Protein AF-A0A507FKE7-F1 (afdb_monomer_lite)

Secondary structure (DSSP, 8-state):
--PPTT--SHHHHHHHHHHHHHHTTHHHHS-TT-TTTTTTTTSTTS-GGGGGHHHH--HHHHHHHHHH----TTS-HHHHHHHHHHHHSS--SSSS---TT--PPPPPTTTSTT--HHHHHHHHHHHHHHHHHHHHTT--EEEEET-TT-HHHHIIIIIH--EEEEEES-HHHHHHHHHHHHHHHHT--TTSTT-----EEEEE-PPPTTS-HHHHHHHHHHHTT-TTS-PPPPSS----SS-S-TTTGGGS--EEEEESS-TTTHHHHHHHHHHHS---EEEEE----S-SSS-----S--S--------HHHHHTTTT----HHHHHHHTS-GGGGT-TTTHHHHHHHHHHHHHHHHHHHHTT-HHHHHHHTT--TTS-----PPPGGGGTS-HHHHHHHHHHHTT--TTTTT--HHHHHHHHHHHGGGHHHHHHHHHHHHHHHHHHHHHHHHHHHHHHHHHHTTTSEEEEEEE-S-TTT-S--EEEEEEE--SS------SS-S-EEEEEEEEEEEEESSTT-PEEEEEEEEEEEEEETT-EEEEE-STTSSHHHHHHHHTT-EE--TT-EEEEEEEETTEEP-TTTHHHHEEEE-SS----TTSBHHHHHHHHHHHHS-TTS-HHHHHHHHHHHHHHTT-GGGTTSB---SSS----HHHHHHHHHHHHHTT--SEEEESSTTTT--HHHHHHHHHHHHHHHHHTT-EEEEE-SS--HHHHTT-SEEEEEETTEEEEEE-HHHHHHHHHHTT-PPPTT--HHHHHHHHHS---SSHHHHHHHHHHHHHHHHHHHHHHS---PPPPS-----------SS-HHHHHHHHHHHHHHHHHH-HHHHHHHHHHHHHHHHHHHHHTTT--SSHHHHHHHHHHHHHHHHHHHHHHHHHHHTHHHHHHHHHHHHHHTT---HHHHHHHHHHHHHHHHHHHHHHHHHHHHHHHT----HHHHHHHHHHHHHHHHHHHHHHHHHHHHSSSHHHHHHHHHHHHHHHHHTSSSSS-TTTS-HHHHHHHHH-HHHHHHHHHHHHHHTT-EEEPPTTSS-SEEETHHHHHHTT--SS-HHHHHHHHHHHHHHHHHHHHHHHHHHTS-SEE--

Radius of gyration: 42.37 Å; chains: 1; bounding box: 123×91×116 Å

InterPro domains:
  IPR003439 ABC transporter-like, ATP-binding domain [PF00005] (535-688)
  IPR003439 ABC transporter-like, ATP-binding domain [PS50893] (510-761)
  IPR003593 AAA+ ATPase domain [SM00382] (542-738)
  IPR013525 ABC-2 type transporter, transmembrane domain [PF01061] (828-1038)
  IPR017871 ABC transporter-like, conserved site [PS00211] (660-674)
  IPR025714 Methyltransferase domain [PF13679] (118-294)
  IPR027417 P-loop containing nucleoside triphosphate hydrolase [G3DSA:3.40.50.300] (511-769)
  IPR027417 P-loop containing nucleoside triphosphate hydrolase [SSF52540] (530-758)
  IPR029063 S-adenosyl-L-methionine-dependent methyltransferase superfamily [SSF53335] (111-201)
  IPR043926 ABC transporter family G domain [PF19055] (718-774)
  IPR050352 ATP-binding cassette subfamily G transporters [PTHR48041] (503-1083)

Structure (mmCIF, N/CA/C/O backbone):
data_AF-A0A507FKE7-F1
#
_entry.id   AF-A0A507FKE7-F1
#
loop_
_atom_site.group_PDB
_atom_site.id
_atom_site.type_symbol
_atom_site.label_atom_id
_atom_site.label_alt_id
_atom_site.label_comp_id
_atom_site.label_asym_id
_atom_site.label_entity_id
_atom_site.label_seq_id
_atom_site.pdbx_PDB_ins_code
_atom_site.Cartn_x
_atom_site.Cartn_y
_atom_site.Cartn_z
_atom_site.occupancy
_atom_site.B_iso_or_equiv
_atom_site.auth_seq_id
_atom_site.auth_comp_id
_atom_site.auth_asym_id
_atom_site.auth_atom_id
_atom_site.pdbx_PDB_model_num
ATOM 1 N N . MET A 1 1 ? -17.904 -4.752 27.144 1.00 64.19 1 MET A N 1
ATOM 2 C CA . MET A 1 1 ? -18.908 -4.487 26.087 1.00 64.19 1 MET A CA 1
ATOM 3 C C . MET A 1 1 ? -18.533 -3.184 25.392 1.00 64.19 1 MET A C 1
ATOM 5 O O . MET A 1 1 ? -18.293 -2.215 26.096 1.00 64.19 1 MET A O 1
ATOM 9 N N . GLN A 1 2 ? -18.441 -3.139 24.059 1.00 65.19 2 GLN A N 1
ATOM 10 C CA . GLN A 1 2 ? -18.248 -1.876 23.330 1.00 65.19 2 GLN A CA 1
ATOM 11 C C . GLN A 1 2 ? -19.627 -1.313 22.969 1.00 65.19 2 GLN A C 1
ATOM 13 O O . GLN A 1 2 ? -20.366 -1.937 22.210 1.00 65.19 2 GLN A O 1
ATOM 18 N N . ILE A 1 3 ? -20.000 -0.184 23.570 1.00 74.69 3 ILE A N 1
ATOM 19 C CA . ILE A 1 3 ? -21.277 0.484 23.295 1.00 74.69 3 ILE A CA 1
ATOM 20 C C . ILE A 1 3 ? -21.202 1.241 21.956 1.00 74.69 3 ILE A C 1
ATOM 22 O O . ILE A 1 3 ? -20.149 1.807 21.646 1.00 74.69 3 ILE A O 1
ATOM 26 N N . PRO A 1 4 ? -22.269 1.235 21.135 1.00 70.38 4 PRO A N 1
ATOM 27 C CA . PRO A 1 4 ? -22.306 2.004 19.893 1.00 70.38 4 PRO A CA 1
ATOM 28 C C . PRO A 1 4 ? -22.103 3.504 20.148 1.00 70.38 4 PRO A C 1
ATOM 30 O O . PRO A 1 4 ? -22.615 4.048 21.125 1.00 70.38 4 PRO A O 1
ATOM 33 N N . THR A 1 5 ? -21.395 4.202 19.261 1.00 66.00 5 THR A N 1
ATOM 34 C CA . THR A 1 5 ? -21.361 5.670 19.295 1.00 66.00 5 THR A CA 1
ATOM 35 C C . THR A 1 5 ? -22.765 6.210 18.977 1.00 66.00 5 THR A C 1
ATOM 37 O O . THR A 1 5 ? -23.428 5.670 18.087 1.00 66.00 5 THR A O 1
ATOM 40 N N . PRO A 1 6 ? -23.274 7.233 19.693 1.00 66.31 6 PRO A N 1
ATOM 41 C CA . PRO A 1 6 ? -22.580 8.173 20.583 1.00 66.31 6 PRO A CA 1
ATOM 42 C C . PRO A 1 6 ? -22.684 7.867 22.095 1.00 66.31 6 PRO A C 1
ATOM 44 O O . PRO A 1 6 ? -22.476 8.766 22.903 1.00 66.31 6 PRO A O 1
ATOM 47 N N . PHE A 1 7 ? -23.057 6.657 22.516 1.00 77.94 7 PHE A N 1
ATOM 48 C CA . PHE A 1 7 ? -23.302 6.383 23.938 1.00 77.94 7 PHE A CA 1
ATOM 49 C C . PHE A 1 7 ? -21.989 6.278 24.729 1.00 77.94 7 PHE A C 1
ATOM 51 O O . PHE A 1 7 ? -21.035 5.654 24.270 1.00 77.94 7 PHE A O 1
ATOM 58 N N . GLU A 1 8 ? -21.950 6.866 25.928 1.00 70.19 8 GLU A N 1
ATOM 59 C CA . GLU A 1 8 ? -20.753 6.913 26.792 1.00 70.19 8 GLU A CA 1
ATOM 60 C C . GLU A 1 8 ? -20.776 5.860 27.910 1.00 70.19 8 GLU A C 1
ATOM 62 O O . GLU A 1 8 ? -19.733 5.477 28.438 1.00 70.19 8 GLU A O 1
ATOM 67 N N . SER A 1 9 ? -21.961 5.345 28.257 1.00 83.38 9 SER A N 1
ATOM 68 C CA . SER A 1 9 ? -22.133 4.317 29.289 1.00 83.38 9 SER A CA 1
ATOM 69 C C . SER A 1 9 ? -23.241 3.309 28.954 1.00 83.38 9 SER A C 1
ATOM 71 O O . SER A 1 9 ? -24.185 3.625 28.226 1.00 83.38 9 SER A O 1
ATOM 73 N N . VAL A 1 10 ? -23.165 2.100 29.528 1.00 86.38 10 VAL A N 1
ATOM 74 C CA . VAL A 1 10 ? -24.224 1.075 29.410 1.00 86.38 10 VAL A CA 1
ATOM 75 C C . VAL A 1 10 ? -25.583 1.587 29.920 1.00 86.38 10 VAL A C 1
ATOM 77 O O . VAL A 1 10 ? -26.564 1.404 29.205 1.00 86.38 10 VAL A O 1
ATOM 80 N N . PRO A 1 11 ? -25.667 2.308 31.058 1.00 87.31 11 PRO A N 1
ATOM 81 C CA . PRO A 1 11 ? -26.851 3.079 31.445 1.00 87.31 11 PRO A CA 1
ATOM 82 C C . PRO A 1 11 ? -27.420 3.970 30.330 1.00 87.31 11 PRO A C 1
ATOM 84 O O . PRO A 1 11 ? -28.558 3.787 29.915 1.00 87.31 11 PRO A O 1
ATOM 87 N N . SER A 1 12 ? -26.622 4.894 29.780 1.00 87.06 12 SER A N 1
ATOM 88 C CA . SER A 1 12 ? -27.099 5.803 28.720 1.00 87.06 12 SER A CA 1
ATOM 89 C C . SER A 1 12 ? -27.572 5.060 27.466 1.00 87.06 12 SER A C 1
ATOM 91 O O . SER A 1 12 ? -28.506 5.488 26.789 1.00 87.06 12 SER A O 1
ATOM 93 N N . TYR A 1 13 ? -26.950 3.915 27.182 1.00 90.75 13 TYR A N 1
ATOM 94 C CA . TYR A 1 13 ? -27.327 3.044 26.083 1.00 90.75 13 TYR A CA 1
ATOM 95 C C . TYR A 1 13 ? -28.666 2.336 26.332 1.00 90.75 13 TYR A C 1
ATOM 97 O O . TYR A 1 13 ? -29.516 2.292 25.441 1.00 90.75 13 TYR A O 1
ATOM 105 N N . LEU A 1 14 ? -28.885 1.832 27.551 1.00 87.88 14 LEU A N 1
ATOM 106 C CA . LEU A 1 14 ? -30.152 1.229 27.964 1.00 87.88 14 LEU A CA 1
ATOM 107 C C . LEU A 1 14 ? -31.308 2.235 27.893 1.00 87.88 14 LEU A C 1
ATOM 109 O O . LEU A 1 14 ? -32.360 1.875 27.372 1.00 87.88 14 LEU A O 1
ATOM 113 N N . ASP A 1 15 ? -31.112 3.487 28.325 1.00 87.56 15 ASP A N 1
ATOM 114 C CA . ASP A 1 15 ? -32.120 4.555 28.187 1.00 87.56 15 ASP A CA 1
ATOM 115 C C . ASP A 1 15 ? -32.514 4.790 26.718 1.00 87.56 15 ASP A C 1
ATOM 117 O O . ASP A 1 15 ? -33.695 4.923 26.394 1.00 87.56 15 ASP A O 1
ATOM 121 N N . ALA A 1 16 ? -31.541 4.799 25.804 1.00 88.50 16 ALA A N 1
ATOM 122 C CA . ALA A 1 16 ? -31.807 4.995 24.382 1.00 88.50 16 ALA A CA 1
ATOM 123 C C . ALA A 1 16 ? -32.569 3.817 23.757 1.00 88.50 16 ALA A C 1
ATOM 125 O O . ALA A 1 16 ? -33.512 4.022 22.990 1.00 88.50 16 ALA A O 1
ATOM 126 N N . LEU A 1 17 ? -32.201 2.581 24.111 1.00 88.81 17 LEU A N 1
ATOM 127 C CA . LEU A 1 17 ? -32.937 1.386 23.692 1.00 88.81 17 LEU A CA 1
ATOM 128 C C . LEU A 1 17 ? -34.367 1.391 24.250 1.00 88.81 17 LEU A C 1
ATOM 130 O O . LEU A 1 17 ? -35.309 1.077 23.521 1.00 88.81 17 LEU A O 1
ATOM 134 N N . ALA A 1 18 ? -34.541 1.811 25.505 1.00 85.44 18 ALA A N 1
ATOM 135 C CA . ALA A 1 18 ? -35.847 1.971 26.138 1.00 85.44 18 ALA A CA 1
ATOM 136 C C . ALA A 1 18 ? -36.733 2.961 25.386 1.00 85.44 18 ALA A C 1
ATOM 138 O O . ALA A 1 18 ? -37.896 2.671 25.116 1.00 85.44 18 ALA A O 1
ATOM 139 N N . ALA A 1 19 ? -36.171 4.117 25.020 1.00 87.69 19 ALA A N 1
ATOM 140 C CA . ALA A 1 19 ? -36.885 5.156 24.295 1.00 87.69 19 ALA A CA 1
ATOM 141 C C . ALA A 1 19 ? -37.400 4.639 22.944 1.00 87.69 19 ALA A C 1
ATOM 143 O O . ALA A 1 19 ? -38.562 4.859 22.618 1.00 87.69 19 ALA A O 1
ATOM 144 N N . ILE A 1 20 ? -36.582 3.876 22.207 1.00 89.69 20 ILE A N 1
ATOM 145 C CA . ILE A 1 20 ? -36.989 3.234 20.944 1.00 89.69 20 ILE A CA 1
ATOM 146 C C . ILE A 1 20 ? -38.119 2.224 21.188 1.00 89.69 20 ILE A C 1
ATOM 148 O O . ILE A 1 20 ? -39.125 2.223 20.480 1.00 89.69 20 ILE A O 1
ATOM 152 N N . ILE A 1 21 ? -37.976 1.368 22.202 1.00 85.88 21 ILE A N 1
ATOM 153 C CA . ILE A 1 21 ? -38.977 0.351 22.553 1.00 85.88 21 ILE A CA 1
ATOM 154 C C . ILE A 1 21 ? -40.314 0.988 22.946 1.00 85.88 21 ILE A C 1
ATOM 156 O O . ILE A 1 21 ? -41.370 0.457 22.592 1.00 85.88 21 ILE A O 1
ATOM 160 N N . HIS A 1 22 ? -40.274 2.109 23.663 1.00 85.12 22 HIS A N 1
ATOM 161 C CA . HIS A 1 22 ? -41.454 2.857 24.075 1.00 85.12 22 HIS A CA 1
ATOM 162 C C . HIS A 1 22 ? -42.102 3.599 22.895 1.00 85.12 22 HIS A C 1
ATOM 164 O O . HIS A 1 22 ? -43.316 3.515 22.707 1.00 85.12 22 HIS A O 1
ATOM 170 N N . GLU A 1 23 ? -41.301 4.282 22.071 1.00 87.75 23 GLU A N 1
ATOM 171 C CA . GLU A 1 23 ? -41.761 5.018 20.885 1.00 87.75 23 GLU A CA 1
ATOM 172 C C . GLU A 1 23 ? -42.484 4.097 19.892 1.00 87.75 23 GLU A C 1
ATOM 174 O O . GLU A 1 23 ? -43.570 4.423 19.416 1.00 87.75 23 GLU A O 1
ATOM 179 N N . PHE A 1 24 ? -41.941 2.902 19.646 1.00 88.75 24 PHE A N 1
ATOM 180 C CA . PHE A 1 24 ? -42.530 1.917 18.731 1.00 88.75 24 PHE A CA 1
ATOM 181 C C . PHE A 1 24 ? -43.318 0.822 19.455 1.00 88.75 24 PHE A C 1
ATOM 183 O O . PHE A 1 24 ? -43.426 -0.312 18.979 1.00 88.75 24 PHE A O 1
ATOM 190 N N . SER A 1 25 ? -43.885 1.153 20.616 1.00 83.81 25 SER A N 1
ATOM 191 C CA . SER A 1 25 ? -44.589 0.194 21.469 1.00 83.81 25 SER A CA 1
ATOM 192 C C . SER A 1 25 ? -45.816 -0.436 20.817 1.00 83.81 25 SER A C 1
ATOM 194 O O . SER A 1 25 ? -46.091 -1.618 21.042 1.00 83.81 25 SER A O 1
ATOM 196 N N . PHE A 1 26 ? -46.485 0.290 19.916 1.00 83.12 26 PHE A N 1
ATOM 197 C CA . PHE A 1 26 ? -47.596 -0.237 19.126 1.00 83.12 26 PHE A CA 1
ATOM 198 C C . PHE A 1 26 ? -47.218 -1.538 18.403 1.00 83.12 26 PHE A C 1
ATOM 200 O O . PHE A 1 26 ? -48.034 -2.458 18.380 1.00 83.12 26 PHE A O 1
ATOM 207 N N . LEU A 1 27 ? -45.978 -1.679 17.906 1.00 83.31 27 LEU A N 1
ATOM 208 C CA . LEU A 1 27 ? -45.520 -2.877 17.194 1.00 83.31 27 LEU A CA 1
ATOM 209 C C . LEU A 1 27 ? -45.433 -4.124 18.080 1.00 83.31 27 LEU A C 1
ATOM 211 O O . LEU A 1 27 ? -45.487 -5.222 17.540 1.00 83.31 27 LEU A O 1
ATOM 215 N N . HIS A 1 28 ? -45.285 -4.014 19.401 1.00 76.75 28 HIS A N 1
ATOM 216 C CA . HIS A 1 28 ? -45.003 -5.184 20.251 1.00 76.75 28 HIS A CA 1
ATOM 217 C C . HIS A 1 28 ? -45.942 -5.367 21.446 1.00 76.75 28 HIS A C 1
ATOM 219 O O . HIS A 1 28 ? -45.983 -6.466 22.001 1.00 76.75 28 HIS A O 1
ATOM 225 N N . LEU A 1 29 ? -46.731 -4.352 21.804 1.00 73.19 29 LEU A N 1
ATOM 226 C CA . LEU A 1 29 ? -47.745 -4.458 22.856 1.00 73.19 29 LEU A CA 1
ATOM 227 C C . LEU A 1 29 ? -49.003 -5.210 22.398 1.00 73.19 29 LEU A C 1
ATOM 229 O O . LEU A 1 29 ? -49.655 -5.849 23.219 1.00 73.19 29 LEU A O 1
ATOM 233 N N . HIS A 1 30 ? -49.320 -5.190 21.099 1.00 71.31 30 HIS A N 1
ATOM 234 C CA . HIS A 1 30 ? -50.479 -5.899 20.552 1.00 71.31 30 HIS A CA 1
ATOM 235 C C . HIS A 1 30 ? -50.170 -7.347 20.186 1.00 71.31 30 HIS A C 1
ATOM 237 O O . HIS A 1 30 ? -49.160 -7.656 19.532 1.00 71.31 30 HIS A O 1
ATOM 243 N N . HIS A 1 31 ? -51.094 -8.232 20.551 1.00 66.56 31 HIS A N 1
ATOM 244 C CA . HIS A 1 31 ? -50.971 -9.652 20.290 1.00 66.56 31 HIS A CA 1
ATOM 245 C C . HIS A 1 31 ? -50.968 -9.940 18.780 1.00 66.56 31 HIS A C 1
ATOM 247 O O . HIS A 1 31 ? -51.727 -9.378 17.996 1.00 66.56 31 HIS A O 1
ATOM 253 N N . ALA A 1 32 ? -50.021 -10.770 18.342 1.00 58.62 32 ALA A N 1
ATOM 254 C CA . ALA A 1 32 ? -49.641 -10.859 16.931 1.00 58.62 32 ALA A CA 1
ATOM 255 C C . ALA A 1 32 ? -50.632 -11.637 16.050 1.00 58.62 32 ALA A C 1
ATOM 257 O O . ALA A 1 32 ? -50.525 -11.589 14.825 1.00 58.62 32 ALA A O 1
ATOM 258 N N . VAL A 1 33 ? -51.545 -12.387 16.668 1.00 62.12 33 VAL A N 1
ATOM 259 C CA . VAL A 1 33 ? -52.547 -13.216 15.980 1.00 62.12 33 VAL A CA 1
ATOM 260 C C . VAL A 1 33 ? -53.947 -12.603 15.988 1.00 62.12 33 VAL A C 1
ATOM 262 O O . VAL A 1 33 ? -54.788 -13.073 15.232 1.00 62.12 33 VAL A O 1
ATOM 265 N N . ASP A 1 34 ? -54.180 -11.506 16.715 1.00 69.56 34 ASP A N 1
ATOM 266 C CA . ASP A 1 34 ? -55.475 -10.800 16.738 1.00 69.56 34 ASP A CA 1
ATOM 267 C C . ASP A 1 34 ? -55.597 -9.721 15.650 1.00 69.56 34 ASP A C 1
ATOM 269 O O . ASP A 1 34 ? -56.491 -8.880 15.657 1.00 69.56 34 ASP A O 1
ATOM 273 N N . PHE A 1 35 ? -54.718 -9.793 14.648 1.00 78.88 35 PHE A N 1
ATOM 274 C CA . PHE A 1 35 ? -54.586 -8.803 13.583 1.00 78.88 35 PHE A CA 1
ATOM 275 C C . PHE A 1 35 ? -55.906 -8.478 12.867 1.00 78.88 35 PHE A C 1
ATOM 277 O O . PHE A 1 35 ? -56.192 -7.314 12.590 1.00 78.88 35 PHE A O 1
ATOM 284 N N . TYR A 1 36 ? -56.704 -9.508 12.567 1.00 84.75 36 TYR A N 1
ATOM 285 C CA . TYR A 1 36 ? -57.975 -9.362 11.855 1.00 84.75 36 TYR A CA 1
ATOM 286 C C . TYR A 1 36 ? -59.160 -9.046 12.764 1.00 84.75 36 TYR A C 1
ATOM 288 O O . TYR A 1 36 ? -60.119 -8.441 12.294 1.00 84.75 36 TYR A O 1
ATOM 296 N N . ASN A 1 37 ? -59.099 -9.432 14.040 1.00 80.12 37 ASN A N 1
ATOM 297 C CA . ASN A 1 37 ? -60.172 -9.169 14.999 1.00 80.12 37 ASN A CA 1
ATOM 298 C C . ASN A 1 37 ? -60.221 -7.686 15.384 1.00 80.12 37 ASN A C 1
ATOM 300 O O . ASN A 1 37 ? -61.301 -7.107 15.426 1.00 80.12 37 ASN A O 1
ATOM 304 N N . ASP A 1 38 ? -59.053 -7.070 15.574 1.00 73.81 38 ASP A N 1
ATOM 305 C CA . ASP A 1 38 ? -58.938 -5.687 16.055 1.00 73.81 38 ASP A CA 1
ATOM 306 C C . ASP A 1 38 ? -58.805 -4.654 14.921 1.00 73.81 38 ASP A C 1
ATOM 308 O O . ASP A 1 38 ? -58.522 -3.482 15.173 1.00 73.81 38 ASP A O 1
ATOM 312 N N . ASP A 1 39 ? -58.928 -5.097 13.663 1.00 81.12 39 ASP A N 1
ATOM 313 C CA . ASP A 1 39 ? -58.580 -4.332 12.456 1.00 81.12 39 ASP A CA 1
ATOM 314 C C . ASP A 1 39 ? -57.277 -3.526 12.626 1.00 81.12 39 ASP A C 1
ATOM 316 O O . ASP A 1 39 ? -57.182 -2.330 12.335 1.00 81.12 39 ASP A O 1
ATOM 320 N N . TYR A 1 40 ? -56.258 -4.197 13.167 1.00 82.75 40 TYR A N 1
ATOM 321 C CA . TYR A 1 40 ? -55.112 -3.551 13.802 1.00 82.75 40 TYR A CA 1
ATOM 322 C C . TYR A 1 40 ? -54.384 -2.557 12.879 1.00 82.75 40 TYR A C 1
ATOM 324 O O . TYR A 1 40 ? -54.013 -1.470 13.322 1.00 82.75 40 TYR A O 1
ATOM 332 N N . PHE A 1 41 ? -54.244 -2.876 11.587 1.00 83.94 41 PHE A N 1
ATOM 333 C CA . PHE A 1 41 ? -53.587 -2.014 10.593 1.00 83.94 41 PHE A CA 1
ATOM 334 C C . PHE A 1 41 ? -54.315 -0.676 10.364 1.00 83.94 41 PHE A C 1
ATOM 336 O O . PHE A 1 41 ? -53.679 0.352 10.122 1.00 83.94 41 PHE A O 1
ATOM 343 N N . ASN A 1 42 ? -55.647 -0.676 10.459 1.00 82.62 42 ASN A N 1
ATOM 344 C CA . ASN A 1 42 ? -56.482 0.517 10.286 1.00 82.62 42 ASN A CA 1
ATOM 345 C C . ASN A 1 42 ? -56.904 1.151 11.620 1.00 82.62 42 ASN A C 1
ATOM 347 O O . ASN A 1 42 ? -57.474 2.245 11.623 1.00 82.62 42 ASN A O 1
ATOM 351 N N . SER A 1 43 ? -56.603 0.499 12.745 1.00 82.06 43 SER A N 1
ATOM 352 C CA . SER A 1 43 ? -56.873 1.011 14.087 1.00 82.06 43 SER A CA 1
ATOM 353 C C . SER A 1 43 ? -56.186 2.358 14.344 1.00 82.06 43 SER A C 1
ATOM 355 O O . SER A 1 43 ? -55.221 2.739 13.672 1.00 82.06 43 SER A O 1
ATOM 357 N N . SER A 1 44 ? -56.649 3.085 15.364 1.00 78.69 44 SER A N 1
ATOM 358 C CA . SER A 1 44 ? -55.989 4.308 15.844 1.00 78.69 44 SER A CA 1
ATOM 359 C C . SER A 1 44 ? -54.611 4.054 16.467 1.00 78.69 44 SER A C 1
ATOM 361 O O . SER A 1 44 ? -53.898 5.011 16.752 1.00 78.69 44 SER A O 1
ATOM 363 N N . VAL A 1 45 ? -54.244 2.789 16.703 1.00 78.25 45 VAL A N 1
ATOM 364 C CA . VAL A 1 45 ? -52.976 2.411 17.335 1.00 78.25 45 VAL A CA 1
ATOM 365 C C . VAL A 1 45 ? -51.838 2.303 16.316 1.00 78.25 45 VAL A C 1
ATOM 367 O O . VAL A 1 45 ? -50.687 2.572 16.656 1.00 78.25 45 VAL A O 1
ATOM 370 N N . PHE A 1 46 ? -52.135 1.943 15.063 1.00 84.56 46 PHE A N 1
ATOM 371 C CA . PHE A 1 46 ? -51.131 1.886 14.000 1.00 84.56 46 PHE A CA 1
ATOM 372 C C . PHE A 1 46 ? -50.999 3.254 13.301 1.00 84.56 46 PHE A C 1
ATOM 374 O O . PHE A 1 46 ? -52.024 3.820 12.902 1.00 84.56 46 PHE A O 1
ATOM 381 N N . PRO A 1 47 ? -49.775 3.798 13.122 1.00 87.25 47 PRO A N 1
ATOM 382 C CA . PRO A 1 47 ? -49.581 5.136 12.569 1.00 87.25 47 PRO A CA 1
ATOM 383 C C . PRO A 1 47 ? -50.291 5.329 11.218 1.00 87.25 47 PRO A C 1
ATOM 385 O O . PRO A 1 47 ? -50.067 4.543 10.290 1.00 87.25 47 PRO A O 1
ATOM 388 N N . PRO A 1 48 ? -51.127 6.375 11.058 1.00 85.56 48 PRO A N 1
ATOM 389 C CA . PRO A 1 48 ? -51.929 6.562 9.849 1.00 85.56 48 PRO A CA 1
ATOM 390 C C . PRO A 1 48 ? -51.063 6.789 8.605 1.00 85.56 48 PRO A C 1
ATOM 392 O O . PRO A 1 48 ? -51.398 6.309 7.525 1.00 85.56 48 PRO A O 1
ATOM 395 N N . GLU A 1 49 ? -49.913 7.442 8.764 1.00 87.12 49 GLU A N 1
ATOM 396 C CA . GLU A 1 49 ? -48.930 7.652 7.698 1.00 87.12 49 GLU A CA 1
ATOM 397 C C . GLU A 1 49 ? -48.306 6.346 7.173 1.00 87.12 49 GLU A C 1
ATOM 399 O O . GLU A 1 49 ? -47.927 6.277 6.007 1.00 87.12 49 GLU A O 1
ATOM 404 N N . TRP A 1 50 ? -48.266 5.273 7.975 1.00 89.12 50 TRP A N 1
ATOM 405 C CA . TRP A 1 50 ? -47.721 3.971 7.555 1.00 89.12 50 TRP A CA 1
ATOM 406 C C . TRP A 1 50 ? -48.737 3.131 6.775 1.00 89.12 50 TRP A C 1
ATOM 408 O O . TRP A 1 50 ? -48.374 2.124 6.169 1.00 89.12 50 TRP A O 1
ATOM 418 N N . ARG A 1 51 ? -50.008 3.546 6.706 1.00 85.56 51 ARG A N 1
ATOM 419 C CA . ARG A 1 51 ? -51.040 2.812 5.953 1.00 85.56 51 ARG A CA 1
ATOM 420 C C . ARG A 1 51 ? -50.795 2.833 4.443 1.00 85.56 51 ARG A C 1
ATOM 422 O O . ARG A 1 51 ? -51.165 1.885 3.752 1.00 85.56 51 ARG A O 1
ATOM 429 N N . ALA A 1 52 ? -50.099 3.856 3.941 1.00 82.06 52 ALA A N 1
ATOM 430 C CA . ALA A 1 52 ? -49.679 3.954 2.540 1.00 82.06 52 ALA A CA 1
ATOM 431 C C . ALA A 1 52 ? -48.750 2.800 2.103 1.00 82.06 52 ALA A C 1
ATOM 433 O O . ALA A 1 52 ? -48.634 2.505 0.910 1.00 82.06 52 ALA A O 1
ATOM 434 N N . LEU A 1 53 ? -48.126 2.095 3.056 1.00 85.12 53 LEU A N 1
ATOM 435 C CA . LEU A 1 53 ? -47.255 0.952 2.777 1.00 85.12 53 LEU A CA 1
ATOM 436 C C . LEU A 1 53 ? -48.000 -0.212 2.121 1.00 85.12 53 LEU A C 1
ATOM 438 O O . LEU A 1 53 ? -47.421 -0.894 1.280 1.00 85.12 53 LEU A O 1
ATOM 442 N N . LYS A 1 54 ? -49.298 -0.393 2.413 1.00 85.25 54 LYS A N 1
ATOM 443 C CA . LYS A 1 54 ? -50.126 -1.447 1.799 1.00 85.25 54 LYS A CA 1
ATOM 444 C C . LYS A 1 54 ? -50.152 -1.359 0.267 1.00 85.25 54 LYS A C 1
ATOM 446 O O . LYS A 1 54 ? -50.276 -2.381 -0.396 1.00 85.25 54 LYS A O 1
ATOM 451 N N . GLN A 1 55 ? -50.054 -0.149 -0.287 1.00 82.50 55 GLN A N 1
ATOM 452 C CA . GLN A 1 55 ? -50.135 0.096 -1.731 1.00 82.50 55 GLN A CA 1
ATOM 453 C C . GLN A 1 55 ? -48.759 0.183 -2.405 1.00 82.50 55 GLN A C 1
ATOM 455 O O . GLN A 1 55 ? -48.656 -0.016 -3.611 1.00 82.50 55 GLN A O 1
ATOM 460 N N . THR A 1 56 ? -47.708 0.495 -1.643 1.00 83.00 56 THR A N 1
ATOM 461 C CA . THR A 1 56 ? -46.375 0.825 -2.179 1.00 83.00 56 THR A CA 1
ATOM 462 C C . THR A 1 56 ? -45.316 -0.255 -1.929 1.00 83.00 56 THR A C 1
ATOM 464 O O . THR A 1 56 ? -44.280 -0.262 -2.604 1.00 83.00 56 THR A O 1
ATOM 467 N N . MET A 1 57 ? -45.547 -1.174 -0.980 1.00 85.88 57 MET A N 1
ATOM 468 C CA . MET A 1 57 ? -44.620 -2.265 -0.664 1.00 85.88 57 MET A CA 1
ATOM 469 C C . MET A 1 57 ? -44.952 -3.540 -1.440 1.00 85.88 57 MET A C 1
ATOM 471 O O . MET A 1 57 ? -46.022 -4.126 -1.288 1.00 85.88 57 MET A O 1
ATOM 475 N N . SER A 1 58 ? -43.983 -4.016 -2.218 1.00 86.06 58 SER A N 1
ATOM 476 C CA . SER A 1 58 ? -43.977 -5.377 -2.751 1.00 86.06 58 SER A CA 1
ATOM 477 C C . SER A 1 58 ? -43.372 -6.368 -1.750 1.00 86.06 58 SER A C 1
ATOM 479 O O . SER A 1 58 ? -42.689 -5.991 -0.796 1.00 86.06 58 SER A O 1
ATOM 481 N N . LEU A 1 59 ? -43.562 -7.664 -2.002 1.00 78.62 59 LEU A N 1
ATOM 482 C CA . LEU A 1 59 ? -42.934 -8.728 -1.217 1.00 78.62 59 LEU A CA 1
ATOM 483 C C . LEU A 1 59 ? -41.400 -8.622 -1.217 1.00 78.62 59 LEU A C 1
ATOM 485 O O . LEU A 1 59 ? -40.773 -8.790 -0.176 1.00 78.62 59 LEU A O 1
ATOM 489 N N . ASN A 1 60 ? -40.806 -8.253 -2.354 1.00 81.31 60 ASN A N 1
ATOM 490 C CA . ASN A 1 60 ? -39.368 -8.010 -2.452 1.00 81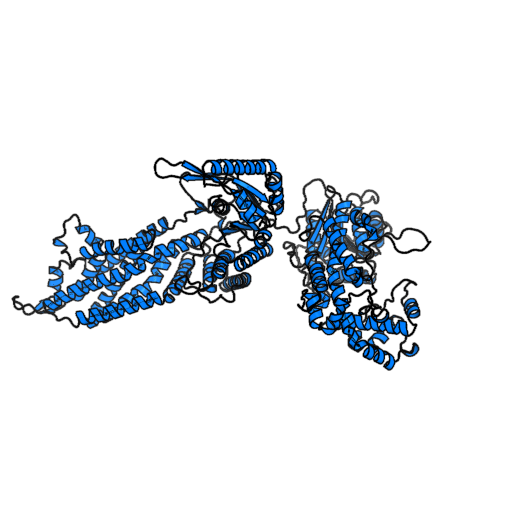.31 60 ASN A CA 1
ATOM 491 C C . ASN A 1 60 ? -38.937 -6.812 -1.602 1.00 81.31 60 ASN A C 1
ATOM 493 O O . ASN A 1 60 ? -37.899 -6.878 -0.952 1.00 81.31 60 ASN A O 1
ATOM 497 N N . ASP A 1 61 ? -39.736 -5.742 -1.551 1.00 85.69 61 ASP A N 1
ATOM 498 C CA . ASP A 1 61 ? -39.433 -4.583 -0.703 1.00 85.69 61 ASP A CA 1
ATOM 499 C C . ASP A 1 61 ? -39.438 -4.958 0.783 1.00 85.69 61 ASP A C 1
ATOM 501 O O . ASP A 1 61 ? -38.587 -4.491 1.536 1.00 85.69 61 ASP A O 1
ATOM 505 N N . LEU A 1 62 ? -40.351 -5.840 1.203 1.00 82.19 62 LEU A N 1
ATOM 506 C CA . LEU A 1 62 ? -40.397 -6.362 2.571 1.00 82.19 62 LEU A CA 1
ATOM 507 C C . LEU A 1 62 ? -39.154 -7.190 2.910 1.00 82.19 62 LEU A C 1
ATOM 509 O O . LEU A 1 62 ? -38.562 -6.990 3.971 1.00 82.19 62 LEU A O 1
ATOM 513 N N . LEU A 1 63 ? -38.727 -8.069 2.000 1.00 75.81 63 LEU A N 1
ATOM 514 C CA . LEU A 1 63 ? -37.505 -8.862 2.163 1.00 75.81 63 LEU A CA 1
ATOM 515 C C . LEU A 1 63 ? -36.261 -7.959 2.220 1.00 75.81 63 LEU A C 1
ATOM 517 O O . LEU A 1 63 ? -35.412 -8.123 3.097 1.00 75.81 63 LEU A O 1
ATOM 521 N N . GLN A 1 64 ? -36.170 -6.958 1.341 1.00 81.75 64 GLN A N 1
ATOM 522 C CA . GLN A 1 64 ? -35.063 -5.994 1.301 1.00 81.75 64 GLN A CA 1
ATOM 523 C C . GLN A 1 64 ? -35.017 -5.111 2.555 1.00 81.75 64 GLN A C 1
ATOM 525 O O . GLN A 1 64 ? -33.940 -4.875 3.108 1.00 81.75 64 GLN A O 1
ATOM 530 N N . LEU A 1 65 ? -36.173 -4.667 3.049 1.00 84.94 65 LEU A N 1
ATOM 531 C CA . LEU A 1 65 ? -36.280 -3.899 4.286 1.00 84.94 65 LEU A CA 1
ATOM 532 C C . LEU A 1 65 ? -35.837 -4.733 5.502 1.00 84.94 65 LEU A C 1
ATOM 534 O O . LEU A 1 65 ? -34.988 -4.290 6.284 1.00 84.94 65 LEU A O 1
ATOM 538 N N . ALA A 1 66 ? -36.346 -5.965 5.621 1.00 76.44 66 ALA A N 1
ATOM 539 C CA . ALA A 1 66 ? -35.993 -6.897 6.696 1.00 76.44 66 ALA A CA 1
ATOM 540 C C . ALA A 1 66 ? -34.497 -7.252 6.702 1.00 76.44 66 ALA A C 1
ATOM 542 O O . ALA A 1 66 ? -33.881 -7.358 7.765 1.00 76.44 66 ALA A O 1
ATOM 543 N N . SER A 1 67 ? -33.891 -7.391 5.522 1.00 72.50 67 SER A N 1
ATOM 544 C CA . SER A 1 67 ? -32.509 -7.868 5.370 1.00 72.50 67 SER A CA 1
ATOM 545 C C . SER A 1 67 ? -31.482 -6.744 5.441 1.00 72.50 67 SER A C 1
ATOM 547 O O . SER A 1 67 ? -30.511 -6.836 6.186 1.00 72.50 67 SER A O 1
ATOM 549 N N . TYR A 1 68 ? -31.718 -5.668 4.692 1.00 75.75 68 TYR A N 1
ATOM 550 C CA . TYR A 1 68 ? -30.729 -4.621 4.433 1.00 75.75 68 TYR A CA 1
ATOM 551 C C . TYR A 1 68 ? -31.142 -3.250 4.973 1.00 75.75 68 TYR A C 1
ATOM 553 O O . TYR A 1 68 ? -30.335 -2.326 4.972 1.00 75.75 68 TYR A O 1
ATOM 561 N N . GLY A 1 69 ? -32.384 -3.094 5.447 1.00 81.44 69 GLY A N 1
ATOM 562 C CA . GLY A 1 69 ? -32.899 -1.788 5.862 1.00 81.44 69 GLY A CA 1
ATOM 563 C C . GLY A 1 69 ? -33.083 -0.826 4.687 1.00 81.44 69 GLY A C 1
ATOM 564 O O . GLY A 1 69 ? -33.087 0.386 4.882 1.00 81.44 69 GLY A O 1
ATOM 565 N N . THR A 1 70 ? -33.212 -1.347 3.465 1.00 84.31 70 THR A N 1
ATOM 566 C CA . THR A 1 70 ? -33.431 -0.532 2.269 1.00 84.31 70 THR A CA 1
ATOM 567 C C . THR A 1 70 ? -34.784 0.163 2.359 1.00 84.31 70 THR A C 1
ATOM 569 O O . THR A 1 70 ? -35.803 -0.483 2.598 1.00 84.31 70 THR A O 1
ATOM 572 N N . THR A 1 71 ? -34.798 1.477 2.151 1.00 87.00 71 THR A N 1
ATOM 573 C CA . THR A 1 71 ? -36.022 2.287 2.151 1.00 87.00 71 THR A CA 1
ATOM 574 C C . THR A 1 71 ? -36.206 2.980 0.806 1.00 87.00 71 THR A C 1
ATOM 576 O O . THR A 1 71 ? -35.223 3.314 0.142 1.00 87.00 71 THR A O 1
ATOM 579 N N . LYS A 1 72 ? -37.460 3.184 0.385 1.00 86.25 72 LYS A N 1
ATOM 580 C CA . LYS A 1 72 ? -37.790 3.984 -0.805 1.00 86.25 72 LYS A CA 1
ATOM 581 C C . LYS A 1 72 ? -38.015 5.437 -0.414 1.00 86.25 72 LYS A C 1
ATOM 583 O O . LYS A 1 72 ? -38.575 5.703 0.639 1.00 86.25 72 LYS A O 1
ATOM 588 N N . GLN A 1 73 ? -37.634 6.362 -1.290 1.00 84.75 73 GLN A N 1
ATOM 589 C CA . GLN A 1 73 ? -37.731 7.806 -1.045 1.00 84.75 73 GLN A CA 1
ATOM 590 C C . GLN A 1 73 ? -39.174 8.304 -0.835 1.00 84.75 73 GLN A C 1
ATOM 592 O O . GLN A 1 73 ? -39.391 9.330 -0.205 1.00 84.75 73 GLN A O 1
ATOM 597 N N . GLU A 1 74 ? -40.157 7.588 -1.374 1.00 86.06 74 GLU A N 1
ATOM 598 C CA . GLU A 1 74 ? -41.589 7.900 -1.272 1.00 86.06 74 GLU A CA 1
ATOM 599 C C . GLU A 1 74 ? -42.240 7.468 0.053 1.00 86.06 74 GLU A C 1
ATOM 601 O O . GLU A 1 74 ? -43.434 7.691 0.254 1.00 86.06 74 GLU A O 1
ATOM 606 N N . TRP A 1 75 ? -41.490 6.823 0.951 1.00 89.06 75 TRP A N 1
ATOM 607 C CA . TRP A 1 75 ? -42.015 6.358 2.231 1.00 89.06 75 TRP A CA 1
ATOM 608 C C . TRP A 1 75 ? -42.010 7.462 3.305 1.00 89.06 75 TRP A C 1
ATOM 610 O O . TRP A 1 75 ? -41.256 8.428 3.208 1.00 89.06 75 TRP A O 1
ATOM 620 N N . PRO A 1 76 ? -42.858 7.352 4.349 1.00 89.44 76 PRO A N 1
ATOM 621 C CA . PRO A 1 76 ? -42.937 8.363 5.403 1.00 89.44 76 PRO A CA 1
ATOM 622 C C . PRO A 1 76 ? -41.608 8.556 6.149 1.00 89.44 76 PRO A C 1
ATOM 624 O O . PRO A 1 76 ? -40.933 7.586 6.496 1.00 89.44 76 PRO A O 1
ATOM 627 N N . GLU A 1 77 ? -41.279 9.799 6.509 1.00 88.62 77 GLU A N 1
ATOM 628 C CA . GLU A 1 77 ? -40.057 10.129 7.266 1.00 88.62 77 GLU A CA 1
ATOM 629 C C . GLU A 1 77 ? -39.986 9.410 8.626 1.00 88.62 77 GLU A C 1
ATOM 631 O O . GLU A 1 77 ? -38.916 8.990 9.072 1.00 88.62 77 GLU A O 1
ATOM 636 N N . SER A 1 78 ? -41.132 9.181 9.275 1.00 90.44 78 SER A N 1
ATOM 637 C CA . SER A 1 78 ? -41.199 8.400 10.516 1.00 90.44 78 SER A CA 1
ATOM 638 C C . SER A 1 78 ? -40.762 6.944 10.324 1.00 90.44 78 SER A C 1
ATOM 640 O O . SER A 1 78 ? -40.141 6.372 11.222 1.00 90.44 78 SER A O 1
ATOM 642 N N . LEU A 1 79 ? -40.997 6.360 9.142 1.00 90.06 79 LEU A N 1
ATOM 643 C CA . LEU A 1 79 ? -40.504 5.029 8.795 1.00 90.06 79 LEU A CA 1
ATOM 644 C C . LEU A 1 79 ? -38.994 5.050 8.526 1.00 90.06 79 LEU A C 1
ATOM 646 O O . LEU A 1 79 ? -38.281 4.191 9.040 1.00 90.06 79 LEU A O 1
ATOM 650 N N . HIS A 1 80 ? -38.478 6.042 7.793 1.00 90.06 80 HIS A N 1
ATOM 651 C CA . HIS A 1 80 ? -37.029 6.207 7.606 1.00 90.06 80 HIS A CA 1
ATOM 652 C C . HIS A 1 80 ? -36.299 6.332 8.949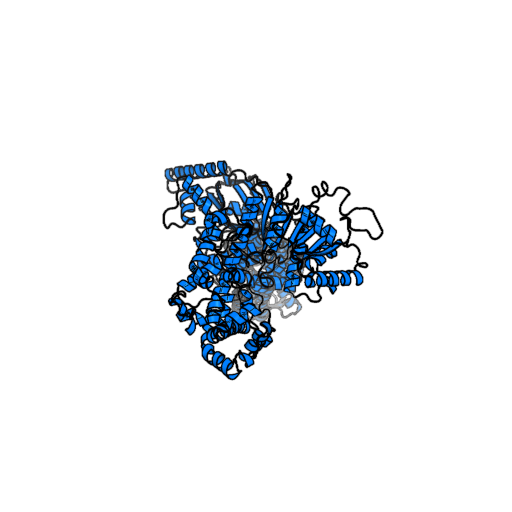 1.00 90.06 80 HIS A C 1
ATOM 654 O O . HIS A 1 80 ? -35.269 5.689 9.172 1.00 90.06 80 HIS A O 1
ATOM 660 N N . ARG A 1 81 ? -36.873 7.094 9.886 1.00 92.06 81 ARG A N 1
ATOM 661 C CA . ARG A 1 81 ? -36.360 7.216 11.252 1.00 92.06 81 ARG A CA 1
ATOM 662 C C . ARG A 1 81 ? -36.410 5.890 12.010 1.00 92.06 81 ARG A C 1
ATOM 664 O O . ARG A 1 81 ? -35.407 5.543 12.632 1.00 92.06 81 ARG A O 1
ATOM 671 N N . PHE A 1 82 ? -37.518 5.148 11.944 1.00 92.50 82 PHE A N 1
ATOM 672 C CA . PHE A 1 82 ? -37.631 3.807 12.533 1.00 92.50 82 PHE A CA 1
ATOM 673 C C . PHE A 1 82 ? -36.531 2.871 12.018 1.00 92.50 82 PHE A C 1
ATOM 675 O O . PHE A 1 82 ? -35.825 2.241 12.807 1.00 92.50 82 PHE A O 1
ATOM 682 N N . VAL A 1 83 ? -36.329 2.826 10.698 1.00 90.88 83 VAL A N 1
ATOM 683 C CA . VAL A 1 83 ? -35.315 1.971 10.067 1.00 90.88 83 VAL A CA 1
ATOM 684 C C . VAL A 1 83 ? -33.907 2.388 10.477 1.00 90.88 83 VAL A C 1
ATOM 686 O O . VAL A 1 83 ? -33.093 1.536 10.822 1.00 90.88 83 VAL A O 1
ATOM 689 N N . ARG A 1 84 ? -33.621 3.694 10.518 1.00 89.69 84 ARG A N 1
ATOM 690 C CA . ARG A 1 84 ? -32.334 4.206 10.999 1.00 89.69 84 ARG A CA 1
ATOM 691 C C . ARG A 1 84 ? -32.077 3.773 12.444 1.00 89.69 84 ARG A C 1
ATOM 693 O O . ARG A 1 84 ? -31.054 3.154 12.705 1.00 89.69 84 ARG A O 1
ATOM 700 N N . LEU A 1 85 ? -33.015 4.032 13.360 1.00 90.38 85 LEU A N 1
ATOM 701 C CA . LEU A 1 85 ? -32.873 3.706 14.787 1.00 90.38 85 LEU A CA 1
ATOM 702 C C . LEU A 1 85 ? -32.700 2.199 15.025 1.00 90.38 85 LEU A C 1
ATOM 704 O O . LEU A 1 85 ? -31.797 1.783 15.746 1.00 90.38 85 LEU A O 1
ATOM 708 N N . THR A 1 86 ? -33.512 1.368 14.372 1.00 88.06 86 THR A N 1
ATOM 709 C CA . THR A 1 86 ? -33.433 -0.097 14.510 1.00 88.06 86 THR A CA 1
ATOM 710 C C . THR A 1 86 ? -32.182 -0.709 13.878 1.00 88.06 86 THR A C 1
ATOM 712 O O . THR A 1 86 ? -31.855 -1.844 14.199 1.00 88.06 86 THR A O 1
ATOM 715 N N . ARG A 1 87 ? -31.446 0.019 13.025 1.00 84.75 87 ARG A N 1
ATOM 716 C CA . ARG A 1 87 ? -30.194 -0.456 12.408 1.00 84.75 87 ARG A CA 1
ATOM 717 C C . ARG A 1 87 ? -28.931 0.103 13.051 1.00 84.75 87 ARG A C 1
ATOM 719 O O . ARG A 1 87 ? -27.930 -0.602 13.109 1.00 84.75 87 ARG A O 1
ATOM 726 N N . THR A 1 88 ? -28.950 1.355 13.504 1.00 84.56 88 THR A N 1
ATOM 727 C CA . THR A 1 88 ? -27.747 2.024 14.027 1.00 84.56 88 THR A CA 1
ATOM 728 C C . THR A 1 88 ? -27.606 1.918 15.539 1.00 84.56 88 THR A C 1
ATOM 730 O O . THR A 1 88 ? -26.497 2.043 16.046 1.00 84.56 88 THR A O 1
ATOM 733 N N . THR A 1 89 ? -28.710 1.734 16.271 1.00 87.12 89 THR A N 1
ATOM 734 C CA . THR A 1 89 ? -28.692 1.714 17.741 1.00 87.12 89 THR A CA 1
ATOM 735 C C . THR A 1 89 ? -28.371 0.338 18.341 1.00 87.12 89 THR A C 1
ATOM 737 O O . THR A 1 89 ? -27.670 0.306 19.351 1.00 87.12 89 THR A O 1
ATOM 740 N N . PRO A 1 90 ? -28.826 -0.809 17.799 1.00 86.38 90 PRO A N 1
ATOM 741 C CA . PRO A 1 90 ? -28.428 -2.122 18.315 1.00 86.38 90 PRO A CA 1
ATOM 742 C C . PRO A 1 90 ? -26.913 -2.373 18.299 1.00 86.38 90 PRO A C 1
ATOM 744 O O . PRO A 1 90 ? -26.163 -1.739 17.557 1.00 86.38 90 PRO A O 1
ATOM 747 N N . ILE A 1 91 ? -26.456 -3.339 19.101 1.00 82.12 91 ILE A N 1
ATOM 748 C CA . ILE A 1 91 ? -25.057 -3.786 19.106 1.00 82.12 91 ILE A CA 1
ATOM 749 C C . ILE A 1 91 ? -24.711 -4.309 17.706 1.00 82.12 91 ILE A C 1
ATOM 751 O O . ILE A 1 91 ? -25.360 -5.227 17.200 1.00 82.12 91 ILE A O 1
ATOM 755 N N . ASN A 1 92 ? -23.680 -3.738 17.078 1.00 73.81 92 ASN A N 1
ATOM 756 C CA . ASN A 1 92 ? -23.305 -4.084 15.710 1.00 73.81 92 ASN A CA 1
ATOM 757 C C . ASN A 1 92 ? -22.720 -5.503 15.626 1.00 73.81 92 ASN A C 1
ATOM 759 O O . ASN A 1 92 ? -21.591 -5.749 16.042 1.00 73.81 92 ASN A O 1
ATOM 763 N N . ARG A 1 93 ? -23.468 -6.431 15.022 1.00 69.88 93 ARG A N 1
ATOM 764 C CA . ARG A 1 93 ? -23.059 -7.839 14.881 1.00 69.88 93 ARG A CA 1
ATOM 765 C C . ARG A 1 93 ? -22.136 -8.094 13.695 1.00 69.88 93 ARG A C 1
ATOM 767 O O . ARG A 1 93 ? -21.395 -9.069 13.725 1.00 69.88 93 ARG A O 1
ATOM 774 N N . ALA A 1 94 ? -22.187 -7.252 12.661 1.00 58.47 94 ALA A N 1
ATOM 775 C CA . ALA A 1 94 ? -21.505 -7.465 11.382 1.00 58.47 94 ALA A CA 1
ATOM 776 C C . ALA A 1 94 ? -20.062 -6.932 11.355 1.00 58.47 94 ALA A C 1
ATOM 778 O O . ALA A 1 94 ? -19.231 -7.470 10.629 1.00 58.47 94 ALA A O 1
ATOM 779 N N . GLN A 1 95 ? -19.757 -5.887 12.135 1.00 49.75 95 GLN A N 1
ATOM 780 C CA . GLN A 1 95 ? -18.406 -5.306 12.243 1.00 49.75 95 GLN A CA 1
ATOM 781 C C . GLN A 1 95 ? -17.579 -5.878 13.395 1.00 49.75 95 GLN A C 1
ATOM 783 O O . GLN A 1 95 ? -16.376 -5.630 13.483 1.00 49.75 95 GLN A O 1
ATOM 788 N N . CYS A 1 96 ? -18.205 -6.649 14.278 1.00 49.53 96 CYS A N 1
ATOM 789 C CA . CYS A 1 96 ? -17.500 -7.392 15.296 1.00 49.53 96 CYS A CA 1
ATOM 790 C C . CYS A 1 96 ? -16.673 -8.498 14.625 1.00 49.53 96 CYS A C 1
ATOM 792 O O . CYS A 1 96 ? -17.198 -9.566 14.308 1.00 49.53 96 CYS A O 1
ATOM 794 N N . ALA A 1 97 ? -15.386 -8.227 14.383 1.00 46.97 97 ALA A N 1
ATOM 795 C CA . ALA A 1 97 ? -14.428 -9.250 13.990 1.00 46.97 97 ALA A CA 1
ATOM 796 C C . ALA A 1 97 ? -14.604 -10.450 14.927 1.00 46.97 97 ALA A C 1
ATOM 798 O O . ALA A 1 97 ? -14.686 -10.263 16.144 1.00 46.97 97 ALA A O 1
ATOM 799 N N . LEU A 1 98 ? -14.688 -11.669 14.376 1.00 53.16 98 LEU A N 1
ATOM 800 C CA . LEU A 1 98 ? -14.581 -12.861 15.214 1.00 53.16 98 LEU A CA 1
ATOM 801 C C . LEU A 1 98 ? -13.369 -12.678 16.126 1.00 53.16 98 LEU A C 1
ATOM 803 O O . LEU A 1 98 ? -12.360 -12.125 15.687 1.00 53.16 98 LEU A O 1
ATOM 807 N N . ALA A 1 99 ? -13.437 -13.165 17.363 1.00 52.22 99 ALA A N 1
ATOM 808 C CA . ALA A 1 99 ? -12.244 -13.347 18.180 1.00 52.22 99 ALA A CA 1
ATOM 809 C C . ALA A 1 99 ? -11.305 -14.358 17.477 1.00 52.22 99 ALA A C 1
ATOM 811 O O . ALA A 1 99 ? -11.262 -15.549 17.784 1.00 52.22 99 ALA A O 1
ATOM 812 N N . THR A 1 100 ? -10.600 -13.907 16.438 1.00 48.38 100 THR A N 1
ATOM 813 C CA . THR A 1 100 ? -9.748 -14.698 15.558 1.00 48.38 100 THR A CA 1
ATOM 814 C C . THR A 1 100 ? -8.436 -14.927 16.282 1.00 48.38 100 THR A C 1
ATOM 816 O O . THR A 1 100 ? -7.510 -14.145 16.107 1.00 48.38 100 THR A O 1
ATOM 819 N N . ASN A 1 101 ? -8.418 -15.932 17.162 1.00 56.88 101 ASN A N 1
ATOM 820 C CA . ASN A 1 101 ? -7.244 -16.694 17.620 1.00 56.88 101 ASN A CA 1
ATOM 821 C C . ASN A 1 101 ? -7.648 -17.900 18.508 1.00 56.88 101 ASN A C 1
ATOM 823 O O . ASN A 1 101 ? -6.863 -18.354 19.338 1.00 56.88 101 ASN A O 1
ATOM 827 N N . LEU A 1 102 ? -8.870 -18.438 18.371 1.00 69.25 102 LEU A N 1
ATOM 828 C CA . LEU A 1 102 ? -9.274 -19.636 19.117 1.00 69.25 102 LEU A CA 1
ATOM 829 C C . LEU A 1 102 ? -8.665 -20.908 18.486 1.00 69.25 102 LEU A C 1
ATOM 831 O O . LEU A 1 102 ? -8.721 -21.064 17.263 1.00 69.25 102 LEU A O 1
ATOM 835 N N . PRO A 1 103 ? -8.118 -21.847 19.282 1.00 72.06 103 PRO A N 1
ATOM 836 C CA . PRO A 1 103 ? -7.586 -23.117 18.789 1.00 72.06 103 PRO A CA 1
ATOM 837 C C . PRO A 1 103 ? -8.731 -24.081 18.437 1.00 72.06 103 PRO A C 1
ATOM 839 O O . PRO A 1 103 ? -9.093 -24.983 19.202 1.00 72.06 103 PRO A O 1
ATOM 842 N N . LEU A 1 104 ? -9.338 -23.862 17.271 1.00 80.38 104 LEU A N 1
ATOM 843 C CA . LEU A 1 104 ? -10.448 -24.672 16.775 1.00 80.38 104 LEU A CA 1
ATOM 844 C C . LEU A 1 104 ? -9.965 -26.087 16.431 1.00 80.38 104 LEU A C 1
ATOM 846 O O . LEU A 1 104 ? -9.062 -26.269 15.613 1.00 80.38 104 LEU A O 1
ATOM 850 N N . LYS A 1 105 ? -10.612 -27.103 17.007 1.00 77.81 105 LYS A N 1
ATOM 851 C CA . LYS A 1 105 ? -10.467 -28.500 16.575 1.00 77.81 105 LYS A CA 1
ATOM 852 C C . LYS A 1 105 ? -11.575 -28.846 15.583 1.00 77.81 105 LYS A C 1
ATOM 854 O O . LYS A 1 105 ? -12.691 -28.345 15.691 1.00 77.81 105 LYS A O 1
ATOM 859 N N . GLN A 1 106 ? -11.268 -29.658 14.572 1.00 68.69 106 GLN A N 1
ATOM 860 C CA . GLN A 1 106 ? -12.284 -30.128 13.628 1.00 68.69 106 GLN A CA 1
ATOM 861 C C . GLN A 1 106 ? -13.129 -31.235 14.265 1.00 68.69 106 GLN A C 1
ATOM 863 O O . GLN A 1 106 ? -12.589 -32.122 14.925 1.00 68.69 106 GLN A O 1
ATOM 868 N N . PHE A 1 107 ? -14.441 -31.231 14.006 1.00 68.88 107 PHE A N 1
ATOM 869 C CA . PHE A 1 107 ? -15.306 -32.330 14.432 1.00 68.88 107 PHE A CA 1
ATOM 870 C C . PHE A 1 107 ? -14.856 -33.669 13.832 1.00 68.88 107 PHE A C 1
ATOM 872 O O . PHE A 1 107 ? -14.698 -33.755 12.605 1.00 68.88 107 PHE A O 1
ATOM 879 N N . PRO A 1 108 ? -14.765 -34.733 14.648 1.00 66.00 108 PRO A N 1
ATOM 880 C CA . PRO A 1 108 ? -14.685 -36.101 14.154 1.00 66.00 108 PRO A CA 1
ATOM 881 C C . PRO A 1 108 ? -15.834 -36.394 13.185 1.00 66.00 108 PRO A C 1
ATOM 883 O O . PRO A 1 108 ? -16.959 -35.934 13.401 1.00 66.00 108 PRO A O 1
ATOM 886 N N . LYS A 1 109 ? -15.578 -37.172 12.123 1.00 66.06 109 LYS A N 1
ATOM 887 C CA . LYS A 1 109 ? -16.596 -37.506 11.106 1.00 66.06 109 LYS A CA 1
ATOM 888 C C . LYS A 1 109 ? -17.863 -38.102 11.734 1.00 66.06 109 LYS A C 1
ATOM 890 O O . LYS A 1 109 ? -18.961 -37.737 11.327 1.00 66.06 109 LYS A O 1
ATOM 895 N N . ASP A 1 110 ? -17.712 -38.922 12.771 1.00 64.69 110 ASP A N 1
ATOM 896 C CA . ASP A 1 110 ? -18.828 -39.546 13.489 1.00 64.69 110 ASP A CA 1
ATOM 897 C C . ASP A 1 110 ? -19.654 -38.562 14.328 1.00 64.69 110 ASP A C 1
ATOM 899 O O . ASP A 1 110 ? -20.857 -38.759 14.489 1.00 64.69 110 ASP A O 1
ATOM 903 N N . MET A 1 111 ? -19.044 -37.465 14.796 1.00 70.19 111 MET A N 1
ATOM 904 C CA . MET A 1 111 ? -19.735 -36.415 15.549 1.00 70.19 111 MET A CA 1
ATOM 905 C C . MET A 1 111 ? -20.541 -35.485 14.629 1.00 70.19 111 MET A C 1
ATOM 907 O O . MET A 1 111 ? -21.495 -34.879 15.098 1.00 70.19 111 MET A O 1
ATOM 911 N N . LYS A 1 112 ? -20.219 -35.390 13.326 1.00 68.44 112 LYS A N 1
ATOM 912 C CA . LYS A 1 112 ? -20.921 -34.512 12.361 1.00 68.44 112 LYS A CA 1
ATOM 913 C C . LYS A 1 112 ? -22.311 -35.010 11.952 1.00 68.44 112 LYS A C 1
ATOM 915 O O . LYS A 1 112 ? -23.119 -34.223 11.455 1.00 68.44 112 LYS A O 1
ATOM 920 N N . ASN A 1 113 ? -22.597 -36.297 12.140 1.00 68.00 113 ASN A N 1
ATOM 921 C CA . ASN A 1 113 ? -23.854 -36.897 11.702 1.00 68.00 113 ASN A CA 1
ATOM 922 C C . ASN A 1 113 ? -25.055 -36.255 12.421 1.00 68.00 113 ASN A C 1
ATOM 924 O O . ASN A 1 113 ? -25.201 -36.345 13.640 1.00 68.00 113 ASN A O 1
ATOM 928 N N . GLY A 1 114 ? -25.928 -35.606 11.644 1.00 66.25 114 GLY A N 1
ATOM 929 C CA . GLY A 1 114 ? -27.159 -34.983 12.137 1.00 66.25 114 GLY A CA 1
ATOM 930 C C . GLY A 1 114 ? -27.038 -33.534 12.635 1.00 66.25 114 GLY A C 1
ATOM 931 O O . GLY A 1 114 ? -28.058 -32.977 13.041 1.00 66.25 114 GLY A O 1
ATOM 932 N N . LEU A 1 115 ? -25.860 -32.886 12.584 1.00 76.81 115 LEU A N 1
ATOM 933 C CA . LEU A 1 115 ? -25.759 -31.446 12.877 1.00 76.81 115 LEU A CA 1
ATOM 934 C C . LEU A 1 115 ? -25.933 -30.594 11.619 1.00 76.81 115 LEU A C 1
ATOM 936 O O . LEU A 1 115 ? -25.216 -30.771 10.634 1.00 76.81 115 LEU A O 1
ATOM 940 N N . SER A 1 116 ? -26.797 -29.581 11.705 1.00 80.69 116 SER A N 1
ATOM 941 C CA . SER A 1 116 ? -26.842 -28.505 10.713 1.00 80.69 116 SER A CA 1
ATOM 942 C C . SER A 1 116 ? -25.537 -27.688 10.715 1.00 80.69 116 SER A C 1
ATOM 944 O O . SER A 1 116 ? -24.898 -27.588 11.768 1.00 80.69 116 SER A O 1
ATOM 946 N N . PRO A 1 117 ? -25.156 -27.044 9.592 1.00 79.88 117 PRO A N 1
ATOM 947 C CA . PRO A 1 117 ? -23.959 -26.196 9.517 1.00 79.88 117 PRO A CA 1
ATOM 948 C C . PRO A 1 117 ? -23.897 -25.140 10.628 1.00 79.88 117 PRO A C 1
ATOM 950 O O . PRO A 1 117 ? -22.875 -24.997 11.293 1.00 79.88 117 PRO A O 1
ATOM 953 N N . LYS A 1 118 ? -25.034 -24.494 10.921 1.00 83.31 118 LYS A N 1
ATOM 954 C CA . LYS A 1 118 ? -25.176 -23.566 12.049 1.00 83.31 118 LYS A CA 1
ATOM 955 C C . LYS A 1 118 ? -24.780 -24.199 13.388 1.00 83.31 118 LYS A C 1
ATOM 957 O O . LYS A 1 118 ? -24.034 -23.600 14.152 1.00 83.31 118 LYS A O 1
ATOM 962 N N . LYS A 1 119 ? -25.291 -25.397 13.694 1.00 83.25 119 LYS A N 1
ATOM 963 C CA . LYS A 1 119 ? -25.052 -26.045 14.992 1.00 83.25 119 LYS A CA 1
ATOM 964 C C . LYS A 1 119 ? -23.607 -26.527 15.130 1.00 83.25 119 LYS A C 1
ATOM 966 O O . LYS A 1 119 ? -23.072 -26.500 16.231 1.00 83.25 119 LYS A O 1
ATOM 971 N N . GLN A 1 120 ? -22.974 -26.931 14.025 1.00 86.06 120 GLN A N 1
ATOM 972 C CA . GLN A 1 120 ? -21.539 -27.231 14.001 1.00 86.06 120 GLN A CA 1
ATOM 973 C C . GLN A 1 120 ? -20.733 -25.979 14.362 1.00 86.06 120 GLN A C 1
ATOM 975 O O . GLN A 1 120 ? -19.924 -26.025 15.284 1.00 86.06 120 GLN A O 1
ATOM 980 N N . HIS A 1 121 ? -21.020 -24.855 13.699 1.00 86.12 121 HIS A N 1
ATOM 981 C CA . HIS A 1 121 ? -20.363 -23.575 13.967 1.00 86.12 121 HIS A CA 1
ATOM 982 C C . HIS A 1 121 ? -20.468 -23.166 15.441 1.00 86.12 121 HIS A C 1
ATOM 984 O O . HIS A 1 121 ? -19.460 -22.921 16.096 1.00 86.12 121 HIS A O 1
ATOM 990 N N . GLU A 1 122 ? -21.685 -23.154 15.990 1.00 87.62 122 GLU A N 1
ATOM 991 C CA . GLU A 1 122 ? -21.924 -22.738 17.378 1.00 87.62 122 GLU A CA 1
ATOM 992 C C . GLU A 1 122 ? -21.174 -23.612 18.394 1.00 87.62 122 GLU A C 1
ATOM 994 O O . GLU A 1 122 ? -20.507 -23.093 19.287 1.00 87.62 122 GLU A O 1
ATOM 999 N N . VAL A 1 123 ? -21.239 -24.939 18.237 1.00 89.06 123 VAL A N 1
ATOM 1000 C CA . VAL A 1 123 ? -20.590 -25.878 19.164 1.00 89.06 123 VAL A CA 1
ATOM 1001 C C . VAL A 1 123 ? -19.066 -25.769 19.093 1.00 89.06 123 VAL A C 1
ATOM 1003 O O . VAL A 1 123 ? -18.412 -25.757 20.132 1.00 89.06 123 VAL A O 1
ATOM 1006 N N . GLN A 1 124 ? -18.489 -25.656 17.894 1.00 88.06 124 GLN A N 1
ATOM 1007 C CA . GLN A 1 124 ? -17.036 -25.627 17.714 1.00 88.06 124 GLN A CA 1
ATOM 1008 C C . GLN A 1 124 ? -16.396 -24.392 18.357 1.00 88.06 124 GLN A C 1
ATOM 1010 O O . GLN A 1 124 ? -15.410 -24.505 19.086 1.00 88.06 124 GLN A O 1
ATOM 1015 N N . TYR A 1 125 ? -16.966 -23.214 18.095 1.00 88.81 125 TYR A N 1
ATOM 1016 C CA . TYR A 1 125 ? -16.435 -21.952 18.603 1.00 88.81 125 TYR A CA 1
ATOM 1017 C C . TYR A 1 125 ? -16.643 -21.816 20.110 1.00 88.81 125 TYR A C 1
ATOM 1019 O O . TYR A 1 125 ? -15.720 -21.416 20.822 1.00 88.81 125 TYR A O 1
ATOM 1027 N N . LEU A 1 126 ? -17.817 -22.207 20.616 1.00 89.88 126 LEU A N 1
ATOM 1028 C CA . LEU A 1 126 ? -18.098 -22.154 22.047 1.00 89.88 126 LEU A CA 1
ATOM 1029 C C . LEU A 1 126 ? -17.239 -23.143 22.840 1.00 89.88 126 LEU A C 1
ATOM 1031 O O . LEU A 1 126 ? -16.674 -22.757 23.861 1.00 89.88 126 LEU A O 1
ATOM 1035 N N . ALA A 1 127 ? -17.056 -24.375 22.351 1.00 90.81 127 ALA A N 1
ATOM 1036 C CA . ALA A 1 127 ? -16.172 -25.346 22.994 1.00 90.81 127 ALA A CA 1
ATOM 1037 C C . ALA A 1 127 ? -14.716 -24.853 23.044 1.00 90.81 127 ALA A C 1
ATOM 1039 O O . ALA A 1 127 ? -14.051 -24.998 24.069 1.00 90.81 127 ALA A O 1
ATOM 1040 N N . ALA A 1 128 ? -14.228 -24.225 21.968 1.00 88.62 128 ALA A N 1
ATOM 1041 C CA . ALA A 1 128 ? -12.880 -23.664 21.926 1.00 88.62 128 ALA A CA 1
ATOM 1042 C C . ALA A 1 128 ? -12.697 -22.491 22.905 1.00 88.62 128 ALA A C 1
ATOM 1044 O O . ALA A 1 128 ? -11.673 -22.431 23.590 1.00 88.62 128 ALA A O 1
ATOM 1045 N N . LEU A 1 129 ? -13.685 -21.590 23.006 1.00 88.88 129 LEU A N 1
ATOM 1046 C CA . LEU A 1 129 ? -13.677 -20.481 23.968 1.00 88.88 129 LEU A CA 1
ATOM 1047 C C . LEU A 1 129 ? -13.669 -20.995 25.412 1.00 88.88 129 LEU A C 1
ATOM 1049 O O . LEU A 1 129 ? -12.796 -20.615 26.193 1.00 88.88 129 LEU A O 1
ATOM 1053 N N . ILE A 1 130 ? -14.599 -21.896 25.743 1.00 91.00 130 ILE A N 1
ATOM 1054 C CA . ILE A 1 130 ? -14.698 -22.509 27.073 1.00 91.00 130 ILE A CA 1
ATOM 1055 C C . ILE A 1 130 ? -13.387 -23.204 27.430 1.00 91.00 130 ILE A C 1
ATOM 1057 O O . ILE A 1 130 ? -12.853 -22.991 28.516 1.00 91.00 130 ILE A O 1
ATOM 1061 N N . ASN A 1 131 ? -12.822 -23.989 26.507 1.00 89.94 131 ASN A N 1
ATOM 1062 C CA . ASN A 1 131 ? -11.554 -24.656 26.753 1.00 89.94 131 ASN A CA 1
ATOM 1063 C C . ASN A 1 131 ? -10.404 -23.661 26.976 1.00 89.94 131 ASN A C 1
ATOM 1065 O O . ASN A 1 131 ? -9.558 -23.907 27.834 1.00 89.94 131 ASN A O 1
ATOM 1069 N N . SER A 1 132 ? -10.353 -22.555 26.229 1.00 86.62 132 SER A N 1
ATOM 1070 C CA . SER A 1 132 ? -9.321 -21.528 26.407 1.00 86.62 132 SER A CA 1
ATOM 1071 C C . SER A 1 132 ? -9.367 -20.927 27.813 1.00 86.62 132 SER A C 1
ATOM 1073 O O . SER A 1 132 ? -8.343 -20.894 28.493 1.00 86.62 132 SER A O 1
ATOM 1075 N N . ILE A 1 133 ? -10.557 -20.525 28.272 1.00 86.31 133 ILE A N 1
ATOM 1076 C CA . ILE A 1 133 ? -10.765 -19.970 29.619 1.00 86.31 133 ILE A CA 1
ATOM 1077 C C . ILE A 1 133 ? -10.431 -21.022 30.681 1.00 86.31 133 ILE A C 1
ATOM 1079 O O . ILE A 1 133 ? -9.665 -20.757 31.607 1.00 86.31 133 ILE A O 1
ATOM 1083 N N . ALA A 1 134 ? -10.942 -22.243 30.510 1.00 86.56 134 ALA A N 1
ATOM 1084 C CA . ALA A 1 134 ? -10.707 -23.331 31.446 1.00 86.56 134 ALA A CA 1
ATOM 1085 C C . ALA A 1 134 ? -9.216 -23.675 31.569 1.00 86.56 134 ALA A C 1
ATOM 1087 O O . ALA A 1 134 ? -8.717 -23.904 32.664 1.00 86.56 134 ALA A O 1
ATOM 1088 N N . SER A 1 135 ? -8.477 -23.685 30.458 1.00 83.75 135 SER A N 1
ATOM 1089 C CA . SER A 1 135 ? -7.050 -24.038 30.451 1.00 83.75 135 SER A CA 1
ATOM 1090 C C . SER A 1 135 ? -6.180 -22.942 31.067 1.00 83.75 135 SER A C 1
ATOM 1092 O O . SER A 1 135 ? -5.225 -23.261 31.767 1.00 83.75 135 SER A O 1
ATOM 1094 N N . GLN A 1 136 ? -6.523 -21.665 30.859 1.00 80.44 136 GLN A N 1
ATOM 1095 C CA . GLN A 1 136 ? -5.830 -20.536 31.493 1.00 80.44 136 GLN A CA 1
ATOM 1096 C C . GLN A 1 136 ? -6.001 -20.519 33.016 1.00 80.44 136 GLN A C 1
ATOM 1098 O O . GLN A 1 136 ? -5.124 -20.030 33.718 1.00 80.44 136 GLN A O 1
ATOM 1103 N N . ARG A 1 137 ? -7.115 -21.060 33.520 1.00 78.25 137 ARG A N 1
ATOM 1104 C CA . ARG A 1 137 ? -7.471 -21.045 34.945 1.00 78.25 137 ARG A CA 1
ATOM 1105 C C . ARG A 1 137 ? -7.310 -22.387 35.658 1.00 78.25 137 ARG A C 1
ATOM 1107 O O . ARG A 1 137 ? -7.717 -22.511 36.806 1.00 78.25 137 ARG A O 1
ATOM 1114 N N . GLY A 1 138 ? -6.751 -23.396 34.989 1.00 79.56 138 GLY A N 1
ATOM 1115 C CA . GLY A 1 138 ? -6.609 -24.736 35.568 1.00 79.56 138 GLY A CA 1
ATOM 1116 C C . GLY A 1 138 ? -7.946 -25.417 35.896 1.00 79.56 138 GLY A C 1
ATOM 1117 O O . GLY A 1 138 ? -8.005 -26.251 36.791 1.00 79.56 138 GLY A O 1
ATOM 1118 N N . ILE A 1 139 ? -9.025 -25.063 35.193 1.00 84.62 139 ILE A N 1
ATOM 1119 C CA . ILE A 1 139 ? -10.359 -25.639 35.384 1.00 84.62 139 ILE A CA 1
ATOM 1120 C C . ILE A 1 139 ? -10.465 -26.948 34.596 1.00 84.62 139 ILE A C 1
ATOM 1122 O O . ILE A 1 139 ? -10.277 -26.993 33.368 1.00 84.62 139 ILE A O 1
ATOM 1126 N N . GLU A 1 140 ? -10.815 -28.018 35.304 1.00 81.69 140 GLU A N 1
ATOM 1127 C CA . GLU A 1 140 ? -11.063 -29.340 34.720 1.00 81.69 140 GLU A CA 1
ATOM 1128 C C . GLU A 1 140 ? -12.546 -29.729 34.699 1.00 81.69 140 GLU A C 1
ATOM 1130 O O . GLU A 1 140 ? -12.929 -30.556 33.868 1.00 81.69 140 GLU A O 1
ATOM 1135 N N . ARG A 1 141 ? -13.378 -29.126 35.563 1.00 87.06 141 ARG A N 1
ATOM 1136 C CA . ARG A 1 141 ? -14.806 -29.447 35.718 1.00 87.06 141 ARG A CA 1
ATOM 1137 C C . ARG A 1 141 ? -15.693 -28.370 35.098 1.00 87.06 141 ARG A C 1
ATOM 1139 O O . ARG A 1 141 ? -15.578 -27.188 35.422 1.00 87.06 141 ARG A O 1
ATOM 1146 N N . ILE A 1 142 ? -16.581 -28.795 34.204 1.00 91.44 142 ILE A N 1
ATOM 1147 C CA . ILE A 1 142 ? -17.513 -27.937 33.472 1.00 91.44 142 ILE A CA 1
ATOM 1148 C C . ILE A 1 142 ? -18.936 -28.448 33.689 1.00 91.44 142 ILE A C 1
ATOM 1150 O O . ILE A 1 142 ? -19.188 -29.649 33.593 1.00 91.44 142 ILE A O 1
ATOM 1154 N N . MET A 1 143 ? -19.872 -27.539 33.947 1.00 91.00 143 MET A N 1
ATOM 1155 C CA . MET A 1 143 ? -21.300 -27.854 34.010 1.00 91.00 143 MET A CA 1
ATOM 1156 C C . MET A 1 143 ? -22.043 -27.105 32.899 1.00 91.00 143 MET A C 1
ATOM 1158 O O . MET A 1 143 ? -22.067 -25.873 32.908 1.00 91.00 143 MET A O 1
ATOM 1162 N N . ASP A 1 144 ? -22.631 -27.849 31.958 1.00 91.75 144 ASP A N 1
ATOM 1163 C CA . ASP A 1 144 ? -23.469 -27.313 30.874 1.00 91.75 144 ASP A CA 1
ATOM 1164 C C . ASP A 1 144 ? -24.942 -27.402 31.287 1.00 91.75 144 ASP A C 1
ATOM 1166 O O . ASP A 1 144 ? -25.521 -28.490 31.376 1.00 91.75 144 ASP A O 1
ATOM 1170 N N . ILE A 1 145 ? -25.547 -26.256 31.597 1.00 87.38 145 ILE A N 1
ATOM 1171 C CA . ILE A 1 145 ? -26.954 -26.174 32.001 1.00 87.38 145 ILE A CA 1
ATOM 1172 C C . ILE A 1 145 ? -27.793 -25.840 30.764 1.00 87.38 145 ILE A C 1
ATOM 1174 O O . ILE A 1 145 ? -27.662 -24.767 30.171 1.00 87.38 145 ILE A O 1
ATOM 1178 N N . GLY A 1 146 ? -28.696 -26.752 30.403 1.00 82.69 146 GLY A N 1
ATOM 1179 C CA . GLY A 1 146 ? -29.401 -26.726 29.121 1.00 82.69 146 GLY A CA 1
ATOM 1180 C C . GLY A 1 146 ? -28.615 -27.428 28.015 1.00 82.69 146 GLY A C 1
ATOM 1181 O O . GLY A 1 146 ? -28.581 -26.948 26.880 1.00 82.69 146 GLY A O 1
ATOM 1182 N N . ALA A 1 147 ? -27.984 -28.560 28.344 1.00 82.81 147 ALA A N 1
ATOM 1183 C CA . ALA A 1 147 ? -27.151 -29.342 27.430 1.00 82.81 147 ALA A CA 1
ATOM 1184 C C . ALA A 1 147 ? -27.878 -29.737 26.128 1.00 82.81 147 ALA A C 1
ATOM 1186 O O . ALA A 1 147 ? -27.270 -29.925 25.063 1.00 82.81 147 ALA A O 1
ATOM 1187 N N . GLY A 1 148 ? -29.203 -29.875 26.181 1.00 84.00 148 GLY A N 1
ATOM 1188 C CA . GLY A 1 148 ? -30.057 -30.300 25.089 1.00 84.00 148 GLY A CA 1
ATOM 1189 C C . GLY A 1 148 ? -29.594 -31.641 24.546 1.00 84.00 148 GLY A C 1
ATOM 1190 O O . GLY A 1 148 ? -29.515 -32.659 25.225 1.00 84.00 148 GLY A O 1
ATOM 1191 N N . GLN A 1 149 ? -29.216 -31.639 23.274 1.00 81.56 149 GLN A N 1
ATOM 1192 C CA . GLN A 1 149 ? -28.670 -32.828 22.640 1.00 81.56 149 GLN A CA 1
ATOM 1193 C C . GLN A 1 149 ? -27.234 -33.155 23.156 1.00 81.56 149 GLN A C 1
ATOM 1195 O O . GLN A 1 149 ? -26.719 -34.218 22.859 1.00 81.56 149 GLN A O 1
ATOM 1200 N N . GLY A 1 150 ? -26.522 -32.314 23.899 1.00 83.94 150 GLY A N 1
ATOM 1201 C CA . GLY A 1 150 ? -25.207 -32.664 24.474 1.00 83.94 150 GLY A CA 1
ATOM 1202 C C . GLY A 1 150 ? -24.043 -32.689 23.472 1.00 83.94 150 GLY A C 1
ATOM 1203 O O . GLY A 1 150 ? -23.006 -33.295 23.711 1.00 83.94 150 GLY A O 1
ATOM 1204 N N . TYR A 1 151 ? -24.187 -32.046 22.305 1.00 87.00 151 TYR A N 1
ATOM 1205 C CA . TYR A 1 151 ? -23.079 -31.925 21.340 1.00 87.00 151 TYR A CA 1
ATOM 1206 C C . TYR A 1 151 ? -21.935 -31.034 21.852 1.00 87.00 151 TYR A C 1
ATOM 1208 O O . TYR A 1 151 ? -20.784 -31.274 21.491 1.00 87.00 151 TYR A O 1
ATOM 1216 N N . LEU A 1 152 ? -22.248 -30.022 22.673 1.00 89.50 152 LEU A N 1
ATOM 1217 C CA . LEU A 1 152 ? -21.243 -29.193 23.340 1.00 89.50 152 LEU A CA 1
ATOM 1218 C C . LEU A 1 152 ? -20.442 -30.027 24.340 1.00 89.50 152 LEU A C 1
ATOM 1220 O O . LEU A 1 152 ? -19.213 -30.049 24.259 1.00 89.50 152 LEU A O 1
ATOM 1224 N N . ASP A 1 153 ? -21.143 -30.785 25.180 1.00 89.69 153 ASP A N 1
ATOM 1225 C CA . ASP A 1 153 ? -20.535 -31.665 26.176 1.00 89.69 153 ASP A CA 1
ATOM 1226 C C . ASP A 1 153 ? -19.575 -32.674 25.555 1.00 89.69 153 ASP A C 1
ATOM 1228 O O . ASP A 1 153 ? -18.427 -32.803 25.980 1.00 89.69 153 ASP A O 1
ATOM 1232 N N . LEU A 1 154 ? -20.014 -33.326 24.474 1.00 85.19 154 LEU A N 1
ATOM 1233 C CA . LEU A 1 154 ? -19.189 -34.253 23.708 1.00 85.19 154 LEU A CA 1
ATOM 1234 C C . LEU A 1 154 ? -17.915 -33.583 23.178 1.00 85.19 154 LEU A C 1
ATOM 1236 O O . LEU A 1 154 ? -16.835 -34.173 23.217 1.00 85.19 154 LEU A O 1
ATOM 1240 N N . SER A 1 155 ? -18.020 -32.352 22.669 1.00 87.25 155 SER A N 1
ATOM 1241 C CA . SER A 1 155 ? -16.861 -31.617 22.160 1.00 87.25 155 SER A CA 1
ATOM 1242 C C . SER A 1 155 ? -15.870 -31.294 23.280 1.00 87.25 155 SER A C 1
ATOM 1244 O O . SER A 1 155 ? -14.667 -31.485 23.111 1.00 87.25 155 SER A O 1
ATOM 1246 N N . LEU A 1 156 ? -16.356 -30.838 24.434 1.00 88.56 156 LEU A N 1
ATOM 1247 C CA . LEU A 1 156 ? -15.529 -30.496 25.592 1.00 88.56 156 LEU A CA 1
ATOM 1248 C C . LEU A 1 156 ? -14.855 -31.730 26.215 1.00 88.56 156 LEU A C 1
ATOM 1250 O O . LEU A 1 156 ? -13.656 -31.693 26.499 1.00 88.56 156 LEU A O 1
ATOM 1254 N N . ALA A 1 157 ? -15.582 -32.839 26.354 1.00 85.25 157 ALA A N 1
ATOM 1255 C CA . ALA A 1 157 ? -15.055 -34.069 26.938 1.00 85.25 157 ALA A CA 1
ATOM 1256 C C . ALA A 1 157 ? -14.068 -34.789 26.008 1.00 85.25 157 ALA A C 1
ATOM 1258 O O . ALA A 1 157 ? -12.937 -35.083 26.402 1.00 85.25 157 ALA A O 1
ATOM 1259 N N . PHE A 1 158 ? -14.450 -35.030 24.749 1.00 78.94 158 PHE A N 1
ATOM 1260 C CA . PHE A 1 158 ? -13.658 -35.866 23.841 1.00 78.94 158 PHE A CA 1
ATOM 1261 C C . PHE A 1 158 ? -12.602 -35.094 23.044 1.00 78.94 158 PHE A C 1
ATOM 1263 O O . PHE A 1 158 ? -11.532 -35.637 22.781 1.00 78.94 158 PHE A O 1
ATOM 1270 N N . GLN A 1 159 ? -12.854 -33.840 22.647 1.00 82.19 159 GLN A N 1
ATOM 1271 C CA . GLN A 1 159 ? -11.851 -33.066 21.899 1.00 82.19 159 GLN A CA 1
ATOM 1272 C C . GLN A 1 159 ? -10.896 -32.308 22.822 1.00 82.19 159 GLN A C 1
ATOM 1274 O O . GLN A 1 159 ? -9.732 -32.118 22.462 1.00 82.19 159 GLN A O 1
ATOM 1279 N N . TYR A 1 160 ? -11.372 -31.858 23.985 1.00 85.44 160 TYR A N 1
ATOM 1280 C CA . TYR A 1 160 ? -10.611 -31.001 24.898 1.00 85.44 160 TYR A CA 1
ATOM 1281 C C . TYR A 1 160 ? -10.271 -31.656 26.246 1.00 85.44 160 TYR A C 1
ATOM 1283 O O . TYR A 1 160 ? -9.542 -31.055 27.032 1.00 85.44 160 TYR A O 1
ATOM 1291 N N . GLY A 1 161 ? -10.718 -32.892 26.497 1.00 81.75 161 GLY A N 1
ATOM 1292 C CA . GLY A 1 161 ? -10.310 -33.673 27.668 1.00 81.75 161 GLY A CA 1
ATOM 1293 C C . GLY A 1 161 ? -10.870 -33.165 28.999 1.00 81.75 161 GLY A C 1
ATOM 1294 O O . GLY A 1 161 ? -10.248 -33.387 30.035 1.00 81.75 161 GLY A O 1
ATOM 1295 N N . LYS A 1 162 ? -11.997 -32.442 28.988 1.00 85.44 162 LYS A N 1
ATOM 1296 C CA . LYS A 1 162 ? -12.611 -31.855 30.192 1.00 85.44 162 LYS A CA 1
ATOM 1297 C C . LYS A 1 162 ? -13.616 -32.807 30.843 1.00 85.44 162 LYS A C 1
ATOM 1299 O O . LYS A 1 162 ? -14.226 -33.621 30.159 1.00 85.44 162 LYS A O 1
ATOM 1304 N N . THR A 1 163 ? -13.808 -32.697 32.155 1.00 86.50 163 THR A N 1
ATOM 1305 C CA . THR A 1 163 ? -14.902 -33.396 32.843 1.00 86.50 163 THR A CA 1
ATOM 1306 C C . THR A 1 163 ? -16.162 -32.551 32.737 1.00 86.50 163 THR A C 1
ATOM 1308 O O . THR A 1 163 ? -16.172 -31.420 33.220 1.00 86.50 163 THR A O 1
ATOM 1311 N N . VAL A 1 164 ? -17.204 -33.074 32.092 1.00 88.44 164 VAL A N 1
ATOM 1312 C CA . VAL A 1 164 ? -18.423 -32.324 31.775 1.00 88.44 164 VAL A CA 1
ATOM 1313 C C . VAL A 1 164 ? -19.652 -32.990 32.382 1.00 88.44 164 VAL A C 1
ATOM 1315 O O . VAL A 1 164 ? -19.855 -34.196 32.236 1.00 88.44 164 VAL A O 1
ATOM 1318 N N . ILE A 1 165 ? -20.489 -32.188 33.036 1.00 89.19 165 ILE A N 1
ATOM 1319 C CA . ILE A 1 165 ? -21.810 -32.585 33.524 1.00 89.19 165 ILE A CA 1
ATOM 1320 C C . ILE A 1 165 ? -22.857 -31.787 32.744 1.00 89.19 165 ILE A C 1
ATOM 1322 O O . ILE A 1 165 ? -23.020 -30.590 32.975 1.00 89.19 165 ILE A O 1
ATOM 1326 N N . GLY A 1 166 ? -23.554 -32.452 31.825 1.00 88.38 166 GLY A N 1
ATOM 1327 C CA . GLY A 1 166 ? -24.662 -31.875 31.070 1.00 88.38 166 GLY A CA 1
ATOM 1328 C C . GLY A 1 166 ? -25.992 -32.091 31.790 1.00 88.38 166 GLY A C 1
ATOM 1329 O O . GLY A 1 166 ? -26.373 -33.232 32.071 1.00 88.38 166 GLY A O 1
ATOM 1330 N N . VAL A 1 167 ? -26.715 -31.010 32.073 1.00 87.50 167 VAL A N 1
ATOM 1331 C CA . VAL A 1 167 ? -28.011 -31.036 32.768 1.00 87.50 167 VAL A CA 1
ATOM 1332 C C . VAL A 1 167 ? -29.101 -30.517 31.834 1.00 87.50 167 VAL A C 1
ATOM 1334 O O . VAL A 1 167 ? -28.954 -29.446 31.246 1.00 87.50 167 VAL A O 1
ATOM 1337 N N . ASP A 1 168 ? -30.196 -31.263 31.694 1.00 84.69 168 ASP A N 1
ATOM 1338 C CA . ASP A 1 168 ? -31.356 -30.872 30.881 1.00 84.69 168 ASP A CA 1
ATOM 1339 C C . ASP A 1 168 ? -32.661 -31.358 31.528 1.00 84.69 168 ASP A C 1
ATOM 1341 O O . ASP A 1 168 ? -32.640 -32.362 32.234 1.00 84.69 168 ASP A O 1
ATOM 1345 N N . ASP A 1 169 ? -33.784 -30.663 31.326 1.00 78.75 169 ASP A N 1
ATOM 1346 C CA . ASP A 1 169 ? -35.077 -31.031 31.925 1.00 78.75 169 ASP A CA 1
ATOM 1347 C C . ASP A 1 169 ? -35.955 -31.905 31.013 1.00 78.75 169 ASP A C 1
ATOM 1349 O O . ASP A 1 169 ? -36.958 -32.466 31.466 1.00 78.75 169 ASP A O 1
ATOM 1353 N N . ASP A 1 170 ? -35.580 -32.048 29.738 1.00 77.94 170 ASP A N 1
ATOM 1354 C CA . ASP A 1 170 ? -36.274 -32.895 28.778 1.00 77.94 170 ASP A CA 1
ATOM 1355 C C . ASP A 1 170 ? -35.616 -34.279 28.713 1.00 77.94 170 ASP A C 1
ATOM 1357 O O . ASP A 1 170 ? -34.526 -34.484 28.168 1.00 77.94 170 ASP A O 1
ATOM 1361 N N . GLN A 1 171 ? -36.353 -35.277 29.203 1.00 76.88 171 GLN A N 1
ATOM 1362 C CA . GLN A 1 171 ? -35.943 -36.679 29.183 1.00 76.88 171 GLN A CA 1
ATOM 1363 C C . GLN A 1 171 ? -35.514 -37.164 27.794 1.00 76.88 171 GLN A C 1
ATOM 1365 O O . GLN A 1 171 ? -34.588 -37.969 27.677 1.00 76.88 171 GLN A O 1
ATOM 1370 N N . VAL A 1 172 ? -36.157 -36.680 26.729 1.00 74.88 172 VAL A N 1
ATOM 1371 C CA . VAL A 1 172 ? -35.822 -37.050 25.349 1.00 74.88 172 VAL A CA 1
ATOM 1372 C C . VAL A 1 172 ? -34.462 -36.477 24.953 1.00 74.88 172 VAL A C 1
ATOM 1374 O O . VAL A 1 172 ? -33.685 -37.162 24.282 1.00 74.88 172 VAL A O 1
ATOM 1377 N N . GLN A 1 173 ? -34.152 -35.251 25.380 1.00 80.69 173 GLN A N 1
ATOM 1378 C CA . GLN A 1 173 ? -32.852 -34.618 25.152 1.00 80.69 173 GLN A CA 1
ATOM 1379 C C . GLN A 1 173 ? -31.756 -35.389 25.885 1.00 80.69 173 GLN A C 1
ATOM 1381 O O . GLN A 1 173 ? -30.794 -35.819 25.245 1.00 80.69 173 GLN A O 1
ATOM 1386 N N . THR A 1 174 ? -31.953 -35.679 27.177 1.00 82.31 174 THR A N 1
ATOM 1387 C CA . THR A 1 174 ? -30.986 -36.430 27.989 1.00 82.31 174 THR A CA 1
ATOM 1388 C C . THR A 1 174 ? -30.748 -37.839 27.442 1.00 82.31 174 THR A C 1
ATOM 1390 O O . THR A 1 174 ? -29.600 -38.251 27.274 1.00 82.31 174 THR A O 1
ATOM 1393 N N . CYS A 1 175 ? -31.805 -38.593 27.114 1.00 78.50 175 CYS A N 1
ATOM 1394 C CA . CYS A 1 175 ? -31.672 -39.922 26.506 1.00 78.50 175 CYS A CA 1
ATOM 1395 C C . CYS A 1 175 ? -30.985 -39.852 25.135 1.00 78.50 175 CYS A C 1
ATOM 1397 O O . CYS A 1 175 ? -30.173 -40.716 24.799 1.00 78.50 175 CYS A O 1
ATOM 1399 N N . GLY A 1 176 ? -31.284 -38.817 24.347 1.00 79.50 176 GLY A N 1
ATOM 1400 C CA . GLY A 1 176 ? -30.631 -38.565 23.067 1.00 79.50 176 GLY A CA 1
ATOM 1401 C C . GLY A 1 176 ? -29.138 -38.260 23.207 1.00 79.50 176 GLY A C 1
ATOM 1402 O O . GLY A 1 176 ? -28.351 -38.735 22.386 1.00 79.50 176 GLY A O 1
ATOM 1403 N N . ALA A 1 177 ? -28.755 -37.493 24.230 1.00 81.31 177 ALA A N 1
ATOM 1404 C CA . ALA A 1 177 ? -27.371 -37.169 24.559 1.00 81.31 177 ALA A CA 1
ATOM 1405 C C . ALA A 1 177 ? -26.599 -38.417 25.017 1.00 81.31 177 ALA A C 1
ATOM 1407 O O . ALA A 1 177 ? -25.592 -38.755 24.393 1.00 81.31 177 ALA A O 1
ATOM 1408 N N . LYS A 1 178 ? -27.147 -39.181 25.980 1.00 81.06 178 LYS A N 1
ATOM 1409 C CA . LYS A 1 178 ? -26.588 -40.470 26.442 1.00 81.06 178 LYS A CA 1
ATOM 1410 C C . LYS A 1 178 ? -26.344 -41.430 25.282 1.00 81.06 178 LYS A C 1
ATOM 1412 O O . LYS A 1 178 ? -25.208 -41.803 25.023 1.00 81.06 178 LYS A O 1
ATOM 1417 N N . ARG A 1 179 ? -27.378 -41.694 24.472 1.00 80.56 179 ARG A N 1
ATOM 1418 C CA . ARG A 1 179 ? -27.273 -42.571 23.294 1.00 80.56 179 ARG A CA 1
ATOM 1419 C C . ARG A 1 179 ? -26.150 -42.150 22.338 1.00 80.56 179 ARG A C 1
ATOM 1421 O O . ARG A 1 179 ? -25.530 -43.007 21.714 1.00 80.56 179 ARG A O 1
ATOM 1428 N N . ARG A 1 180 ? -25.919 -40.843 22.157 1.00 78.69 180 ARG A N 1
ATOM 1429 C CA . ARG A 1 180 ? -24.857 -40.330 21.276 1.00 78.69 180 ARG A CA 1
ATOM 1430 C C . ARG A 1 180 ? -23.466 -40.429 21.898 1.00 78.69 180 ARG A C 1
ATOM 1432 O O . ARG A 1 180 ? -22.534 -40.712 21.149 1.00 78.69 180 ARG A O 1
ATOM 1439 N N . SER A 1 181 ? -23.339 -40.251 23.212 1.00 76.06 181 SER A N 1
ATOM 1440 C CA . SER A 1 181 ? -22.097 -40.537 23.941 1.00 76.06 181 SER A CA 1
ATOM 1441 C C . SER A 1 181 ? -21.729 -42.017 23.841 1.00 76.06 181 SER A C 1
ATOM 1443 O O . SER A 1 181 ? -20.648 -42.340 23.353 1.00 76.06 181 SER A O 1
ATOM 1445 N N . ASP A 1 182 ? -22.674 -42.912 24.147 1.00 75.38 182 ASP A N 1
ATOM 1446 C CA . ASP A 1 182 ? -22.464 -44.366 24.122 1.00 75.38 182 ASP A CA 1
ATOM 1447 C C . ASP A 1 182 ? -22.011 -44.853 22.734 1.00 75.38 182 ASP A C 1
ATOM 1449 O O . ASP A 1 182 ? -21.122 -45.696 22.608 1.00 75.38 182 ASP A O 1
ATOM 1453 N N . LEU A 1 183 ? -22.594 -44.286 21.666 1.00 71.75 183 LEU A N 1
ATOM 1454 C CA . LEU A 1 183 ? -22.226 -44.562 20.271 1.00 71.75 183 LEU A CA 1
ATOM 1455 C C . LEU A 1 183 ? -20.786 -44.147 19.927 1.00 71.75 183 LEU A C 1
ATOM 1457 O O . LEU A 1 183 ? -20.175 -44.771 19.058 1.00 71.75 183 LEU A O 1
ATOM 1461 N N . LEU A 1 184 ? -20.263 -43.081 20.537 1.00 68.25 184 LEU A N 1
ATOM 1462 C CA . LEU A 1 184 ? -18.892 -42.607 20.314 1.00 68.25 184 LEU A CA 1
ATOM 1463 C C . LEU A 1 184 ? -17.883 -43.411 21.139 1.00 68.25 184 LEU A C 1
ATOM 1465 O O . LEU A 1 184 ? -16.810 -43.731 20.625 1.00 68.25 184 LEU A O 1
ATOM 1469 N N . GLU A 1 185 ? -18.250 -43.811 22.357 1.00 65.00 185 GLU A N 1
ATOM 1470 C CA . GLU A 1 185 ? -17.446 -44.708 23.195 1.00 65.00 185 GLU A CA 1
ATOM 1471 C C . GLU A 1 185 ? -17.292 -46.097 22.554 1.00 65.00 185 GLU A C 1
ATOM 1473 O O . GLU A 1 185 ? -16.179 -46.618 22.459 1.00 65.00 185 GLU A O 1
ATOM 1478 N N . THR A 1 186 ? -18.373 -46.666 22.000 1.00 60.59 186 THR A N 1
ATOM 1479 C CA . THR A 1 186 ? -18.328 -47.977 21.316 1.00 60.59 186 THR A CA 1
ATOM 1480 C C . THR A 1 186 ? -17.591 -47.962 19.973 1.00 60.59 186 THR A C 1
ATOM 1482 O O . THR A 1 186 ? -17.077 -48.998 19.553 1.00 60.59 186 THR A O 1
ATOM 1485 N N . LYS A 1 187 ? -17.502 -46.816 19.282 1.00 56.66 187 LYS A N 1
ATOM 1486 C CA . LYS A 1 187 ? -16.876 -46.702 17.946 1.00 56.66 187 LYS A CA 1
ATOM 1487 C C . LYS A 1 187 ? -15.371 -46.406 17.943 1.00 56.66 187 LYS A C 1
ATOM 1489 O O . LYS A 1 187 ? -14.799 -46.224 16.872 1.00 56.66 187 LYS A O 1
ATOM 1494 N N . SER A 1 188 ? -14.708 -46.471 19.098 1.00 49.59 188 SER A N 1
ATOM 1495 C CA . SER A 1 188 ? -13.246 -46.427 19.277 1.00 49.59 188 SER A CA 1
ATOM 1496 C C . SER A 1 188 ? -12.542 -45.093 18.957 1.00 49.59 188 SER A C 1
ATOM 1498 O O . SER A 1 188 ? -12.128 -44.826 17.834 1.00 49.59 188 SER A O 1
ATOM 1500 N N . PHE A 1 189 ? -12.255 -44.324 20.015 1.00 50.66 189 PHE A N 1
ATOM 1501 C CA . PHE A 1 189 ? -11.214 -43.279 20.048 1.00 50.66 189 PHE A CA 1
ATOM 1502 C C . PHE A 1 189 ? -9.852 -43.781 20.581 1.00 50.66 189 PHE A C 1
ATOM 1504 O O . PHE A 1 189 ? -8.958 -42.991 20.862 1.00 50.66 189 PHE A O 1
ATOM 1511 N N . VAL A 1 190 ? -9.637 -45.100 20.668 1.00 44.75 190 VAL A N 1
ATOM 1512 C CA . VAL A 1 190 ? -8.402 -45.702 21.228 1.00 44.75 190 VAL A CA 1
ATOM 1513 C C . VAL A 1 190 ? -7.253 -45.818 20.199 1.00 44.75 190 VAL A C 1
ATOM 1515 O O . VAL A 1 190 ? -6.193 -46.355 20.501 1.00 44.75 190 VAL A O 1
ATOM 1518 N N . LYS A 1 191 ? -7.388 -45.299 18.969 1.00 42.28 191 LYS A N 1
ATOM 1519 C CA . LYS A 1 191 ? -6.327 -45.400 17.939 1.00 42.28 191 LYS A CA 1
ATOM 1520 C C . LYS A 1 191 ? -6.025 -44.102 17.178 1.00 42.28 191 LYS A C 1
ATOM 1522 O O . LYS A 1 191 ? -5.838 -44.122 15.969 1.00 42.28 191 LYS A O 1
ATOM 1527 N N . HIS A 1 192 ? -5.875 -42.989 17.887 1.00 40.38 192 HIS A N 1
ATOM 1528 C CA . HIS A 1 192 ? -4.977 -41.913 17.454 1.00 40.38 192 HIS A CA 1
ATOM 1529 C C . HIS A 1 192 ? -4.243 -41.383 18.686 1.00 40.38 192 HIS A C 1
ATOM 1531 O O . HIS A 1 192 ? -4.881 -40.927 19.629 1.00 40.38 192 HIS A O 1
ATOM 1537 N N . GLY A 1 193 ? -2.915 -41.533 18.702 1.00 44.47 193 GLY A N 1
ATOM 1538 C CA . GLY A 1 193 ? -2.067 -41.139 19.827 1.00 44.47 193 GLY A CA 1
ATOM 1539 C C . GLY A 1 193 ? -2.308 -39.693 20.276 1.00 44.47 193 GLY A C 1
ATOM 1540 O O . GLY A 1 193 ? -2.557 -38.819 19.448 1.00 44.47 193 GLY A O 1
ATOM 1541 N N . ASP A 1 194 ? -2.214 -39.494 21.593 1.00 44.41 194 ASP A N 1
ATOM 1542 C CA . ASP A 1 194 ? -2.149 -38.218 22.327 1.00 44.41 194 ASP A CA 1
ATOM 1543 C C . ASP A 1 194 ? -3.441 -37.437 22.659 1.00 44.41 194 ASP A C 1
ATOM 1545 O O . ASP A 1 194 ? -3.362 -36.251 22.979 1.00 44.41 194 ASP A O 1
ATOM 1549 N N . VAL A 1 195 ? -4.631 -38.054 22.714 1.00 49.41 195 VAL A N 1
ATOM 1550 C CA . VAL A 1 195 ? -5.829 -37.376 23.275 1.00 49.41 195 VAL A CA 1
ATOM 1551 C C . VAL A 1 195 ? -6.286 -38.028 24.587 1.00 49.41 195 VAL A C 1
ATOM 1553 O O . VAL A 1 195 ? -6.837 -39.125 24.585 1.00 49.41 195 VAL A O 1
ATOM 1556 N N . ARG A 1 196 ? -6.087 -37.340 25.725 1.00 53.66 196 ARG A N 1
ATOM 1557 C CA . ARG A 1 196 ? -6.764 -37.651 27.004 1.00 53.66 196 ARG A CA 1
ATOM 1558 C C . ARG A 1 196 ? -8.271 -37.424 26.820 1.00 53.66 196 ARG A C 1
ATOM 1560 O O . ARG A 1 196 ? -8.681 -36.283 26.624 1.00 53.66 196 ARG A O 1
ATOM 1567 N N . ALA A 1 197 ? -9.084 -38.477 26.878 1.00 63.41 197 ALA A N 1
ATOM 1568 C CA . ALA A 1 197 ? -10.541 -38.348 26.932 1.00 63.41 197 ALA A CA 1
ATOM 1569 C C . ALA A 1 197 ? -10.973 -37.933 28.352 1.00 63.41 197 ALA A C 1
ATOM 1571 O O . ALA A 1 197 ? -10.539 -38.546 29.328 1.00 63.41 197 ALA A O 1
ATOM 1572 N N . GLY A 1 198 ? -11.782 -36.876 28.468 1.00 71.12 198 GLY A N 1
ATOM 1573 C CA . GLY A 1 198 ? -12.397 -36.456 29.731 1.00 71.12 198 GLY A CA 1
ATOM 1574 C C . GLY A 1 198 ? -13.613 -37.316 30.101 1.00 71.12 198 GLY A C 1
ATOM 1575 O O . GLY A 1 198 ? -14.009 -38.193 29.335 1.00 71.12 198 GLY A O 1
ATOM 1576 N N . LYS A 1 199 ? -14.217 -37.077 31.272 1.00 77.88 199 LYS A N 1
ATOM 1577 C CA . LYS A 1 199 ? -15.433 -37.784 31.728 1.00 77.88 199 LYS A CA 1
ATOM 1578 C C . LYS A 1 199 ? -16.697 -37.006 31.342 1.00 77.88 199 LYS A C 1
ATOM 1580 O O . LYS A 1 199 ? -16.704 -35.784 31.460 1.00 77.88 199 LYS A O 1
ATOM 1585 N N . LEU A 1 200 ? -17.764 -37.693 30.932 1.00 80.88 200 LEU A N 1
ATOM 1586 C CA . LEU A 1 200 ? -19.033 -37.075 30.533 1.00 80.88 200 LEU A CA 1
ATOM 1587 C C . LEU A 1 200 ? -20.221 -37.695 31.280 1.00 80.88 200 LEU A C 1
ATOM 1589 O O . LEU A 1 200 ? -20.404 -38.908 31.256 1.00 80.88 200 LEU A O 1
ATOM 1593 N N . PHE A 1 201 ? -21.052 -36.855 31.900 1.00 84.31 201 PHE A N 1
ATOM 1594 C CA . PHE A 1 201 ? -22.275 -37.261 32.595 1.00 84.31 201 PHE A CA 1
ATOM 1595 C C . PHE A 1 201 ? -23.478 -36.472 32.074 1.00 84.31 201 PHE A C 1
ATOM 1597 O O . PHE A 1 201 ? -23.377 -35.268 31.854 1.00 84.31 201 PHE A O 1
ATOM 1604 N N . HIS A 1 202 ? -24.630 -37.133 31.923 1.00 83.31 202 HIS A N 1
ATOM 1605 C CA . HIS A 1 202 ? -25.886 -36.484 31.537 1.00 83.31 202 HIS A CA 1
ATOM 1606 C C . HIS A 1 202 ? -26.989 -36.754 32.559 1.00 83.31 202 HIS A C 1
ATOM 1608 O O . HIS A 1 202 ? -27.345 -37.914 32.806 1.00 83.31 202 HIS A O 1
ATOM 1614 N N . VAL A 1 203 ? -27.569 -35.683 33.098 1.00 84.25 203 VAL A N 1
ATOM 1615 C CA . VAL A 1 203 ? -28.603 -35.736 34.136 1.00 84.25 203 VAL A CA 1
ATOM 1616 C C . VAL A 1 203 ? -29.895 -35.113 33.615 1.00 84.25 203 VAL A C 1
ATOM 1618 O O . VAL A 1 203 ? -29.889 -34.002 33.090 1.00 84.25 203 VAL A O 1
ATOM 1621 N N . ASN A 1 204 ? -31.001 -35.850 33.753 1.00 85.50 204 ASN A N 1
ATOM 1622 C CA . ASN A 1 204 ? -32.338 -35.356 33.433 1.00 85.50 204 ASN A CA 1
ATOM 1623 C C . ASN A 1 204 ? -32.943 -34.724 34.685 1.00 85.50 204 ASN A C 1
ATOM 1625 O O . ASN A 1 204 ? -33.430 -35.447 35.560 1.00 85.50 204 ASN A O 1
ATOM 1629 N N . ARG A 1 205 ? -32.853 -33.401 34.798 1.00 82.44 205 ARG A N 1
ATOM 1630 C CA . ARG A 1 205 ? -33.295 -32.671 35.979 1.00 82.44 205 ARG A CA 1
ATOM 1631 C C . ARG A 1 205 ? -33.459 -31.184 35.683 1.00 82.44 205 ARG A C 1
ATOM 1633 O O . ARG A 1 205 ? -32.542 -30.532 35.192 1.00 82.44 205 ARG A O 1
ATOM 1640 N N . ARG A 1 206 ? -34.606 -30.624 36.070 1.00 80.44 206 ARG A N 1
ATOM 1641 C CA . ARG A 1 206 ? -34.845 -29.181 35.981 1.00 80.44 206 ARG A CA 1
ATOM 1642 C C . ARG A 1 206 ? -33.985 -28.425 36.989 1.00 80.44 206 ARG A C 1
ATOM 1644 O O . ARG A 1 206 ? -34.004 -28.746 38.173 1.00 80.44 206 ARG A O 1
ATOM 1651 N N . VAL A 1 207 ? -33.256 -27.419 36.513 1.00 78.75 207 VAL A N 1
ATOM 1652 C CA . VAL A 1 207 ? -32.484 -26.500 37.358 1.00 78.75 207 VAL A CA 1
ATOM 1653 C C . VAL A 1 207 ? -33.353 -25.297 37.681 1.00 78.75 207 VAL A C 1
ATOM 1655 O O . VAL A 1 207 ? -33.835 -24.621 36.775 1.00 78.75 207 VAL A O 1
ATOM 1658 N N . HIS A 1 208 ? -33.557 -25.035 38.967 1.00 75.62 208 HIS A N 1
ATOM 1659 C CA . HIS A 1 208 ? -34.373 -23.918 39.417 1.00 75.62 208 HIS A CA 1
ATOM 1660 C C . HIS A 1 208 ? -33.486 -22.773 39.897 1.00 75.62 208 HIS A C 1
ATOM 1662 O O . HIS A 1 208 ? -32.436 -22.976 40.496 1.00 75.62 208 HIS A O 1
ATOM 1668 N N . ALA A 1 209 ? -33.925 -21.534 39.682 1.00 66.69 209 ALA A N 1
ATOM 1669 C CA . ALA A 1 209 ? -33.182 -20.375 40.166 1.00 66.69 209 ALA A CA 1
ATOM 1670 C C . ALA A 1 209 ? -33.231 -20.229 41.700 1.00 66.69 209 ALA A C 1
ATOM 1672 O O . ALA A 1 209 ? -32.441 -19.485 42.260 1.00 66.69 209 ALA A O 1
ATOM 1673 N N . ASN A 1 210 ? -34.163 -20.863 42.418 1.00 66.75 210 ASN A N 1
ATOM 1674 C CA . ASN A 1 210 ? -34.332 -20.681 43.868 1.00 66.75 210 ASN A CA 1
ATOM 1675 C C . ASN A 1 210 ? -33.491 -21.633 44.738 1.00 66.75 210 ASN A C 1
ATOM 1677 O O . ASN A 1 210 ? -33.426 -21.423 45.946 1.00 66.75 210 ASN A O 1
ATOM 1681 N N . GLU A 1 211 ? -32.842 -22.635 44.153 1.00 72.00 211 GLU A N 1
ATOM 1682 C CA . GLU A 1 211 ? -31.985 -23.570 44.884 1.00 72.00 211 GLU A CA 1
ATOM 1683 C C . GLU A 1 211 ? -30.544 -23.050 45.030 1.00 72.00 211 GLU A C 1
ATOM 1685 O O . GLU A 1 211 ? -30.109 -22.178 44.277 1.00 72.00 211 GLU A O 1
ATOM 1690 N N . THR A 1 212 ? -29.783 -23.599 45.980 1.00 78.44 212 THR A N 1
ATOM 1691 C CA . THR A 1 212 ? -28.357 -23.278 46.153 1.00 78.44 212 THR A CA 1
ATOM 1692 C C . THR A 1 212 ? -27.479 -24.153 45.260 1.00 78.44 212 THR A C 1
ATOM 1694 O O . THR A 1 212 ? -27.823 -25.302 44.975 1.00 78.44 212 THR A O 1
ATOM 1697 N N . PHE A 1 213 ? -26.307 -23.649 44.862 1.00 79.94 213 PHE A N 1
ATOM 1698 C CA . PHE A 1 213 ? -25.364 -24.424 44.047 1.00 79.94 213 PHE A CA 1
ATOM 1699 C C . PHE A 1 213 ? -24.909 -25.720 44.737 1.00 79.94 213 PHE A C 1
ATOM 1701 O O . PHE A 1 213 ? -24.824 -26.763 44.096 1.00 79.94 213 PHE A O 1
ATOM 1708 N N . ALA A 1 214 ? -24.697 -25.685 46.056 1.00 74.50 214 ALA A N 1
ATOM 1709 C CA . ALA A 1 214 ? -24.365 -26.879 46.835 1.00 74.50 214 ALA A CA 1
ATOM 1710 C C . ALA A 1 214 ? -25.468 -27.952 46.746 1.00 74.50 214 ALA A C 1
ATOM 1712 O O . ALA A 1 214 ? -25.175 -29.121 46.505 1.00 74.50 214 ALA A O 1
ATOM 1713 N N . SER A 1 215 ? -26.742 -27.548 46.853 1.00 76.88 215 SER A N 1
ATOM 1714 C CA . SER A 1 215 ? -27.878 -28.468 46.715 1.00 76.88 215 SER A CA 1
ATOM 1715 C C . SER A 1 215 ? -28.006 -29.023 45.292 1.00 76.88 215 SER A C 1
ATOM 1717 O O . SER A 1 215 ? -28.293 -30.209 45.118 1.00 76.88 215 SER A O 1
ATOM 1719 N N . LEU A 1 216 ? -27.733 -28.195 44.275 1.00 80.69 216 LEU A N 1
ATOM 1720 C CA . LEU A 1 216 ? -27.699 -28.612 42.873 1.00 80.69 216 LEU A CA 1
ATOM 1721 C C . LEU A 1 216 ? -26.651 -29.713 42.648 1.00 80.69 216 LEU A C 1
ATOM 1723 O O . LEU A 1 216 ? -26.973 -30.755 42.077 1.00 80.69 216 LEU A O 1
ATOM 1727 N N . VAL A 1 217 ? -25.418 -29.510 43.123 1.00 78.50 217 VAL A N 1
ATOM 1728 C CA . VAL A 1 217 ? -24.321 -30.484 42.985 1.00 78.50 217 VAL A CA 1
ATOM 1729 C C . VAL A 1 217 ? -24.641 -31.788 43.724 1.00 78.50 217 VAL A C 1
ATOM 1731 O O . VAL A 1 217 ? -24.471 -32.866 43.153 1.00 78.50 217 VAL A O 1
ATOM 1734 N N . GLU A 1 218 ? -25.169 -31.712 44.949 1.00 73.00 218 GLU A N 1
ATOM 1735 C CA . GLU A 1 218 ? -25.541 -32.890 45.744 1.00 73.00 218 GLU A CA 1
ATOM 1736 C C . GLU A 1 218 ? -26.619 -33.740 45.046 1.00 73.00 218 GLU A C 1
ATOM 1738 O O . GLU A 1 218 ? -26.503 -34.964 44.946 1.00 73.00 218 GLU A O 1
ATOM 1743 N N . GLN A 1 219 ? -27.668 -33.102 44.517 1.00 71.56 219 GLN A N 1
ATOM 1744 C CA . GLN A 1 219 ? -28.751 -33.804 43.823 1.00 71.56 219 GLN A CA 1
ATOM 1745 C C . GLN A 1 219 ? -28.312 -34.385 42.476 1.00 71.56 219 GLN A C 1
ATOM 1747 O O . GLN A 1 219 ? -28.749 -35.479 42.116 1.00 71.56 219 GLN A O 1
ATOM 1752 N N . ILE A 1 220 ? -27.437 -33.689 41.742 1.00 76.56 220 ILE A N 1
ATOM 1753 C CA . ILE A 1 220 ? -26.806 -34.216 40.523 1.00 76.56 220 ILE A CA 1
ATOM 1754 C C . ILE A 1 220 ? -25.988 -35.467 40.855 1.00 76.56 220 ILE A C 1
ATOM 1756 O O . ILE A 1 220 ? -26.100 -36.464 40.142 1.00 76.56 220 ILE A O 1
ATOM 1760 N N . GLY A 1 221 ? -25.224 -35.443 41.954 1.00 66.25 221 GLY A N 1
ATOM 1761 C CA . GLY A 1 221 ? -24.472 -36.598 42.448 1.00 66.25 221 GLY A CA 1
ATOM 1762 C C . GLY A 1 221 ? -25.370 -37.808 42.717 1.00 66.25 221 GLY A C 1
ATOM 1763 O O . GLY A 1 221 ? -25.074 -38.904 42.247 1.00 66.25 221 GLY A O 1
ATOM 1764 N N . LYS A 1 222 ? -26.519 -37.598 43.374 1.00 65.50 222 LYS A N 1
ATOM 1765 C CA . LYS A 1 222 ? -27.523 -38.653 43.624 1.00 65.50 222 LYS A CA 1
ATOM 1766 C C . LYS A 1 222 ? -28.160 -39.181 42.330 1.00 65.50 222 LYS A C 1
ATOM 1768 O O . LYS A 1 222 ? -28.342 -40.385 42.175 1.00 65.50 222 LYS A O 1
ATOM 1773 N N . ALA A 1 223 ? -28.470 -38.303 41.373 1.00 61.00 223 ALA A N 1
ATOM 1774 C CA . ALA A 1 223 ? -29.107 -38.670 40.103 1.00 61.00 223 ALA A CA 1
ATOM 1775 C C . ALA A 1 223 ? -28.162 -39.369 39.103 1.00 61.00 223 ALA A C 1
ATOM 1777 O O . ALA A 1 223 ? -28.631 -40.053 38.190 1.00 61.00 223 ALA A O 1
ATOM 1778 N N . ALA A 1 224 ? -26.844 -39.204 39.258 1.00 55.88 224 ALA A N 1
ATOM 1779 C CA . ALA A 1 224 ? -25.825 -39.859 38.437 1.00 55.88 224 ALA A CA 1
ATOM 1780 C C . ALA A 1 224 ? -25.551 -41.327 38.837 1.00 55.88 224 ALA A C 1
ATOM 1782 O O . ALA A 1 224 ? -24.893 -42.029 38.071 1.00 55.88 224 ALA A O 1
ATOM 1783 N N . GLY A 1 225 ? -26.114 -41.803 39.959 1.00 50.06 225 GLY A N 1
ATOM 1784 C CA . GLY A 1 225 ? -26.196 -43.225 40.306 1.00 50.06 225 GLY A CA 1
ATOM 1785 C C . GLY A 1 225 ? -25.297 -43.695 41.452 1.00 50.06 225 GLY A C 1
ATOM 1786 O O . GLY A 1 225 ? -24.489 -44.590 41.229 1.00 50.06 225 GLY A O 1
ATOM 1787 N N . ASP A 1 226 ? -25.483 -43.162 42.666 1.00 38.59 226 ASP A N 1
ATOM 1788 C CA . ASP A 1 226 ? -25.200 -43.915 43.903 1.00 38.59 226 ASP A CA 1
ATOM 1789 C C . ASP A 1 226 ? -25.974 -43.331 45.106 1.00 38.59 226 ASP A C 1
ATOM 1791 O O . ASP A 1 226 ? -26.070 -42.106 45.246 1.00 38.59 226 ASP A O 1
ATOM 1795 N N . GLU A 1 227 ? -26.532 -44.189 45.972 1.00 37.38 227 GLU A N 1
ATOM 1796 C CA . GLU A 1 227 ? -27.428 -43.803 47.089 1.00 37.38 227 GLU A CA 1
ATOM 1797 C C . GLU A 1 227 ? -26.736 -42.956 48.182 1.00 37.38 227 GLU A C 1
ATOM 1799 O O . GLU A 1 227 ? -27.418 -42.317 48.981 1.00 37.38 227 GLU A O 1
ATOM 1804 N N . ASP A 1 228 ? -25.405 -42.831 48.138 1.00 38.81 228 ASP A N 1
ATOM 1805 C CA . ASP A 1 228 ? -24.589 -42.044 49.076 1.00 38.81 228 ASP A CA 1
ATOM 1806 C C . ASP A 1 228 ? -23.859 -40.838 48.435 1.00 38.81 228 ASP A C 1
ATOM 1808 O O . ASP A 1 228 ? -22.987 -40.227 49.056 1.00 38.81 228 ASP A O 1
ATOM 1812 N N . GLY A 1 229 ? -24.167 -40.473 47.181 1.00 39.88 229 GLY A N 1
ATOM 1813 C CA . GLY A 1 229 ? -23.514 -39.343 46.494 1.00 39.88 229 GLY A CA 1
ATOM 1814 C C . GLY A 1 229 ? -22.040 -39.577 46.110 1.00 39.88 229 GLY A C 1
ATOM 1815 O O . GLY A 1 229 ? -21.337 -38.637 45.738 1.00 39.88 229 GLY A O 1
ATOM 1816 N N . LYS A 1 230 ? -21.563 -40.826 46.166 1.00 37.22 230 LYS A N 1
ATOM 1817 C CA . LYS A 1 230 ? -20.229 -41.253 45.716 1.00 37.22 230 LYS A CA 1
ATOM 1818 C C . LYS A 1 230 ? -20.356 -41.999 44.395 1.00 37.22 230 LYS A C 1
ATOM 1820 O O . LYS A 1 230 ? -20.902 -43.079 44.380 1.00 37.22 230 LYS A O 1
ATOM 1825 N N . ILE A 1 231 ? -19.846 -41.473 43.286 1.00 37.72 231 ILE A N 1
ATOM 1826 C CA . ILE A 1 231 ? -19.922 -42.179 41.994 1.00 37.72 231 ILE A CA 1
ATOM 1827 C C . ILE A 1 231 ? -18.934 -43.364 41.986 1.00 37.72 231 ILE A C 1
ATOM 1829 O O . ILE A 1 231 ? -17.720 -43.154 42.067 1.00 37.72 231 ILE A O 1
ATOM 1833 N N . ALA A 1 232 ? -19.449 -44.594 41.869 1.00 28.89 232 ALA A N 1
ATOM 1834 C CA . ALA A 1 232 ? -18.678 -45.836 41.796 1.00 28.89 232 ALA A CA 1
ATOM 1835 C C . ALA A 1 232 ? -17.707 -45.902 40.597 1.00 28.89 232 ALA A C 1
ATOM 1837 O O . ALA A 1 232 ? -17.974 -45.423 39.494 1.00 28.89 232 ALA A O 1
ATOM 1838 N N . SER A 1 233 ? -16.552 -46.530 40.833 1.00 32.75 233 SER A N 1
ATOM 1839 C CA . SER A 1 233 ? -15.416 -46.638 39.912 1.00 32.75 233 SER A CA 1
ATOM 1840 C C . SER A 1 233 ? -15.398 -47.982 39.175 1.00 32.75 233 SER A C 1
ATOM 1842 O O . SER A 1 233 ? -15.538 -49.034 39.793 1.00 32.75 233 SER A O 1
ATOM 1844 N N . SER A 1 234 ? -15.157 -47.965 37.860 1.00 29.22 234 SER A N 1
ATOM 1845 C CA . SER A 1 234 ? -14.623 -49.130 37.147 1.00 29.22 234 SER A CA 1
ATOM 1846 C C . SER A 1 234 ? -13.094 -49.112 37.219 1.00 29.22 234 SER A C 1
ATOM 1848 O O . SER A 1 234 ? -12.469 -48.067 37.035 1.00 29.22 234 SER A O 1
ATOM 1850 N N . GLU A 1 235 ? -12.518 -50.275 37.499 1.00 34.84 235 GLU A N 1
ATOM 1851 C CA . GLU A 1 235 ? -11.120 -50.562 37.832 1.00 34.84 235 GLU A CA 1
ATOM 1852 C C . GLU A 1 235 ? -10.055 -49.784 37.031 1.00 34.84 235 GLU A C 1
ATOM 1854 O O . GLU A 1 235 ? -9.769 -50.078 35.873 1.00 34.84 235 GLU A O 1
ATOM 1859 N N . SER A 1 236 ? -9.410 -48.810 37.681 1.00 28.41 236 SER A N 1
ATOM 1860 C CA . SER A 1 236 ? -7.944 -48.657 37.794 1.00 28.41 236 SER A CA 1
ATOM 1861 C C . SER A 1 236 ? -7.578 -47.223 38.203 1.00 28.41 236 SER A C 1
ATOM 1863 O O . SER A 1 236 ? -7.782 -46.267 37.465 1.00 28.41 236 SER A O 1
ATOM 1865 N N . GLY A 1 237 ? -6.981 -47.080 39.390 1.00 30.06 237 GLY A N 1
ATOM 1866 C CA . GLY A 1 237 ? -6.335 -45.838 39.832 1.00 30.06 237 GLY A CA 1
ATOM 1867 C C . GLY A 1 237 ? -7.218 -44.919 40.680 1.00 30.06 237 GLY A C 1
ATOM 1868 O O . GLY A 1 237 ? -8.139 -44.276 40.196 1.00 30.06 237 GLY A O 1
ATOM 1869 N N . LYS A 1 238 ? -6.889 -44.851 41.972 1.00 34.50 238 LYS A N 1
ATOM 1870 C CA . LYS A 1 238 ? -7.507 -44.020 43.013 1.00 34.50 238 LYS A CA 1
ATOM 1871 C C . LYS A 1 238 ? -7.601 -42.533 42.625 1.00 34.50 238 LYS A C 1
ATOM 1873 O O . LYS A 1 238 ? -6.562 -41.895 42.494 1.00 34.50 238 LYS A O 1
ATOM 1878 N N . GLN A 1 239 ? -8.821 -41.990 42.581 1.00 32.72 239 GLN A N 1
ATOM 1879 C CA . GLN A 1 239 ? -9.177 -40.638 43.046 1.00 32.72 239 GLN A CA 1
ATOM 1880 C C . GLN A 1 239 ? -10.712 -40.503 43.110 1.00 32.72 239 GLN A C 1
ATOM 1882 O O . GLN A 1 239 ? -11.393 -40.659 42.096 1.00 32.72 239 GLN A O 1
ATOM 1887 N N . ASP A 1 240 ? -11.234 -40.251 44.315 1.00 37.59 240 ASP A N 1
ATOM 1888 C CA . ASP A 1 240 ? -12.644 -39.935 44.581 1.00 37.59 240 ASP A CA 1
ATOM 1889 C C . ASP A 1 240 ? -13.066 -38.689 43.782 1.00 37.59 240 ASP A C 1
ATOM 1891 O O . ASP A 1 240 ? -12.361 -37.681 43.784 1.00 37.59 240 ASP A O 1
ATOM 1895 N N . LEU A 1 241 ? -14.222 -38.731 43.107 1.00 40.81 241 LEU A N 1
ATOM 1896 C CA . LEU A 1 241 ? -14.793 -37.560 42.413 1.00 40.81 241 LEU A CA 1
ATOM 1897 C C . LEU A 1 241 ? -15.335 -36.504 43.400 1.00 40.81 241 LEU A C 1
ATOM 1899 O O . LEU A 1 241 ? -15.395 -35.321 43.068 1.00 40.81 241 LEU A O 1
ATOM 1903 N N . PHE A 1 242 ? -15.665 -36.939 44.619 1.00 44.16 242 PHE A N 1
ATOM 1904 C CA . PHE A 1 242 ? -16.057 -36.118 45.760 1.00 44.16 242 PHE A CA 1
ATOM 1905 C C . PHE A 1 242 ? -15.434 -36.761 47.007 1.00 44.16 242 PHE A C 1
ATOM 1907 O O . PHE A 1 242 ? -15.888 -37.814 47.451 1.00 44.16 242 PHE A O 1
ATOM 1914 N N . GLY A 1 243 ? -14.332 -36.205 47.518 1.00 33.81 243 GLY A N 1
ATOM 1915 C CA . GLY A 1 243 ? -13.659 -36.740 48.706 1.00 33.81 243 GLY A CA 1
ATOM 1916 C C . GLY A 1 243 ? -14.602 -36.832 49.914 1.00 33.81 243 GLY A C 1
ATOM 1917 O O . GLY A 1 243 ? -15.576 -36.087 50.013 1.00 33.81 243 GLY A O 1
ATOM 1918 N N . ASN A 1 244 ? -14.325 -37.755 50.841 1.00 30.12 244 ASN A N 1
ATOM 1919 C CA . ASN A 1 244 ? -15.069 -37.903 52.099 1.00 30.12 244 ASN A CA 1
ATOM 1920 C C . ASN A 1 244 ? -15.120 -36.572 52.881 1.00 30.12 244 ASN A C 1
ATOM 1922 O O . ASN A 1 244 ? -14.176 -36.243 53.594 1.00 30.12 244 ASN A O 1
ATOM 1926 N N . GLY A 1 245 ? -16.220 -35.824 52.754 1.00 34.78 245 GLY A N 1
ATOM 1927 C CA . GLY A 1 245 ? -16.419 -34.543 53.438 1.00 34.78 245 GLY A CA 1
ATOM 1928 C C . GLY A 1 245 ? -17.410 -33.627 52.719 1.00 34.78 245 GLY A C 1
ATOM 1929 O O . GLY A 1 245 ? -17.058 -32.515 52.337 1.00 34.78 245 GLY A O 1
ATOM 1930 N N . ALA A 1 246 ? -18.653 -34.080 52.524 1.00 35.16 246 ALA A N 1
ATOM 1931 C CA . ALA A 1 246 ? -19.670 -33.398 51.710 1.00 35.16 246 ALA A CA 1
ATOM 1932 C C . ALA A 1 246 ? -20.120 -32.000 52.204 1.00 35.16 246 ALA A C 1
ATOM 1934 O O . ALA A 1 246 ? -20.907 -31.361 51.519 1.00 35.16 246 ALA A O 1
ATOM 1935 N N . ASN A 1 247 ? -19.606 -31.492 53.330 1.00 37.34 247 ASN A N 1
ATOM 1936 C CA . ASN A 1 247 ? -19.911 -30.138 53.818 1.00 37.34 247 ASN A CA 1
ATOM 1937 C C . ASN A 1 247 ? -18.708 -29.176 53.850 1.00 37.34 247 ASN A C 1
ATOM 1939 O O . ASN A 1 247 ? -18.913 -27.991 54.082 1.00 37.34 247 ASN A O 1
ATOM 1943 N N . GLU A 1 248 ? -17.484 -29.639 53.570 1.00 34.78 248 GLU A N 1
ATOM 1944 C CA . GLU A 1 248 ? -16.280 -28.779 53.534 1.00 34.78 248 GLU A CA 1
ATOM 1945 C C . GLU A 1 248 ? -15.508 -28.874 52.202 1.00 34.78 248 GLU A C 1
ATOM 1947 O O . GLU A 1 248 ? -14.790 -27.947 51.847 1.00 34.78 248 GLU A O 1
ATOM 1952 N N . ALA A 1 249 ? -15.694 -29.939 51.406 1.00 35.53 249 ALA A N 1
ATOM 1953 C CA . ALA A 1 249 ? -14.944 -30.167 50.161 1.00 35.53 249 ALA A CA 1
ATOM 1954 C C . ALA A 1 249 ? -15.579 -29.568 48.887 1.00 35.53 249 ALA A C 1
ATOM 1956 O O . ALA A 1 249 ? -14.929 -29.518 47.846 1.00 35.53 249 ALA A O 1
ATOM 1957 N N . ALA A 1 250 ? -16.826 -29.085 48.944 1.00 36.88 250 ALA A N 1
ATOM 1958 C CA . ALA A 1 250 ? -17.415 -28.306 47.845 1.00 36.88 250 ALA A CA 1
ATOM 1959 C C . ALA A 1 250 ? -16.845 -26.874 47.768 1.00 36.88 250 ALA A C 1
ATOM 1961 O O . ALA A 1 250 ? -17.126 -26.173 46.799 1.00 36.88 250 ALA A O 1
ATOM 1962 N N . ALA A 1 251 ? -16.065 -26.476 48.784 1.00 38.03 251 ALA A N 1
ATOM 1963 C CA . ALA A 1 251 ? -15.520 -25.139 48.983 1.00 38.03 251 ALA A CA 1
ATOM 1964 C C . ALA A 1 251 ? -14.057 -24.962 48.496 1.00 38.03 251 ALA A C 1
ATOM 1966 O O . ALA A 1 251 ? -13.344 -24.060 48.935 1.00 38.03 251 ALA A O 1
ATOM 1967 N N . SER A 1 252 ? -13.548 -25.871 47.653 1.00 40.25 252 SER A N 1
ATOM 1968 C CA . SER A 1 252 ? -12.179 -25.759 47.123 1.00 40.25 252 SER A CA 1
ATOM 1969 C C . SER A 1 252 ? -12.018 -26.206 45.668 1.00 40.25 252 SER A C 1
ATOM 1971 O O . SER A 1 252 ? -10.898 -26.499 45.237 1.00 40.25 252 SER A O 1
ATOM 1973 N N . GLU A 1 253 ? -13.106 -26.338 44.907 1.00 56.38 253 GLU A N 1
ATOM 1974 C CA . GLU A 1 253 ? -13.050 -26.857 43.537 1.00 56.38 253 GLU A CA 1
ATOM 1975 C C . GLU A 1 253 ? -13.392 -25.781 42.506 1.00 56.38 253 GLU A C 1
ATOM 1977 O O . GLU A 1 253 ? -14.435 -25.139 42.546 1.00 56.38 253 GLU A O 1
ATOM 1982 N N . ASN A 1 254 ? -12.502 -25.606 41.531 1.00 75.38 254 ASN A N 1
ATOM 1983 C CA . ASN A 1 254 ? -12.595 -24.547 40.538 1.00 75.38 254 ASN A CA 1
ATOM 1984 C C . ASN A 1 254 ? -13.537 -24.959 39.382 1.00 75.38 254 ASN A C 1
ATOM 1986 O O . ASN A 1 254 ? -13.150 -25.768 38.535 1.00 75.38 254 ASN A O 1
ATOM 1990 N N . TRP A 1 255 ? -14.772 -24.437 39.349 1.00 87.81 255 TRP A N 1
ATOM 1991 C CA . TRP A 1 255 ? -15.802 -24.767 38.342 1.00 87.81 255 TRP A CA 1
ATOM 1992 C C . TRP A 1 255 ? -15.908 -23.731 37.209 1.00 87.81 255 TRP A C 1
ATOM 1994 O O . TRP A 1 255 ? -15.708 -22.534 37.423 1.00 87.81 255 TRP A O 1
ATOM 2004 N N . LEU A 1 256 ? -16.321 -24.180 36.016 1.00 92.25 256 LEU A N 1
ATOM 2005 C CA . LEU A 1 256 ? -16.833 -23.317 34.941 1.00 92.25 256 LEU A CA 1
ATOM 2006 C C . LEU A 1 256 ? -18.274 -23.703 34.597 1.00 92.25 256 LEU A C 1
ATOM 2008 O O . LEU A 1 256 ? -18.554 -24.862 34.287 1.00 92.25 256 LEU A O 1
ATOM 2012 N N . LEU A 1 257 ? -19.178 -22.724 34.617 1.00 92.56 257 LEU A N 1
ATOM 2013 C CA . LEU A 1 257 ? -20.568 -22.907 34.194 1.00 92.56 257 LEU A CA 1
ATOM 2014 C C . LEU A 1 257 ? -20.750 -22.425 32.754 1.00 92.56 257 LEU A C 1
ATOM 2016 O O . LEU A 1 257 ? -20.255 -21.357 32.380 1.00 92.56 257 LEU A O 1
ATOM 2020 N N . CYS A 1 258 ? -21.460 -23.192 31.932 1.00 92.69 258 CYS A N 1
ATOM 2021 C CA . CYS A 1 258 ? -21.765 -22.796 30.564 1.00 92.69 258 CYS A CA 1
ATOM 2022 C C . CYS A 1 258 ? -23.196 -23.142 30.138 1.00 92.69 258 CYS A C 1
ATOM 2024 O O . CYS A 1 258 ? -23.930 -23.826 30.849 1.00 92.69 258 CYS A O 1
ATOM 2026 N N . GLY A 1 259 ? -23.600 -22.589 28.992 1.00 87.69 259 GLY A N 1
ATOM 2027 C CA . GLY A 1 259 ? -24.894 -22.881 28.381 1.00 87.69 259 GLY A CA 1
ATOM 2028 C C . GLY A 1 259 ? -24.968 -22.430 26.925 1.00 87.69 259 GLY A C 1
ATOM 2029 O O . GLY A 1 259 ? -24.900 -21.228 26.627 1.00 87.69 259 GLY A O 1
ATOM 2030 N N . LEU A 1 260 ? -25.148 -23.384 26.003 1.00 85.31 260 LEU A N 1
ATOM 2031 C CA . LEU A 1 260 ? -25.460 -23.098 24.598 1.00 85.31 260 LEU A CA 1
ATOM 2032 C C . LEU A 1 260 ? -26.970 -23.062 24.387 1.00 85.31 260 LEU A C 1
ATOM 2034 O O . LEU A 1 260 ? -27.630 -24.087 24.256 1.00 85.31 260 LEU A O 1
ATOM 2038 N N . HIS A 1 261 ? -27.502 -21.855 24.251 1.00 74.81 261 HIS A N 1
ATOM 2039 C CA . HIS A 1 261 ? -28.933 -21.602 24.124 1.00 74.81 261 HIS A CA 1
ATOM 2040 C C . HIS A 1 261 ? -29.782 -22.046 25.329 1.00 74.81 261 HIS A C 1
ATOM 2042 O O . HIS A 1 261 ? -30.859 -22.613 25.145 1.00 74.81 261 HIS A O 1
ATOM 2048 N N . ALA A 1 262 ? -29.329 -21.751 26.552 1.00 67.38 262 ALA A N 1
ATOM 2049 C CA . ALA A 1 262 ? -30.048 -22.021 27.804 1.00 67.38 262 ALA A CA 1
ATOM 2050 C C . ALA A 1 262 ? -31.341 -21.181 27.927 1.00 67.38 262 ALA A C 1
ATOM 2052 O O . ALA A 1 262 ? -31.403 -20.177 28.638 1.00 67.38 262 ALA A O 1
ATOM 2053 N N . CYS A 1 263 ? -32.376 -21.537 27.168 1.00 63.94 263 CYS A N 1
ATOM 2054 C CA . CYS A 1 263 ? -33.612 -20.771 27.072 1.00 63.94 263 CYS A CA 1
ATOM 2055 C C . CYS A 1 263 ? -34.483 -20.848 28.326 1.00 63.94 263 CYS A C 1
ATOM 2057 O O . CYS A 1 263 ? -34.416 -21.792 29.102 1.00 63.94 263 CYS A O 1
ATOM 2059 N N . GLY A 1 264 ? -35.355 -19.852 28.483 1.00 63.91 264 GLY A N 1
ATOM 2060 C CA . GLY A 1 264 ? -36.358 -19.842 29.539 1.00 63.91 264 GLY A CA 1
ATOM 2061 C C . GLY A 1 264 ? -35.812 -19.396 30.894 1.00 63.91 264 GLY A C 1
ATOM 2062 O O . GLY A 1 264 ? -35.199 -18.335 30.992 1.00 63.91 264 GLY A O 1
ATOM 2063 N N . ASP A 1 265 ? -36.086 -20.193 31.923 1.00 63.31 265 ASP A N 1
ATOM 2064 C CA . ASP A 1 265 ? -35.656 -20.024 33.317 1.00 63.31 265 ASP A CA 1
ATOM 2065 C C . ASP A 1 265 ? -34.227 -20.534 33.587 1.00 63.31 265 ASP A C 1
ATOM 2067 O O . ASP A 1 265 ? -33.663 -20.260 34.648 1.00 63.31 265 ASP A O 1
ATOM 2071 N N . LEU A 1 266 ? -33.595 -21.183 32.601 1.00 71.69 266 LEU A N 1
ATOM 2072 C CA . LEU A 1 266 ? -32.248 -21.745 32.728 1.00 71.69 266 LEU A CA 1
ATOM 2073 C C . LEU A 1 266 ? -31.139 -20.683 32.746 1.00 71.69 266 LEU A C 1
ATOM 2075 O O . LEU A 1 266 ? -30.298 -20.727 33.634 1.00 71.69 266 LEU A O 1
ATOM 2079 N N . THR A 1 267 ? -31.136 -19.695 31.837 1.00 73.50 267 THR A N 1
ATOM 2080 C CA . THR A 1 267 ? -30.144 -18.589 31.862 1.00 73.50 267 THR A CA 1
ATOM 2081 C C . THR A 1 267 ? -30.076 -17.863 33.225 1.00 73.50 267 THR A C 1
ATOM 2083 O O . THR A 1 267 ? -28.968 -17.714 33.748 1.00 73.50 267 THR A O 1
ATOM 2086 N N . PRO A 1 268 ? -31.204 -17.442 33.846 1.00 70.56 268 PRO A N 1
ATOM 2087 C CA . PRO A 1 268 ? -31.202 -16.899 35.207 1.00 70.56 268 PRO A CA 1
ATOM 2088 C C . PRO A 1 268 ? -30.588 -17.851 36.223 1.00 70.56 268 PRO A C 1
ATOM 2090 O O . PRO A 1 268 ? -29.809 -17.421 37.073 1.00 70.56 268 PRO A O 1
ATOM 2093 N N . ALA A 1 269 ? -30.945 -19.136 36.137 1.00 76.06 269 ALA A N 1
ATOM 2094 C CA . ALA A 1 269 ? -30.442 -20.144 37.050 1.00 76.06 269 ALA A CA 1
ATOM 2095 C C . ALA A 1 269 ? -28.917 -20.270 36.929 1.00 76.06 269 ALA A C 1
ATOM 2097 O O . ALA A 1 269 ? -28.241 -20.206 37.950 1.00 76.06 269 ALA A O 1
ATOM 2098 N N . VAL A 1 270 ? -28.354 -20.331 35.712 1.00 83.44 270 VAL A N 1
ATOM 2099 C CA . VAL A 1 270 ? -26.893 -20.392 35.504 1.00 83.44 270 VAL A CA 1
ATOM 2100 C C . VAL A 1 270 ? -26.191 -19.162 36.083 1.00 83.44 270 VAL A C 1
ATOM 2102 O O . VAL A 1 270 ? -25.192 -19.300 36.785 1.00 83.44 270 VAL A O 1
ATOM 2105 N N . MET A 1 271 ? -26.710 -17.956 35.826 1.00 83.25 271 MET A N 1
ATOM 2106 C CA . MET A 1 271 ? -26.110 -16.712 36.328 1.00 83.25 271 MET A CA 1
ATOM 2107 C C . MET A 1 271 ? -26.142 -16.638 37.858 1.00 83.25 271 MET A C 1
ATOM 2109 O O . MET A 1 271 ? -25.150 -16.258 38.478 1.00 83.25 271 MET A O 1
ATOM 2113 N N . LYS A 1 272 ? -27.263 -17.021 38.477 1.00 80.94 272 LYS A N 1
ATOM 2114 C CA . LYS A 1 272 ? -27.391 -17.034 39.936 1.00 80.94 272 LYS A CA 1
ATOM 2115 C C . LYS A 1 272 ? -26.500 -18.099 40.572 1.00 80.94 272 LYS A C 1
ATOM 2117 O O . LYS A 1 272 ? -25.800 -17.791 41.533 1.00 80.94 272 LYS A O 1
ATOM 2122 N N . HIS A 1 273 ? -26.466 -19.304 40.003 1.00 84.06 273 HIS A N 1
ATOM 2123 C CA . HIS A 1 273 ? -25.551 -20.364 40.429 1.00 84.06 273 HIS A CA 1
ATOM 2124 C C . HIS A 1 273 ? -24.097 -19.925 40.305 1.00 84.06 273 HIS A C 1
ATOM 2126 O O . HIS A 1 273 ? -23.333 -20.130 41.237 1.00 84.06 273 HIS A O 1
ATOM 2132 N N . PHE A 1 274 ? -23.713 -19.231 39.230 1.00 88.25 274 PHE A N 1
ATOM 2133 C CA . PHE A 1 274 ? -22.377 -18.645 39.108 1.00 88.25 274 PHE A CA 1
ATOM 2134 C C . PHE A 1 274 ? -22.083 -17.653 40.239 1.00 88.25 274 PHE A C 1
ATOM 2136 O O . PHE A 1 274 ? -21.064 -17.782 40.909 1.00 88.25 274 PHE A O 1
ATOM 2143 N N . LEU A 1 275 ? -22.973 -16.693 40.505 1.00 84.12 275 LEU A N 1
ATOM 2144 C CA . LEU A 1 275 ? -22.753 -15.681 41.546 1.00 84.12 275 LEU A CA 1
ATOM 2145 C C . LEU A 1 275 ? -22.669 -16.288 42.956 1.00 84.12 275 LEU A C 1
ATOM 2147 O O . LEU A 1 275 ? -21.832 -15.858 43.743 1.00 84.12 275 LEU A O 1
ATOM 2151 N N . GLN A 1 276 ? -23.473 -17.313 43.246 1.00 79.94 276 GLN A N 1
ATOM 2152 C CA . GLN A 1 276 ? -23.576 -17.947 44.568 1.00 79.94 276 GLN A CA 1
ATOM 2153 C C . GLN A 1 276 ? -22.626 -19.136 44.788 1.00 79.94 276 GLN A C 1
ATOM 2155 O O . GLN A 1 276 ? -22.593 -19.683 45.887 1.00 79.94 276 GLN A O 1
ATOM 2160 N N . SER A 1 277 ? -21.886 -19.560 43.763 1.00 79.75 277 SER A N 1
ATOM 2161 C CA . SER A 1 277 ? -20.937 -20.679 43.833 1.00 79.75 277 SER A CA 1
ATOM 2162 C C . SER A 1 277 ? -19.483 -20.222 43.821 1.00 79.75 277 SER A C 1
ATOM 2164 O O . SER A 1 277 ? -19.174 -19.055 43.588 1.00 79.75 277 SER A O 1
ATOM 2166 N N . GLU A 1 278 ? -18.573 -21.176 43.979 1.00 71.81 278 GLU A N 1
ATOM 2167 C CA . GLU A 1 278 ? -17.137 -20.989 43.753 1.00 71.81 278 GLU A CA 1
ATOM 2168 C C . GLU A 1 278 ? -16.725 -21.125 42.282 1.00 71.81 278 GLU A C 1
ATOM 2170 O O . GLU A 1 278 ? -15.539 -21.171 41.960 1.00 71.81 278 GLU A O 1
ATOM 2175 N N . ALA A 1 279 ? -17.687 -21.179 41.353 1.00 83.38 279 ALA A N 1
ATOM 2176 C CA . ALA A 1 279 ? -17.365 -21.173 39.936 1.00 83.38 279 ALA A CA 1
ATOM 2177 C C . ALA A 1 279 ? -16.577 -19.907 39.579 1.00 83.38 279 ALA A C 1
ATOM 2179 O O . ALA A 1 279 ? -17.016 -18.779 39.819 1.00 83.38 279 ALA A O 1
ATOM 2180 N N . SER A 1 280 ? -15.408 -20.098 38.974 1.00 84.75 280 SER A N 1
ATOM 2181 C CA . SER A 1 280 ? -14.501 -19.001 38.653 1.00 84.75 280 SER A CA 1
ATOM 2182 C C . SER A 1 280 ? -14.782 -18.382 37.291 1.00 84.75 280 SER A C 1
ATOM 2184 O O . SER A 1 280 ? -14.302 -17.279 37.022 1.00 84.75 280 SER A O 1
ATOM 2186 N N . ALA A 1 281 ? -15.557 -19.059 36.438 1.00 90.69 281 ALA A N 1
ATOM 2187 C CA . ALA A 1 281 ? -15.945 -18.565 35.125 1.00 90.69 281 ALA A CA 1
ATOM 2188 C C . ALA A 1 281 ? -17.364 -18.995 34.712 1.00 90.69 281 ALA A C 1
ATOM 2190 O O . ALA A 1 281 ? -17.847 -20.074 35.060 1.00 90.69 281 ALA A O 1
ATOM 2191 N N . LEU A 1 282 ? -17.998 -18.145 33.908 1.00 91.75 282 LEU A N 1
ATOM 2192 C CA . LEU A 1 282 ? -19.308 -18.312 33.291 1.00 91.75 282 LEU A CA 1
ATOM 2193 C C . LEU A 1 282 ? -19.200 -17.994 31.797 1.00 91.75 282 LEU A C 1
ATOM 2195 O O . LEU A 1 282 ? -18.677 -16.941 31.436 1.00 91.75 282 LEU A O 1
ATOM 2199 N N . VAL A 1 283 ? -19.726 -18.867 30.933 1.00 91.44 283 VAL A N 1
ATOM 2200 C CA . VAL A 1 283 ? -19.803 -18.636 29.478 1.00 91.44 283 VAL A CA 1
ATOM 2201 C C . VAL A 1 283 ? -21.189 -19.004 28.953 1.00 91.44 283 VAL A C 1
ATOM 2203 O O . VAL A 1 283 ? -21.526 -20.182 28.845 1.00 91.44 283 VAL A O 1
ATOM 2206 N N . VAL A 1 284 ? -21.992 -18.011 28.571 1.00 88.12 284 VAL A N 1
ATOM 2207 C CA . VAL A 1 284 ? -23.366 -18.236 28.084 1.00 88.12 284 VAL A CA 1
ATOM 2208 C C . VAL A 1 284 ? -23.649 -17.485 26.788 1.00 88.12 284 VAL A C 1
ATOM 2210 O O . VAL A 1 284 ? -23.229 -16.345 26.594 1.00 88.12 284 VAL A O 1
ATOM 2213 N N . VAL A 1 285 ? -24.397 -18.118 25.884 1.00 82.75 285 VAL A N 1
ATOM 2214 C CA . VAL A 1 285 ? -24.907 -17.469 24.665 1.00 82.75 285 VAL A CA 1
ATOM 2215 C C . VAL A 1 285 ? -26.291 -16.899 24.978 1.00 82.75 285 VAL A C 1
ATOM 2217 O O . VAL A 1 285 ? -27.222 -17.657 25.252 1.00 82.75 285 VAL A O 1
ATOM 2220 N N . GLY A 1 286 ? -26.427 -15.569 24.958 1.00 64.06 286 GLY A N 1
ATOM 2221 C CA . GLY A 1 286 ? -27.589 -14.823 25.472 1.00 64.06 286 GLY A CA 1
ATOM 2222 C C . GLY A 1 286 ? -28.860 -14.935 24.624 1.00 64.06 286 GLY A C 1
ATOM 2223 O O . GLY A 1 286 ? -29.326 -13.951 24.065 1.00 64.06 286 GLY A O 1
ATOM 2224 N N . CYS A 1 287 ? -29.416 -16.137 24.481 1.00 59.22 287 CYS A N 1
ATOM 2225 C CA . CYS A 1 287 ? -30.296 -16.436 23.355 1.00 59.22 287 CYS A CA 1
ATOM 2226 C C . CYS A 1 287 ? -31.814 -16.367 23.618 1.00 59.22 287 CYS A C 1
ATOM 2228 O O . CYS A 1 287 ? -32.571 -16.576 22.667 1.00 59.22 287 CYS A O 1
ATOM 2230 N N . CYS A 1 288 ? -32.271 -16.157 24.857 1.00 54.28 288 CYS A N 1
ATOM 2231 C CA . CYS A 1 288 ? -33.678 -16.359 25.206 1.00 54.28 288 CYS A CA 1
ATOM 2232 C C . CYS A 1 288 ? -34.083 -15.646 26.494 1.00 54.28 288 CYS A C 1
ATOM 2234 O O . CYS A 1 288 ? -33.330 -15.615 27.465 1.00 54.28 288 CYS A O 1
ATOM 2236 N N . TYR A 1 289 ? -35.315 -15.139 26.508 1.00 54.47 289 TYR A N 1
ATOM 2237 C CA . TYR A 1 289 ? -35.829 -14.344 27.606 1.00 54.47 289 TYR A CA 1
ATOM 2238 C C . TYR A 1 289 ? -37.249 -14.751 28.010 1.00 54.47 289 TYR A C 1
ATOM 2240 O O . TYR A 1 289 ? -38.221 -14.334 27.382 1.00 54.47 289 TYR A O 1
ATOM 2248 N N . ASN A 1 290 ? -37.389 -15.523 29.090 1.00 49.28 290 ASN A N 1
ATOM 2249 C CA . ASN A 1 290 ? -38.671 -15.679 29.777 1.00 49.28 290 ASN A CA 1
ATOM 2250 C C . ASN A 1 290 ? -38.639 -14.861 31.075 1.00 49.28 290 ASN A C 1
ATOM 2252 O O . ASN A 1 290 ? -38.089 -15.339 32.054 1.00 49.28 290 ASN A O 1
ATOM 2256 N N . MET A 1 291 ? -39.295 -13.684 31.064 1.00 51.91 291 MET A N 1
ATOM 2257 C CA . MET A 1 291 ? -39.750 -12.848 32.218 1.00 51.91 291 MET A CA 1
ATOM 2258 C C . MET A 1 291 ? -38.893 -11.605 32.492 1.00 51.91 291 MET A C 1
ATOM 2260 O O . MET A 1 291 ? -37.790 -11.750 32.975 1.00 51.91 291 MET A O 1
ATOM 2264 N N . LEU A 1 292 ? -39.363 -10.378 32.190 1.00 45.75 292 LEU A N 1
ATOM 2265 C CA . LEU A 1 292 ? -38.577 -9.116 32.375 1.00 45.75 292 LEU A CA 1
ATOM 2266 C C . LEU A 1 292 ? -38.968 -8.368 33.627 1.00 45.75 292 LEU A C 1
ATOM 2268 O O . LEU A 1 292 ? -38.499 -7.268 33.862 1.00 45.75 292 LEU A O 1
ATOM 2272 N N . THR A 1 293 ? -39.826 -8.982 34.425 1.00 44.38 293 THR A N 1
ATOM 2273 C CA . THR A 1 293 ? -40.348 -8.405 35.644 1.00 44.38 293 THR A CA 1
ATOM 2274 C C . THR A 1 293 ? -40.593 -9.512 36.652 1.00 44.38 293 THR A C 1
ATOM 2276 O O . THR A 1 293 ? -41.041 -10.600 36.290 1.00 44.38 293 THR A O 1
ATOM 2279 N N . GLU A 1 294 ? -40.336 -9.215 37.924 1.00 43.25 294 GLU A N 1
ATOM 2280 C CA . GLU A 1 294 ? -40.714 -10.059 39.066 1.00 43.25 294 GLU A CA 1
ATOM 2281 C C . GLU A 1 294 ? -42.227 -10.064 39.332 1.00 43.25 294 GLU A C 1
ATOM 2283 O O . GLU A 1 294 ? -42.672 -10.695 40.276 1.00 43.25 294 GLU A O 1
ATOM 2288 N N . ASN A 1 295 ? -43.046 -9.401 38.506 1.00 35.69 295 ASN A N 1
ATOM 2289 C CA . ASN A 1 295 ? -44.492 -9.349 38.706 1.00 35.69 295 ASN A CA 1
ATOM 2290 C C . ASN A 1 295 ? -45.297 -9.401 37.399 1.00 35.69 295 ASN A C 1
ATOM 2292 O O . ASN A 1 295 ? -45.032 -8.649 36.453 1.00 35.69 295 ASN A O 1
ATOM 2296 N N . LYS A 1 296 ? -46.330 -10.251 37.408 1.00 39.09 296 LYS A N 1
ATOM 2297 C CA . LYS A 1 296 ? -47.722 -9.988 36.976 1.00 39.09 296 LYS A CA 1
ATOM 2298 C C . LYS A 1 296 ? -48.592 -11.168 37.466 1.00 39.09 296 LYS A C 1
ATOM 2300 O O . LYS A 1 296 ? -48.054 -12.273 37.438 1.00 39.09 296 LYS A O 1
ATOM 2305 N N . PRO A 1 297 ? -49.889 -11.038 37.828 1.00 40.41 297 PRO A N 1
ATOM 2306 C CA . PRO A 1 297 ? -50.800 -9.891 37.730 1.00 40.41 297 PRO A CA 1
ATOM 2307 C C . PRO A 1 297 ? -51.621 -9.638 39.026 1.00 40.41 297 PRO A C 1
ATOM 2309 O O . PRO A 1 297 ? -51.424 -10.280 40.053 1.00 40.41 297 PRO A O 1
ATOM 2312 N N . GLU A 1 298 ? -52.537 -8.674 38.979 1.00 34.88 298 GLU A N 1
ATOM 2313 C CA . GLU A 1 298 ? -53.504 -8.363 40.038 1.00 34.88 298 GLU A CA 1
ATOM 2314 C C . GLU A 1 298 ? -54.367 -9.588 40.415 1.00 34.88 298 GLU A C 1
ATOM 2316 O O . GLU A 1 298 ? -55.095 -10.126 39.584 1.00 34.88 298 GLU A O 1
ATOM 2321 N N . GLY A 1 299 ? -54.294 -10.022 41.680 1.00 38.81 299 GLY A N 1
ATOM 2322 C CA . GLY A 1 299 ? -55.131 -11.079 42.260 1.00 38.81 299 GLY A CA 1
ATOM 2323 C C . GLY A 1 299 ? -54.651 -11.510 43.661 1.00 38.81 299 GLY A C 1
ATOM 2324 O O . GLY A 1 299 ? -53.441 -11.565 43.893 1.00 38.81 299 GLY A O 1
ATOM 2325 N N . PRO A 1 300 ? -55.545 -11.800 44.631 1.00 30.36 300 PRO A N 1
ATOM 2326 C CA . PRO A 1 300 ? -55.167 -11.995 46.027 1.00 30.36 300 PRO A CA 1
ATOM 2327 C C . PRO A 1 300 ? -54.885 -13.473 46.333 1.00 30.36 300 PRO A C 1
ATOM 2329 O O . PRO A 1 300 ? -55.703 -14.148 46.949 1.00 30.36 300 PRO A O 1
ATOM 2332 N N . SER A 1 301 ? -53.722 -13.999 45.943 1.00 26.73 301 SER A N 1
ATOM 2333 C CA . SER A 1 301 ? -53.216 -15.241 46.551 1.00 26.73 301 SER A CA 1
ATOM 2334 C C . SER A 1 301 ? -51.698 -15.410 46.413 1.00 26.73 301 SER A C 1
ATOM 2336 O O . SER A 1 301 ? -51.202 -15.882 45.397 1.00 26.73 301 SER A O 1
ATOM 2338 N N . LEU A 1 302 ? -51.018 -15.031 47.502 1.00 30.55 302 LEU A N 1
ATOM 2339 C CA . LEU A 1 302 ? -49.809 -15.600 48.117 1.00 30.55 302 LEU A CA 1
ATOM 2340 C C . LEU A 1 302 ? -48.563 -15.947 47.258 1.00 30.55 302 LEU A C 1
ATOM 2342 O O . LEU A 1 302 ? -48.495 -16.978 46.603 1.00 30.55 302 LEU A O 1
ATOM 2346 N N . HIS A 1 303 ? -47.522 -15.136 47.501 1.00 30.28 303 HIS A N 1
ATOM 2347 C CA . HIS A 1 303 ? -46.087 -15.446 47.656 1.00 30.28 303 HIS A CA 1
ATOM 2348 C C . HIS A 1 303 ? -45.274 -16.102 46.506 1.00 30.28 303 HIS A C 1
ATOM 2350 O O . HIS A 1 303 ? -45.385 -17.288 46.229 1.00 30.28 303 HIS A O 1
ATOM 2356 N N . SER A 1 304 ? -44.317 -15.297 46.002 1.00 32.16 304 SER A N 1
ATOM 2357 C CA . SER A 1 304 ? -42.993 -15.633 45.421 1.00 32.16 304 SER A CA 1
ATOM 2358 C C . SER A 1 304 ? -42.847 -16.100 43.960 1.00 32.16 304 SER A C 1
ATOM 2360 O O . SER A 1 304 ? -42.020 -16.961 43.655 1.00 32.16 304 SER A O 1
ATOM 2362 N N . ALA A 1 305 ? -43.504 -15.443 43.001 1.00 33.88 305 ALA A N 1
ATOM 2363 C CA . ALA A 1 305 ? -43.068 -15.538 41.602 1.00 33.88 305 ALA A CA 1
ATOM 2364 C C . ALA A 1 305 ? -41.762 -14.737 41.377 1.00 33.88 305 ALA A C 1
ATOM 2366 O O . ALA A 1 305 ? -41.785 -13.575 40.991 1.00 33.88 305 ALA A O 1
ATOM 2367 N N . VAL A 1 306 ? -40.611 -15.356 41.660 1.00 46.44 306 VAL A N 1
ATOM 2368 C CA . VAL A 1 306 ? -39.265 -14.786 41.459 1.00 46.44 306 VAL A CA 1
ATOM 2369 C C . VAL A 1 306 ? -39.028 -14.540 39.963 1.00 46.44 306 VAL A C 1
ATOM 2371 O O . VAL A 1 306 ? -39.015 -15.483 39.171 1.00 46.44 306 VAL A O 1
ATOM 2374 N N . GLY A 1 307 ? -38.871 -13.277 39.563 1.00 52.12 307 GLY A N 1
ATOM 2375 C CA . GLY A 1 307 ? -38.527 -12.905 38.188 1.00 52.12 307 GLY A CA 1
ATOM 2376 C C . GLY A 1 307 ? -37.038 -13.060 37.889 1.00 52.12 307 GLY A C 1
ATOM 2377 O O . GLY A 1 307 ? -36.239 -13.479 38.724 1.00 52.12 307 GLY A O 1
ATOM 2378 N N . PHE A 1 308 ? -36.654 -12.740 36.656 1.00 63.31 308 PHE A N 1
ATOM 2379 C CA . PHE A 1 308 ? -35.245 -12.692 36.265 1.00 63.31 308 PHE A CA 1
ATOM 2380 C C . PHE A 1 308 ? -34.484 -11.671 37.121 1.00 63.31 308 PHE A C 1
ATOM 2382 O O . PHE A 1 308 ? -35.009 -10.580 37.346 1.00 63.31 308 PHE A O 1
ATOM 2389 N N . PRO A 1 309 ? -33.220 -11.940 37.488 1.00 66.88 309 PRO A N 1
ATOM 2390 C CA . PRO A 1 309 ? -32.361 -10.912 38.050 1.00 66.88 309 PRO A CA 1
ATOM 2391 C C . PRO A 1 309 ? -32.204 -9.751 37.060 1.00 66.88 309 PRO A C 1
ATOM 2393 O O . PRO A 1 309 ? -31.847 -9.977 35.900 1.00 66.88 309 PRO A O 1
ATOM 2396 N N . LEU A 1 310 ? -32.471 -8.529 37.510 1.00 75.81 310 LEU A N 1
ATOM 2397 C CA . LEU A 1 310 ? -32.302 -7.296 36.740 1.00 75.81 310 LEU A CA 1
ATOM 2398 C C . LEU A 1 310 ? -31.227 -6.434 37.386 1.00 75.81 310 LEU A C 1
ATOM 2400 O O . LEU A 1 310 ? -31.052 -6.474 38.607 1.00 75.81 310 LEU A O 1
ATOM 2404 N N . SER A 1 311 ? -30.540 -5.633 36.574 1.00 81.06 311 SER A N 1
ATOM 2405 C CA . SER A 1 311 ? -29.645 -4.603 37.101 1.00 81.06 311 SER A CA 1
ATOM 2406 C C . SER A 1 311 ? -30.395 -3.636 38.031 1.00 81.06 311 SER A C 1
ATOM 2408 O O . SER A 1 311 ? -31.572 -3.327 37.816 1.00 81.06 311 SER A O 1
ATOM 2410 N N . ALA A 1 312 ? -29.718 -3.119 39.057 1.00 80.44 312 ALA A N 1
ATOM 2411 C CA . ALA A 1 312 ? -30.233 -2.080 39.948 1.00 80.44 312 ALA A CA 1
ATOM 2412 C C . ALA A 1 312 ? -30.714 -0.862 39.144 1.00 80.44 312 ALA A C 1
ATOM 2414 O O . ALA A 1 312 ? -31.753 -0.263 39.441 1.00 80.44 312 ALA A O 1
ATOM 2415 N N . TYR A 1 313 ? -29.996 -0.553 38.063 1.00 84.00 313 TYR A N 1
ATOM 2416 C CA . TYR A 1 313 ? -30.391 0.449 37.088 1.00 84.00 313 TYR A CA 1
ATOM 2417 C C . TYR A 1 313 ? -31.773 0.172 36.467 1.00 84.00 313 TYR A C 1
ATOM 2419 O O . TYR A 1 313 ? -32.625 1.066 36.469 1.00 84.00 313 TYR A O 1
ATOM 2427 N N . MET A 1 314 ? -32.038 -1.045 35.979 1.00 77.56 314 MET A N 1
ATOM 2428 C CA . MET A 1 314 ? -33.346 -1.402 35.414 1.00 77.56 314 MET A CA 1
ATOM 2429 C C . MET A 1 314 ? -34.457 -1.437 36.469 1.00 77.56 314 MET A C 1
ATOM 2431 O O . MET A 1 314 ? -35.561 -0.956 36.206 1.00 77.56 314 MET A O 1
ATOM 2435 N N . LEU A 1 315 ? -34.164 -1.928 37.678 1.00 74.75 315 LEU A N 1
ATOM 2436 C CA . LEU A 1 315 ? -35.116 -1.947 38.795 1.00 74.75 315 LEU A CA 1
ATOM 2437 C C . LEU A 1 315 ? -35.593 -0.535 39.168 1.00 74.75 315 LEU A C 1
ATOM 2439 O O . LEU A 1 315 ? -36.781 -0.328 39.412 1.00 74.75 315 LEU A O 1
ATOM 2443 N N . SER A 1 316 ? -34.703 0.463 39.125 1.00 75.62 316 SER A N 1
ATOM 2444 C CA . SER A 1 316 ? -35.054 1.863 39.421 1.00 75.62 316 SER A CA 1
ATOM 2445 C C . SER A 1 316 ? -36.033 2.494 38.419 1.00 75.62 316 SER A C 1
ATOM 2447 O O . SER A 1 316 ? -36.723 3.457 38.751 1.00 75.62 316 SER A O 1
ATOM 2449 N N . ARG A 1 317 ? -36.132 1.946 37.201 1.00 72.31 317 ARG A N 1
ATOM 2450 C CA . ARG A 1 317 ? -36.986 2.460 36.117 1.00 72.31 317 ARG A CA 1
ATOM 2451 C C . ARG A 1 317 ? -38.186 1.550 35.813 1.00 72.31 317 ARG A C 1
ATOM 2453 O O . ARG A 1 317 ? -38.811 1.695 34.761 1.00 72.31 317 ARG A O 1
ATOM 2460 N N . SER A 1 318 ? -38.522 0.633 36.728 1.00 54.81 318 SER A N 1
ATOM 2461 C CA . SER A 1 318 ? -39.459 -0.490 36.545 1.00 54.81 318 SER A CA 1
ATOM 2462 C C . SER A 1 318 ? -40.784 -0.215 35.799 1.00 54.81 318 SER A C 1
ATOM 2464 O O . SER A 1 318 ? -41.238 -1.149 35.140 1.00 54.81 318 SER A O 1
ATOM 2466 N N . PRO A 1 319 ? -41.423 0.977 35.823 1.00 55.78 319 PRO A N 1
ATOM 2467 C CA . PRO A 1 319 ? -42.650 1.200 35.049 1.00 55.78 319 PRO A CA 1
ATOM 2468 C C . PRO A 1 319 ? -42.440 1.290 33.526 1.00 55.78 319 PRO A C 1
ATOM 2470 O O . PRO A 1 319 ? -43.354 0.989 32.764 1.00 55.78 319 PRO A O 1
ATOM 2473 N N . ILE A 1 320 ? -41.255 1.706 33.062 1.00 56.34 320 ILE A N 1
ATOM 2474 C CA . ILE A 1 320 ? -41.003 2.053 31.647 1.00 56.34 320 ILE A CA 1
ATOM 2475 C C . ILE A 1 320 ? -40.641 0.810 30.797 1.00 56.34 320 ILE A C 1
ATOM 2477 O O . ILE A 1 320 ? -40.768 0.832 29.575 1.00 56.34 320 ILE A O 1
ATOM 2481 N N . PHE A 1 321 ? -40.241 -0.306 31.421 1.00 61.19 321 PHE A N 1
ATOM 2482 C CA . PHE A 1 321 ? -39.513 -1.408 30.760 1.00 61.19 321 PHE A CA 1
ATOM 2483 C C . PHE A 1 321 ? -40.283 -2.736 30.636 1.00 61.19 321 PHE A C 1
ATOM 2485 O O . PHE A 1 321 ? -39.689 -3.811 30.520 1.00 61.19 321 PHE A O 1
ATOM 2492 N N . HIS A 1 322 ? -41.615 -2.700 30.632 1.00 62.06 322 HIS A N 1
ATOM 2493 C CA . HIS A 1 322 ? -42.421 -3.913 30.474 1.00 62.06 322 HIS A CA 1
ATOM 2494 C C . HIS A 1 322 ? -42.387 -4.449 29.029 1.00 62.06 322 HIS A C 1
ATOM 2496 O O . HIS A 1 322 ? -43.140 -3.999 28.166 1.00 62.06 322 HIS A O 1
ATOM 2502 N N . LEU A 1 323 ? -41.564 -5.473 28.764 1.00 64.62 323 LEU A N 1
ATOM 2503 C CA . LEU A 1 323 ? -41.638 -6.237 27.512 1.00 64.62 323 LEU A CA 1
ATOM 2504 C C . LEU A 1 323 ? -42.749 -7.295 27.563 1.00 64.62 323 LEU A C 1
ATOM 2506 O O . LEU A 1 323 ? -42.705 -8.237 28.359 1.00 64.62 323 LEU A O 1
ATOM 2510 N N . GLY A 1 324 ? -43.720 -7.182 26.655 1.00 61.47 324 GLY A N 1
ATOM 2511 C CA . GLY A 1 324 ? -44.765 -8.188 26.454 1.00 61.47 324 GLY A CA 1
ATOM 2512 C C . GLY A 1 324 ? -44.232 -9.532 25.930 1.00 61.47 324 GLY A C 1
ATOM 2513 O O . GLY A 1 324 ? -43.068 -9.680 25.551 1.00 61.47 324 GLY A O 1
ATOM 2514 N N . PHE A 1 325 ? -45.092 -10.554 25.878 1.00 62.16 325 PHE A N 1
ATOM 2515 C CA . PHE A 1 325 ? -44.746 -11.869 25.309 1.00 62.16 325 PHE A CA 1
ATOM 2516 C C . PHE A 1 325 ? -44.265 -11.784 23.847 1.00 62.16 325 PHE A C 1
ATOM 2518 O O . PHE A 1 325 ? -43.289 -12.441 23.477 1.00 62.16 325 PHE A O 1
ATOM 2525 N N . ALA A 1 326 ? -44.884 -10.917 23.040 1.00 64.75 326 ALA A N 1
ATOM 2526 C CA . ALA A 1 326 ? -44.501 -10.714 21.645 1.00 64.75 326 ALA A CA 1
ATOM 2527 C C . ALA A 1 326 ? -43.089 -10.117 21.504 1.00 64.75 326 ALA A C 1
ATOM 2529 O O . ALA A 1 326 ? -42.274 -10.678 20.775 1.00 64.75 326 ALA A O 1
ATOM 2530 N N . ALA A 1 327 ? -42.761 -9.054 22.251 1.00 67.25 327 ALA A N 1
ATOM 2531 C CA . ALA A 1 327 ? -41.417 -8.462 22.275 1.00 67.25 327 ALA A CA 1
ATOM 2532 C C . ALA A 1 327 ? -40.333 -9.492 22.640 1.00 67.25 327 ALA A C 1
ATOM 2534 O O . ALA A 1 327 ? -39.311 -9.607 21.963 1.00 67.25 327 ALA A O 1
ATOM 2535 N N . ARG A 1 328 ? -40.597 -10.312 23.666 1.00 66.06 328 ARG A N 1
ATOM 2536 C CA . ARG A 1 328 ? -39.693 -11.390 24.103 1.00 66.06 328 ARG A CA 1
ATOM 2537 C C . ARG A 1 328 ? -39.484 -12.448 23.021 1.00 66.06 328 ARG A C 1
ATOM 2539 O O . ARG A 1 328 ? -38.361 -12.885 22.783 1.00 66.06 328 ARG A O 1
ATOM 2546 N N . THR A 1 329 ? -40.557 -12.831 22.335 1.00 65.62 329 THR A N 1
ATOM 2547 C CA . THR A 1 329 ? -40.493 -13.812 21.244 1.00 65.62 329 THR A CA 1
ATOM 2548 C C . THR A 1 329 ? -39.707 -13.270 20.049 1.00 65.62 329 THR A C 1
ATOM 2550 O O . THR A 1 329 ? -38.942 -14.015 19.439 1.00 65.62 329 THR A O 1
ATOM 2553 N N . LEU A 1 330 ? -39.848 -11.977 19.738 1.00 69.88 330 LEU A N 1
ATOM 2554 C CA . LEU A 1 330 ? -39.110 -11.308 18.661 1.00 69.88 330 LEU A CA 1
ATOM 2555 C C . LEU A 1 330 ? -37.612 -11.211 18.963 1.00 69.88 330 LEU A C 1
ATOM 2557 O O . LEU A 1 330 ? -36.811 -11.483 18.076 1.00 69.88 330 LEU A O 1
ATOM 2561 N N . ALA A 1 331 ? -37.232 -10.941 20.216 1.00 62.41 331 ALA A N 1
ATOM 2562 C CA . ALA A 1 331 ? -35.833 -10.971 20.658 1.00 62.41 331 ALA A CA 1
ATOM 2563 C C . ALA A 1 331 ? -35.157 -12.340 20.432 1.00 62.41 331 ALA A C 1
ATOM 2565 O O . ALA A 1 331 ? -33.940 -12.436 20.325 1.00 62.41 331 ALA A O 1
ATOM 2566 N N . CYS A 1 332 ? -35.949 -13.416 20.350 1.00 58.25 332 CYS A N 1
ATOM 2567 C CA . CYS A 1 332 ? -35.461 -14.778 20.137 1.00 58.25 332 CYS A CA 1
ATOM 2568 C C . CYS A 1 332 ? -35.396 -15.180 18.647 1.00 58.25 332 CYS A C 1
ATOM 2570 O O . CYS A 1 332 ? -34.992 -16.306 18.328 1.00 58.25 332 CYS A O 1
ATOM 2572 N N . GLN A 1 333 ? -35.819 -14.311 17.723 1.00 64.31 333 GLN A N 1
ATOM 2573 C CA . GLN A 1 333 ? -35.861 -14.586 16.287 1.00 64.31 333 GLN A CA 1
ATOM 2574 C C . GLN A 1 333 ? -34.801 -13.777 15.540 1.00 64.31 333 GLN A C 1
ATOM 2576 O O . GLN A 1 333 ? -34.701 -12.568 15.684 1.00 64.31 333 GLN A O 1
ATOM 2581 N N . ALA A 1 334 ? -34.023 -14.448 14.690 1.00 63.31 334 ALA A N 1
ATOM 2582 C CA . ALA A 1 334 ? -33.071 -13.764 13.826 1.00 63.31 334 ALA A CA 1
ATOM 2583 C C . ALA A 1 334 ? -33.788 -13.074 12.657 1.00 63.31 334 ALA A C 1
ATOM 2585 O O . ALA A 1 334 ? -34.513 -13.738 11.911 1.00 63.31 334 ALA A O 1
ATOM 2586 N N . THR A 1 335 ? -33.518 -11.785 12.463 1.00 62.53 335 THR A N 1
ATOM 2587 C CA . THR A 1 335 ? -33.992 -10.950 11.342 1.00 62.53 335 THR A CA 1
ATOM 2588 C C . THR A 1 335 ? -33.669 -11.566 9.981 1.00 62.53 335 THR A C 1
ATOM 2590 O O . THR A 1 335 ? -34.515 -11.595 9.096 1.00 62.53 335 THR A O 1
ATOM 2593 N N . CYS A 1 336 ? -32.503 -12.196 9.829 1.00 58.84 336 CYS A N 1
ATOM 2594 C CA . CYS A 1 336 ? -32.109 -12.831 8.568 1.00 58.84 336 CYS A CA 1
ATOM 2595 C C . CYS A 1 336 ? -32.933 -14.080 8.191 1.00 58.84 336 CYS A C 1
ATOM 2597 O O . CYS A 1 336 ? -32.932 -14.470 7.032 1.00 58.84 336 CYS A O 1
ATOM 2599 N N . ARG A 1 337 ? -33.678 -14.713 9.116 1.00 59.78 337 ARG A N 1
ATOM 2600 C CA . ARG A 1 337 ? -34.592 -15.825 8.753 1.00 59.78 337 ARG A CA 1
ATOM 2601 C C . ARG A 1 337 ? -35.738 -15.377 7.852 1.00 59.78 337 ARG A C 1
ATOM 2603 O O . ARG A 1 337 ? -36.425 -16.213 7.270 1.00 59.78 337 ARG A O 1
ATOM 2610 N N . TRP A 1 338 ? -35.955 -14.072 7.788 1.00 60.91 338 TRP A N 1
ATOM 2611 C CA . TRP A 1 338 ? -36.937 -13.440 6.932 1.00 60.91 338 TRP A CA 1
ATOM 2612 C C . TRP A 1 338 ? -36.364 -13.117 5.545 1.00 60.91 338 TRP A C 1
ATOM 2614 O O . TRP A 1 338 ? -37.136 -12.733 4.685 1.00 60.91 338 TRP A O 1
ATOM 2624 N N . ALA A 1 339 ? -35.054 -13.299 5.327 1.00 56.00 339 ALA A N 1
ATOM 2625 C CA . ALA A 1 339 ? -34.316 -12.923 4.117 1.00 56.00 339 ALA A CA 1
ATOM 2626 C C . ALA A 1 339 ? -34.086 -14.067 3.112 1.00 56.00 339 ALA A C 1
ATOM 2628 O O . ALA A 1 339 ? -33.754 -13.799 1.962 1.00 56.00 339 ALA A O 1
ATOM 2629 N N . ASP A 1 340 ? -34.201 -15.332 3.534 1.00 57.12 340 ASP A N 1
ATOM 2630 C CA . ASP A 1 340 ? -33.920 -16.479 2.661 1.00 57.12 340 ASP A CA 1
ATOM 2631 C C . ASP A 1 340 ? -35.021 -16.621 1.588 1.00 57.12 340 ASP A C 1
ATOM 2633 O O . ASP A 1 340 ? -36.139 -17.042 1.900 1.00 57.12 340 ASP A O 1
ATOM 2637 N N . ASP A 1 341 ? -34.692 -16.300 0.328 1.00 50.34 341 ASP A N 1
ATOM 2638 C CA . ASP A 1 341 ? -35.610 -16.240 -0.830 1.00 50.34 341 ASP A CA 1
ATOM 2639 C C . ASP A 1 341 ? -36.471 -17.506 -1.028 1.00 50.34 341 ASP A C 1
ATOM 2641 O O . ASP A 1 341 ? -37.616 -17.413 -1.468 1.00 50.34 341 ASP A O 1
ATOM 2645 N N . GLU A 1 342 ? -35.975 -18.694 -0.658 1.00 53.81 342 GLU A N 1
ATOM 2646 C CA . GLU A 1 342 ? -36.729 -19.952 -0.799 1.00 53.81 342 GLU A CA 1
ATOM 2647 C C . GLU A 1 342 ? -37.775 -20.192 0.313 1.00 53.81 342 GLU A C 1
ATOM 2649 O O . GLU A 1 342 ? -38.665 -21.018 0.134 1.00 53.81 342 GLU A O 1
ATOM 2654 N N . ASN A 1 343 ? -37.703 -19.492 1.458 1.00 55.53 343 ASN A N 1
ATOM 2655 C CA . ASN A 1 343 ? -38.599 -19.695 2.617 1.00 55.53 343 ASN A CA 1
ATOM 2656 C C . ASN A 1 343 ? -39.264 -18.407 3.152 1.00 55.53 343 ASN A C 1
ATOM 2658 O O . ASN A 1 343 ? -40.122 -18.487 4.038 1.00 55.53 343 ASN A O 1
ATOM 2662 N N . GLY A 1 344 ? -38.869 -17.220 2.682 1.00 61.00 344 GLY A N 1
ATOM 2663 C CA . GLY A 1 344 ? -39.374 -15.936 3.186 1.00 61.00 344 GLY A CA 1
ATOM 2664 C C . GLY A 1 344 ? -40.873 -15.746 2.938 1.00 61.00 344 GLY A C 1
ATOM 2665 O O . GLY A 1 344 ? -41.616 -15.364 3.842 1.00 61.00 344 GLY A O 1
ATOM 2666 N N . THR A 1 345 ? -41.339 -16.115 1.744 1.00 65.00 345 THR A N 1
ATOM 2667 C CA . THR A 1 345 ? -42.758 -16.067 1.353 1.00 65.00 345 THR A CA 1
ATOM 2668 C C . THR A 1 345 ? -43.619 -17.003 2.212 1.00 65.00 345 THR A C 1
ATOM 2670 O O . THR A 1 345 ? -44.670 -16.606 2.721 1.00 65.00 345 THR A O 1
ATOM 2673 N N . ASP A 1 346 ? -43.113 -18.207 2.488 1.00 71.88 346 ASP A N 1
ATOM 2674 C CA . ASP A 1 346 ? -43.737 -19.190 3.375 1.00 71.88 346 ASP A CA 1
ATOM 2675 C C . ASP A 1 346 ? -43.878 -18.682 4.817 1.00 71.88 346 ASP A C 1
ATOM 2677 O O . ASP A 1 346 ? -44.835 -19.035 5.511 1.00 71.88 346 ASP A O 1
ATOM 2681 N N . ASN A 1 347 ? -42.945 -17.855 5.301 1.00 72.56 347 ASN A N 1
ATOM 2682 C CA . ASN A 1 347 ? -43.021 -17.293 6.649 1.00 72.56 347 ASN A CA 1
ATOM 2683 C C . ASN A 1 347 ? -44.160 -16.278 6.790 1.00 72.56 347 ASN A C 1
ATOM 2685 O O . ASN A 1 347 ? -44.900 -16.348 7.773 1.00 72.56 347 ASN A O 1
ATOM 2689 N N . PHE A 1 348 ? -44.373 -15.398 5.809 1.00 79.88 348 PHE A N 1
ATOM 2690 C CA . PHE A 1 348 ? -45.510 -14.469 5.841 1.00 79.88 348 PHE A CA 1
ATOM 2691 C C . PHE A 1 348 ? -46.845 -15.214 5.799 1.00 79.88 348 PHE A C 1
ATOM 2693 O O . PHE A 1 348 ? -47.719 -14.965 6.636 1.00 79.88 348 PHE A O 1
ATOM 2700 N N . ARG A 1 349 ? -46.950 -16.228 4.933 1.00 82.62 349 ARG A N 1
ATOM 2701 C CA . ARG A 1 349 ? -48.143 -17.076 4.833 1.00 82.62 349 ARG A CA 1
ATOM 2702 C C . ARG A 1 349 ? -48.441 -17.833 6.130 1.00 82.62 349 ARG A C 1
ATOM 2704 O O . ARG A 1 349 ? -49.596 -17.948 6.534 1.00 82.62 349 ARG A O 1
ATOM 2711 N N . ARG A 1 350 ? -47.409 -18.295 6.850 1.00 83.62 350 ARG A N 1
ATOM 2712 C CA . ARG A 1 350 ? -47.567 -18.908 8.187 1.00 83.62 350 ARG A CA 1
ATOM 2713 C C . ARG A 1 350 ? -48.229 -17.966 9.184 1.00 83.62 350 ARG A C 1
ATOM 2715 O O . ARG A 1 350 ? -49.067 -18.409 9.969 1.00 83.62 350 ARG A O 1
ATOM 2722 N N . HIS A 1 351 ? -47.842 -16.694 9.189 1.00 82.56 351 HIS A N 1
ATOM 2723 C CA . HIS A 1 351 ? -48.424 -15.698 10.087 1.00 82.56 351 HIS A CA 1
ATOM 2724 C C . HIS A 1 351 ? -49.840 -15.308 9.664 1.00 82.56 351 HIS A C 1
ATOM 2726 O O . HIS A 1 351 ? -50.717 -15.222 10.523 1.00 82.56 351 HIS A O 1
ATOM 2732 N N . HIS A 1 352 ? -50.076 -15.186 8.357 1.00 87.38 352 HIS A N 1
ATOM 2733 C CA . HIS A 1 352 ? -51.401 -14.960 7.791 1.00 87.38 352 HIS A CA 1
ATOM 2734 C C . HIS A 1 352 ? -52.392 -16.062 8.186 1.00 87.38 352 HIS A C 1
ATOM 2736 O O . HIS A 1 352 ? -53.421 -15.772 8.794 1.00 87.38 352 HIS A O 1
ATOM 2742 N N . PHE A 1 353 ? -52.046 -17.334 7.970 1.00 89.69 353 PHE A N 1
ATOM 2743 C CA . PHE A 1 353 ? -52.910 -18.464 8.330 1.00 89.69 353 PHE A CA 1
ATOM 2744 C C . PHE A 1 353 ? -53.147 -18.586 9.839 1.00 89.69 353 PHE A C 1
ATOM 2746 O O . PHE A 1 353 ? -54.231 -18.978 10.267 1.00 89.69 353 PHE A O 1
ATOM 2753 N N . ARG A 1 354 ? -52.165 -18.225 10.673 1.00 86.62 354 ARG A N 1
ATOM 2754 C CA . ARG A 1 354 ? -52.346 -18.188 12.132 1.00 86.62 354 ARG A CA 1
ATOM 2755 C C . ARG A 1 354 ? -53.355 -17.128 12.565 1.00 86.62 354 ARG A C 1
ATOM 2757 O O . ARG A 1 354 ? -54.234 -17.448 13.359 1.00 86.62 354 ARG A O 1
ATOM 2764 N N . ALA A 1 355 ? -53.247 -15.912 12.033 1.00 86.12 355 ALA A N 1
ATOM 2765 C CA . ALA A 1 355 ? -54.191 -14.837 12.328 1.00 86.12 355 ALA A CA 1
ATOM 2766 C C . ALA A 1 355 ? -55.591 -15.135 11.769 1.00 86.12 355 ALA A C 1
ATOM 2768 O O . ALA A 1 355 ? -56.594 -14.883 12.433 1.00 86.12 355 ALA A O 1
ATOM 2769 N N . LEU A 1 356 ? -55.669 -15.735 10.577 1.00 89.75 356 LEU A N 1
ATOM 2770 C CA . LEU A 1 356 ? -56.938 -16.118 9.965 1.00 89.75 356 LEU A CA 1
ATOM 2771 C C . LEU A 1 356 ? -57.645 -17.220 10.764 1.00 89.75 356 LEU A C 1
ATOM 2773 O O . LEU A 1 356 ? -58.842 -17.122 11.009 1.00 89.75 356 LEU A O 1
ATOM 2777 N N . LEU A 1 357 ? -56.913 -18.228 11.254 1.00 88.69 357 LEU A N 1
ATOM 2778 C CA . LEU A 1 357 ? -57.490 -19.263 12.119 1.00 88.69 357 LEU A CA 1
ATOM 2779 C C . LEU A 1 357 ? -58.020 -18.681 13.432 1.00 88.69 357 LEU A C 1
ATOM 2781 O O . LEU A 1 357 ? -59.100 -19.064 13.867 1.00 88.69 357 LEU A O 1
ATOM 2785 N N . GLN A 1 358 ? -57.295 -17.742 14.040 1.00 85.12 358 GLN A N 1
ATOM 2786 C CA . GLN A 1 358 ? -57.760 -17.047 15.241 1.00 85.12 358 GLN A CA 1
ATOM 2787 C C . GLN A 1 358 ? -59.055 -16.268 14.968 1.00 85.12 358 GLN A C 1
ATOM 2789 O O . GLN A 1 358 ? -59.996 -16.344 15.755 1.00 85.12 358 GLN A O 1
ATOM 2794 N N . HIS A 1 359 ? -59.135 -15.566 13.835 1.00 88.12 359 HIS A N 1
ATOM 2795 C CA . HIS A 1 359 ? -60.344 -14.852 13.422 1.00 88.12 359 HIS A CA 1
ATOM 2796 C C . HIS A 1 359 ? -61.541 -15.795 13.242 1.00 88.12 359 HIS A C 1
ATOM 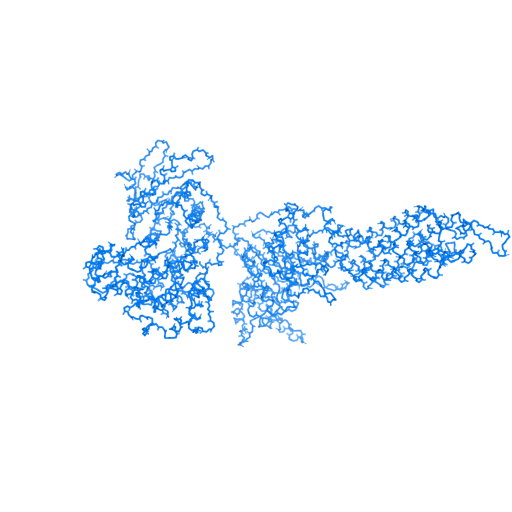2798 O O . HIS A 1 359 ? -62.626 -15.519 13.750 1.00 88.12 359 HIS A O 1
ATOM 2804 N N . VAL A 1 360 ? -61.325 -16.947 12.599 1.00 89.81 360 VAL A N 1
ATOM 2805 C CA . VAL A 1 360 ? -62.347 -17.994 12.443 1.00 89.81 360 VAL A CA 1
ATOM 2806 C C . VAL A 1 360 ? -62.811 -18.520 13.804 1.00 89.81 360 VAL A C 1
ATOM 2808 O O . VAL A 1 360 ? -64.013 -18.604 14.047 1.00 89.81 360 VAL A O 1
ATOM 2811 N N . LEU A 1 361 ? -61.887 -18.825 14.723 1.00 87.25 361 LEU A N 1
ATOM 2812 C CA . LEU A 1 361 ? -62.239 -19.289 16.069 1.00 87.25 361 LEU A CA 1
ATOM 2813 C C . LEU A 1 361 ? -63.079 -18.253 16.831 1.00 87.25 361 LEU A C 1
ATOM 2815 O O . LEU A 1 361 ? -64.059 -18.633 17.470 1.00 87.25 361 LEU A O 1
ATOM 2819 N N . CYS A 1 362 ? -62.745 -16.963 16.726 1.00 85.38 362 CYS A N 1
ATOM 2820 C CA . CYS A 1 362 ? -63.503 -15.886 17.364 1.00 85.38 362 CYS A CA 1
ATOM 2821 C C . CYS A 1 362 ? -64.905 -15.712 16.761 1.00 85.38 362 CYS A C 1
ATOM 2823 O O . CYS A 1 362 ? -65.880 -15.674 17.508 1.00 85.38 362 CYS A O 1
ATOM 2825 N N . GLN A 1 363 ? -65.027 -15.652 15.431 1.00 87.88 363 GLN A N 1
ATOM 2826 C CA . GLN A 1 363 ? -66.316 -15.466 14.741 1.00 87.88 363 GLN A CA 1
ATOM 2827 C C . GLN A 1 363 ? -67.296 -16.620 14.993 1.00 87.88 363 GLN A C 1
ATOM 2829 O O . GLN A 1 363 ? -68.504 -16.409 15.044 1.00 87.88 363 GLN A O 1
ATOM 2834 N N . HIS A 1 364 ? -66.773 -17.831 15.195 1.00 88.31 364 HIS A N 1
ATOM 2835 C CA . HIS A 1 364 ? -67.571 -19.021 15.485 1.00 88.31 364 HIS A CA 1
ATOM 2836 C C . HIS A 1 364 ? -67.718 -19.325 16.990 1.00 88.31 364 HIS A C 1
ATOM 2838 O O . HIS A 1 364 ? -68.311 -20.342 17.343 1.00 88.31 364 HIS A O 1
ATOM 2844 N N . GLY A 1 365 ? -67.194 -18.481 17.891 1.00 85.25 365 GLY A N 1
ATOM 2845 C CA . GLY A 1 365 ? -67.311 -18.680 19.345 1.00 85.25 365 GLY A CA 1
ATOM 2846 C C . GLY A 1 365 ? -66.563 -19.908 19.888 1.00 85.25 365 GLY A C 1
ATOM 2847 O O . GLY A 1 365 ? -66.956 -20.480 20.902 1.00 85.25 365 GLY A O 1
ATOM 2848 N N . LEU A 1 366 ? -65.490 -20.340 19.219 1.00 86.62 366 LEU A N 1
ATOM 2849 C CA . LEU A 1 366 ? -64.748 -21.576 19.514 1.00 86.62 366 LEU A CA 1
ATOM 2850 C C . LEU A 1 366 ? -63.510 -21.368 20.410 1.00 86.62 366 LEU A C 1
ATOM 2852 O O . LEU A 1 366 ? -62.831 -22.334 20.770 1.00 86.62 366 LEU A O 1
ATOM 2856 N N . THR A 1 367 ? -63.199 -20.125 20.777 1.00 81.12 367 THR A N 1
ATOM 2857 C CA . THR A 1 367 ? -61.954 -19.734 21.461 1.00 81.12 367 THR A CA 1
ATOM 2858 C C . THR A 1 367 ? -61.778 -20.392 22.833 1.00 81.12 367 THR A C 1
ATOM 2860 O O . THR A 1 367 ? -60.708 -20.929 23.125 1.00 81.12 367 THR A O 1
ATOM 2863 N N . ASP A 1 368 ? -62.823 -20.427 23.664 1.00 78.81 368 ASP A N 1
ATOM 2864 C CA . ASP A 1 368 ? -62.742 -21.013 25.012 1.00 78.81 368 ASP A CA 1
ATOM 2865 C C . ASP A 1 368 ? -62.557 -22.535 24.970 1.00 78.81 368 ASP A C 1
ATOM 2867 O O . ASP A 1 368 ? -61.813 -23.113 25.768 1.00 78.81 368 ASP A O 1
ATOM 2871 N N . ARG A 1 369 ? -63.166 -23.190 23.974 1.00 79.75 369 ARG A N 1
ATOM 2872 C CA . ARG A 1 369 ? -63.026 -24.631 23.735 1.00 79.75 369 ARG A CA 1
ATOM 2873 C C . ARG A 1 369 ? -61.613 -24.988 23.274 1.00 79.75 369 ARG A C 1
ATOM 2875 O O . ARG A 1 369 ? -61.020 -25.946 23.773 1.00 79.75 369 ARG A O 1
ATOM 2882 N N . ALA A 1 370 ? -61.051 -24.186 22.370 1.00 77.75 370 ALA A N 1
ATOM 2883 C CA . ALA A 1 370 ? -59.668 -24.320 21.927 1.00 77.75 370 ALA A CA 1
ATOM 2884 C C . ALA A 1 370 ? -58.669 -24.139 23.087 1.00 77.75 370 ALA A C 1
ATOM 2886 O O . ALA A 1 370 ? -57.723 -24.923 23.203 1.00 77.75 370 ALA A O 1
ATOM 2887 N N . ARG A 1 371 ? -58.913 -23.168 23.981 1.00 75.25 371 ARG A N 1
ATOM 2888 C CA . ARG A 1 371 ? -58.086 -22.908 25.175 1.00 75.25 371 ARG A CA 1
ATOM 2889 C C . ARG A 1 371 ? -58.129 -24.069 26.176 1.00 75.25 371 ARG A C 1
ATOM 2891 O O . ARG A 1 371 ? -57.082 -24.517 26.646 1.00 75.25 371 ARG A O 1
ATOM 2898 N N . ALA A 1 372 ? -59.314 -24.619 26.447 1.00 72.94 372 ALA A N 1
ATOM 2899 C CA . ALA A 1 372 ? -59.471 -25.766 27.346 1.00 72.94 372 ALA A CA 1
ATOM 2900 C C . ALA A 1 372 ? -58.692 -27.005 26.857 1.00 72.94 372 ALA A C 1
ATOM 2902 O O . ALA A 1 372 ? -58.049 -27.708 27.642 1.00 72.94 372 ALA A O 1
ATOM 2903 N N . ASN A 1 373 ? -58.691 -27.257 25.545 1.00 74.12 373 ASN A N 1
ATOM 2904 C CA . ASN A 1 373 ? -58.043 -28.436 24.971 1.00 74.12 373 ASN A CA 1
ATOM 2905 C C . ASN A 1 373 ? -56.517 -28.321 24.831 1.00 74.12 373 ASN A C 1
ATOM 2907 O O . ASN A 1 373 ? -55.838 -29.354 24.778 1.00 74.12 373 ASN A O 1
ATOM 2911 N N . SER A 1 374 ? -55.955 -27.107 24.811 1.00 62.09 374 SER A N 1
ATOM 2912 C CA . SER A 1 374 ? -54.502 -26.890 24.755 1.00 62.09 374 SER A CA 1
ATOM 2913 C C . SER A 1 374 ? -53.794 -27.047 26.108 1.00 62.09 374 SER A C 1
ATOM 2915 O O . SER A 1 374 ? -52.586 -26.829 26.175 1.00 62.09 374 SER A O 1
ATOM 2917 N N . LYS A 1 375 ? -54.510 -27.437 27.180 1.00 56.06 375 LYS A N 1
ATOM 2918 C CA . LYS A 1 375 ? -54.027 -27.416 28.579 1.00 56.06 375 LYS A CA 1
ATOM 2919 C C . LYS A 1 375 ? -53.518 -26.030 29.024 1.00 56.06 375 LYS A C 1
ATOM 2921 O O . LYS A 1 375 ? -52.659 -25.949 29.899 1.00 56.06 375 LYS A O 1
ATOM 2926 N N . ALA A 1 376 ? -54.024 -24.962 28.411 1.00 51.53 376 ALA A N 1
ATOM 2927 C CA . ALA A 1 376 ? -53.703 -23.588 28.777 1.00 51.53 376 ALA A CA 1
ATOM 2928 C C . ALA A 1 376 ? -54.571 -23.160 29.976 1.00 51.53 376 ALA A C 1
ATOM 2930 O O . ALA A 1 376 ? -55.751 -23.514 30.033 1.00 51.53 376 ALA A O 1
ATOM 2931 N N . SER A 1 377 ? -54.011 -22.426 30.945 1.00 43.91 377 SER A N 1
ATOM 2932 C CA . SER A 1 377 ? -54.820 -21.772 31.990 1.00 43.91 377 SER A CA 1
ATOM 2933 C C . SER A 1 377 ? -55.728 -20.684 31.387 1.00 43.91 377 SER A C 1
ATOM 2935 O O . SER A 1 377 ? -55.550 -20.294 30.235 1.00 43.91 377 SER A O 1
ATOM 2937 N N . VAL A 1 378 ? -56.718 -20.196 32.151 1.00 43.56 378 VAL A N 1
ATOM 2938 C CA . VAL A 1 378 ? -57.734 -19.214 31.696 1.00 43.56 378 VAL A CA 1
ATOM 2939 C C . VAL A 1 378 ? -57.110 -17.952 31.065 1.00 43.56 378 VAL A C 1
ATOM 2941 O O . VAL A 1 378 ? -57.695 -17.392 30.142 1.00 43.56 378 VAL A O 1
ATOM 2944 N N . ASP A 1 379 ? -55.879 -17.605 31.458 1.00 43.50 379 ASP A N 1
ATOM 2945 C CA . ASP A 1 379 ? -55.108 -16.450 30.972 1.00 43.50 379 ASP A CA 1
ATOM 2946 C C . ASP A 1 379 ? -53.971 -16.797 29.982 1.00 43.50 379 ASP A C 1
ATOM 2948 O O . ASP A 1 379 ? -53.094 -15.970 29.730 1.00 43.50 379 ASP A O 1
ATOM 2952 N N . GLN A 1 380 ? -53.920 -18.021 29.441 1.00 51.34 380 GLN A N 1
ATOM 2953 C CA . GLN A 1 380 ? -52.867 -18.455 28.511 1.00 51.34 380 GLN A CA 1
ATOM 2954 C C . GLN A 1 380 ? -53.335 -18.530 27.050 1.00 51.34 380 GLN A C 1
ATOM 2956 O O . GLN A 1 380 ? -54.474 -18.895 26.737 1.00 51.34 380 GLN A O 1
ATOM 2961 N N . ASP A 1 381 ? -52.402 -18.219 26.147 1.00 56.81 381 ASP A N 1
ATOM 2962 C CA . ASP A 1 381 ? -52.583 -18.275 24.696 1.00 56.81 381 ASP A CA 1
ATOM 2963 C C . ASP A 1 381 ? -52.834 -19.710 24.195 1.00 56.81 381 ASP A C 1
ATOM 2965 O O . ASP A 1 381 ? -52.330 -20.692 24.746 1.00 56.81 381 ASP A O 1
ATOM 2969 N N . ILE A 1 382 ? -53.577 -19.848 23.092 1.00 68.62 382 ILE A N 1
ATOM 2970 C CA . ILE A 1 382 ? -53.833 -21.142 22.440 1.00 68.62 382 ILE A CA 1
ATOM 2971 C C . ILE A 1 382 ? -52.551 -21.623 21.731 1.00 68.62 382 ILE A C 1
ATOM 2973 O O . ILE A 1 382 ? -52.101 -21.029 20.748 1.00 68.62 382 ILE A O 1
ATOM 2977 N N . ILE A 1 383 ? -51.965 -22.739 22.186 1.00 66.44 383 ILE A N 1
ATOM 2978 C CA . ILE A 1 383 ? -50.708 -23.283 21.636 1.00 66.44 383 ILE A CA 1
ATOM 2979 C C . ILE A 1 383 ? -50.976 -24.497 20.731 1.00 66.44 383 ILE A C 1
ATOM 2981 O O . ILE A 1 383 ? -51.203 -25.609 21.198 1.00 66.44 383 ILE A O 1
ATOM 2985 N N . ILE A 1 384 ? -50.854 -24.308 19.412 1.00 70.25 384 ILE A N 1
ATOM 2986 C CA . ILE A 1 384 ? -50.991 -25.380 18.396 1.00 70.25 384 ILE A CA 1
ATOM 2987 C C . ILE A 1 384 ? -49.706 -26.236 18.265 1.00 70.25 384 ILE A C 1
ATOM 2989 O O . ILE A 1 384 ? -49.743 -27.392 17.834 1.00 70.25 384 ILE A O 1
ATOM 2993 N N . GLY A 1 385 ? -48.547 -25.690 18.650 1.00 64.69 385 GLY A N 1
ATOM 2994 C CA . GLY A 1 385 ? -47.238 -26.340 18.500 1.00 64.69 385 GLY A CA 1
ATOM 2995 C C . GLY A 1 385 ? -46.672 -26.297 17.070 1.00 64.69 385 GLY A C 1
ATOM 2996 O O . GLY A 1 385 ? -47.161 -25.574 16.200 1.00 64.69 385 GLY A O 1
ATOM 2997 N N . ARG A 1 386 ? -45.583 -27.041 16.817 1.00 67.44 386 ARG A N 1
ATOM 2998 C CA . ARG A 1 386 ? -44.902 -27.062 15.507 1.00 67.44 386 ARG A CA 1
ATOM 2999 C C . ARG A 1 386 ? -45.650 -27.960 14.515 1.00 67.44 386 ARG A C 1
ATOM 3001 O O . ARG A 1 386 ? -45.739 -29.172 14.714 1.00 67.44 386 ARG A O 1
ATOM 3008 N N . LEU A 1 387 ? -46.125 -27.370 13.420 1.00 78.00 387 LEU A N 1
ATOM 3009 C CA . LEU A 1 387 ? -46.694 -28.087 12.275 1.00 78.00 387 LEU A CA 1
ATOM 3010 C C . LEU A 1 387 ? -45.624 -28.365 11.207 1.00 78.00 387 LEU A C 1
ATOM 3012 O O . LEU A 1 387 ? -44.580 -27.709 11.167 1.00 78.00 387 LEU A O 1
ATOM 3016 N N . LYS A 1 388 ? -45.867 -29.367 10.352 1.00 79.44 388 LYS A N 1
ATOM 3017 C CA . LYS A 1 388 ? -44.978 -29.679 9.220 1.00 79.44 388 LYS A CA 1
ATOM 3018 C C . LYS A 1 388 ? -45.021 -28.527 8.197 1.00 79.44 388 LYS A C 1
ATOM 3020 O O . LYS A 1 388 ? -46.103 -27.981 7.995 1.00 79.44 388 LYS A O 1
ATOM 3025 N N . PRO A 1 389 ? -43.910 -28.183 7.515 1.00 75.19 389 PRO A N 1
ATOM 3026 C CA . PRO A 1 389 ? -43.887 -27.096 6.526 1.00 75.19 389 PRO A CA 1
ATOM 3027 C C . PRO A 1 389 ? -44.948 -27.226 5.424 1.00 75.19 389 PRO A C 1
ATOM 3029 O O . PRO A 1 389 ? -45.565 -26.234 5.054 1.00 75.19 389 PRO A O 1
ATOM 3032 N N . SER A 1 390 ? -45.243 -28.457 4.990 1.00 78.69 390 SER A N 1
ATOM 3033 C CA . SER A 1 390 ? -46.278 -28.759 3.991 1.00 78.69 390 SER A CA 1
ATOM 3034 C C . SER A 1 390 ? -47.692 -28.317 4.388 1.00 78.69 390 SER A C 1
ATOM 3036 O O . SER A 1 390 ? -48.563 -28.244 3.532 1.00 78.69 390 SER A O 1
ATOM 3038 N N . ALA A 1 391 ? -47.943 -28.027 5.671 1.00 81.75 391 ALA A N 1
ATOM 3039 C CA . ALA A 1 391 ? -49.230 -27.511 6.129 1.00 81.75 391 ALA A CA 1
ATOM 3040 C C . ALA A 1 391 ? -49.534 -26.106 5.590 1.00 81.75 391 ALA A C 1
ATOM 3042 O O . ALA A 1 391 ? -50.693 -25.728 5.529 1.00 81.75 391 ALA A O 1
ATOM 3043 N N . PHE A 1 392 ? -48.510 -25.341 5.204 1.00 83.00 392 PHE A N 1
ATOM 3044 C CA . PHE A 1 392 ? -48.647 -23.939 4.800 1.00 83.00 392 PHE A CA 1
ATOM 3045 C C . PHE A 1 392 ? -48.640 -23.738 3.279 1.00 83.00 392 PHE A C 1
ATOM 3047 O O . PHE A 1 392 ? -48.898 -22.635 2.806 1.00 83.00 392 PHE A O 1
ATOM 3054 N N . THR A 1 393 ? -48.376 -24.796 2.508 1.00 81.50 393 THR A N 1
ATOM 3055 C CA . THR A 1 393 ? -48.309 -24.743 1.040 1.00 81.50 393 THR A CA 1
ATOM 3056 C C . THR A 1 393 ? -49.572 -25.268 0.352 1.00 81.50 393 THR A C 1
ATOM 3058 O O . THR A 1 393 ? -49.744 -25.035 -0.838 1.00 81.50 393 THR A O 1
ATOM 3061 N N . GLN A 1 394 ? -50.471 -25.941 1.082 1.00 85.00 394 GLN A N 1
ATOM 3062 C CA . GLN A 1 394 ? -51.689 -26.579 0.547 1.00 85.00 394 GLN A CA 1
ATOM 3063 C C . GLN A 1 394 ? -52.982 -25.759 0.760 1.00 85.00 394 GLN A C 1
ATOM 3065 O O . GLN A 1 394 ? -54.074 -26.299 0.605 1.00 85.00 394 GLN A O 1
ATOM 3070 N N . GLY A 1 395 ? -52.871 -24.475 1.119 1.00 87.94 395 GLY A N 1
ATOM 3071 C CA . GLY A 1 395 ? -54.014 -23.586 1.381 1.00 87.94 395 GLY A CA 1
ATOM 3072 C C . GLY A 1 395 ? -54.486 -23.573 2.841 1.00 87.94 395 GLY A C 1
ATOM 3073 O O . GLY A 1 395 ? -54.090 -24.413 3.660 1.00 87.94 395 GLY A O 1
ATOM 3074 N N . PHE A 1 396 ? -55.332 -22.599 3.179 1.00 92.19 396 PHE A N 1
ATOM 3075 C CA . PHE A 1 396 ? -55.817 -22.380 4.544 1.00 92.19 396 PHE A CA 1
ATOM 3076 C C . PHE A 1 396 ? -56.715 -23.514 5.076 1.00 92.19 396 PHE A C 1
ATOM 3078 O O . PHE A 1 396 ? -56.527 -23.889 6.238 1.00 92.19 396 PHE A O 1
ATOM 3085 N N . PRO A 1 397 ? -57.619 -24.143 4.288 1.00 92.88 397 PRO A N 1
ATOM 3086 C CA . PRO A 1 397 ? -58.449 -25.244 4.787 1.00 92.88 397 PRO A CA 1
ATOM 3087 C C . PRO A 1 397 ? -57.631 -26.429 5.318 1.00 92.88 397 PRO A C 1
ATOM 3089 O O . PRO A 1 397 ? -57.920 -26.976 6.387 1.00 92.88 397 PRO A O 1
ATOM 3092 N N . PHE A 1 398 ? -56.556 -26.797 4.611 1.00 91.44 398 PHE A N 1
ATOM 3093 C CA . PHE A 1 398 ? -55.662 -27.878 5.030 1.00 91.44 398 PHE A CA 1
ATOM 3094 C C . PHE A 1 398 ? -54.908 -27.525 6.319 1.00 91.44 398 PHE A C 1
ATOM 3096 O O . PHE A 1 398 ? -54.829 -28.337 7.248 1.00 91.44 398 PHE A O 1
ATOM 3103 N N . TYR A 1 399 ? -54.398 -26.292 6.401 1.00 92.44 399 TYR A N 1
ATOM 3104 C CA . TYR A 1 399 ? -53.761 -25.767 7.606 1.00 92.44 399 TYR A CA 1
ATOM 3105 C C . TYR A 1 399 ? -54.710 -25.800 8.816 1.00 92.44 399 TYR A C 1
ATOM 3107 O O . TYR A 1 399 ? -54.343 -26.332 9.868 1.00 92.44 399 TYR A O 1
ATOM 3115 N N . ALA A 1 400 ? -55.927 -25.268 8.667 1.00 90.88 400 ALA A N 1
ATOM 3116 C CA . ALA A 1 400 ? -56.909 -25.148 9.740 1.00 90.88 400 ALA A CA 1
ATOM 3117 C C . ALA A 1 400 ? -57.299 -26.520 10.305 1.00 90.88 400 ALA A C 1
ATOM 3119 O O . ALA A 1 400 ? -57.282 -26.707 11.521 1.00 90.88 400 ALA A O 1
ATOM 3120 N N . LYS A 1 401 ? -57.535 -27.518 9.443 1.00 90.81 401 LYS A N 1
ATOM 3121 C CA . LYS A 1 401 ? -57.811 -28.904 9.865 1.00 90.81 401 LYS A CA 1
ATOM 3122 C C . LYS A 1 401 ? -56.674 -29.499 10.696 1.00 90.81 401 LYS A C 1
ATOM 3124 O O . LYS A 1 401 ? -56.911 -30.078 11.757 1.00 90.81 401 LYS A O 1
ATOM 3129 N N . LEU A 1 402 ? -55.427 -29.337 10.249 1.00 89.19 402 LEU A N 1
ATOM 3130 C CA . LEU A 1 402 ? -54.271 -29.865 10.974 1.00 89.19 402 LEU A CA 1
ATOM 3131 C C . LEU A 1 402 ? -54.067 -29.145 12.316 1.00 89.19 402 LEU A C 1
ATOM 3133 O O . LEU A 1 402 ? -53.747 -29.788 13.317 1.00 89.19 402 LEU A O 1
ATOM 3137 N N . ALA A 1 403 ? -54.280 -27.830 12.352 1.00 87.31 403 ALA A N 1
ATOM 3138 C CA . ALA A 1 403 ? -54.198 -27.033 13.569 1.00 87.31 403 ALA A CA 1
ATOM 3139 C C . ALA A 1 403 ? -55.286 -27.417 14.586 1.00 87.31 403 ALA A C 1
ATOM 3141 O O . ALA A 1 403 ? -54.967 -27.674 15.746 1.00 87.31 403 ALA A O 1
ATOM 3142 N N . LEU A 1 404 ? -56.541 -27.551 14.147 1.00 88.44 404 LEU A N 1
ATOM 3143 C CA . LEU A 1 404 ? -57.660 -27.992 14.985 1.00 88.44 404 LEU A CA 1
ATOM 3144 C C . LEU A 1 404 ? -57.434 -29.409 15.527 1.00 88.44 404 LEU A C 1
ATOM 3146 O O . LEU A 1 404 ? -57.653 -29.648 16.712 1.00 88.44 404 LEU A O 1
ATOM 3150 N N . SER A 1 405 ? -56.855 -30.315 14.728 1.00 87.19 405 SER A N 1
ATOM 3151 C CA . SER A 1 405 ? -56.517 -31.665 15.204 1.00 87.19 405 SER A CA 1
ATOM 3152 C C . SER A 1 405 ? -55.507 -31.661 16.362 1.00 87.19 405 SER A C 1
ATOM 3154 O O . SER A 1 405 ? -55.614 -32.472 17.284 1.00 87.19 405 SER A O 1
ATOM 3156 N N . ARG A 1 406 ? -54.556 -30.709 16.378 1.00 84.25 406 ARG A N 1
ATOM 3157 C CA . ARG A 1 406 ? -53.615 -30.516 17.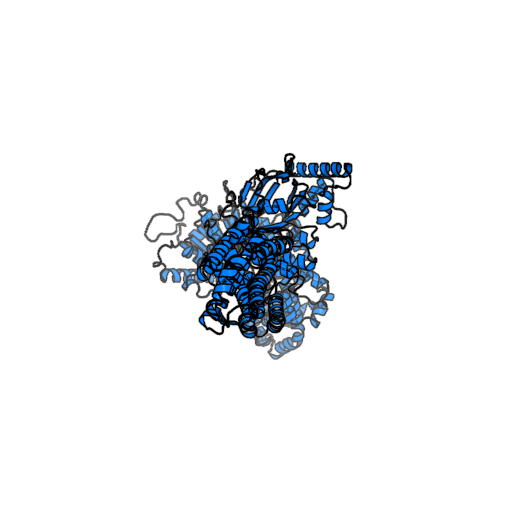501 1.00 84.25 406 ARG A CA 1
ATOM 3158 C C . ARG A 1 406 ? -54.304 -29.990 18.751 1.00 84.25 406 ARG A C 1
ATOM 3160 O O . ARG A 1 406 ? -53.880 -30.326 19.853 1.00 84.25 406 ARG A O 1
ATOM 3167 N N . LEU A 1 407 ? -55.375 -29.226 18.566 1.00 83.38 407 LEU A N 1
ATOM 3168 C CA . LEU A 1 407 ? -56.262 -28.752 19.624 1.00 83.38 407 LEU A CA 1
ATOM 3169 C C . LEU A 1 407 ? -57.357 -29.773 19.971 1.00 83.38 407 LEU A C 1
ATOM 3171 O O . LEU A 1 407 ? -58.279 -29.442 20.708 1.00 83.38 407 LEU A O 1
ATOM 3175 N N . LYS A 1 408 ? -57.267 -31.015 19.467 1.00 85.62 408 LYS A N 1
ATOM 3176 C CA . LYS A 1 408 ? -58.263 -32.080 19.678 1.00 85.62 408 LYS A CA 1
ATOM 3177 C C . LYS A 1 408 ? -59.684 -31.670 19.254 1.00 85.62 408 LYS A C 1
ATOM 3179 O O . LYS A 1 408 ? -60.657 -32.056 19.896 1.00 85.62 408 LYS A O 1
ATOM 3184 N N . MET A 1 409 ? -59.791 -30.882 18.187 1.00 84.94 409 MET A N 1
ATOM 3185 C CA . MET A 1 409 ? -61.045 -30.411 17.593 1.00 84.94 409 MET A CA 1
ATOM 3186 C C . MET A 1 409 ? -61.188 -30.946 16.163 1.00 84.94 409 MET A C 1
ATOM 3188 O O . MET A 1 409 ? -60.190 -31.103 15.455 1.00 84.94 409 MET A O 1
ATOM 3192 N N . ASP A 1 410 ? -62.425 -31.207 15.737 1.00 85.88 410 ASP A N 1
ATOM 3193 C CA . ASP A 1 410 ? -62.754 -31.661 14.382 1.00 85.88 410 ASP A CA 1
ATOM 3194 C C . ASP A 1 410 ? -63.466 -30.546 13.606 1.00 85.88 410 ASP A C 1
ATOM 3196 O O . ASP A 1 410 ? -64.524 -30.075 14.014 1.00 85.88 410 ASP A O 1
ATOM 3200 N N . ALA A 1 411 ? -62.892 -30.125 12.476 1.00 80.94 411 ALA A N 1
ATOM 3201 C CA . ALA A 1 411 ? -63.420 -29.009 11.692 1.00 80.94 411 ALA A CA 1
ATOM 3202 C C . ALA A 1 411 ? -64.859 -29.242 11.187 1.00 80.94 411 ALA A C 1
ATOM 3204 O O . ALA A 1 411 ? -65.652 -28.304 11.153 1.00 80.94 411 ALA A O 1
ATOM 3205 N N . GLY A 1 412 ? -65.224 -30.479 10.830 1.00 78.62 412 GLY A N 1
ATOM 3206 C CA . GLY A 1 412 ? -66.563 -30.800 10.332 1.00 78.62 412 GLY A CA 1
ATOM 3207 C C . GLY A 1 412 ? -67.629 -30.724 11.425 1.00 78.62 412 GLY A C 1
ATOM 3208 O O . GLY A 1 412 ? -68.725 -30.226 11.175 1.00 78.62 412 GLY A O 1
ATOM 3209 N N . VAL A 1 413 ? -67.293 -31.161 12.643 1.00 79.25 413 VAL A N 1
ATOM 3210 C CA . VAL A 1 413 ? -68.196 -31.111 13.809 1.00 79.25 413 VAL A CA 1
ATOM 3211 C C . VAL A 1 413 ? -68.454 -29.673 14.266 1.00 79.25 413 VAL A C 1
ATOM 3213 O O . VAL A 1 413 ? -69.562 -29.355 14.686 1.00 79.25 413 VAL A O 1
ATOM 3216 N N . GLU A 1 414 ? -67.463 -28.792 14.142 1.00 81.69 414 GLU A N 1
ATOM 3217 C CA . GLU A 1 414 ? -67.566 -27.381 14.547 1.00 81.69 414 GLU A CA 1
ATOM 3218 C C . GLU A 1 414 ? -68.185 -26.475 13.454 1.00 81.69 414 GLU A C 1
ATOM 3220 O O . GLU A 1 414 ? -68.144 -25.251 13.560 1.00 81.69 414 GLU A O 1
ATOM 3225 N N . GLY A 1 415 ? -68.741 -27.047 12.376 1.00 81.50 415 GLY A N 1
ATOM 3226 C CA . GLY A 1 415 ? -69.365 -26.287 11.281 1.00 81.50 415 GLY A CA 1
ATOM 3227 C C . GLY A 1 415 ? -68.379 -25.596 10.326 1.00 81.50 415 GLY A C 1
ATOM 3228 O O . GLY A 1 415 ? -68.791 -24.822 9.461 1.00 81.50 415 GLY A O 1
ATOM 3229 N N . LEU A 1 416 ? -67.082 -25.900 10.431 1.00 87.50 416 LEU A N 1
ATOM 3230 C CA . LEU A 1 416 ? -66.002 -25.353 9.605 1.00 87.50 416 LEU A CA 1
ATOM 3231 C C . LEU A 1 416 ? -65.735 -26.257 8.390 1.00 87.50 416 LEU A C 1
ATOM 3233 O O . LEU A 1 416 ? -64.694 -26.909 8.276 1.00 87.50 416 LEU A O 1
ATOM 3237 N N . THR A 1 417 ? -66.706 -26.317 7.476 1.00 89.69 417 THR A N 1
ATOM 3238 C CA . THR A 1 417 ? -66.569 -27.055 6.205 1.00 89.69 417 THR A CA 1
ATOM 3239 C C . THR A 1 417 ? -65.482 -26.450 5.306 1.00 89.69 417 THR A C 1
ATOM 3241 O O . THR A 1 417 ? -65.138 -25.275 5.438 1.00 89.69 417 THR A O 1
ATOM 3244 N N . ASP A 1 418 ? -64.965 -27.224 4.344 1.00 87.38 418 ASP A N 1
ATOM 3245 C CA . ASP A 1 418 ? -63.945 -26.729 3.404 1.00 87.38 418 ASP A CA 1
ATOM 3246 C C . ASP A 1 418 ? -64.409 -25.488 2.631 1.00 87.38 418 ASP A C 1
ATOM 3248 O O . ASP A 1 418 ? -63.621 -24.569 2.438 1.00 87.38 418 ASP A O 1
ATOM 3252 N N . SER A 1 419 ? -65.691 -25.408 2.259 1.00 87.56 419 SER A N 1
ATOM 3253 C CA . SER A 1 419 ? -66.259 -24.223 1.604 1.00 87.56 419 SER A CA 1
ATOM 3254 C C . SER A 1 419 ? -66.270 -22.988 2.506 1.00 87.56 419 SER A C 1
ATOM 3256 O O . SER A 1 419 ? -66.040 -21.885 2.021 1.00 87.56 419 SER A O 1
ATOM 3258 N N . VAL A 1 420 ? -66.510 -23.158 3.813 1.00 90.12 420 VAL A N 1
ATOM 3259 C CA . VAL A 1 420 ? -66.480 -22.051 4.787 1.00 90.12 420 VAL A CA 1
ATOM 3260 C C . VAL A 1 420 ? -65.049 -21.554 4.967 1.00 90.12 420 VAL A C 1
ATOM 3262 O O . VAL A 1 420 ? -64.793 -20.359 4.857 1.00 90.12 420 VAL A O 1
ATOM 3265 N N . LEU A 1 421 ? -64.096 -22.466 5.179 1.00 91.94 421 LEU A N 1
ATOM 3266 C CA . LEU A 1 421 ? -62.682 -22.114 5.331 1.00 91.94 421 LEU A CA 1
ATOM 3267 C C . LEU A 1 421 ? -62.112 -21.476 4.054 1.00 91.94 421 LEU A C 1
ATOM 3269 O O . LEU A 1 421 ? -61.353 -20.514 4.146 1.00 91.94 421 LEU A O 1
ATOM 3273 N N . GLN A 1 422 ? -62.516 -21.956 2.874 1.00 93.44 422 GLN A N 1
ATOM 3274 C CA . GLN A 1 422 ? -62.124 -21.364 1.595 1.00 93.44 422 GLN A CA 1
ATOM 3275 C C . GLN A 1 422 ? -62.681 -19.943 1.428 1.00 93.44 422 GLN A C 1
ATOM 3277 O O . GLN A 1 422 ? -61.948 -19.054 1.004 1.00 93.44 422 GLN A O 1
ATOM 3282 N N . ALA A 1 423 ? -63.936 -19.700 1.827 1.00 91.50 423 ALA A N 1
ATOM 3283 C CA . ALA A 1 423 ? -64.526 -18.362 1.789 1.00 91.50 423 ALA A CA 1
ATOM 3284 C C . ALA A 1 423 ? -63.764 -17.363 2.682 1.00 91.50 423 ALA A C 1
ATOM 3286 O O . ALA A 1 423 ? -63.575 -16.213 2.288 1.00 91.50 423 ALA A O 1
ATOM 3287 N N . TYR A 1 424 ? -63.272 -17.803 3.848 1.00 92.75 424 TYR A N 1
ATOM 3288 C CA . TYR A 1 424 ? -62.390 -16.988 4.692 1.00 92.75 424 TYR A CA 1
ATOM 3289 C C . TYR A 1 424 ? -61.037 -16.705 4.026 1.00 92.75 424 TYR A C 1
ATOM 3291 O O . TYR A 1 424 ? -60.567 -15.570 4.077 1.00 92.75 424 TYR A O 1
ATOM 3299 N N . GLU A 1 425 ? -60.409 -17.696 3.386 1.00 92.50 425 GLU A N 1
ATOM 3300 C CA . GLU A 1 425 ? -59.150 -17.478 2.658 1.00 92.50 425 GLU A CA 1
ATOM 3301 C C . GLU A 1 425 ? -59.323 -16.464 1.523 1.00 92.50 425 GLU A C 1
ATOM 3303 O O . GLU A 1 425 ? -58.515 -15.547 1.389 1.00 92.50 425 GLU A O 1
ATOM 3308 N N . ASP A 1 426 ? -60.397 -16.582 0.740 1.00 91.75 426 ASP A N 1
ATOM 3309 C CA . ASP A 1 426 ? -60.667 -15.676 -0.376 1.00 91.75 426 ASP A CA 1
ATOM 3310 C C . ASP A 1 426 ? -61.000 -14.252 0.110 1.00 91.75 426 ASP A C 1
ATOM 3312 O O . ASP A 1 426 ? -60.494 -13.283 -0.457 1.00 91.75 426 ASP A O 1
ATOM 3316 N N . ALA A 1 427 ? -61.769 -14.109 1.197 1.00 91.00 427 ALA A N 1
ATOM 3317 C CA . ALA A 1 427 ? -62.132 -12.805 1.763 1.00 91.00 427 ALA A CA 1
ATOM 3318 C C . ALA A 1 427 ? -60.938 -12.041 2.368 1.00 91.00 427 ALA A C 1
ATOM 3320 O O . ALA A 1 427 ? -60.923 -10.810 2.358 1.00 91.00 427 ALA A O 1
ATOM 3321 N N . PHE A 1 428 ? -59.933 -12.750 2.893 1.00 90.75 428 PHE A N 1
ATOM 3322 C CA . PHE A 1 428 ? -58.782 -12.143 3.573 1.00 90.75 428 PHE A CA 1
ATOM 3323 C C . PHE A 1 428 ? -57.482 -12.180 2.757 1.00 90.75 428 PHE A C 1
ATOM 3325 O O . PHE A 1 428 ? -56.466 -11.660 3.225 1.00 90.75 428 PHE A O 1
ATOM 3332 N N . ARG A 1 429 ? -57.503 -12.713 1.525 1.00 87.38 429 ARG A N 1
ATOM 3333 C CA . ARG A 1 429 ? -56.322 -12.834 0.651 1.00 87.38 429 ARG A CA 1
ATOM 3334 C C . ARG A 1 429 ? -55.614 -11.499 0.415 1.00 87.38 429 ARG A C 1
ATOM 3336 O O . ARG A 1 429 ? -54.402 -11.405 0.577 1.00 87.38 429 ARG A O 1
ATOM 3343 N N . GLU A 1 430 ? -56.354 -10.434 0.105 1.00 84.62 430 GLU A N 1
ATOM 3344 C CA . GLU A 1 430 ? -55.772 -9.098 -0.132 1.00 84.62 430 GLU A CA 1
ATOM 3345 C C . GLU A 1 430 ? -55.204 -8.440 1.137 1.00 84.62 430 GLU A C 1
ATOM 3347 O O . GLU A 1 430 ? -54.469 -7.452 1.063 1.00 84.62 430 GLU A O 1
ATOM 3352 N N . ARG A 1 431 ? -55.520 -8.987 2.317 1.00 86.56 431 ARG A N 1
ATOM 3353 C CA . ARG A 1 431 ? -55.004 -8.525 3.611 1.00 86.56 431 ARG A CA 1
ATOM 3354 C C . ARG A 1 431 ? -53.772 -9.303 4.079 1.00 86.56 431 ARG A C 1
ATOM 3356 O O . ARG A 1 431 ? -53.261 -9.021 5.162 1.00 86.56 431 ARG A O 1
ATOM 3363 N N . GLU A 1 432 ? -53.268 -10.261 3.297 1.00 86.44 432 GLU A N 1
ATOM 3364 C CA . GLU A 1 432 ? -52.014 -10.976 3.593 1.00 86.44 432 GLU A CA 1
ATOM 3365 C C . GLU A 1 432 ? -50.826 -9.998 3.666 1.00 86.44 432 GLU A C 1
ATOM 3367 O O . GLU A 1 432 ? -49.997 -10.083 4.576 1.00 86.44 432 GLU A O 1
ATOM 3372 N N . ILE A 1 433 ? -50.796 -9.000 2.773 1.00 86.19 433 ILE A N 1
ATOM 3373 C CA . ILE A 1 433 ? -49.738 -7.980 2.730 1.00 86.19 433 ILE A CA 1
ATOM 3374 C C . ILE A 1 433 ? -49.693 -7.116 4.001 1.00 86.19 433 ILE A C 1
ATOM 3376 O O . ILE A 1 433 ? -48.613 -6.734 4.444 1.00 86.19 433 ILE A O 1
ATOM 3380 N N . GLU A 1 434 ? -50.840 -6.853 4.636 1.00 87.44 434 GLU A N 1
ATOM 3381 C CA . GLU A 1 434 ? -50.922 -6.055 5.870 1.00 87.44 434 GLU A CA 1
ATOM 3382 C C . GLU A 1 434 ? -50.169 -6.749 7.016 1.00 87.44 434 GLU A C 1
ATOM 3384 O O . GLU A 1 434 ? -49.378 -6.128 7.731 1.00 87.44 434 GLU A O 1
ATOM 3389 N N . ILE A 1 435 ? -50.363 -8.066 7.146 1.00 84.31 435 ILE A N 1
ATOM 3390 C CA . ILE A 1 435 ? -49.654 -8.900 8.122 1.00 84.31 435 ILE A CA 1
ATOM 3391 C C . ILE A 1 435 ? -48.167 -8.960 7.788 1.00 84.31 435 ILE A C 1
ATOM 3393 O O . ILE A 1 435 ? -47.338 -8.841 8.691 1.00 84.31 435 ILE A O 1
ATOM 3397 N N . ALA A 1 436 ? -47.818 -9.113 6.509 1.00 84.50 436 ALA A N 1
ATOM 3398 C CA . ALA A 1 436 ? -46.428 -9.172 6.076 1.00 84.50 436 ALA A CA 1
ATOM 3399 C C . ALA A 1 436 ? -45.661 -7.882 6.426 1.00 84.50 436 ALA A C 1
ATOM 3401 O O . ALA A 1 436 ? -44.560 -7.960 6.970 1.00 84.50 436 ALA A O 1
ATOM 3402 N N . ILE A 1 437 ? -46.267 -6.705 6.219 1.00 86.50 437 ILE A N 1
ATOM 3403 C CA . ILE A 1 437 ? -45.695 -5.405 6.614 1.00 86.50 437 ILE A CA 1
ATOM 3404 C C . ILE A 1 437 ? -45.431 -5.364 8.120 1.00 86.50 437 ILE A C 1
ATOM 3406 O O . ILE A 1 437 ? -44.308 -5.100 8.552 1.00 86.50 437 ILE A O 1
ATOM 3410 N N . VAL A 1 438 ? -46.445 -5.663 8.935 1.00 84.75 438 VAL A N 1
ATOM 3411 C CA . VAL A 1 438 ? -46.317 -5.561 10.395 1.00 84.75 438 VAL A CA 1
ATOM 3412 C C . VAL A 1 438 ? -45.300 -6.558 10.944 1.00 84.75 438 VAL A C 1
ATOM 3414 O O . VAL A 1 438 ? -44.515 -6.197 11.820 1.00 84.75 438 VAL A O 1
ATOM 3417 N N . TRP A 1 439 ? -45.247 -7.782 10.418 1.00 81.81 439 TRP A N 1
ATOM 3418 C CA . TRP A 1 439 ? -44.249 -8.767 10.836 1.00 81.81 439 TRP A CA 1
ATOM 3419 C C . TRP A 1 439 ? -42.828 -8.401 10.412 1.00 81.81 439 TRP A C 1
ATOM 3421 O O . TRP A 1 439 ? -41.909 -8.574 11.214 1.00 81.81 439 TRP A O 1
ATOM 3431 N N . THR A 1 440 ? -42.645 -7.823 9.224 1.00 84.38 440 THR A N 1
ATOM 3432 C CA . THR A 1 440 ? -41.350 -7.280 8.794 1.00 84.38 440 THR A CA 1
ATOM 3433 C C . THR A 1 440 ? -40.868 -6.198 9.758 1.00 84.38 440 THR A C 1
ATOM 3435 O O . THR A 1 440 ? -39.766 -6.308 10.295 1.00 84.38 440 THR A O 1
ATOM 3438 N N . LEU A 1 441 ? -41.711 -5.210 10.073 1.00 86.94 441 LEU A N 1
ATOM 3439 C CA . LEU A 1 441 ? -41.364 -4.129 11.006 1.00 86.94 441 LEU A CA 1
ATOM 3440 C C . LEU A 1 441 ? -41.096 -4.663 12.422 1.00 86.94 441 LEU A C 1
ATOM 3442 O O . LEU A 1 441 ? -40.117 -4.287 13.063 1.00 86.94 441 LEU A O 1
ATOM 3446 N N . ARG A 1 442 ? -41.910 -5.611 12.898 1.00 83.88 442 ARG A N 1
ATOM 3447 C CA . ARG A 1 442 ? -41.695 -6.297 14.183 1.00 83.88 442 ARG A CA 1
ATOM 3448 C C . ARG A 1 442 ? -40.367 -7.043 14.228 1.00 83.88 442 ARG A C 1
ATOM 3450 O O . ARG A 1 442 ? -39.691 -7.001 15.252 1.00 83.88 442 ARG A O 1
ATOM 3457 N N . SER A 1 443 ? -39.983 -7.712 13.142 1.00 80.25 443 SER A N 1
ATOM 3458 C CA . SER A 1 443 ? -38.722 -8.456 13.089 1.00 80.25 443 SER A CA 1
ATOM 3459 C C . SER A 1 443 ? -37.516 -7.534 13.286 1.00 80.25 443 SER A C 1
ATOM 3461 O O . SER A 1 443 ? -36.608 -7.886 14.034 1.00 80.25 443 SER A O 1
ATOM 3463 N N . MET A 1 444 ? -37.549 -6.316 12.729 1.00 84.50 444 MET A N 1
ATOM 3464 C CA . MET A 1 444 ? -36.479 -5.320 12.872 1.00 84.50 444 MET A CA 1
ATOM 3465 C C . MET A 1 444 ? -36.278 -4.856 14.322 1.00 84.50 444 MET A C 1
ATOM 3467 O O . MET A 1 444 ? -35.159 -4.544 14.721 1.00 84.50 444 MET A O 1
ATOM 3471 N N . MET A 1 445 ? -37.333 -4.874 15.143 1.00 85.38 445 MET A N 1
ATOM 3472 C CA . MET A 1 445 ? -37.227 -4.591 16.581 1.00 85.38 445 MET A CA 1
ATOM 3473 C C . MET A 1 445 ? -36.501 -5.699 17.361 1.00 85.38 445 MET A C 1
ATOM 3475 O O . MET A 1 445 ? -36.044 -5.458 18.477 1.00 85.38 445 MET A O 1
ATOM 3479 N N . GLY A 1 446 ? -36.359 -6.902 16.791 1.00 81.00 446 GLY A N 1
ATOM 3480 C CA . GLY A 1 446 ? -35.696 -8.039 17.436 1.00 81.00 446 GLY A CA 1
ATOM 3481 C C . GLY A 1 446 ? -34.270 -7.723 17.891 1.00 81.00 446 GLY A C 1
ATOM 3482 O O . GLY A 1 446 ? -33.902 -8.033 19.023 1.00 81.00 446 GLY A O 1
ATOM 3483 N N . GLU A 1 447 ? -33.490 -7.030 17.055 1.00 81.69 447 GLU A N 1
ATOM 3484 C CA . GLU A 1 447 ? -32.103 -6.662 17.371 1.00 81.69 447 GLU A CA 1
ATOM 3485 C C . GLU A 1 447 ? -32.008 -5.624 18.501 1.00 81.69 447 GLU A C 1
ATOM 3487 O O . GLU A 1 447 ? -31.083 -5.686 19.317 1.00 81.69 447 GLU A O 1
ATOM 3492 N N . VAL A 1 448 ? -32.984 -4.711 18.586 1.00 86.38 448 VAL A N 1
ATOM 3493 C CA . VAL A 1 448 ? -33.108 -3.721 19.671 1.00 86.38 448 VAL A CA 1
ATOM 3494 C C . VAL A 1 448 ? -33.396 -4.430 20.992 1.00 86.38 448 VAL A C 1
ATOM 3496 O O . VAL A 1 448 ? -32.699 -4.192 21.979 1.00 86.38 448 VAL A O 1
ATOM 3499 N N . PHE A 1 449 ? -34.372 -5.346 21.004 1.00 81.94 449 PHE A N 1
ATOM 3500 C CA . PHE A 1 449 ? -34.701 -6.118 22.202 1.00 81.94 449 PHE A CA 1
ATOM 3501 C C . PHE A 1 449 ? -33.513 -6.955 22.671 1.00 81.94 449 PHE A C 1
ATOM 3503 O O . PHE A 1 449 ? -33.154 -6.892 23.841 1.00 81.94 449 PHE A O 1
ATOM 3510 N N . GLU A 1 450 ? -32.863 -7.695 21.772 1.00 80.25 450 GLU A N 1
ATOM 3511 C CA . GLU A 1 450 ? -31.697 -8.511 22.127 1.00 80.25 450 GLU A CA 1
ATOM 3512 C C . GLU A 1 450 ? -30.534 -7.655 22.655 1.00 80.25 450 GLU A C 1
ATOM 3514 O O . GLU A 1 450 ? -29.899 -8.029 23.637 1.00 80.25 450 GLU A O 1
ATOM 3519 N N . SER A 1 451 ? -30.289 -6.475 22.075 1.00 86.00 451 SER A N 1
ATOM 3520 C CA . SER A 1 451 ? -29.253 -5.552 22.567 1.00 86.00 451 SER A CA 1
ATOM 3521 C C . SER A 1 451 ? -29.547 -5.050 23.979 1.00 86.00 451 SER A C 1
ATOM 3523 O O . SER A 1 451 ? -28.634 -4.991 24.801 1.00 86.00 451 SER A O 1
ATOM 3525 N N . MET A 1 452 ? -30.816 -4.751 24.282 1.00 84.50 452 MET A N 1
ATOM 3526 C CA . MET A 1 452 ? -31.240 -4.359 25.630 1.00 84.50 452 MET A CA 1
ATOM 3527 C C . MET A 1 452 ? -31.012 -5.495 26.625 1.00 84.50 452 MET A C 1
ATOM 3529 O O . MET A 1 452 ? -30.508 -5.264 27.720 1.00 84.50 452 MET A O 1
ATOM 3533 N N . LEU A 1 453 ? -31.319 -6.731 26.220 1.00 79.88 453 LEU A N 1
ATOM 3534 C CA . LEU A 1 453 ? -31.085 -7.911 27.044 1.00 79.88 453 LEU A CA 1
ATOM 3535 C C . LEU A 1 453 ? -29.598 -8.101 27.334 1.00 79.88 453 LEU A C 1
ATOM 3537 O O . LEU A 1 453 ? -29.216 -8.211 28.492 1.00 79.88 453 LEU A O 1
ATOM 3541 N N . LEU A 1 454 ? -28.744 -8.115 26.312 1.00 82.81 454 LEU A N 1
ATOM 3542 C CA . LEU A 1 454 ? -27.306 -8.305 26.503 1.00 82.81 454 LEU A CA 1
ATOM 3543 C C . LEU A 1 454 ? -26.691 -7.192 27.368 1.00 82.81 454 LEU A C 1
ATOM 3545 O O . LEU A 1 454 ? -25.855 -7.487 28.221 1.00 82.81 454 LEU A O 1
ATOM 3549 N N . ALA A 1 455 ? -27.140 -5.945 27.187 1.00 87.19 455 ALA A N 1
ATOM 3550 C CA . ALA A 1 455 ? -26.715 -4.797 27.985 1.00 87.19 455 ALA A CA 1
ATOM 3551 C C . ALA A 1 455 ? -27.129 -4.914 29.464 1.00 87.19 455 ALA A C 1
ATOM 3553 O O . ALA A 1 455 ? -26.292 -4.700 30.339 1.00 87.19 455 ALA A O 1
ATOM 3554 N N . ASP A 1 456 ? -28.377 -5.301 29.754 1.00 84.94 456 ASP A N 1
ATOM 3555 C CA . ASP A 1 456 ? -28.851 -5.516 31.131 1.00 84.94 456 ASP A CA 1
ATOM 3556 C C . ASP A 1 456 ? -28.114 -6.679 31.807 1.00 84.94 456 ASP A C 1
ATOM 3558 O O . ASP A 1 456 ? -27.673 -6.553 32.944 1.00 84.94 456 ASP A O 1
ATOM 3562 N N . ARG A 1 457 ? -27.892 -7.793 31.095 1.00 82.50 457 ARG A N 1
ATOM 3563 C CA . ARG A 1 457 ? -27.160 -8.958 31.630 1.00 82.50 457 ARG A CA 1
ATOM 3564 C C . ARG A 1 457 ? -25.717 -8.610 31.969 1.00 82.50 457 ARG A C 1
ATOM 3566 O O . ARG A 1 457 ? -25.214 -9.019 33.015 1.00 82.50 457 ARG A O 1
ATOM 3573 N N . TYR A 1 458 ? -25.070 -7.868 31.073 1.00 88.00 458 TYR A N 1
ATOM 3574 C CA . TYR A 1 458 ? -23.731 -7.339 31.281 1.00 88.00 458 TYR A CA 1
ATOM 3575 C C . TYR A 1 458 ? -23.691 -6.461 32.536 1.00 88.00 458 TYR A C 1
ATOM 3577 O O . TYR A 1 458 ? -22.887 -6.717 33.432 1.00 88.00 458 TYR A O 1
ATOM 3585 N N . LEU A 1 459 ? -24.608 -5.490 32.631 1.00 87.31 459 LEU A N 1
ATOM 3586 C CA . LEU A 1 459 ? -24.670 -4.551 33.746 1.00 87.31 459 LEU A CA 1
ATOM 3587 C C . LEU A 1 459 ? -24.968 -5.255 35.075 1.00 87.31 459 LEU A C 1
ATOM 3589 O O . LEU A 1 459 ? -24.252 -5.025 36.041 1.00 87.31 459 LEU A O 1
ATOM 3593 N N . TYR A 1 460 ? -25.938 -6.171 35.107 1.00 86.00 460 TYR A N 1
ATOM 3594 C CA . TYR A 1 460 ? -26.278 -6.948 36.299 1.00 86.00 460 TYR A CA 1
ATOM 3595 C C . TYR A 1 460 ? -25.075 -7.734 36.837 1.00 86.00 460 TYR A C 1
ATOM 3597 O O . TYR A 1 460 ? -24.775 -7.661 38.024 1.00 86.00 460 TYR A O 1
ATOM 3605 N N . LEU A 1 461 ? -24.343 -8.463 35.985 1.00 85.69 461 LEU A N 1
ATOM 3606 C CA . LEU A 1 461 ? -23.160 -9.204 36.443 1.00 85.69 461 LEU A CA 1
ATOM 3607 C C . LEU A 1 461 ? -22.049 -8.269 36.927 1.00 85.69 461 LEU A C 1
ATOM 3609 O O . LEU A 1 461 ? -21.386 -8.587 37.908 1.00 85.69 461 LEU A O 1
ATOM 3613 N N . THR A 1 462 ? -21.854 -7.125 36.264 1.00 86.94 462 THR A N 1
ATOM 3614 C CA . THR A 1 462 ? -20.877 -6.116 36.702 1.00 86.94 462 THR A CA 1
ATOM 3615 C C . THR A 1 462 ? -21.255 -5.519 38.062 1.00 86.94 462 THR A C 1
ATOM 3617 O O . THR A 1 462 ? -20.393 -5.379 38.922 1.00 86.94 462 THR A O 1
ATOM 3620 N N . GLU A 1 463 ? -22.535 -5.224 38.296 1.00 85.62 463 GLU A N 1
ATOM 3621 C CA . GLU A 1 463 ? -23.030 -4.730 39.588 1.00 85.62 463 GLU A CA 1
ATOM 3622 C C . GLU A 1 463 ? -22.849 -5.761 40.713 1.00 85.62 463 GLU A C 1
ATOM 3624 O O . GLU A 1 463 ? -22.451 -5.393 41.814 1.00 85.62 463 GLU A O 1
ATOM 3629 N N . GLN A 1 464 ? -23.117 -7.046 40.445 1.00 84.44 464 GLN A N 1
ATOM 3630 C CA . GLN A 1 464 ? -23.023 -8.113 41.453 1.00 84.44 464 GLN A CA 1
ATOM 3631 C C . GLN A 1 464 ? -21.582 -8.538 41.765 1.00 84.44 464 GLN A C 1
ATOM 3633 O O . GLN A 1 464 ? -21.290 -8.899 42.901 1.00 84.44 464 GLN A O 1
ATOM 3638 N N . LEU A 1 465 ? -20.682 -8.518 40.775 1.00 81.94 465 LEU A N 1
ATOM 3639 C CA . LEU A 1 465 ? -19.260 -8.807 40.993 1.00 81.94 465 LEU A CA 1
ATOM 3640 C C . LEU A 1 465 ? -18.514 -7.607 41.597 1.00 81.94 465 LEU A C 1
ATOM 3642 O O . LEU A 1 465 ? -17.480 -7.792 42.232 1.00 81.94 465 LEU A O 1
ATOM 3646 N N . GLY A 1 466 ? -19.035 -6.387 41.441 1.00 69.44 466 GLY A N 1
ATOM 3647 C CA . GLY A 1 466 ? -18.356 -5.168 41.873 1.00 69.44 466 GLY A CA 1
ATOM 3648 C C . GLY A 1 466 ? -17.094 -4.872 41.053 1.00 69.44 466 GLY A C 1
ATOM 3649 O O . GLY A 1 466 ? -16.721 -5.615 40.149 1.00 69.44 466 GLY A O 1
ATOM 3650 N N . VAL A 1 467 ? -16.423 -3.759 41.366 1.00 59.28 467 VAL A N 1
ATOM 3651 C CA . VAL A 1 467 ? -15.230 -3.299 40.624 1.00 59.28 467 VAL A CA 1
ATOM 3652 C C . VAL A 1 467 ? -14.034 -4.247 40.807 1.00 59.28 467 VAL A C 1
ATOM 3654 O O . VAL A 1 467 ? -13.247 -4.411 39.878 1.00 59.28 467 VAL A O 1
ATOM 3657 N N . ASP A 1 468 ? -13.942 -4.916 41.963 1.00 54.03 468 ASP A N 1
ATOM 3658 C CA . ASP A 1 468 ? -12.787 -5.742 42.349 1.00 54.03 468 ASP A CA 1
ATOM 3659 C C . ASP A 1 468 ? -13.063 -7.261 42.347 1.00 54.03 468 ASP A C 1
ATOM 3661 O O . ASP A 1 468 ? -12.128 -8.057 42.459 1.00 54.03 468 ASP A O 1
ATOM 3665 N N . GLY A 1 469 ? -14.325 -7.695 42.222 1.00 61.88 469 GLY A N 1
ATOM 3666 C CA . GLY A 1 469 ? -14.717 -9.107 42.366 1.00 61.88 469 GLY A CA 1
ATOM 3667 C C . GLY A 1 469 ? -14.799 -9.911 41.064 1.00 61.88 469 GLY A C 1
ATOM 3668 O O . GLY A 1 469 ? -15.050 -11.119 41.109 1.00 61.88 469 GLY A O 1
ATOM 3669 N N . GLY A 1 470 ? -14.566 -9.295 39.901 1.00 78.44 470 GLY A N 1
ATOM 3670 C CA . GLY A 1 470 ? -14.422 -10.027 38.643 1.00 78.44 470 GLY A CA 1
ATOM 3671 C C . GLY A 1 470 ? -14.473 -9.171 37.379 1.00 78.44 470 GLY A C 1
ATOM 3672 O O . GLY A 1 470 ? -14.690 -7.965 37.425 1.00 78.44 470 GLY A O 1
ATOM 3673 N N . THR A 1 471 ? -14.297 -9.809 36.222 1.00 83.88 471 THR A N 1
ATOM 3674 C CA . THR A 1 471 ? -14.450 -9.190 34.899 1.00 83.88 471 THR A CA 1
ATOM 3675 C C . THR A 1 471 ? -15.655 -9.766 34.165 1.00 83.88 471 THR A C 1
ATOM 3677 O O . THR A 1 471 ? -15.933 -10.964 34.220 1.00 83.88 471 THR A O 1
ATOM 3680 N N . VAL A 1 472 ? -16.385 -8.903 33.456 1.00 87.06 472 VAL A N 1
ATOM 3681 C CA . VAL A 1 472 ? -17.502 -9.287 32.584 1.00 87.06 472 VAL A CA 1
ATOM 3682 C C . VAL A 1 472 ? -17.222 -8.750 31.191 1.00 87.06 472 VAL A C 1
ATOM 3684 O O . VAL A 1 472 ? -16.913 -7.570 31.016 1.00 87.06 472 VAL A O 1
ATOM 3687 N N . GLU A 1 473 ? -17.359 -9.604 30.184 1.00 85.69 473 GLU A N 1
ATOM 3688 C CA . GLU A 1 473 ? -17.156 -9.280 28.780 1.00 85.69 473 GLU A CA 1
ATOM 3689 C C . GLU A 1 473 ? -18.308 -9.799 27.921 1.00 85.69 473 GLU A C 1
ATOM 3691 O O . GLU A 1 473 ? -18.912 -10.835 28.186 1.00 85.69 473 GLU A O 1
ATOM 3696 N N . LEU A 1 474 ? -18.613 -9.053 26.860 1.00 84.31 474 LEU A N 1
ATOM 3697 C CA . LEU A 1 474 ? -19.589 -9.438 25.849 1.00 84.31 474 LEU A CA 1
ATOM 3698 C C . LEU A 1 474 ? -18.850 -9.510 24.515 1.00 84.31 474 LEU A C 1
ATOM 3700 O O . LEU A 1 474 ? -18.346 -8.488 24.045 1.00 84.31 474 LEU A O 1
ATOM 3704 N N . LEU A 1 475 ? -18.760 -10.712 23.950 1.00 80.38 475 LEU A N 1
ATOM 3705 C CA . LEU A 1 475 ? -17.800 -11.065 22.909 1.00 80.38 475 LEU A CA 1
ATOM 3706 C C . LEU A 1 475 ? -18.492 -11.588 21.648 1.00 80.38 475 LEU A C 1
ATOM 3708 O O . LEU A 1 475 ? -19.378 -12.435 21.758 1.00 80.38 475 LEU A O 1
ATOM 3712 N N . PRO A 1 476 ? -18.068 -11.168 20.449 1.00 81.81 476 PRO A N 1
ATOM 3713 C CA . PRO A 1 476 ? -18.522 -11.780 19.210 1.00 81.81 476 PRO A CA 1
ATOM 3714 C C . PRO A 1 476 ? -17.832 -13.128 18.983 1.00 81.81 476 PRO A C 1
ATOM 3716 O O . PRO A 1 476 ? -16.627 -13.217 18.735 1.00 81.81 476 PRO A O 1
ATOM 3719 N N . LEU A 1 477 ? -18.613 -14.198 19.074 1.00 83.44 477 LEU A N 1
ATOM 3720 C CA . LEU A 1 477 ? -18.140 -15.574 19.019 1.00 83.44 477 LEU A CA 1
ATOM 3721 C C . LEU A 1 477 ? -18.466 -16.277 17.696 1.00 83.44 477 LEU A C 1
ATOM 3723 O O . LEU A 1 477 ? -17.640 -17.040 17.199 1.00 83.44 477 LEU A O 1
ATOM 3727 N N . PHE A 1 478 ? -19.653 -16.052 17.124 1.00 84.88 478 PHE A N 1
ATOM 3728 C CA . PHE A 1 478 ? -20.093 -16.770 15.919 1.00 84.88 478 PHE A CA 1
ATOM 3729 C C . PHE A 1 478 ? -20.058 -15.909 14.653 1.00 84.88 478 PHE A C 1
ATOM 3731 O O . PHE A 1 478 ? -20.070 -14.682 14.704 1.00 84.88 478 PHE A O 1
ATOM 3738 N N . GLU A 1 479 ? -20.039 -16.561 13.491 1.00 79.75 479 GLU A N 1
ATOM 3739 C CA . GLU A 1 479 ? -20.184 -15.876 12.211 1.00 79.75 479 GLU A CA 1
ATOM 3740 C C . GLU A 1 479 ? -21.627 -15.380 12.070 1.00 79.75 479 GLU A C 1
ATOM 3742 O O . GLU A 1 479 ? -22.540 -16.211 12.093 1.00 79.75 479 GLU A O 1
ATOM 3747 N N . PRO A 1 480 ? -21.862 -14.066 11.884 1.00 73.88 480 PRO A N 1
ATOM 3748 C CA . PRO A 1 480 ? -23.212 -13.497 11.865 1.00 73.88 480 PRO A CA 1
ATOM 3749 C C . PRO A 1 480 ? -24.122 -14.106 10.793 1.00 73.88 480 PRO A C 1
ATOM 3751 O O . PRO A 1 480 ? -25.324 -14.244 11.008 1.00 73.88 480 PRO A O 1
ATOM 3754 N N . VAL A 1 481 ? -23.543 -14.505 9.654 1.00 72.38 481 VAL A N 1
ATOM 3755 C CA . VAL A 1 481 ? -24.264 -15.122 8.529 1.00 72.38 481 VAL A CA 1
ATOM 3756 C C . VAL A 1 481 ? -24.781 -16.520 8.892 1.00 72.38 481 VAL A C 1
ATOM 3758 O O . VAL A 1 481 ? -25.897 -16.881 8.531 1.00 72.38 481 VAL A O 1
ATOM 3761 N N . LEU A 1 482 ? -23.995 -17.312 9.631 1.00 73.00 482 LEU A N 1
ATOM 3762 C CA . LEU A 1 482 ? -24.348 -18.688 10.004 1.00 73.00 482 LEU A CA 1
ATOM 3763 C C . LEU A 1 482 ? -25.133 -18.757 11.320 1.00 73.00 482 LEU A C 1
ATOM 3765 O O . LEU A 1 482 ? -26.098 -19.520 11.441 1.00 73.00 482 LEU A O 1
ATOM 3769 N N . SER A 1 483 ? -24.726 -17.971 12.319 1.00 77.44 483 SER A N 1
ATOM 3770 C CA . SER A 1 483 ? -25.448 -17.801 13.577 1.00 77.44 483 SER A CA 1
ATOM 3771 C C . SER A 1 483 ? -25.621 -16.316 13.914 1.00 77.44 483 SER A C 1
ATOM 3773 O O . SER A 1 483 ? -24.734 -15.700 14.497 1.00 77.44 483 SER A O 1
ATOM 3775 N N . PRO A 1 484 ? -26.807 -15.752 13.633 1.00 70.94 484 PRO A N 1
ATOM 3776 C CA . PRO A 1 484 ? -27.129 -14.349 13.910 1.00 70.94 484 PRO A CA 1
ATOM 3777 C C . PRO A 1 484 ? -27.102 -13.973 15.396 1.00 70.94 484 PRO A C 1
ATOM 3779 O O . PRO A 1 484 ? -27.017 -12.797 15.734 1.00 70.94 484 PRO A O 1
ATOM 3782 N N . ARG A 1 485 ? -27.192 -14.966 16.291 1.00 75.69 485 ARG A N 1
ATOM 3783 C CA . ARG A 1 485 ? -27.028 -14.802 17.744 1.00 75.69 485 ARG A CA 1
ATOM 3784 C C . ARG A 1 485 ? -25.560 -15.007 18.082 1.00 75.69 485 ARG A C 1
ATOM 3786 O O . ARG A 1 485 ? -25.193 -16.015 18.677 1.00 75.69 485 ARG A O 1
ATOM 3793 N N . ASN A 1 486 ? -24.726 -14.100 17.592 1.00 79.81 486 ASN A N 1
ATOM 3794 C CA . ASN A 1 486 ? -23.284 -14.287 17.546 1.00 79.81 486 ASN A CA 1
ATOM 3795 C C . ASN A 1 486 ? -22.536 -13.833 18.798 1.00 79.81 486 ASN A C 1
ATOM 3797 O O . ASN A 1 486 ? -21.316 -13.951 18.814 1.00 79.81 486 ASN A O 1
ATOM 3801 N N . MET A 1 487 ? -23.222 -13.334 19.825 1.00 82.56 487 MET A N 1
ATOM 3802 C CA . MET A 1 487 ? -22.586 -12.815 21.034 1.00 82.56 487 MET A CA 1
ATOM 3803 C C . MET A 1 487 ? -22.564 -13.860 22.159 1.00 82.56 487 MET A C 1
ATOM 3805 O O . MET A 1 487 ? -23.559 -14.539 22.417 1.00 82.56 487 MET A O 1
ATOM 3809 N N . ALA A 1 488 ? -21.439 -13.945 22.864 1.00 85.75 488 ALA A N 1
ATOM 3810 C CA . ALA A 1 488 ? -21.261 -14.714 24.089 1.00 85.75 488 ALA A CA 1
ATOM 3811 C C . ALA A 1 488 ? -20.985 -13.765 25.261 1.00 85.75 488 ALA A C 1
ATOM 3813 O O . ALA A 1 488 ? -20.152 -12.864 25.158 1.00 85.75 488 ALA A O 1
ATOM 3814 N N . LEU A 1 489 ? -21.688 -13.970 26.372 1.00 87.38 489 LEU A N 1
ATOM 3815 C CA . LEU A 1 489 ? -21.448 -13.286 27.636 1.00 87.38 489 LEU A CA 1
ATOM 3816 C C . LEU A 1 489 ? -20.490 -14.143 28.466 1.00 87.38 489 LEU A C 1
ATOM 3818 O O . LEU A 1 489 ? -20.775 -15.311 28.741 1.00 87.38 489 LEU A O 1
ATOM 3822 N N . VAL A 1 490 ? -19.357 -13.558 28.841 1.00 89.62 490 VAL A N 1
ATOM 3823 C CA . VAL A 1 490 ? -18.310 -14.197 29.637 1.00 89.62 490 VAL A CA 1
ATOM 3824 C C . VAL A 1 490 ? -18.154 -13.424 30.936 1.00 89.62 490 VAL A C 1
ATOM 3826 O O . VAL A 1 490 ? -17.985 -12.210 30.908 1.00 89.62 490 VAL A O 1
ATOM 3829 N N . ALA A 1 491 ? -18.209 -14.108 32.073 1.00 89.62 491 ALA A N 1
ATOM 3830 C CA . ALA A 1 491 ? -17.939 -13.505 33.374 1.00 89.62 491 ALA A CA 1
ATOM 3831 C C . ALA A 1 491 ? -16.957 -14.360 34.163 1.00 89.62 491 ALA A C 1
ATOM 3833 O O . ALA A 1 491 ? -16.982 -15.585 34.080 1.00 89.62 491 ALA A O 1
ATOM 3834 N N . VAL A 1 492 ? -16.061 -13.712 34.895 1.00 87.44 492 VAL A N 1
ATOM 3835 C CA . VAL A 1 492 ? -14.899 -14.349 35.507 1.00 87.44 492 VAL A CA 1
ATOM 3836 C C . VAL A 1 492 ? -14.644 -13.708 36.869 1.00 87.44 492 VAL A C 1
ATOM 3838 O O . VAL A 1 492 ? -14.522 -12.493 36.942 1.00 87.44 492 VAL A O 1
ATOM 3841 N N . LYS A 1 493 ? -14.544 -14.496 37.947 1.00 85.75 493 LYS A N 1
ATOM 3842 C CA . LYS A 1 493 ? -14.237 -13.986 39.302 1.00 85.75 493 LYS A CA 1
ATOM 3843 C C . LYS A 1 493 ? -12.723 -13.805 39.487 1.00 85.75 493 LYS A C 1
ATOM 3845 O O . LYS A 1 493 ? -11.954 -14.638 38.999 1.00 85.75 493 LYS A O 1
ATOM 3850 N N . THR A 1 494 ? -12.267 -12.737 40.133 1.00 66.44 494 THR A N 1
ATOM 3851 C CA . THR A 1 494 ? -10.833 -12.425 40.347 1.00 66.44 494 THR A CA 1
ATOM 3852 C C . THR A 1 494 ? -10.248 -13.123 41.586 1.00 66.44 494 THR A C 1
ATOM 3854 O O . THR A 1 494 ? -10.891 -13.173 42.626 1.00 66.44 494 THR A O 1
ATOM 3857 N N . GLU A 1 495 ? -9.004 -13.611 41.482 1.00 50.69 495 GLU A N 1
ATOM 3858 C CA . GLU A 1 495 ? -8.068 -13.845 42.604 1.00 50.69 495 GLU A CA 1
ATOM 3859 C C . GLU A 1 495 ? -6.835 -12.922 42.415 1.00 50.69 495 GLU A C 1
ATOM 3861 O O . GLU A 1 495 ? -6.646 -12.436 41.295 1.00 50.69 495 GLU A O 1
ATOM 3866 N N . PRO A 1 496 ? -6.016 -12.642 43.458 1.00 34.00 496 PRO A N 1
ATOM 3867 C CA . PRO A 1 496 ? -5.154 -11.449 43.569 1.00 34.00 496 PRO A CA 1
ATOM 3868 C C . PRO A 1 496 ? -4.019 -11.249 42.551 1.00 34.00 496 PRO A C 1
ATOM 3870 O O . PRO A 1 496 ? -3.298 -10.266 42.678 1.00 34.00 496 PRO A O 1
ATOM 3873 N N . ASP A 1 497 ? -3.851 -12.099 41.539 1.00 32.72 497 ASP A N 1
ATOM 3874 C CA . ASP A 1 497 ? -2.768 -11.965 40.565 1.00 32.72 497 ASP A CA 1
ATOM 3875 C C . ASP A 1 497 ? -3.284 -11.998 39.118 1.00 32.72 497 ASP A C 1
ATOM 3877 O O . ASP A 1 497 ? -3.633 -13.036 38.562 1.00 32.72 497 ASP A O 1
ATOM 3881 N N . ASN A 1 498 ? -3.312 -10.805 38.511 1.00 39.47 498 ASN A N 1
ATOM 3882 C CA . ASN A 1 498 ? -3.215 -10.511 37.076 1.00 39.47 498 ASN A CA 1
ATOM 3883 C C . ASN A 1 498 ? -3.668 -11.609 36.091 1.00 39.47 498 ASN A C 1
ATOM 3885 O O . ASN A 1 498 ? -2.843 -12.245 35.434 1.00 39.47 498 ASN A O 1
ATOM 3889 N N . VAL A 1 499 ? -4.978 -11.719 35.847 1.00 34.12 499 VAL A N 1
ATOM 3890 C CA . VAL A 1 499 ? -5.494 -12.350 34.619 1.00 34.12 499 VAL A CA 1
ATOM 3891 C C . VAL A 1 499 ? -6.610 -11.493 34.025 1.00 34.12 499 VAL A C 1
ATOM 3893 O O . VAL A 1 499 ? -7.788 -11.657 34.335 1.00 34.12 499 VAL A O 1
ATOM 3896 N N . VAL A 1 500 ? -6.228 -10.581 33.129 1.00 35.22 500 VAL A N 1
ATOM 3897 C CA . VAL A 1 500 ? -7.152 -9.961 32.172 1.00 35.22 500 VAL A CA 1
ATOM 3898 C C . VAL A 1 500 ? -7.445 -11.003 31.096 1.00 35.22 500 VAL A C 1
ATOM 3900 O O . VAL A 1 500 ? -6.553 -11.394 30.340 1.00 35.22 500 VAL A O 1
ATOM 3903 N N . VAL A 1 501 ? -8.689 -11.475 31.034 1.00 32.06 501 VAL A N 1
ATOM 3904 C CA . VAL A 1 501 ? -9.173 -12.348 29.959 1.00 32.06 501 VAL A CA 1
ATOM 3905 C C . VAL A 1 501 ? -9.295 -11.504 28.691 1.00 32.06 501 VAL A C 1
ATOM 3907 O O . VAL A 1 501 ? -10.334 -10.945 28.401 1.00 32.06 501 VAL A O 1
ATOM 3910 N N . ASN A 1 502 ? -8.198 -11.365 27.944 1.00 32.28 502 ASN A N 1
ATOM 3911 C CA . ASN A 1 502 ? -8.185 -10.661 26.663 1.00 32.28 502 ASN A CA 1
ATOM 3912 C C . ASN A 1 502 ? -8.771 -11.558 25.566 1.00 32.28 502 ASN A C 1
ATOM 3914 O O . ASN A 1 502 ? -8.040 -12.307 24.910 1.00 32.28 502 ASN A O 1
ATOM 3918 N N . VAL A 1 503 ? -10.079 -11.462 25.324 1.00 33.12 503 VAL A N 1
ATOM 3919 C CA . VAL A 1 503 ? -10.695 -12.023 24.116 1.00 33.12 503 VAL A CA 1
ATOM 3920 C C . VAL A 1 503 ? -10.958 -10.887 23.125 1.00 33.12 503 VAL A C 1
ATOM 3922 O O . VAL A 1 503 ? -12.026 -10.297 23.068 1.00 33.12 503 VAL A O 1
ATOM 3925 N N . GLY A 1 504 ? -9.949 -10.581 22.306 1.00 35.62 504 GLY A N 1
ATOM 3926 C CA . GLY A 1 504 ? -10.141 -9.834 21.059 1.00 35.62 504 GLY A CA 1
ATOM 3927 C C . GLY A 1 504 ? -10.188 -8.305 21.156 1.00 35.62 504 GLY A C 1
ATOM 3928 O O . GLY A 1 504 ? -11.115 -7.682 20.652 1.00 35.62 504 GLY A O 1
ATOM 3929 N N . GLN A 1 505 ? -9.127 -7.680 21.664 1.00 38.66 505 GLN A N 1
ATOM 3930 C CA . GLN A 1 505 ? -8.626 -6.422 21.095 1.00 38.66 505 GLN A CA 1
ATOM 3931 C C . GLN A 1 505 ? -7.174 -6.663 20.691 1.00 38.66 505 GLN A C 1
ATOM 3933 O O . GLN A 1 505 ? -6.426 -7.288 21.439 1.00 38.66 505 GLN A O 1
ATOM 3938 N N . GLY A 1 506 ? -6.804 -6.276 19.469 1.00 43.38 506 GLY A N 1
ATOM 3939 C CA . GLY A 1 506 ? -5.550 -6.702 18.854 1.00 43.38 506 GLY A CA 1
ATOM 3940 C C . GLY A 1 506 ? -4.334 -6.491 19.763 1.00 43.38 506 GLY A C 1
ATOM 3941 O O . GLY A 1 506 ? -4.140 -5.424 20.341 1.00 43.38 506 GLY A O 1
ATOM 3942 N N . SER A 1 507 ? -3.527 -7.542 19.894 1.00 57.34 507 SER A N 1
ATOM 3943 C CA . SER A 1 507 ? -2.425 -7.664 20.851 1.00 57.34 507 SER A CA 1
ATOM 3944 C C . SER A 1 507 ? -1.230 -6.754 20.554 1.00 57.34 507 SER A C 1
ATOM 3946 O O . SER A 1 507 ? -0.285 -6.716 21.338 1.00 57.34 507 SER A O 1
ATOM 3948 N N . ASN A 1 508 ? -1.238 -6.056 19.413 1.00 72.00 508 ASN A N 1
ATOM 3949 C CA . ASN A 1 508 ? -0.090 -5.292 18.946 1.00 72.00 508 ASN A CA 1
ATOM 3950 C C . ASN A 1 508 ? -0.222 -3.800 19.252 1.00 72.00 508 ASN A C 1
ATOM 3952 O O . ASN A 1 508 ? -1.228 -3.168 18.928 1.00 72.00 508 ASN A O 1
ATOM 3956 N N . GLU A 1 509 ? 0.830 -3.225 19.821 1.00 84.38 509 GLU A N 1
ATOM 3957 C CA . GLU A 1 509 ? 0.934 -1.815 20.168 1.00 84.38 509 GLU A CA 1
ATOM 3958 C C . GLU A 1 509 ? 2.316 -1.284 19.777 1.00 84.38 509 GLU A C 1
ATOM 3960 O O . GLU A 1 509 ? 3.340 -1.863 20.144 1.00 84.38 509 GLU A O 1
ATOM 3965 N N . ILE A 1 510 ? 2.347 -0.157 19.061 1.00 87.88 510 ILE A N 1
ATOM 3966 C CA . ILE A 1 510 ? 3.546 0.680 18.956 1.00 87.88 510 ILE A CA 1
ATOM 3967 C C . ILE A 1 510 ? 3.448 1.785 20.004 1.00 87.88 510 ILE A C 1
ATOM 3969 O O . ILE A 1 510 ? 2.449 2.504 20.063 1.00 87.88 510 ILE A O 1
ATOM 3973 N N . ARG A 1 511 ? 4.488 1.936 20.818 1.00 89.31 511 ARG A N 1
ATOM 3974 C CA . ARG A 1 511 ? 4.600 2.967 21.849 1.00 89.31 511 ARG A CA 1
ATOM 3975 C C . ARG A 1 511 ? 5.894 3.735 21.658 1.00 89.31 511 ARG A C 1
ATOM 3977 O O . ARG A 1 511 ? 6.927 3.142 21.371 1.00 89.31 511 ARG A O 1
ATOM 3984 N N . TRP A 1 512 ? 5.844 5.046 21.825 1.00 90.94 512 TRP A N 1
ATOM 3985 C CA . TRP A 1 512 ? 7.033 5.885 21.861 1.00 90.94 512 TRP A CA 1
ATOM 3986 C C . TRP A 1 512 ? 7.028 6.734 23.125 1.00 90.94 512 TRP A C 1
ATOM 3988 O O . TRP A 1 512 ? 5.974 7.199 23.565 1.00 90.94 512 TRP A O 1
ATOM 3998 N N . SER A 1 513 ? 8.201 6.924 23.714 1.00 88.38 513 SER A N 1
ATOM 3999 C CA . SER A 1 513 ? 8.363 7.646 24.974 1.00 88.38 513 SER A CA 1
ATOM 4000 C C . SER A 1 513 ? 9.597 8.528 24.938 1.00 88.38 513 SER A C 1
ATOM 4002 O O . SER A 1 513 ? 10.700 8.067 24.650 1.00 88.38 513 SER A O 1
ATOM 4004 N N . GLY A 1 514 ? 9.401 9.808 25.248 1.00 87.31 514 GLY A N 1
ATOM 4005 C CA . GLY A 1 514 ? 10.493 10.763 25.394 1.00 87.31 514 GLY A CA 1
ATOM 4006 C C . GLY A 1 514 ? 11.266 11.042 24.109 1.00 87.31 514 GLY A C 1
ATOM 4007 O O . GLY A 1 514 ? 12.470 11.288 24.162 1.00 87.31 514 GLY A O 1
ATOM 4008 N N . ILE A 1 515 ? 10.598 11.004 22.954 1.00 90.44 515 ILE A N 1
ATOM 4009 C CA . ILE A 1 515 ? 11.251 11.201 21.660 1.00 90.44 515 ILE A CA 1
ATOM 4010 C C . ILE A 1 515 ? 11.706 12.653 21.508 1.00 90.44 515 ILE A C 1
ATOM 4012 O O . ILE A 1 515 ? 10.888 13.575 21.442 1.00 90.44 515 ILE A O 1
ATOM 4016 N N . ASN A 1 516 ? 13.017 12.847 21.388 1.00 91.38 516 ASN A N 1
ATOM 4017 C CA . ASN A 1 516 ? 13.636 14.128 21.065 1.00 91.38 516 ASN A CA 1
ATOM 4018 C C . ASN A 1 516 ? 14.491 13.978 19.811 1.00 91.38 516 ASN A C 1
ATOM 4020 O O . ASN A 1 516 ? 15.269 13.036 19.704 1.00 91.38 516 ASN A O 1
ATOM 4024 N N . TYR A 1 517 ? 14.379 14.920 18.876 1.00 90.75 517 TYR A N 1
ATOM 4025 C CA . TYR A 1 517 ? 15.183 14.909 17.655 1.00 90.75 517 TYR A CA 1
ATOM 4026 C C . TYR A 1 517 ? 15.751 16.293 17.377 1.00 90.75 517 TYR A C 1
ATOM 4028 O O . TYR A 1 517 ? 14.995 17.266 17.312 1.00 90.75 517 TYR A O 1
ATOM 4036 N N . SER A 1 518 ? 17.065 16.379 17.186 1.00 89.00 518 SER A N 1
ATOM 4037 C CA . SER A 1 518 ? 17.783 17.613 16.876 1.00 89.00 518 SER A CA 1
ATOM 4038 C C . SER A 1 518 ? 18.641 17.448 15.618 1.00 89.00 518 SER A C 1
ATOM 4040 O O . SER A 1 518 ? 19.166 16.371 15.324 1.00 89.00 518 SER A O 1
ATOM 4042 N N . VAL A 1 519 ? 18.752 18.520 14.830 1.00 87.12 519 VAL A N 1
ATOM 4043 C CA . VAL A 1 519 ? 19.567 18.548 13.605 1.00 87.12 519 VAL A CA 1
ATOM 4044 C C . VAL A 1 519 ? 20.423 19.811 13.546 1.00 87.12 519 VAL A C 1
ATOM 4046 O O . VAL A 1 519 ? 19.970 20.874 13.975 1.00 87.12 519 VAL A O 1
ATOM 4049 N N . PRO A 1 520 ? 21.636 19.750 12.978 1.00 83.81 520 PRO A N 1
ATOM 4050 C CA . PRO A 1 520 ? 22.427 20.947 12.729 1.00 83.81 520 PRO A CA 1
ATOM 4051 C C . PRO A 1 520 ? 21.787 21.792 11.617 1.00 83.81 520 PRO A C 1
ATOM 4053 O O . PRO A 1 520 ? 21.406 21.289 10.560 1.00 83.81 520 PRO A O 1
ATOM 4056 N N . PHE A 1 521 ? 21.699 23.100 11.836 1.00 80.06 521 PHE A N 1
ATOM 4057 C CA . PHE A 1 521 ? 21.141 24.073 10.903 1.00 80.06 521 PHE A CA 1
ATOM 4058 C C . PHE A 1 521 ? 22.142 25.215 10.674 1.00 80.06 521 PHE A C 1
ATOM 4060 O O . PHE A 1 521 ? 22.634 25.809 11.627 1.00 80.06 521 PHE A O 1
ATOM 4067 N N . GLY A 1 522 ? 22.453 25.520 9.410 1.00 73.38 522 GLY A N 1
ATOM 4068 C CA . GLY A 1 522 ? 23.435 26.545 9.019 1.00 73.38 522 GLY A CA 1
ATOM 4069 C C . GLY A 1 522 ? 24.476 26.037 8.011 1.00 73.38 522 GLY A C 1
ATOM 4070 O O . GLY A 1 522 ? 24.519 24.848 7.687 1.00 73.38 522 GLY A O 1
ATOM 4071 N N . LYS A 1 523 ? 25.312 26.938 7.476 1.00 64.12 523 LYS A N 1
ATOM 4072 C CA . LYS A 1 523 ? 26.424 26.613 6.558 1.00 64.12 523 LYS A CA 1
ATOM 4073 C C . LYS A 1 523 ? 27.763 27.001 7.196 1.00 64.12 523 LYS A C 1
ATOM 4075 O O . LYS A 1 523 ? 27.891 28.076 7.765 1.00 64.12 523 LYS A O 1
ATOM 4080 N N . GLY A 1 524 ? 28.792 26.165 7.036 1.00 65.31 524 GLY A N 1
ATOM 4081 C CA . GLY A 1 524 ? 30.153 26.482 7.490 1.00 65.31 524 GLY A CA 1
ATOM 4082 C C . GLY A 1 524 ? 30.352 26.324 9.003 1.00 65.31 524 GLY A C 1
ATOM 4083 O O . GLY A 1 524 ? 29.931 25.319 9.569 1.00 65.31 524 GLY A O 1
ATOM 4084 N N . LYS A 1 525 ? 31.044 27.283 9.637 1.00 57.78 525 LYS A N 1
ATOM 4085 C CA . LYS A 1 525 ? 31.358 27.279 11.082 1.00 57.78 525 LYS A CA 1
ATOM 4086 C C . LYS A 1 525 ? 30.198 27.763 11.974 1.00 57.78 525 LYS A C 1
ATOM 4088 O O . LYS A 1 525 ? 30.258 27.556 13.177 1.00 57.78 525 LYS A O 1
ATOM 4093 N N . GLU A 1 526 ? 29.141 28.342 11.401 1.00 63.00 526 GLU A N 1
ATOM 4094 C CA . GLU A 1 526 ? 27.927 28.786 12.109 1.00 63.00 526 GLU A CA 1
ATOM 4095 C C . GLU A 1 526 ? 26.823 27.719 12.030 1.00 63.00 526 GLU A C 1
ATOM 4097 O O . GLU A 1 526 ? 25.775 27.912 11.411 1.00 63.00 526 GLU A O 1
ATOM 4102 N N . LYS A 1 527 ? 27.072 26.537 12.597 1.00 72.88 527 LYS A N 1
ATOM 4103 C CA . LYS A 1 527 ? 26.026 25.520 12.755 1.00 72.88 527 LYS A CA 1
ATOM 4104 C C . LYS A 1 527 ? 25.348 25.703 14.106 1.00 72.88 527 LYS A C 1
ATOM 4106 O O . LYS A 1 527 ? 25.997 25.584 15.140 1.00 72.88 527 LYS A O 1
ATOM 4111 N N . ILE A 1 528 ? 24.045 25.945 14.091 1.00 81.12 528 ILE A N 1
ATOM 4112 C CA . ILE A 1 528 ? 23.200 25.988 15.284 1.00 81.12 528 ILE A CA 1
ATOM 4113 C C . ILE A 1 528 ? 22.410 24.683 15.340 1.00 81.12 528 ILE A C 1
ATOM 4115 O O . ILE A 1 528 ? 21.821 24.268 14.342 1.00 81.12 528 ILE A O 1
ATOM 4119 N N . THR A 1 529 ? 22.369 24.024 16.493 1.00 81.50 529 THR A N 1
ATOM 4120 C CA . THR A 1 529 ? 21.524 22.839 16.682 1.00 81.50 529 THR A CA 1
ATOM 4121 C C . THR A 1 529 ? 20.062 23.266 16.779 1.00 81.50 529 THR A C 1
ATOM 4123 O O . THR A 1 529 ? 19.676 24.005 17.682 1.00 81.50 529 THR A O 1
ATOM 4126 N N . LYS A 1 530 ? 19.234 22.805 15.839 1.00 85.06 530 LYS A N 1
ATOM 4127 C CA . LYS A 1 530 ? 17.792 23.046 15.818 1.00 85.06 530 LYS A CA 1
ATOM 4128 C C . LYS A 1 530 ? 17.056 21.819 16.345 1.00 85.06 530 LYS A C 1
ATOM 4130 O O . LYS A 1 530 ? 17.090 20.753 15.734 1.00 85.06 530 LYS A O 1
ATOM 4135 N N . GLN A 1 531 ? 16.346 21.994 17.453 1.00 87.12 531 GLN A N 1
ATOM 4136 C CA . GLN A 1 531 ? 15.442 20.988 18.003 1.00 87.12 531 GLN A CA 1
ATOM 4137 C C . GLN A 1 531 ? 14.191 20.882 17.111 1.00 87.12 531 GLN A C 1
ATOM 4139 O O . GLN A 1 531 ? 13.518 21.884 16.867 1.00 87.12 531 GLN A O 1
ATOM 4144 N N . LEU A 1 532 ? 13.898 19.689 16.591 1.00 90.06 532 LEU A N 1
ATOM 4145 C CA . LEU A 1 532 ? 12.741 19.418 15.729 1.00 90.06 532 LEU A CA 1
ATOM 4146 C C . LEU A 1 532 ? 11.616 18.663 16.441 1.00 90.06 532 LEU A C 1
ATOM 4148 O O . LEU A 1 532 ? 10.464 18.832 16.055 1.00 90.06 532 LEU A O 1
ATOM 4152 N N . LEU A 1 533 ? 11.941 17.834 17.437 1.00 92.56 533 LEU A N 1
ATOM 4153 C CA . LEU A 1 533 ? 10.980 17.152 18.311 1.00 92.56 533 LEU A CA 1
ATOM 4154 C C . LEU A 1 533 ? 11.425 17.291 19.769 1.00 92.56 533 LEU A C 1
ATOM 4156 O O . LEU A 1 533 ? 12.624 17.213 20.063 1.00 92.56 533 LEU A O 1
ATOM 4160 N N . VAL A 1 534 ? 10.456 17.495 20.659 1.00 91.31 534 VAL A N 1
ATOM 4161 C CA . VAL A 1 534 ? 10.656 17.699 22.097 1.00 91.31 534 VAL A CA 1
ATOM 4162 C C . VAL A 1 534 ? 9.726 16.769 22.865 1.00 91.31 534 VAL A C 1
ATOM 4164 O O . VAL A 1 534 ? 8.509 16.945 22.816 1.00 91.31 534 VAL A O 1
ATOM 4167 N N . ASN A 1 535 ? 10.315 15.810 23.581 1.00 86.62 535 ASN A N 1
ATOM 4168 C CA . ASN A 1 535 ? 9.653 14.898 24.515 1.00 86.62 535 ASN A CA 1
ATOM 4169 C C . ASN A 1 535 ? 8.324 14.305 24.001 1.00 86.62 535 ASN A C 1
ATOM 4171 O O . ASN A 1 535 ? 7.325 14.284 24.719 1.00 86.62 535 ASN A O 1
ATOM 4175 N N . ALA A 1 536 ? 8.274 13.864 22.740 1.00 88.75 536 ALA A N 1
ATOM 4176 C CA . ALA A 1 536 ? 7.048 13.297 22.191 1.00 88.75 536 ALA A CA 1
ATOM 4177 C C . ALA A 1 536 ? 6.812 11.889 22.758 1.00 88.75 536 ALA A C 1
ATOM 4179 O O . ALA A 1 536 ? 7.706 11.041 22.721 1.00 88.75 536 ALA A O 1
ATOM 4180 N N . THR A 1 537 ? 5.597 11.640 23.246 1.00 87.94 537 THR A N 1
ATOM 4181 C CA . THR A 1 537 ? 5.177 10.382 23.885 1.00 87.94 537 THR A CA 1
ATOM 4182 C C . THR A 1 537 ? 3.773 10.010 23.405 1.00 87.94 537 THR A C 1
ATOM 4184 O O . THR A 1 537 ? 2.960 10.896 23.141 1.00 87.94 537 THR A O 1
ATOM 4187 N N . GLY A 1 538 ? 3.492 8.719 23.228 1.00 89.00 538 GLY A N 1
ATOM 4188 C CA . GLY A 1 538 ? 2.196 8.239 22.745 1.00 89.00 538 GLY A CA 1
ATOM 4189 C C . GLY A 1 538 ? 2.198 6.756 22.378 1.00 89.00 538 GLY A C 1
ATOM 4190 O O . GLY A 1 538 ? 3.219 6.073 22.473 1.00 89.00 538 GLY A O 1
ATOM 4191 N N . TYR A 1 539 ? 1.030 6.239 21.995 1.00 90.06 539 TYR A N 1
ATOM 4192 C CA . TYR A 1 539 ? 0.852 4.825 21.659 1.00 90.06 539 TYR A CA 1
ATOM 4193 C C . TYR A 1 539 ? -0.323 4.576 20.706 1.00 90.06 539 TYR A C 1
ATOM 4195 O O . TYR A 1 539 ? -1.401 5.169 20.837 1.00 90.06 539 TYR A O 1
ATOM 4203 N N . VAL A 1 540 ? -0.158 3.630 19.784 1.00 89.88 540 VAL A N 1
ATOM 4204 C CA . VAL A 1 540 ? -1.207 3.209 18.848 1.00 89.88 540 VAL A CA 1
ATOM 4205 C C . VAL A 1 540 ? -1.360 1.700 18.890 1.00 89.88 540 VAL A C 1
ATOM 4207 O O . VAL A 1 540 ? -0.377 0.966 18.795 1.00 89.88 540 VAL A O 1
ATOM 4210 N N . ARG A 1 541 ? -2.606 1.248 19.028 1.00 87.56 541 ARG A N 1
ATOM 4211 C CA . ARG A 1 541 ? -2.956 -0.171 19.057 1.00 87.56 541 ARG A CA 1
ATOM 4212 C C . ARG A 1 541 ? -3.441 -0.649 17.700 1.00 87.56 541 ARG A C 1
ATOM 4214 O O . ARG A 1 541 ? -3.858 0.132 16.847 1.00 87.56 541 ARG A O 1
ATOM 4221 N N . GLN A 1 542 ? -3.382 -1.953 17.510 1.00 84.31 542 GLN A N 1
ATOM 4222 C CA . GLN A 1 542 ? -3.885 -2.628 16.328 1.00 84.31 542 GLN A CA 1
ATOM 4223 C C . GLN A 1 542 ? -5.349 -2.250 16.036 1.00 84.31 542 GLN A C 1
ATOM 4225 O O . GLN A 1 542 ? -6.177 -2.222 16.943 1.00 84.31 542 GLN A O 1
ATOM 4230 N N . GLY A 1 543 ? -5.665 -1.952 14.774 1.00 84.12 543 GLY A N 1
ATOM 4231 C CA . GLY A 1 543 ? -6.993 -1.496 14.348 1.00 84.12 543 GLY A CA 1
ATOM 4232 C C . GLY A 1 543 ? -7.236 0.006 14.523 1.00 84.12 543 GLY A C 1
ATOM 4233 O O . GLY A 1 543 ? -8.227 0.520 14.001 1.00 84.12 543 GLY A O 1
ATOM 4234 N N . GLN A 1 544 ? -6.339 0.720 15.215 1.00 88.00 544 GLN A N 1
ATOM 4235 C CA . GLN A 1 544 ? -6.440 2.166 15.392 1.00 88.00 544 GLN A CA 1
ATOM 4236 C C . GLN A 1 544 ? -5.780 2.930 14.239 1.00 88.00 544 GLN A C 1
ATOM 4238 O O . GLN A 1 544 ? -4.723 2.554 13.720 1.00 88.00 544 GLN A O 1
ATOM 4243 N N . VAL A 1 545 ? -6.403 4.051 13.894 1.00 93.62 545 VAL A N 1
ATOM 4244 C CA . VAL A 1 545 ? -5.954 5.049 12.933 1.00 93.62 545 VAL A CA 1
ATOM 4245 C C . VAL A 1 545 ? -5.724 6.356 13.680 1.00 93.62 545 VAL A C 1
ATOM 4247 O O . VAL A 1 545 ? -6.626 6.881 14.333 1.00 93.62 545 VAL A O 1
ATOM 4250 N N . VAL A 1 546 ? -4.505 6.883 13.582 1.00 95.94 546 VAL A N 1
ATOM 4251 C CA . VAL A 1 546 ? -4.094 8.109 14.270 1.00 95.94 546 VAL A CA 1
ATOM 4252 C C . VAL A 1 546 ? -3.685 9.185 13.281 1.00 95.94 546 VAL A C 1
ATOM 4254 O O . VAL A 1 546 ? -2.845 8.952 12.407 1.00 95.94 546 VAL A O 1
ATOM 4257 N N . ALA A 1 547 ? -4.241 10.380 13.465 1.00 96.38 547 ALA A N 1
ATOM 4258 C CA . ALA A 1 547 ? -3.883 11.565 12.699 1.00 96.38 547 ALA A CA 1
ATOM 4259 C C . ALA A 1 547 ? -2.874 12.440 13.446 1.00 96.38 547 ALA A C 1
ATOM 4261 O O . ALA A 1 547 ? -3.083 12.815 14.595 1.00 96.38 547 ALA A O 1
ATOM 4262 N N . ILE A 1 548 ? -1.798 12.822 12.769 1.00 96.56 548 ILE A N 1
ATOM 4263 C CA . ILE A 1 548 ? -0.813 13.796 13.232 1.00 96.56 548 ILE A CA 1
ATOM 4264 C C . ILE A 1 548 ? -1.142 15.137 12.577 1.00 96.56 548 ILE A C 1
ATOM 4266 O O . ILE A 1 548 ? -1.028 15.288 11.357 1.00 96.56 548 ILE A O 1
ATOM 4270 N N . MET A 1 549 ? -1.532 16.115 13.390 1.00 95.25 549 MET A N 1
ATOM 4271 C CA . MET A 1 549 ? -1.962 17.444 12.955 1.00 95.25 549 MET A CA 1
ATOM 4272 C C . MET A 1 549 ? -1.100 18.541 13.581 1.00 95.25 549 MET A C 1
ATOM 4274 O O . MET A 1 549 ? -0.465 18.359 14.616 1.00 95.25 549 MET A O 1
ATOM 4278 N N . GLY A 1 550 ? -1.050 19.694 12.922 1.00 93.44 550 GLY A N 1
ATOM 4279 C CA . GLY A 1 550 ? -0.210 20.821 13.315 1.00 93.44 550 GLY A CA 1
ATOM 4280 C C . GLY A 1 550 ? 0.019 21.785 12.158 1.00 93.44 550 GLY A C 1
ATOM 4281 O O . GLY A 1 550 ? -0.097 21.398 10.991 1.00 93.44 550 GLY A O 1
ATOM 4282 N N . GLY A 1 551 ? 0.396 23.024 12.470 1.00 89.00 551 GLY A N 1
ATOM 4283 C CA . GLY A 1 551 ? 0.749 24.025 11.461 1.00 89.00 551 GLY A CA 1
ATOM 4284 C C . GLY A 1 551 ? 1.963 23.630 10.603 1.00 89.00 551 GLY A C 1
ATOM 4285 O O . GLY A 1 551 ? 2.644 22.615 10.825 1.00 89.00 551 GLY A O 1
ATOM 4286 N N . SER A 1 552 ? 2.262 24.437 9.590 1.00 87.44 552 SER A N 1
ATOM 4287 C CA . SER A 1 552 ? 3.478 24.277 8.783 1.00 87.44 552 SER A CA 1
ATOM 4288 C C . SER A 1 552 ? 4.729 24.402 9.655 1.00 87.44 552 SER A C 1
ATOM 4290 O O . SER A 1 552 ? 4.852 25.311 10.470 1.00 87.44 552 SER A O 1
ATOM 4292 N N . GLY A 1 553 ? 5.663 23.455 9.520 1.00 85.19 553 GLY A N 1
ATOM 4293 C CA . GLY A 1 553 ? 6.874 23.415 10.349 1.00 85.19 553 GLY A CA 1
ATOM 4294 C C . GLY A 1 553 ? 6.675 22.914 11.787 1.00 85.19 553 GLY A C 1
ATOM 4295 O O . GLY A 1 553 ? 7.627 22.936 12.561 1.00 85.19 553 GLY A O 1
ATOM 4296 N N . ALA A 1 554 ? 5.488 22.409 12.146 1.00 89.81 554 ALA A N 1
ATOM 4297 C CA . ALA A 1 554 ? 5.208 21.883 13.485 1.00 89.81 554 ALA A CA 1
ATOM 4298 C C . ALA A 1 554 ? 5.964 20.591 13.855 1.00 89.81 554 ALA A C 1
ATOM 4300 O O . ALA A 1 554 ? 5.987 20.223 15.024 1.00 89.81 554 ALA A O 1
ATOM 4301 N N . GLY A 1 555 ? 6.566 19.901 12.880 1.00 90.81 555 GLY A N 1
ATOM 4302 C CA . GLY A 1 555 ? 7.251 18.621 13.090 1.00 90.81 555 GLY A CA 1
ATOM 4303 C C . GLY A 1 555 ? 6.426 17.380 12.727 1.00 90.81 555 GLY A C 1
ATOM 4304 O O . GLY A 1 555 ? 6.848 16.281 13.059 1.00 90.81 555 GLY A O 1
ATOM 4305 N N . LYS A 1 556 ? 5.297 17.523 12.011 1.00 93.62 556 LYS A N 1
ATOM 4306 C CA . LYS A 1 556 ? 4.419 16.411 11.580 1.00 93.62 556 LYS A CA 1
ATOM 4307 C C . LYS A 1 556 ? 5.167 15.303 10.828 1.00 93.62 556 LYS A C 1
ATOM 4309 O O . LYS A 1 556 ? 5.282 14.185 11.324 1.00 93.62 556 LYS A O 1
ATOM 4314 N N . SER A 1 557 ? 5.729 15.629 9.662 1.00 91.62 557 SER A N 1
ATOM 4315 C CA . SER A 1 557 ? 6.481 14.663 8.856 1.00 91.62 557 SER A CA 1
ATOM 4316 C C . SER A 1 557 ? 7.759 14.228 9.567 1.00 91.62 557 SER A C 1
ATOM 4318 O O . SER A 1 557 ? 8.169 13.088 9.411 1.00 91.62 557 SER A O 1
ATOM 4320 N N . THR A 1 558 ? 8.372 15.075 10.407 1.00 91.81 558 THR A N 1
ATOM 4321 C CA . THR A 1 558 ? 9.509 14.674 11.254 1.00 91.81 558 THR A CA 1
ATOM 4322 C C . THR A 1 558 ? 9.109 13.577 12.242 1.00 91.81 558 THR A C 1
ATOM 4324 O O . THR A 1 558 ? 9.833 12.598 12.385 1.00 91.81 558 THR A O 1
ATOM 4327 N N . MET A 1 559 ? 7.954 13.705 12.896 1.00 93.56 559 MET A N 1
ATOM 4328 C CA . MET A 1 559 ? 7.425 12.704 13.821 1.00 93.56 559 MET A CA 1
ATOM 4329 C C . MET A 1 559 ? 7.119 11.391 13.100 1.00 93.56 559 MET A C 1
ATOM 4331 O O . MET A 1 559 ? 7.591 10.333 13.517 1.00 93.56 559 MET A O 1
ATOM 4335 N N . LEU A 1 560 ? 6.396 11.468 11.978 1.00 94.00 560 LEU A N 1
ATOM 4336 C CA . LEU A 1 560 ? 6.051 10.298 11.170 1.00 94.00 560 LEU A CA 1
ATOM 4337 C C . LEU A 1 560 ? 7.310 9.558 10.686 1.00 94.00 560 LEU A C 1
ATOM 4339 O O . LEU A 1 560 ? 7.416 8.341 10.826 1.00 94.00 560 LEU A O 1
ATOM 4343 N N . ASN A 1 561 ? 8.298 10.304 10.191 1.00 90.50 561 ASN A N 1
ATOM 4344 C CA . ASN A 1 561 ? 9.586 9.773 9.758 1.00 90.50 561 ASN A CA 1
ATOM 4345 C C . ASN A 1 561 ? 10.382 9.146 10.912 1.00 90.50 561 ASN A C 1
ATOM 4347 O O . ASN A 1 561 ? 10.951 8.070 10.739 1.00 90.50 561 ASN A O 1
ATOM 4351 N N . THR A 1 562 ? 10.390 9.754 12.101 1.00 90.50 562 THR A N 1
ATOM 4352 C CA . THR A 1 562 ? 11.051 9.188 13.289 1.00 90.50 562 THR A CA 1
ATOM 4353 C C . THR A 1 562 ? 10.461 7.832 13.677 1.00 90.50 562 THR A C 1
ATOM 4355 O O . THR A 1 562 ? 11.207 6.855 13.837 1.00 90.50 562 THR A O 1
ATOM 4358 N N . LEU A 1 563 ? 9.129 7.730 13.733 1.00 91.06 563 LEU A N 1
ATOM 4359 C CA . LEU A 1 563 ? 8.433 6.474 14.030 1.00 91.06 563 LEU A CA 1
ATOM 4360 C C . LEU A 1 563 ? 8.665 5.418 12.944 1.00 91.06 563 LEU A C 1
ATOM 4362 O O . LEU A 1 563 ? 8.976 4.270 13.254 1.00 91.06 563 LEU A O 1
ATOM 4366 N N . ALA A 1 564 ? 8.633 5.815 11.671 1.00 89.12 564 ALA A N 1
ATOM 4367 C CA . ALA A 1 564 ? 8.936 4.937 10.543 1.00 89.12 564 ALA A CA 1
ATOM 4368 C C . ALA A 1 564 ? 10.415 4.517 10.459 1.00 89.12 564 ALA A C 1
ATOM 4370 O O . ALA A 1 564 ? 10.778 3.713 9.600 1.00 89.12 564 ALA A O 1
ATOM 4371 N N . GLY A 1 565 ? 11.281 5.051 11.326 1.00 83.94 565 GLY A N 1
ATOM 4372 C CA . GLY A 1 565 ? 12.722 4.822 11.268 1.00 83.94 565 GLY A CA 1
ATOM 4373 C C . GLY A 1 565 ? 13.352 5.440 10.028 1.00 83.94 565 GLY A C 1
ATOM 4374 O O . GLY A 1 565 ? 14.388 4.999 9.574 1.00 83.94 565 GLY A O 1
ATOM 4375 N N . ARG A 1 566 ? 12.736 6.452 9.433 1.00 81.88 566 ARG A N 1
ATOM 4376 C CA . ARG A 1 566 ? 13.248 7.172 8.273 1.00 81.88 566 ARG A CA 1
ATOM 4377 C C . ARG A 1 566 ? 13.814 8.515 8.727 1.00 81.88 566 ARG A C 1
ATOM 4379 O O . ARG A 1 566 ? 13.262 9.546 8.387 1.00 81.88 566 ARG A O 1
ATOM 4386 N N . ILE A 1 567 ? 14.927 8.540 9.459 1.00 77.88 567 ILE A N 1
ATOM 4387 C CA . ILE A 1 567 ? 15.566 9.807 9.873 1.00 77.88 567 ILE A CA 1
ATOM 4388 C C . ILE A 1 567 ? 16.831 10.104 9.074 1.00 77.88 567 ILE A C 1
ATOM 4390 O O . ILE A 1 567 ? 17.523 9.196 8.603 1.00 77.88 567 ILE A O 1
ATOM 4394 N N . ALA A 1 568 ? 17.123 11.392 8.893 1.00 63.88 568 ALA A N 1
ATOM 4395 C CA . ALA A 1 568 ? 18.287 11.821 8.136 1.00 63.88 568 ALA A CA 1
ATOM 4396 C C . ALA A 1 568 ? 19.568 11.482 8.907 1.00 63.88 568 ALA A C 1
ATOM 4398 O O . ALA A 1 568 ? 19.733 11.889 10.054 1.00 63.88 568 ALA A O 1
ATOM 4399 N N . ASP A 1 569 ? 20.487 10.756 8.266 1.00 61.44 569 ASP A N 1
ATOM 4400 C CA . ASP A 1 569 ? 21.808 10.443 8.825 1.00 61.44 569 ASP A CA 1
ATOM 4401 C C . ASP A 1 569 ? 22.767 11.616 8.574 1.00 61.44 569 ASP A C 1
ATOM 4403 O O . ASP A 1 569 ? 23.695 11.533 7.764 1.00 61.44 569 ASP A O 1
ATOM 4407 N N . GLN A 1 570 ? 22.477 12.758 9.198 1.00 67.44 570 GLN A N 1
ATOM 4408 C CA . GLN A 1 570 ? 23.372 13.911 9.182 1.00 67.44 570 GLN A CA 1
ATOM 4409 C C . GLN A 1 570 ? 24.404 13.761 10.305 1.00 67.44 570 GLN A C 1
ATOM 4411 O O . GLN A 1 570 ? 24.080 13.351 11.418 1.00 67.44 570 GLN A O 1
ATOM 4416 N N . LYS A 1 571 ? 25.671 14.102 10.029 1.00 65.56 571 LYS A N 1
ATOM 4417 C CA . LYS A 1 571 ? 26.664 14.262 11.104 1.00 65.56 571 LYS A CA 1
ATOM 4418 C C . LYS A 1 571 ? 26.115 15.283 12.103 1.00 65.56 571 LYS A C 1
ATOM 4420 O O . LYS A 1 571 ? 25.702 16.345 11.655 1.00 65.56 571 LYS A O 1
ATOM 4425 N N . GLU A 1 572 ? 26.158 14.963 13.398 1.00 70.81 572 GLU A N 1
ATOM 4426 C CA . GLU A 1 572 ? 25.664 15.799 14.513 1.00 70.81 572 GLU A CA 1
ATOM 4427 C C . GLU A 1 572 ? 24.129 15.817 14.710 1.00 70.81 572 GLU A C 1
ATOM 4429 O O . GLU A 1 572 ? 23.647 16.607 15.513 1.00 70.81 572 GLU A O 1
ATOM 4434 N N . SER A 1 573 ? 23.341 14.967 14.031 1.00 80.12 573 SER A N 1
ATOM 4435 C CA . SER A 1 573 ? 21.927 14.770 14.407 1.00 80.12 573 SER A CA 1
ATOM 4436 C C . SER A 1 573 ? 21.796 13.801 15.584 1.00 80.12 573 SER A C 1
ATOM 4438 O O . SER A 1 573 ? 22.390 12.719 15.533 1.00 80.12 573 SER A O 1
ATOM 4440 N N . GLU A 1 574 ? 20.962 14.127 16.568 1.00 83.94 574 GLU A N 1
ATOM 4441 C CA . GLU A 1 574 ? 20.741 13.312 17.767 1.00 83.94 574 GLU A CA 1
ATOM 4442 C C . GLU A 1 574 ? 19.256 12.942 17.897 1.00 83.94 574 GLU A C 1
ATOM 4444 O O . GLU A 1 574 ? 18.385 13.811 17.832 1.00 83.94 574 GLU A O 1
ATOM 4449 N N . LEU A 1 575 ? 18.970 11.643 18.037 1.00 86.69 575 LEU A N 1
ATOM 4450 C CA . LEU A 1 575 ? 17.648 11.101 18.364 1.00 86.69 575 LEU A CA 1
ATOM 4451 C C . LEU A 1 575 ? 17.755 10.412 19.727 1.00 86.69 575 LEU A C 1
ATOM 4453 O O . LEU A 1 575 ? 18.558 9.491 19.868 1.00 86.69 575 LEU A O 1
ATOM 4457 N N . THR A 1 576 ? 16.942 10.831 20.692 1.00 88.75 576 THR A N 1
ATOM 4458 C CA . THR A 1 576 ? 16.826 10.187 22.010 1.00 88.75 576 THR A CA 1
ATOM 4459 C C . THR A 1 576 ? 15.375 9.794 22.294 1.00 88.75 576 THR A C 1
ATOM 4461 O O . THR A 1 576 ? 14.459 10.293 21.633 1.00 88.75 576 THR A O 1
ATOM 4464 N N . GLY A 1 577 ? 15.176 8.889 23.255 1.00 87.75 577 GLY A N 1
ATOM 4465 C CA . GLY A 1 577 ? 13.881 8.291 23.596 1.00 87.75 577 GLY A CA 1
ATOM 4466 C C . GLY A 1 577 ? 13.707 6.877 23.035 1.00 87.75 577 GLY A C 1
ATOM 4467 O O . GLY A 1 577 ? 14.528 6.403 22.247 1.00 87.75 577 GLY A O 1
ATOM 4468 N N . ASP A 1 578 ? 12.619 6.219 23.430 1.00 86.12 578 ASP A N 1
ATOM 4469 C CA . ASP A 1 578 ? 12.366 4.809 23.126 1.00 86.12 578 ASP A CA 1
ATOM 4470 C C . ASP A 1 578 ? 11.191 4.641 22.162 1.00 86.12 578 ASP A C 1
ATOM 4472 O O . ASP A 1 578 ? 10.156 5.293 22.300 1.00 86.12 578 ASP A O 1
ATOM 4476 N N . ILE A 1 579 ? 11.342 3.732 21.194 1.00 88.88 579 ILE A N 1
ATOM 4477 C CA . ILE A 1 579 ? 10.262 3.259 20.320 1.00 88.88 579 ILE A CA 1
ATOM 4478 C C . ILE A 1 579 ? 10.141 1.752 20.528 1.00 88.88 579 ILE A C 1
ATOM 4480 O O . ILE A 1 579 ? 11.029 0.984 20.147 1.00 88.88 579 ILE A O 1
ATOM 4484 N N . LEU A 1 580 ? 9.031 1.348 21.133 1.00 86.00 580 LEU A N 1
ATOM 4485 C CA . LEU A 1 580 ? 8.737 -0.015 21.545 1.00 86.00 580 LEU A CA 1
ATOM 4486 C C . LEU A 1 580 ? 7.608 -0.588 20.679 1.00 86.00 580 LEU A C 1
ATOM 4488 O O . LEU A 1 580 ? 6.593 0.074 20.457 1.00 86.00 580 LEU A O 1
ATOM 4492 N N . ILE A 1 581 ? 7.757 -1.829 20.219 1.00 82.06 581 ILE A N 1
ATOM 4493 C CA . ILE A 1 581 ? 6.648 -2.648 19.720 1.00 82.06 581 ILE A CA 1
ATOM 4494 C C . ILE A 1 581 ? 6.404 -3.754 20.733 1.00 82.06 581 ILE A C 1
ATOM 4496 O O . ILE A 1 581 ? 7.291 -4.565 20.979 1.00 82.06 581 ILE A O 1
ATOM 4500 N N . ASN A 1 582 ? 5.194 -3.811 21.288 1.00 76.75 582 ASN A N 1
ATOM 4501 C CA . ASN A 1 582 ? 4.782 -4.843 22.248 1.00 76.75 582 ASN A CA 1
ATOM 4502 C C . ASN A 1 582 ? 5.782 -5.020 23.411 1.00 76.75 582 ASN A C 1
ATOM 4504 O O . ASN A 1 582 ? 6.003 -6.131 23.883 1.00 76.75 582 ASN A O 1
ATOM 4508 N N . GLY A 1 583 ? 6.416 -3.928 23.848 1.00 74.94 583 GLY A N 1
ATOM 4509 C CA . GLY A 1 583 ? 7.415 -3.926 24.919 1.00 74.94 583 GLY A CA 1
ATOM 4510 C C . GLY A 1 583 ? 8.857 -4.173 24.478 1.00 74.94 583 GLY A C 1
ATOM 4511 O O . GLY A 1 583 ? 9.764 -3.922 25.265 1.00 74.94 583 GLY A O 1
ATOM 4512 N N . GLU A 1 584 ? 9.102 -4.581 23.232 1.00 79.94 584 GLU A N 1
ATOM 4513 C CA . GLU A 1 584 ? 10.454 -4.757 22.698 1.00 79.94 584 GLU A CA 1
ATOM 4514 C C . GLU A 1 584 ? 10.922 -3.524 21.924 1.00 79.94 584 GLU A C 1
ATOM 4516 O O . GLU A 1 584 ? 10.168 -2.914 21.163 1.00 79.94 584 GLU A O 1
ATOM 4521 N N . ALA A 1 585 ? 12.196 -3.167 22.080 1.00 81.94 585 ALA A N 1
ATOM 4522 C CA . ALA A 1 585 ? 12.795 -2.082 21.317 1.00 81.94 585 ALA A CA 1
ATOM 4523 C C . ALA A 1 585 ? 12.796 -2.394 19.815 1.00 81.94 585 ALA A C 1
ATOM 4525 O O . ALA A 1 585 ? 13.087 -3.514 19.384 1.00 81.94 585 ALA A O 1
ATOM 4526 N N . ARG A 1 586 ? 12.522 -1.371 18.999 1.00 81.62 586 ARG A N 1
ATOM 4527 C CA . ARG A 1 586 ? 12.648 -1.467 17.543 1.00 81.62 586 ARG A CA 1
ATOM 4528 C C . ARG A 1 586 ? 14.021 -2.021 17.158 1.00 81.62 586 ARG A C 1
ATOM 4530 O O . ARG A 1 586 ? 15.043 -1.403 17.439 1.00 81.62 586 ARG A O 1
ATOM 4537 N N . ASN A 1 587 ? 14.033 -3.101 16.378 1.00 78.19 587 ASN A N 1
ATOM 4538 C CA . ASN A 1 587 ? 15.227 -3.541 15.664 1.00 78.19 587 ASN A CA 1
ATOM 4539 C C . ASN A 1 587 ? 15.297 -2.851 14.282 1.00 78.19 587 ASN A C 1
ATOM 4541 O O . ASN A 1 587 ? 14.481 -3.153 13.404 1.00 78.19 587 ASN A O 1
ATOM 4545 N N . PRO A 1 588 ? 16.276 -1.960 14.033 1.00 74.88 588 PRO A N 1
ATOM 4546 C CA . PRO A 1 588 ? 16.371 -1.200 12.781 1.00 74.88 588 PRO A CA 1
ATOM 4547 C C . PRO A 1 588 ? 16.509 -2.079 11.536 1.00 74.88 588 PRO A C 1
ATOM 4549 O O . PRO A 1 588 ? 16.113 -1.699 10.431 1.00 74.88 588 PRO A O 1
ATOM 4552 N N . SER A 1 589 ? 17.083 -3.270 11.706 1.00 70.69 589 SER A N 1
ATOM 4553 C CA . SER A 1 589 ? 17.385 -4.164 10.597 1.00 70.69 589 SER A CA 1
ATOM 4554 C C . SER A 1 589 ? 16.156 -4.896 10.054 1.00 70.69 589 SER A C 1
ATOM 4556 O O . SER A 1 589 ? 16.073 -5.118 8.845 1.00 70.69 589 SER A O 1
ATOM 4558 N N . THR A 1 590 ? 15.179 -5.192 10.916 1.00 74.12 590 THR A N 1
ATOM 4559 C CA . THR A 1 590 ? 13.925 -5.879 10.568 1.00 74.12 590 THR A CA 1
ATOM 4560 C C . THR A 1 590 ? 12.740 -4.922 10.446 1.00 74.12 590 THR A C 1
ATOM 4562 O O . THR A 1 590 ? 11.710 -5.303 9.896 1.00 74.12 590 THR A O 1
ATOM 4565 N N . TRP A 1 591 ? 12.883 -3.661 10.876 1.00 80.06 591 TRP A N 1
ATOM 4566 C CA . TRP A 1 591 ? 11.798 -2.673 10.903 1.00 80.06 591 TRP A CA 1
ATOM 4567 C C . TRP A 1 591 ? 11.042 -2.522 9.576 1.00 80.06 591 TRP A C 1
ATOM 4569 O O . TRP A 1 591 ? 9.814 -2.444 9.558 1.00 80.06 591 TRP A O 1
ATOM 4579 N N . ARG A 1 592 ? 11.762 -2.558 8.447 1.00 76.75 592 ARG A N 1
ATOM 4580 C CA . ARG A 1 592 ? 11.180 -2.477 7.092 1.00 76.75 592 ARG A CA 1
ATOM 4581 C C . ARG A 1 592 ? 10.247 -3.625 6.732 1.00 76.75 592 ARG A C 1
ATOM 4583 O O . ARG A 1 592 ? 9.419 -3.459 5.850 1.00 76.75 592 ARG A O 1
ATOM 4590 N N . ASN A 1 593 ? 10.406 -4.780 7.369 1.00 75.75 593 ASN A N 1
ATOM 4591 C CA . ASN A 1 593 ? 9.576 -5.949 7.091 1.00 75.75 593 ASN A CA 1
ATOM 4592 C C . ASN A 1 593 ? 8.225 -5.854 7.815 1.00 75.75 593 ASN A C 1
ATOM 4594 O O . ASN A 1 593 ? 7.284 -6.556 7.466 1.00 75.75 593 ASN A O 1
ATOM 4598 N N . ILE A 1 594 ? 8.140 -4.996 8.836 1.00 80.44 594 ILE A N 1
ATOM 4599 C CA . ILE A 1 594 ? 6.976 -4.860 9.716 1.00 80.44 594 ILE A CA 1
ATOM 4600 C C . ILE A 1 594 ? 6.136 -3.650 9.305 1.00 80.44 594 ILE A C 1
ATOM 4602 O O . ILE A 1 594 ? 4.904 -3.704 9.354 1.00 80.44 594 ILE A O 1
ATOM 4606 N N . CYS A 1 595 ? 6.799 -2.563 8.899 1.00 87.38 595 CYS A N 1
ATOM 4607 C CA . CYS A 1 595 ? 6.143 -1.323 8.514 1.00 87.38 595 CYS A CA 1
ATOM 4608 C C . CYS A 1 595 ? 6.218 -1.027 7.014 1.00 87.38 595 CYS A C 1
ATOM 4610 O O . CYS A 1 595 ? 7.109 -1.477 6.298 1.00 87.38 595 CYS A O 1
ATOM 4612 N N . SER A 1 596 ? 5.282 -0.218 6.532 1.00 91.00 596 SER A N 1
ATOM 4613 C CA . SER A 1 596 ? 5.322 0.373 5.194 1.00 91.00 596 SER A CA 1
ATOM 4614 C C . SER A 1 596 ? 5.010 1.863 5.266 1.00 91.00 596 SER A C 1
ATOM 4616 O O . SER A 1 596 ? 4.393 2.327 6.225 1.00 91.00 596 SER A O 1
ATOM 4618 N N . TYR A 1 597 ? 5.487 2.621 4.280 1.00 92.25 597 TYR A N 1
ATOM 4619 C CA . TYR A 1 597 ? 5.426 4.081 4.296 1.00 92.25 597 TYR A CA 1
ATOM 4620 C C . TYR A 1 597 ? 5.003 4.605 2.931 1.00 92.25 597 TYR A C 1
ATOM 4622 O O . TYR A 1 597 ? 5.723 4.427 1.947 1.00 92.25 597 TYR A O 1
ATOM 4630 N N . VAL A 1 598 ? 3.864 5.285 2.901 1.00 93.44 598 VAL A N 1
ATOM 4631 C CA . VAL A 1 598 ? 3.350 5.991 1.729 1.00 93.44 598 VAL A CA 1
ATOM 4632 C C . VAL A 1 598 ? 3.875 7.423 1.780 1.00 93.44 598 VAL A C 1
ATOM 4634 O O . VAL A 1 598 ? 3.577 8.165 2.714 1.00 93.44 598 VAL A O 1
ATOM 4637 N N . GLU A 1 599 ? 4.694 7.793 0.796 1.00 90.19 599 GLU A N 1
ATOM 4638 C CA . GLU A 1 599 ? 5.236 9.150 0.671 1.00 90.19 599 GLU A CA 1
ATOM 4639 C C . GLU A 1 599 ? 4.163 10.146 0.205 1.00 90.19 599 GLU A C 1
ATOM 4641 O O . GLU A 1 599 ? 3.115 9.765 -0.329 1.00 90.19 599 GLU A O 1
ATOM 4646 N N . GLN A 1 600 ? 4.435 11.434 0.417 1.00 89.06 600 GLN A N 1
ATOM 4647 C CA . GLN A 1 600 ? 3.562 12.518 -0.027 1.00 89.06 600 GLN A CA 1
ATOM 4648 C C . GLN A 1 600 ? 3.416 12.510 -1.557 1.00 89.06 600 GLN A C 1
ATOM 4650 O O . GLN A 1 600 ? 2.293 12.485 -2.063 1.00 89.06 600 GLN A O 1
ATOM 4655 N N . ASP A 1 601 ? 4.544 12.430 -2.274 1.00 86.31 601 ASP A N 1
ATOM 4656 C CA . ASP A 1 601 ? 4.592 12.401 -3.736 1.00 86.31 601 ASP A CA 1
ATOM 4657 C C . ASP A 1 601 ? 4.394 10.985 -4.306 1.00 86.31 601 ASP A C 1
ATOM 4659 O O . ASP A 1 601 ? 5.157 10.050 -4.036 1.00 86.31 601 ASP A O 1
ATOM 4663 N N . ASP A 1 602 ? 3.419 10.833 -5.202 1.00 86.69 602 ASP A N 1
ATOM 4664 C CA . ASP A 1 602 ? 3.084 9.553 -5.836 1.00 86.69 602 ASP A CA 1
ATOM 4665 C C . ASP A 1 602 ? 3.928 9.279 -7.098 1.00 86.69 602 ASP A C 1
ATOM 4667 O O . ASP A 1 602 ? 3.429 9.201 -8.224 1.00 86.69 602 ASP A O 1
ATOM 4671 N N . LEU A 1 603 ? 5.244 9.134 -6.919 1.00 87.19 603 LEU A N 1
ATOM 4672 C CA . LEU A 1 603 ? 6.198 8.943 -8.020 1.00 87.19 603 LEU A CA 1
ATOM 4673 C C . LEU A 1 603 ? 6.102 7.538 -8.636 1.00 87.19 603 LEU A C 1
ATOM 4675 O O . LEU A 1 603 ? 6.465 6.558 -8.001 1.00 87.19 603 LEU A O 1
ATOM 4679 N N . MET A 1 604 ? 5.660 7.378 -9.879 1.00 90.75 604 MET A N 1
ATOM 4680 C CA . MET A 1 604 ? 5.531 6.054 -10.515 1.00 90.75 604 MET A CA 1
ATOM 4681 C C . MET A 1 604 ? 5.934 6.100 -11.989 1.00 90.75 604 MET A C 1
ATOM 4683 O O . MET A 1 604 ? 6.021 7.173 -12.580 1.00 90.75 604 MET A O 1
ATOM 4687 N N . PHE A 1 605 ? 6.170 4.931 -12.589 1.00 91.69 605 PHE A N 1
ATOM 4688 C CA . PHE A 1 605 ? 6.372 4.826 -14.034 1.00 91.69 605 PHE A CA 1
ATOM 4689 C C . PHE A 1 605 ? 5.062 5.133 -14.763 1.00 91.69 605 PHE A C 1
ATOM 4691 O O . PHE A 1 605 ? 4.043 4.487 -14.526 1.00 91.69 605 PHE A O 1
ATOM 4698 N N . THR A 1 606 ? 5.096 6.114 -15.658 1.00 91.38 606 THR A N 1
ATOM 4699 C CA . THR A 1 606 ? 3.902 6.693 -16.287 1.00 91.38 606 THR A CA 1
ATOM 4700 C C . THR A 1 606 ? 3.334 5.805 -17.398 1.00 91.38 606 THR A C 1
ATOM 4702 O O . THR A 1 606 ? 2.118 5.764 -17.583 1.00 91.38 606 THR A O 1
ATOM 4705 N N . ASN A 1 607 ? 4.184 5.020 -18.072 1.00 92.69 607 ASN A N 1
ATOM 4706 C CA . ASN A 1 607 ? 3.812 4.128 -19.185 1.00 92.69 607 ASN A CA 1
ATOM 4707 C C . ASN A 1 607 ? 3.352 2.720 -18.748 1.00 92.69 607 ASN A C 1
ATOM 4709 O O . ASN A 1 607 ? 3.130 1.827 -19.581 1.00 92.69 607 ASN A O 1
ATOM 4713 N N . LEU A 1 608 ? 3.245 2.479 -17.441 1.00 95.06 608 LEU A N 1
ATOM 4714 C CA . LEU A 1 608 ? 2.723 1.230 -16.887 1.00 95.06 608 LEU A CA 1
ATOM 4715 C C . LEU A 1 608 ? 1.254 1.400 -16.500 1.00 95.06 608 LEU A C 1
ATOM 4717 O O . LEU A 1 608 ? 0.803 2.499 -16.192 1.00 95.06 608 LEU A O 1
ATOM 4721 N N . SER A 1 609 ? 0.497 0.306 -16.526 1.00 96.62 609 SER A N 1
ATOM 4722 C CA . SER A 1 609 ? -0.868 0.273 -15.992 1.00 96.62 609 SER A CA 1
ATOM 4723 C C . SER A 1 609 ? -0.894 0.084 -14.475 1.00 96.62 609 SER A C 1
ATOM 4725 O O . SER A 1 609 ? 0.116 -0.283 -13.864 1.00 96.62 609 SER A O 1
ATOM 4727 N N . VAL A 1 610 ? -2.063 0.302 -13.868 1.00 97.69 610 VAL A N 1
ATOM 4728 C CA . VAL A 1 610 ? -2.303 0.036 -12.439 1.00 97.69 610 VAL A CA 1
ATOM 4729 C C . VAL A 1 610 ? -1.951 -1.409 -12.069 1.00 97.69 610 VAL A C 1
ATOM 4731 O O . VAL A 1 610 ? -1.165 -1.636 -11.148 1.00 97.69 610 VAL A O 1
ATOM 4734 N N . GLU A 1 611 ? -2.465 -2.384 -12.821 1.00 97.50 611 GLU A N 1
ATOM 4735 C CA . GLU A 1 611 ? -2.197 -3.811 -12.599 1.00 97.50 611 GLU A CA 1
ATOM 4736 C C . GLU A 1 611 ? -0.708 -4.147 -12.710 1.00 97.50 611 GLU A C 1
ATOM 4738 O O . GLU A 1 611 ? -0.162 -4.846 -11.857 1.00 97.50 611 GLU A O 1
ATOM 4743 N N . GLU A 1 612 ? -0.024 -3.630 -13.731 1.00 97.12 612 GLU A N 1
ATOM 4744 C CA . GLU A 1 612 ? 1.406 -3.885 -13.931 1.00 97.12 612 GLU A CA 1
ATOM 4745 C C . GLU A 1 612 ? 2.248 -3.270 -12.813 1.00 97.12 612 GLU A C 1
ATOM 4747 O O . GLU A 1 612 ? 3.174 -3.911 -12.325 1.00 97.12 612 GLU A O 1
ATOM 4752 N N . THR A 1 613 ? 1.906 -2.059 -12.368 1.00 96.88 613 THR A N 1
ATOM 4753 C CA . THR A 1 613 ? 2.608 -1.374 -11.274 1.00 96.88 613 THR A CA 1
ATOM 4754 C C . THR A 1 613 ? 2.532 -2.187 -9.981 1.00 96.88 613 THR A C 1
ATOM 4756 O O . THR A 1 613 ? 3.560 -2.443 -9.351 1.00 96.88 613 THR A O 1
ATOM 4759 N N . LEU A 1 614 ? 1.337 -2.670 -9.624 1.00 97.25 614 LEU A N 1
ATOM 4760 C CA . LEU A 1 614 ? 1.135 -3.529 -8.453 1.00 97.25 614 LEU A CA 1
ATOM 4761 C C . LEU A 1 614 ? 1.784 -4.909 -8.626 1.00 97.25 614 LEU A C 1
ATOM 4763 O O . LEU A 1 614 ? 2.364 -5.435 -7.680 1.00 97.25 614 LEU A O 1
ATOM 4767 N N . THR A 1 615 ? 1.759 -5.470 -9.837 1.00 96.81 615 THR A N 1
ATOM 4768 C CA . THR A 1 615 ? 2.408 -6.754 -10.148 1.00 96.81 615 THR A CA 1
ATOM 4769 C C . THR A 1 615 ? 3.923 -6.668 -9.997 1.00 96.81 615 THR A C 1
ATOM 4771 O O . THR A 1 615 ? 4.517 -7.532 -9.358 1.00 96.81 615 THR A O 1
ATOM 4774 N N . TYR A 1 616 ? 4.565 -5.614 -10.507 1.00 96.06 616 TYR A N 1
ATOM 4775 C CA . TYR A 1 616 ? 6.004 -5.420 -10.322 1.00 96.06 616 TYR A CA 1
ATOM 4776 C C . TYR A 1 616 ? 6.361 -5.171 -8.854 1.00 96.06 616 TYR A C 1
ATOM 4778 O O . TYR A 1 616 ? 7.368 -5.699 -8.381 1.00 96.06 616 TYR A O 1
ATOM 4786 N N . ALA A 1 617 ? 5.531 -4.432 -8.109 1.00 94.44 617 ALA A N 1
ATOM 4787 C CA . ALA A 1 617 ? 5.705 -4.285 -6.665 1.00 94.44 617 ALA A CA 1
ATOM 4788 C C . ALA A 1 617 ? 5.626 -5.645 -5.946 1.00 94.44 617 ALA A C 1
ATOM 4790 O O . ALA A 1 617 ? 6.494 -5.956 -5.132 1.00 94.44 617 ALA A O 1
ATOM 4791 N N . ALA A 1 618 ? 4.649 -6.487 -6.299 1.00 94.31 618 ALA A N 1
ATOM 4792 C CA . ALA A 1 618 ? 4.494 -7.844 -5.774 1.00 94.31 618 ALA A CA 1
ATOM 4793 C C . ALA A 1 618 ? 5.673 -8.749 -6.123 1.00 94.31 618 ALA A C 1
ATOM 4795 O O . ALA A 1 618 ? 6.212 -9.411 -5.240 1.00 94.31 618 ALA A O 1
ATOM 4796 N N . GLN A 1 619 ? 6.129 -8.744 -7.373 1.00 93.88 619 GLN A N 1
ATOM 4797 C CA . GLN A 1 619 ? 7.268 -9.551 -7.799 1.00 93.88 619 GLN A CA 1
ATOM 4798 C C . GLN A 1 619 ? 8.553 -9.173 -7.061 1.00 93.88 619 GLN A C 1
ATOM 4800 O O . GLN A 1 619 ? 9.287 -10.072 -6.669 1.00 93.88 619 GLN A O 1
ATOM 4805 N N . LEU A 1 620 ? 8.807 -7.878 -6.850 1.00 92.69 620 LEU A N 1
ATOM 4806 C CA . LEU A 1 620 ? 10.039 -7.388 -6.223 1.00 92.69 620 LEU A CA 1
ATOM 4807 C C . LEU A 1 620 ? 10.018 -7.466 -4.688 1.00 92.69 620 LEU A C 1
ATOM 4809 O O . LEU A 1 620 ? 11.075 -7.612 -4.082 1.00 92.69 620 LEU A O 1
ATOM 4813 N N . ARG A 1 621 ? 8.843 -7.355 -4.050 1.00 90.19 621 ARG A N 1
ATOM 4814 C CA . ARG A 1 621 ? 8.723 -7.294 -2.580 1.00 90.19 621 ARG A CA 1
ATOM 4815 C C . ARG A 1 621 ? 8.307 -8.607 -1.926 1.00 90.19 621 ARG A C 1
ATOM 4817 O O . ARG A 1 621 ? 8.609 -8.804 -0.751 1.00 90.19 621 ARG A O 1
ATOM 4824 N N . LEU A 1 622 ? 7.604 -9.493 -2.634 1.00 89.19 622 LEU A N 1
ATOM 4825 C CA . LEU A 1 622 ? 7.198 -10.782 -2.074 1.00 89.19 622 LEU A CA 1
ATOM 4826 C C . LEU A 1 622 ? 8.327 -11.811 -2.218 1.00 89.19 622 LEU A C 1
ATOM 4828 O O . LEU A 1 622 ? 8.911 -11.915 -3.299 1.00 89.19 622 LEU A O 1
ATOM 4832 N N . PRO A 1 623 ? 8.628 -12.596 -1.165 1.00 84.00 623 PRO A N 1
ATOM 4833 C CA . PRO A 1 623 ? 9.678 -13.605 -1.232 1.00 84.00 623 PRO A CA 1
ATOM 4834 C C . PRO A 1 623 ? 9.420 -14.650 -2.324 1.00 84.00 623 PRO A C 1
ATOM 4836 O O . PRO A 1 623 ? 8.272 -14.950 -2.656 1.00 84.00 623 PRO A O 1
ATOM 4839 N N . SER A 1 624 ? 10.486 -15.283 -2.817 1.00 79.62 624 SER A N 1
ATOM 4840 C CA . SER A 1 624 ? 10.431 -16.317 -3.868 1.00 79.62 624 SER A CA 1
ATOM 4841 C C . SER A 1 624 ? 9.565 -17.544 -3.544 1.00 79.62 624 SER A C 1
ATOM 4843 O O . SER A 1 624 ? 9.225 -18.291 -4.455 1.00 79.62 624 SER A O 1
ATOM 4845 N N . LYS A 1 625 ? 9.181 -17.740 -2.274 1.00 83.69 625 LYS A N 1
ATOM 4846 C CA . LYS A 1 625 ? 8.232 -18.783 -1.846 1.00 83.69 625 LYS A CA 1
ATOM 4847 C C . LYS A 1 625 ? 6.820 -18.594 -2.411 1.00 83.69 625 LYS A C 1
ATOM 4849 O O . LYS A 1 625 ? 6.089 -19.569 -2.502 1.00 83.69 625 LYS A O 1
ATOM 4854 N N . PHE A 1 626 ? 6.446 -17.364 -2.771 1.00 86.06 626 PHE A N 1
ATOM 4855 C CA . PHE A 1 626 ? 5.167 -17.081 -3.416 1.00 86.06 626 PHE A CA 1
ATOM 4856 C C . PHE A 1 626 ? 5.244 -17.425 -4.904 1.00 86.06 626 PHE A C 1
ATOM 4858 O O . PHE A 1 626 ? 6.092 -16.900 -5.633 1.00 86.06 626 PHE A O 1
ATOM 4865 N N . THR A 1 627 ? 4.320 -18.260 -5.363 1.00 91.25 627 THR A N 1
ATOM 4866 C CA . THR A 1 627 ? 4.118 -18.554 -6.784 1.00 91.25 627 THR A CA 1
ATOM 4867 C C . THR A 1 627 ? 3.590 -17.324 -7.525 1.00 91.25 627 THR A C 1
ATOM 4869 O O . THR A 1 627 ? 2.949 -16.449 -6.942 1.00 91.25 627 THR A O 1
ATOM 4872 N N . GLU A 1 628 ? 3.808 -17.244 -8.840 1.00 89.62 628 GLU A N 1
ATOM 4873 C CA . GLU A 1 628 ? 3.275 -16.127 -9.639 1.00 89.62 628 GLU A CA 1
ATOM 4874 C C . GLU A 1 628 ? 1.735 -16.058 -9.601 1.00 89.62 628 GLU A C 1
ATOM 4876 O O . GLU A 1 628 ? 1.170 -14.967 -9.679 1.00 89.62 628 GLU A O 1
ATOM 4881 N N . ALA A 1 629 ? 1.052 -17.195 -9.412 1.00 92.50 629 ALA A N 1
ATOM 4882 C CA . ALA A 1 629 ? -0.398 -17.244 -9.235 1.00 92.50 629 ALA A CA 1
ATOM 4883 C C . ALA A 1 629 ? -0.839 -16.592 -7.913 1.00 92.50 629 ALA A C 1
ATOM 4885 O O . ALA A 1 629 ? -1.723 -15.739 -7.928 1.00 92.50 629 ALA A O 1
ATOM 4886 N N . GLU A 1 630 ? -0.180 -16.911 -6.795 1.00 93.25 630 GLU A N 1
ATOM 4887 C CA . GLU A 1 630 ? -0.469 -16.296 -5.490 1.00 93.25 630 GLU A CA 1
ATOM 4888 C C . GLU A 1 630 ? -0.162 -14.795 -5.488 1.00 93.25 630 GLU A C 1
ATOM 4890 O O . GLU A 1 630 ? -0.927 -13.997 -4.943 1.00 93.25 630 GLU A O 1
ATOM 4895 N N . LYS A 1 631 ? 0.940 -14.381 -6.134 1.00 93.56 631 LYS A N 1
ATOM 4896 C CA . LYS A 1 631 ? 1.264 -12.954 -6.295 1.00 93.56 631 LYS A CA 1
ATOM 4897 C C . LYS A 1 631 ? 0.163 -12.229 -7.064 1.00 93.56 631 LYS A C 1
ATOM 4899 O O . LYS A 1 631 ? -0.252 -11.147 -6.653 1.00 93.56 631 LYS A O 1
ATOM 4904 N N . LYS A 1 632 ? -0.330 -12.828 -8.152 1.00 94.25 632 LYS A N 1
ATOM 4905 C CA . LYS A 1 632 ? -1.422 -12.271 -8.955 1.00 94.25 632 LYS A CA 1
ATOM 4906 C C . LYS A 1 632 ? -2.728 -12.192 -8.165 1.00 94.25 632 LYS A C 1
ATOM 4908 O O . LYS A 1 632 ? -3.350 -11.136 -8.151 1.00 94.25 632 LYS A O 1
ATOM 4913 N N . GLU A 1 633 ? -3.100 -13.252 -7.451 1.00 95.44 633 GLU A N 1
ATOM 4914 C CA . GLU A 1 633 ? -4.299 -13.265 -6.603 1.00 95.44 633 GLU A CA 1
ATOM 4915 C C . GLU A 1 633 ? -4.240 -12.166 -5.530 1.00 95.44 633 GLU A C 1
ATOM 4917 O O . GLU A 1 633 ? -5.229 -11.482 -5.256 1.00 95.44 633 GLU A O 1
ATOM 4922 N N . LYS A 1 634 ? -3.057 -11.938 -4.949 1.00 94.06 634 LYS A N 1
ATOM 4923 C CA . LYS A 1 634 ? -2.850 -10.853 -3.987 1.00 94.06 634 LYS A CA 1
ATOM 4924 C C . LYS A 1 634 ? -3.036 -9.474 -4.621 1.00 94.06 634 LYS A C 1
ATOM 4926 O O . LYS A 1 634 ? -3.690 -8.616 -4.029 1.00 94.06 634 LYS A O 1
ATOM 4931 N N . VAL A 1 635 ? -2.499 -9.264 -5.824 1.00 96.94 635 VAL A N 1
ATOM 4932 C CA . VAL A 1 635 ? -2.701 -8.026 -6.594 1.00 96.94 635 VAL A CA 1
ATOM 4933 C C . VAL A 1 635 ? -4.184 -7.821 -6.915 1.00 96.94 635 VAL A C 1
ATOM 4935 O O . VAL A 1 635 ? -4.694 -6.720 -6.721 1.00 96.94 635 VAL A O 1
ATOM 4938 N N . ASP A 1 636 ? -4.898 -8.876 -7.311 1.00 95.62 636 ASP A N 1
ATOM 4939 C CA . ASP A 1 636 ? -6.337 -8.835 -7.596 1.00 95.62 636 ASP A CA 1
ATOM 4940 C C . ASP A 1 636 ? -7.151 -8.399 -6.376 1.00 95.62 636 ASP A C 1
ATOM 4942 O O . ASP A 1 636 ? -7.996 -7.504 -6.470 1.00 95.62 636 ASP A O 1
ATOM 4946 N N . LYS A 1 637 ? -6.838 -8.968 -5.207 1.00 93.44 637 LYS A N 1
ATOM 4947 C CA . LYS A 1 637 ? -7.454 -8.591 -3.930 1.00 93.44 637 LYS A CA 1
ATOM 4948 C C . LYS A 1 637 ? -7.211 -7.120 -3.590 1.00 93.44 637 LYS A C 1
ATOM 4950 O O . LYS A 1 637 ? -8.149 -6.438 -3.186 1.00 93.44 637 LYS A O 1
ATOM 4955 N N . ILE A 1 638 ? -5.991 -6.616 -3.786 1.00 94.25 638 ILE A N 1
ATOM 4956 C CA . ILE A 1 638 ? -5.649 -5.208 -3.515 1.00 94.25 638 ILE A CA 1
ATOM 4957 C C . ILE A 1 638 ? -6.400 -4.265 -4.461 1.00 94.25 638 ILE A C 1
ATOM 4959 O O . ILE A 1 638 ? -6.964 -3.270 -4.008 1.00 94.25 638 ILE A O 1
ATOM 4963 N N . ILE A 1 639 ? -6.457 -4.583 -5.758 1.00 95.31 639 ILE A N 1
ATOM 4964 C CA . ILE A 1 639 ? -7.194 -3.782 -6.750 1.00 95.31 639 ILE A CA 1
ATOM 4965 C C . ILE A 1 639 ? -8.676 -3.692 -6.375 1.00 95.31 639 ILE A C 1
ATOM 4967 O O . ILE A 1 639 ? -9.262 -2.611 -6.453 1.00 95.31 639 ILE A O 1
ATOM 4971 N N . MET A 1 640 ? -9.273 -4.802 -5.937 1.00 92.38 640 MET A N 1
ATOM 4972 C CA . MET A 1 640 ? -10.667 -4.838 -5.501 1.00 92.38 640 MET A CA 1
ATOM 4973 C C . MET A 1 640 ? -10.885 -4.032 -4.214 1.00 92.38 640 MET A C 1
ATOM 4975 O O . MET A 1 640 ? -11.786 -3.203 -4.167 1.00 92.38 640 MET A O 1
ATOM 4979 N N . GLN A 1 641 ? -10.043 -4.223 -3.194 1.00 88.25 641 GLN A N 1
ATOM 4980 C CA . GLN A 1 641 ? -10.164 -3.533 -1.902 1.00 88.25 641 GLN A CA 1
ATOM 4981 C C . GLN A 1 641 ? -9.999 -2.015 -2.010 1.00 88.25 641 GLN A C 1
ATOM 4983 O O . GLN A 1 641 ? -10.623 -1.277 -1.256 1.00 88.25 641 GLN A O 1
ATOM 4988 N N . LEU A 1 642 ? -9.178 -1.550 -2.952 1.00 90.00 642 LEU A N 1
ATOM 4989 C CA . LEU A 1 642 ? -8.952 -0.128 -3.199 1.00 90.00 642 LEU A CA 1
ATOM 4990 C C . LEU A 1 642 ? -9.890 0.452 -4.268 1.00 90.00 642 LEU A C 1
ATOM 4992 O O . LEU A 1 642 ? -9.702 1.593 -4.681 1.00 90.00 642 LEU A O 1
ATOM 4996 N N . ASN A 1 643 ? -10.895 -0.301 -4.728 1.00 90.12 643 ASN A N 1
ATOM 4997 C CA . ASN A 1 643 ? -11.841 0.133 -5.762 1.00 90.12 643 ASN A CA 1
ATOM 4998 C C . ASN A 1 643 ? -11.153 0.624 -7.057 1.00 90.12 643 ASN A C 1
ATOM 5000 O O . ASN A 1 643 ? -11.574 1.604 -7.669 1.00 90.12 643 ASN A O 1
ATOM 5004 N N . LEU A 1 644 ? -10.094 -0.069 -7.492 1.00 94.94 644 LEU A N 1
ATOM 5005 C CA . LEU A 1 644 ? -9.295 0.255 -8.687 1.00 94.94 644 LEU A CA 1
ATOM 5006 C C . LEU A 1 644 ? -9.678 -0.579 -9.926 1.00 94.94 644 LEU A C 1
ATOM 5008 O O . LEU A 1 644 ? -8.997 -0.521 -10.950 1.00 94.94 644 LEU A O 1
ATOM 5012 N N . ASN A 1 645 ? -10.757 -1.368 -9.863 1.00 94.69 645 ASN A N 1
ATOM 5013 C CA . ASN A 1 645 ? -11.159 -2.271 -10.952 1.00 94.69 645 ASN A CA 1
ATOM 5014 C C . ASN A 1 645 ? -11.409 -1.538 -12.281 1.00 94.69 645 ASN A C 1
ATOM 5016 O O . ASN A 1 645 ? -10.955 -2.000 -13.328 1.00 94.69 645 ASN A O 1
ATOM 5020 N N . ASN A 1 646 ? -12.055 -0.371 -12.238 1.00 94.12 646 ASN A N 1
ATOM 5021 C CA . ASN A 1 646 ? -12.387 0.402 -13.440 1.00 94.12 646 ASN A CA 1
ATOM 5022 C C . ASN A 1 646 ? -11.141 0.946 -14.157 1.00 94.12 646 ASN A C 1
ATOM 5024 O O . ASN A 1 646 ? -11.129 1.049 -15.381 1.00 94.12 646 ASN A O 1
ATOM 5028 N N . CYS A 1 647 ? -10.074 1.254 -13.413 1.00 95.00 647 CYS A N 1
ATOM 5029 C CA . CYS A 1 647 ? -8.823 1.790 -13.951 1.00 95.00 647 CYS A CA 1
ATOM 5030 C C . CYS A 1 647 ? -7.693 0.748 -14.020 1.00 95.00 647 CYS A C 1
ATOM 5032 O O . CYS A 1 647 ? -6.543 1.094 -14.287 1.00 95.00 647 CYS A O 1
ATOM 5034 N N . ARG A 1 648 ? -7.997 -0.538 -13.806 1.00 97.31 648 ARG A N 1
ATOM 5035 C CA . ARG A 1 648 ? -7.021 -1.632 -13.677 1.00 97.31 648 ARG A CA 1
ATOM 5036 C C . ARG A 1 648 ? -5.991 -1.698 -14.811 1.00 97.31 648 ARG A C 1
ATOM 5038 O O . ARG A 1 648 ? -4.800 -1.874 -14.562 1.00 97.31 648 ARG A O 1
ATOM 5045 N N . LYS A 1 649 ? -6.450 -1.564 -16.057 1.00 96.44 649 LYS A N 1
ATOM 5046 C CA . LYS A 1 649 ? -5.609 -1.618 -17.268 1.00 96.44 649 LYS A CA 1
ATOM 5047 C C . LYS A 1 649 ? -5.230 -0.232 -17.800 1.00 96.44 649 LYS A C 1
ATOM 5049 O O . LYS A 1 649 ? -4.524 -0.137 -18.803 1.00 96.44 649 LYS A O 1
ATOM 5054 N N . THR A 1 650 ? -5.684 0.830 -17.140 1.00 96.38 650 THR A N 1
ATOM 5055 C CA . THR A 1 650 ? -5.393 2.216 -17.510 1.00 96.38 650 THR A CA 1
ATOM 5056 C C . THR A 1 650 ? -3.966 2.567 -17.107 1.00 96.38 650 THR A C 1
ATOM 5058 O O . THR A 1 650 ? -3.485 2.125 -16.061 1.00 96.38 650 THR A O 1
ATOM 5061 N N . TRP A 1 651 ? -3.270 3.331 -17.949 1.00 95.44 651 TRP A N 1
ATOM 5062 C CA . TRP A 1 651 ? -1.915 3.804 -17.664 1.00 95.44 651 TRP A CA 1
ATOM 5063 C C . TRP A 1 651 ? -1.909 4.804 -16.513 1.00 95.44 651 TRP A C 1
ATOM 5065 O O . TRP A 1 651 ? -2.840 5.598 -16.375 1.00 95.44 651 TRP A O 1
ATOM 5075 N N . ILE A 1 652 ? -0.843 4.791 -15.710 1.00 95.50 652 ILE A N 1
ATOM 5076 C CA . ILE A 1 652 ? -0.670 5.764 -14.630 1.00 95.50 652 ILE A CA 1
ATOM 5077 C C . ILE A 1 652 ? -0.648 7.188 -15.206 1.00 95.50 652 ILE A C 1
ATOM 5079 O O . ILE A 1 652 ? -1.352 8.063 -14.704 1.00 95.50 652 ILE A O 1
ATOM 5083 N N . GLY A 1 653 ? 0.109 7.406 -16.285 1.00 91.19 653 GLY A N 1
ATOM 5084 C CA . GLY A 1 653 ? 0.232 8.694 -16.970 1.00 91.19 653 GLY A CA 1
ATOM 5085 C C . GLY A 1 653 ? 0.877 9.802 -16.129 1.00 91.19 653 GLY A C 1
ATOM 5086 O O . GLY A 1 653 ? 1.269 9.615 -14.971 1.00 91.19 653 GLY A O 1
ATOM 5087 N N . ASP A 1 654 ? 0.970 10.986 -16.713 1.00 84.19 654 ASP A N 1
ATOM 5088 C CA . ASP A 1 654 ? 1.486 12.217 -16.109 1.00 84.19 654 ASP A CA 1
ATOM 5089 C C . ASP A 1 654 ? 0.743 13.447 -16.670 1.00 84.19 654 ASP A C 1
ATOM 5091 O O . ASP A 1 654 ? -0.392 13.338 -17.129 1.00 84.19 654 ASP A O 1
ATOM 5095 N N . SER A 1 655 ? 1.341 14.637 -16.579 1.00 76.81 655 SER A N 1
ATOM 5096 C CA . SER A 1 655 ? 0.757 15.872 -17.113 1.00 76.81 655 SER A CA 1
ATOM 5097 C C . SER A 1 655 ? 0.750 15.945 -18.645 1.00 76.81 655 SER A C 1
ATOM 5099 O O . SER A 1 655 ? -0.024 16.720 -19.202 1.00 76.81 655 SER A O 1
ATOM 5101 N N . LEU A 1 656 ? 1.591 15.163 -19.327 1.00 75.94 656 LEU A N 1
ATOM 5102 C CA . LEU A 1 656 ? 1.714 15.124 -20.787 1.00 75.94 656 LEU A CA 1
ATOM 5103 C C . LEU A 1 656 ? 0.948 13.934 -21.383 1.00 75.94 656 LEU A C 1
ATOM 5105 O O . LEU A 1 656 ? 0.345 14.046 -22.450 1.00 75.94 656 LEU A O 1
ATOM 5109 N N . VAL A 1 657 ? 0.946 12.798 -20.685 1.00 78.56 657 VAL A N 1
ATOM 5110 C CA . VAL A 1 657 ? 0.261 11.560 -21.056 1.00 78.56 657 VAL A CA 1
ATOM 5111 C C . VAL A 1 657 ? -0.947 11.375 -20.152 1.00 78.56 657 VAL A C 1
ATOM 5113 O O . VAL A 1 657 ? -0.810 11.068 -18.968 1.00 78.56 657 VAL A O 1
ATOM 5116 N N . ARG A 1 658 ? -2.149 11.492 -20.725 1.00 86.62 658 ARG A N 1
ATOM 5117 C CA . ARG A 1 658 ? -3.399 11.236 -20.000 1.00 86.62 658 ARG A CA 1
ATOM 5118 C C . ARG A 1 658 ? -3.366 9.847 -19.349 1.00 86.62 658 ARG A C 1
ATOM 5120 O O . ARG A 1 658 ? -3.164 8.847 -20.033 1.00 86.62 658 ARG A O 1
ATOM 5127 N N . GLY A 1 659 ? -3.619 9.798 -18.045 1.00 93.00 659 GLY A N 1
ATOM 5128 C CA . GLY A 1 659 ? -3.682 8.563 -17.266 1.00 93.00 659 GLY A CA 1
ATOM 5129 C C . GLY A 1 659 ? -4.817 8.573 -16.249 1.00 93.00 659 GLY A C 1
ATOM 5130 O O . GLY A 1 659 ? -5.862 9.183 -16.483 1.00 93.00 659 GLY A O 1
ATOM 5131 N N . ILE A 1 660 ? -4.604 7.882 -15.132 1.00 94.56 660 ILE A N 1
ATOM 5132 C CA . ILE A 1 660 ? -5.540 7.836 -14.001 1.00 94.56 660 ILE A CA 1
ATOM 5133 C C . ILE A 1 660 ? -5.630 9.184 -13.268 1.00 94.56 660 ILE A C 1
ATOM 5135 O O . ILE A 1 660 ? -4.705 10.003 -13.308 1.00 94.56 660 ILE A O 1
ATOM 5139 N N . SER A 1 661 ? -6.741 9.398 -12.563 1.00 91.19 661 SER A N 1
ATOM 5140 C CA . SER A 1 661 ? -6.970 10.579 -11.721 1.00 91.19 661 SER A CA 1
ATOM 5141 C C . SER A 1 661 ? -6.017 10.645 -10.516 1.00 91.19 661 SER A C 1
ATOM 5143 O O . SER A 1 661 ? -5.396 9.650 -10.139 1.00 91.19 661 SER A O 1
ATOM 5145 N N . GLY A 1 662 ? -5.921 11.812 -9.865 1.00 88.12 662 GLY A N 1
ATOM 5146 C CA . GLY A 1 662 ? -5.104 11.990 -8.654 1.00 88.12 662 GLY A CA 1
ATOM 5147 C C . GLY A 1 662 ? -5.509 11.053 -7.508 1.00 88.12 662 GLY A C 1
ATOM 5148 O O . GLY A 1 662 ? -4.655 10.393 -6.920 1.00 88.12 662 GLY A O 1
ATOM 5149 N N . GLY A 1 663 ? -6.814 10.904 -7.250 1.00 88.69 663 GLY A N 1
ATOM 5150 C CA . GLY A 1 663 ? -7.326 9.999 -6.212 1.00 88.69 663 GLY A CA 1
ATOM 5151 C C . GLY A 1 663 ? -7.091 8.518 -6.523 1.00 88.69 663 GLY A C 1
ATOM 5152 O O . GLY A 1 663 ? -6.758 7.733 -5.635 1.00 88.69 663 GLY A O 1
ATOM 5153 N N . GLU A 1 664 ? -7.209 8.105 -7.788 1.00 92.75 664 GLU A N 1
ATOM 5154 C CA . GLU A 1 664 ? -6.809 6.755 -8.215 1.00 92.75 664 GLU A CA 1
ATOM 5155 C C . GLU A 1 664 ? -5.303 6.547 -8.050 1.00 92.75 664 GLU A C 1
ATOM 5157 O O . GLU A 1 664 ? -4.895 5.536 -7.484 1.00 92.75 664 GLU A O 1
ATOM 5162 N N . ARG A 1 665 ? -4.473 7.517 -8.452 1.00 93.19 665 ARG A N 1
ATOM 5163 C CA . ARG A 1 665 ? -3.013 7.458 -8.287 1.00 93.19 665 ARG A CA 1
ATOM 5164 C C . ARG A 1 665 ? -2.612 7.292 -6.824 1.00 93.19 665 ARG A C 1
ATOM 5166 O O . ARG A 1 665 ? -1.771 6.441 -6.528 1.00 93.19 665 ARG A O 1
ATOM 5173 N N . LYS A 1 666 ? -3.266 8.011 -5.906 1.00 92.69 666 LYS A N 1
ATOM 5174 C CA . LYS A 1 666 ? -3.003 7.874 -4.470 1.00 92.69 666 LYS A CA 1
ATOM 5175 C C . LYS A 1 666 ? -3.366 6.489 -3.943 1.00 92.69 666 LYS A C 1
ATOM 5177 O O . LYS A 1 666 ? -2.593 5.879 -3.206 1.00 92.69 666 LYS A O 1
ATOM 5182 N N . ARG A 1 667 ? -4.499 5.938 -4.388 1.00 93.44 667 ARG A N 1
ATOM 5183 C CA . ARG A 1 667 ? -4.899 4.559 -4.073 1.00 93.44 667 ARG A CA 1
ATOM 5184 C C . ARG A 1 667 ? -3.893 3.543 -4.605 1.00 93.44 667 ARG A C 1
ATOM 5186 O O . ARG A 1 667 ? -3.513 2.645 -3.865 1.00 93.44 667 ARG A O 1
ATOM 5193 N N . VAL A 1 668 ? -3.376 3.709 -5.824 1.00 95.88 668 VAL A N 1
ATOM 5194 C CA . VAL A 1 668 ? -2.295 2.848 -6.343 1.00 95.88 668 VAL A CA 1
ATOM 5195 C C . VAL A 1 668 ? -1.044 2.938 -5.463 1.00 95.88 668 VAL A C 1
ATOM 5197 O O . VAL A 1 668 ? -0.447 1.908 -5.163 1.00 95.88 668 VAL A O 1
ATOM 5200 N N . SER A 1 669 ? -0.683 4.138 -4.996 1.00 94.62 669 SER A N 1
ATOM 5201 C CA . SER A 1 669 ? 0.461 4.381 -4.100 1.00 94.62 669 SER A CA 1
ATOM 5202 C C . SER A 1 669 ? 0.325 3.610 -2.785 1.00 94.62 669 SER A C 1
ATOM 5204 O O . SER A 1 669 ? 1.235 2.888 -2.382 1.00 94.62 669 SER A O 1
ATOM 5206 N N . ILE A 1 670 ? -0.864 3.661 -2.177 1.00 94.38 670 ILE A N 1
ATOM 5207 C CA . ILE A 1 670 ? -1.211 2.861 -0.995 1.00 94.38 670 ILE A CA 1
ATOM 5208 C C . ILE A 1 670 ? -1.160 1.361 -1.326 1.00 94.38 670 ILE A C 1
ATOM 5210 O O . ILE A 1 670 ? -0.587 0.576 -0.573 1.00 94.38 670 ILE A O 1
ATOM 5214 N N . GLY A 1 671 ? -1.703 0.952 -2.475 1.00 95.06 671 GLY A N 1
ATOM 5215 C CA . GLY A 1 671 ? -1.705 -0.438 -2.931 1.00 95.06 671 GLY A CA 1
ATOM 5216 C C . GLY A 1 671 ? -0.307 -1.035 -3.078 1.00 95.06 671 GLY A C 1
ATOM 5217 O O . GLY A 1 671 ? -0.098 -2.172 -2.660 1.00 95.06 671 GLY A O 1
ATOM 5218 N N . VAL A 1 672 ? 0.661 -0.268 -3.593 1.00 95.06 672 VAL A N 1
ATOM 5219 C CA . VAL A 1 672 ? 2.073 -0.682 -3.707 1.00 95.06 672 VAL A CA 1
ATOM 5220 C C . VAL A 1 672 ? 2.665 -1.040 -2.340 1.00 95.06 672 VAL A C 1
ATOM 5222 O O . VAL A 1 672 ? 3.440 -1.994 -2.245 1.00 95.06 672 VAL A O 1
ATOM 5225 N N . GLU A 1 673 ? 2.282 -0.319 -1.286 1.00 93.00 673 GLU A N 1
ATOM 5226 C CA . GLU A 1 673 ? 2.725 -0.580 0.087 1.00 93.00 673 GLU A CA 1
ATOM 5227 C C . GLU A 1 673 ? 1.952 -1.725 0.764 1.00 93.00 673 GLU A C 1
ATOM 5229 O O . GLU A 1 673 ? 2.525 -2.496 1.534 1.00 93.00 673 GLU A O 1
ATOM 5234 N N . LEU A 1 674 ? 0.670 -1.912 0.437 1.00 92.94 674 LEU A N 1
ATOM 5235 C CA . LEU A 1 674 ? -0.156 -2.996 0.989 1.00 92.94 674 LEU A CA 1
ATOM 5236 C C . LEU A 1 674 ? 0.210 -4.389 0.463 1.00 92.94 674 LEU A C 1
ATOM 5238 O O . LEU A 1 674 ? -0.137 -5.388 1.094 1.00 92.94 674 LEU A O 1
ATOM 5242 N N . VAL A 1 675 ? 0.941 -4.478 -0.653 1.00 92.19 675 VAL A N 1
ATOM 5243 C CA . VAL A 1 675 ? 1.435 -5.743 -1.224 1.00 92.19 675 VAL A CA 1
ATOM 5244 C C . VAL A 1 675 ? 2.191 -6.590 -0.199 1.00 92.19 675 VAL A C 1
ATOM 5246 O O . VAL A 1 675 ? 2.120 -7.815 -0.262 1.00 92.19 675 VAL A O 1
ATOM 5249 N N . THR A 1 676 ? 2.895 -5.987 0.761 1.00 86.88 676 THR A N 1
ATOM 5250 C CA . THR A 1 676 ? 3.660 -6.721 1.783 1.00 86.88 676 THR A CA 1
ATOM 5251 C C . THR A 1 676 ? 2.852 -7.131 3.017 1.00 86.88 676 THR A C 1
ATOM 5253 O O . THR A 1 676 ? 3.422 -7.753 3.903 1.00 86.88 676 THR A O 1
ATOM 5256 N N . ASP A 1 677 ? 1.547 -6.836 3.076 1.00 87.12 677 ASP A N 1
ATOM 5257 C CA . ASP A 1 677 ? 0.697 -6.989 4.273 1.00 87.12 677 ASP A CA 1
ATOM 5258 C C . ASP A 1 677 ? 1.340 -6.409 5.552 1.00 87.12 677 ASP A C 1
ATOM 5260 O O . ASP A 1 677 ? 1.563 -7.133 6.530 1.00 87.12 677 ASP A O 1
ATOM 5264 N N . PRO A 1 678 ? 1.671 -5.102 5.554 1.00 88.69 678 PRO A N 1
ATOM 5265 C CA . PRO A 1 678 ? 2.344 -4.474 6.685 1.00 88.69 678 PRO A CA 1
ATOM 5266 C C . PRO A 1 678 ? 1.496 -4.532 7.958 1.00 88.69 678 PRO A C 1
ATOM 5268 O O . PRO A 1 678 ? 0.272 -4.435 7.908 1.00 88.69 678 PRO A O 1
ATOM 5271 N N . LYS A 1 679 ? 2.154 -4.627 9.118 1.00 87.81 679 LYS A N 1
ATOM 5272 C CA . LYS A 1 679 ? 1.495 -4.509 10.432 1.00 87.81 679 LYS A CA 1
ATOM 5273 C C . LYS A 1 679 ? 1.329 -3.057 10.859 1.00 87.81 679 LYS A C 1
ATOM 5275 O O . LYS A 1 679 ? 0.388 -2.738 11.581 1.00 87.81 679 LYS A O 1
ATOM 5280 N N . ILE A 1 680 ? 2.229 -2.191 10.395 1.00 91.88 680 ILE A N 1
ATOM 5281 C CA . ILE A 1 680 ? 2.207 -0.752 10.658 1.00 91.88 680 ILE A CA 1
ATOM 5282 C C . ILE A 1 680 ? 2.254 -0.008 9.325 1.00 91.88 680 ILE A C 1
ATOM 5284 O O . ILE A 1 680 ? 3.164 -0.224 8.526 1.00 91.88 680 ILE A O 1
ATOM 5288 N N . LEU A 1 681 ? 1.290 0.872 9.079 1.00 94.88 681 LEU A N 1
ATOM 5289 C CA . LEU A 1 681 ? 1.233 1.699 7.879 1.00 94.88 681 LEU A CA 1
ATOM 5290 C C . LEU A 1 681 ? 1.372 3.174 8.254 1.00 94.88 681 LEU A C 1
ATOM 5292 O O . LEU A 1 681 ? 0.562 3.717 9.004 1.00 94.88 681 LEU A O 1
ATOM 5296 N N . PHE A 1 682 ? 2.393 3.814 7.695 1.00 95.88 682 PHE A N 1
ATOM 5297 C CA . PHE A 1 682 ? 2.625 5.248 7.798 1.00 95.88 682 PHE A CA 1
ATOM 5298 C C . PHE A 1 682 ? 2.192 5.929 6.497 1.00 95.88 682 PHE A C 1
ATOM 5300 O O . PHE A 1 682 ? 2.577 5.469 5.421 1.00 95.88 682 PHE A O 1
ATOM 5307 N N . LEU A 1 683 ? 1.420 7.015 6.568 1.00 96.06 683 LEU A N 1
ATOM 5308 C CA . LEU A 1 683 ? 1.043 7.800 5.388 1.00 96.06 683 LEU A CA 1
ATOM 5309 C C . LEU A 1 683 ? 1.359 9.282 5.579 1.00 96.06 683 LEU A C 1
ATOM 5311 O O . LEU A 1 683 ? 0.851 9.912 6.503 1.00 96.06 683 LEU A O 1
ATOM 5315 N N . ASP A 1 684 ? 2.175 9.848 4.696 1.00 94.06 684 ASP A N 1
ATOM 5316 C CA . ASP A 1 684 ? 2.482 11.279 4.718 1.00 94.06 684 ASP A CA 1
ATOM 5317 C C . ASP A 1 684 ? 1.503 12.036 3.809 1.00 94.06 684 ASP A C 1
ATOM 5319 O O . ASP A 1 684 ? 1.488 11.831 2.596 1.00 94.06 684 ASP A O 1
ATOM 5323 N N . GLU A 1 685 ? 0.649 12.858 4.414 1.00 92.12 685 GLU A N 1
ATOM 5324 C CA . GLU A 1 685 ? -0.368 13.702 3.779 1.00 92.12 685 GLU A CA 1
ATOM 5325 C C . GLU A 1 685 ? -1.192 12.988 2.687 1.00 92.12 685 GLU A C 1
ATOM 5327 O O . GLU A 1 685 ? -1.236 13.435 1.536 1.00 92.12 685 GLU A O 1
ATOM 5332 N N . PRO A 1 686 ? -1.892 11.879 3.014 1.00 92.81 686 PRO A N 1
ATOM 5333 C CA . PRO A 1 686 ? -2.559 11.056 2.012 1.00 92.81 686 PRO A CA 1
ATOM 5334 C C . PRO A 1 686 ? -3.743 11.742 1.316 1.00 92.81 686 PRO A C 1
ATOM 5336 O O . PRO A 1 686 ? -4.191 11.263 0.280 1.00 92.81 686 PRO A O 1
ATOM 5339 N N . THR A 1 687 ? -4.253 12.844 1.868 1.00 91.06 687 THR A N 1
ATOM 5340 C CA . THR A 1 687 ? -5.374 13.620 1.318 1.00 91.06 687 THR A CA 1
ATOM 5341 C C . THR A 1 687 ? -4.934 14.852 0.524 1.00 91.06 687 THR A C 1
ATOM 5343 O O . THR A 1 687 ? -5.781 15.571 -0.005 1.00 91.06 687 THR A O 1
ATOM 5346 N N . SER A 1 688 ? -3.628 15.123 0.439 1.00 86.62 688 SER A N 1
ATOM 5347 C CA . SER A 1 688 ? -3.109 16.311 -0.241 1.00 86.62 688 SER A CA 1
ATOM 5348 C C . SER A 1 688 ? -3.347 16.243 -1.751 1.00 86.62 688 SER A C 1
ATOM 5350 O O . SER A 1 688 ? -3.151 15.203 -2.378 1.00 86.62 688 SER A O 1
ATOM 5352 N N . GLY A 1 689 ? -3.795 17.354 -2.342 1.00 81.50 689 GLY A N 1
ATOM 5353 C CA . GLY A 1 689 ? -4.101 17.439 -3.774 1.00 81.50 689 GLY A CA 1
ATOM 5354 C C . GLY A 1 689 ? -5.378 16.711 -4.214 1.00 81.50 689 GLY A C 1
ATOM 5355 O O . GLY A 1 689 ? -5.610 16.587 -5.417 1.00 81.50 689 GLY A O 1
ATOM 5356 N N . LEU A 1 690 ? -6.205 16.241 -3.272 1.00 86.38 690 LEU A N 1
ATOM 5357 C CA . LEU A 1 690 ? -7.489 15.593 -3.545 1.00 86.38 690 LEU A CA 1
ATOM 5358 C C . LEU A 1 690 ? -8.662 16.506 -3.189 1.00 86.38 690 LEU A C 1
ATOM 5360 O O . LEU A 1 690 ? -8.594 17.304 -2.255 1.00 86.38 690 LEU A O 1
ATOM 5364 N N . ASP A 1 691 ? -9.768 16.359 -3.914 1.00 85.75 691 ASP A N 1
ATOM 5365 C CA . ASP A 1 691 ? -11.043 16.911 -3.479 1.00 85.75 691 ASP A CA 1
ATOM 5366 C C . ASP A 1 691 ? -11.571 16.138 -2.261 1.00 85.75 691 ASP A C 1
ATOM 5368 O O . ASP A 1 691 ? -11.193 14.997 -1.979 1.00 85.75 691 ASP A O 1
ATOM 5372 N N . SER A 1 692 ? -12.490 16.765 -1.538 1.00 82.06 692 SER A N 1
ATOM 5373 C CA . SER A 1 692 ? -12.999 16.243 -0.273 1.00 82.06 692 SER A CA 1
ATOM 5374 C C . SER A 1 692 ? -13.663 14.874 -0.369 1.00 82.06 692 SER A C 1
ATOM 5376 O O . SER A 1 692 ? -13.557 14.095 0.573 1.00 82.06 692 SER A O 1
ATOM 5378 N N . SER A 1 693 ? -14.349 14.583 -1.479 1.00 84.56 693 SER A N 1
ATOM 5379 C CA . SER A 1 693 ? -15.083 13.323 -1.630 1.00 84.56 693 SER A CA 1
ATOM 5380 C C . SER A 1 693 ? -14.125 12.149 -1.834 1.00 84.56 693 SER A C 1
ATOM 5382 O O . SER A 1 693 ? -14.239 11.124 -1.162 1.00 84.56 693 SER A O 1
ATOM 5384 N N . ASN A 1 694 ? -13.101 12.335 -2.674 1.00 86.06 694 ASN A N 1
ATOM 5385 C CA . ASN A 1 694 ? -12.046 11.343 -2.863 1.00 86.06 694 ASN A CA 1
ATOM 5386 C C . ASN A 1 694 ? -11.183 11.167 -1.606 1.00 86.06 694 ASN A C 1
ATOM 5388 O O . ASN A 1 694 ? -10.806 10.039 -1.285 1.00 86.06 694 ASN A O 1
ATOM 5392 N N . ALA A 1 695 ? -10.888 12.252 -0.882 1.00 89.38 695 ALA A N 1
ATOM 5393 C CA . ALA A 1 695 ? -10.163 12.185 0.385 1.00 89.38 695 ALA A CA 1
ATOM 5394 C C . ALA A 1 695 ? -10.913 11.342 1.432 1.00 89.38 695 ALA A C 1
ATOM 5396 O O . ALA A 1 695 ? -10.304 10.468 2.053 1.00 89.38 695 ALA A O 1
ATOM 5397 N N . LEU A 1 696 ? -12.227 11.552 1.581 1.00 90.00 696 LEU A N 1
ATOM 5398 C CA . LEU A 1 696 ? -13.071 10.773 2.490 1.00 90.00 696 LEU A CA 1
ATOM 5399 C C . LEU A 1 696 ? -13.067 9.284 2.117 1.00 90.00 696 LEU A C 1
ATOM 5401 O O . LEU A 1 696 ? -12.705 8.453 2.946 1.00 90.00 696 LEU A O 1
ATOM 5405 N N . GLY A 1 697 ? -13.349 8.947 0.854 1.00 87.00 697 GLY A N 1
ATOM 5406 C CA . GLY A 1 697 ? -13.402 7.547 0.414 1.00 87.00 697 GLY A CA 1
ATOM 5407 C C . GLY A 1 697 ? -12.072 6.792 0.577 1.00 87.00 697 GLY A C 1
ATOM 5408 O O . GLY A 1 697 ? -12.058 5.597 0.889 1.00 87.00 697 GLY A O 1
ATOM 5409 N N . ILE A 1 698 ? -10.928 7.472 0.415 1.00 90.12 698 ILE A N 1
ATOM 5410 C CA . ILE A 1 698 ? -9.606 6.882 0.690 1.00 90.12 698 ILE A CA 1
ATOM 5411 C C . ILE A 1 698 ? -9.439 6.578 2.180 1.00 90.12 698 ILE A C 1
ATOM 5413 O O . ILE A 1 698 ? -8.971 5.493 2.530 1.00 90.12 698 ILE A O 1
ATOM 5417 N N . LEU A 1 699 ? -9.819 7.507 3.058 1.00 92.12 699 LEU A N 1
ATOM 5418 C CA . LEU A 1 699 ? -9.665 7.333 4.500 1.00 92.12 699 LEU A CA 1
ATOM 5419 C C . LEU A 1 699 ? -10.637 6.304 5.079 1.00 92.12 699 LEU A C 1
ATOM 5421 O O . LEU A 1 699 ? -10.219 5.508 5.916 1.00 92.12 699 LEU A O 1
ATOM 5425 N N . GLU A 1 700 ? -11.870 6.228 4.581 1.00 91.12 700 GLU A N 1
ATOM 5426 C CA . GLU A 1 700 ? -12.805 5.142 4.905 1.00 91.12 700 GLU A CA 1
ATOM 5427 C C . GLU A 1 700 ? -12.220 3.779 4.523 1.00 91.12 700 GLU A C 1
ATOM 5429 O O . GLU A 1 700 ? -12.247 2.832 5.312 1.00 91.12 700 GLU A O 1
ATOM 5434 N N . THR A 1 701 ? -11.612 3.690 3.335 1.00 88.00 701 THR A N 1
ATOM 5435 C CA . THR A 1 701 ? -10.942 2.467 2.876 1.00 88.00 701 THR A CA 1
ATOM 5436 C C . THR A 1 701 ? -9.769 2.106 3.791 1.00 88.00 701 THR A C 1
ATOM 5438 O O . THR A 1 701 ? -9.625 0.947 4.178 1.00 88.00 701 THR A O 1
ATOM 5441 N N . ILE A 1 702 ? -8.946 3.081 4.192 1.00 91.44 702 ILE A N 1
ATOM 5442 C CA . ILE A 1 702 ? -7.833 2.857 5.127 1.00 91.44 702 ILE A CA 1
ATOM 5443 C C . ILE A 1 702 ? -8.345 2.421 6.503 1.00 91.44 702 ILE A C 1
ATOM 5445 O O . ILE A 1 702 ? -7.798 1.475 7.068 1.00 91.44 702 ILE A O 1
ATOM 5449 N N . LYS A 1 703 ? -9.392 3.060 7.036 1.00 91.25 703 LYS A N 1
ATOM 5450 C CA . LYS A 1 703 ? -10.001 2.703 8.325 1.00 91.25 703 LYS A CA 1
ATOM 5451 C C . LYS A 1 703 ? -10.553 1.283 8.296 1.00 91.25 703 LYS A C 1
ATOM 5453 O O . LYS A 1 703 ? -10.267 0.498 9.199 1.00 91.25 703 LYS A O 1
ATOM 5458 N N . LYS A 1 704 ? -11.256 0.923 7.222 1.00 86.25 704 LYS A N 1
ATOM 5459 C CA . LYS A 1 704 ? -11.737 -0.440 6.982 1.00 86.25 704 LYS A CA 1
ATOM 5460 C C . LYS A 1 704 ? -10.583 -1.445 6.956 1.00 86.25 704 LYS A C 1
ATOM 5462 O O . LYS A 1 704 ? -10.617 -2.425 7.693 1.00 86.25 704 LYS A O 1
ATOM 5467 N N . LEU A 1 705 ? -9.528 -1.173 6.183 1.00 84.69 705 LEU A N 1
ATOM 5468 C CA . LEU A 1 705 ? -8.345 -2.037 6.111 1.00 84.69 705 LEU A CA 1
ATOM 5469 C C . LEU A 1 705 ? -7.618 -2.155 7.456 1.00 84.69 705 LEU A C 1
ATOM 5471 O O . LEU A 1 705 ? -7.135 -3.238 7.784 1.00 84.69 705 LEU A O 1
ATOM 5475 N N . ALA A 1 706 ? -7.553 -1.073 8.238 1.00 86.44 706 ALA A N 1
ATOM 5476 C CA . ALA A 1 706 ? -6.944 -1.075 9.562 1.00 86.44 706 ALA A CA 1
ATOM 5477 C C . ALA A 1 706 ? -7.649 -2.059 10.499 1.00 86.44 706 ALA A C 1
ATOM 5479 O O . ALA A 1 706 ? -6.980 -2.855 11.158 1.00 86.44 706 ALA A O 1
ATOM 5480 N N . VAL A 1 707 ? -8.985 -2.049 10.503 1.00 81.88 707 VAL A N 1
ATOM 5481 C CA . VAL A 1 707 ? -9.806 -2.958 11.311 1.00 81.88 707 VAL A CA 1
ATOM 5482 C C . VAL A 1 707 ? -9.730 -4.391 10.777 1.00 81.88 707 VAL A C 1
ATOM 5484 O O . VAL A 1 707 ? -9.356 -5.293 11.519 1.00 81.88 707 VAL A O 1
ATOM 5487 N N . GLU A 1 708 ? -10.002 -4.606 9.485 1.00 79.31 708 GLU A N 1
ATOM 5488 C CA . GLU A 1 708 ? -10.078 -5.947 8.878 1.00 79.31 708 GLU A CA 1
ATOM 5489 C C . GLU A 1 708 ? -8.755 -6.717 8.939 1.00 79.31 708 GLU A C 1
ATOM 5491 O O . GLU A 1 708 ? -8.740 -7.925 9.170 1.00 79.31 708 GLU A O 1
ATOM 5496 N N . ARG A 1 709 ? -7.626 -6.033 8.715 1.00 79.31 709 ARG A N 1
ATOM 5497 C CA . ARG A 1 709 ? -6.292 -6.657 8.704 1.00 79.31 709 ARG A CA 1
ATOM 5498 C C . ARG A 1 709 ? -5.590 -6.567 10.057 1.00 79.31 709 ARG A C 1
ATOM 5500 O O . ARG A 1 709 ? -4.483 -7.091 10.200 1.00 79.31 709 ARG A O 1
ATOM 5507 N N . GLY A 1 710 ? -6.193 -5.867 11.020 1.00 78.50 710 GLY A N 1
ATOM 5508 C CA . GLY A 1 710 ? -5.556 -5.506 12.276 1.00 78.50 710 GLY A CA 1
ATOM 5509 C C . GLY A 1 710 ? -4.218 -4.806 12.027 1.00 78.50 710 GLY A C 1
ATOM 5510 O O . GLY A 1 710 ? -3.166 -5.321 12.404 1.00 78.50 710 GLY A O 1
ATOM 5511 N N . MET A 1 711 ? -4.244 -3.663 11.350 1.00 85.00 711 MET A N 1
ATOM 5512 C CA . MET A 1 711 ? -3.066 -2.824 11.124 1.00 85.00 711 MET A CA 1
ATOM 5513 C C . MET A 1 711 ? -3.060 -1.646 12.093 1.00 85.00 711 MET A C 1
ATOM 5515 O O . MET A 1 711 ? -4.108 -1.154 12.500 1.00 85.00 711 MET A O 1
ATOM 5519 N N . ILE A 1 712 ? -1.870 -1.176 12.437 1.00 92.56 712 ILE A N 1
ATOM 5520 C CA . ILE A 1 712 ? -1.659 0.103 13.114 1.00 92.56 712 ILE A CA 1
ATOM 5521 C C . ILE A 1 712 ? -1.465 1.154 12.023 1.00 92.56 712 ILE A C 1
ATOM 5523 O O . ILE A 1 712 ? -0.574 0.996 11.186 1.00 92.56 712 ILE A O 1
ATOM 5527 N N . VAL A 1 713 ? -2.264 2.220 12.016 1.00 95.69 713 VAL A N 1
ATOM 5528 C CA . VAL A 1 713 ? -2.152 3.272 10.997 1.00 95.69 713 VAL A CA 1
ATOM 5529 C C . VAL A 1 713 ? -1.828 4.613 11.641 1.00 95.69 713 VAL A C 1
ATOM 5531 O O . VAL A 1 713 ? -2.528 5.067 12.542 1.00 95.69 713 VAL A O 1
ATOM 5534 N N . LEU A 1 714 ? -0.779 5.268 11.145 1.00 96.94 714 LEU A N 1
ATOM 5535 C CA . LEU A 1 714 ? -0.438 6.643 11.496 1.00 96.94 714 LEU A CA 1
ATOM 5536 C C . LEU A 1 714 ? -0.329 7.469 10.223 1.00 96.94 714 LEU A C 1
ATOM 5538 O O . LEU A 1 714 ? 0.325 7.055 9.266 1.00 96.94 714 LEU A O 1
ATOM 5542 N N . MET A 1 715 ? -0.928 8.652 10.213 1.00 96.62 715 MET A N 1
ATOM 5543 C CA . MET A 1 715 ? -0.824 9.540 9.064 1.00 96.62 715 MET A CA 1
ATOM 5544 C C . MET A 1 715 ? -0.726 11.002 9.454 1.00 96.62 715 MET A C 1
ATOM 5546 O O . MET A 1 715 ? -1.263 11.410 10.478 1.00 96.62 715 MET A O 1
ATOM 5550 N N . THR A 1 716 ? -0.060 11.804 8.634 1.00 96.00 716 THR A N 1
ATOM 5551 C CA . THR A 1 716 ? -0.107 13.266 8.748 1.00 96.00 716 THR A CA 1
ATOM 5552 C C . THR A 1 716 ? -1.297 13.786 7.948 1.00 96.00 716 THR A C 1
ATOM 5554 O O . THR A 1 716 ? -1.551 13.324 6.839 1.00 96.00 716 THR A O 1
ATOM 5557 N N . ILE A 1 717 ? -2.058 14.731 8.502 1.00 92.69 717 ILE A N 1
ATOM 5558 C CA . ILE A 1 717 ? -3.182 15.349 7.788 1.00 92.69 717 ILE A CA 1
ATOM 5559 C C . ILE A 1 717 ? -3.201 16.858 8.014 1.00 92.69 717 ILE A C 1
ATOM 5561 O O . ILE A 1 717 ? -2.885 17.350 9.100 1.00 92.69 717 ILE A O 1
ATOM 5565 N N . HIS A 1 718 ? -3.548 17.595 6.962 1.00 85.06 718 HIS A N 1
ATOM 5566 C CA . HIS A 1 718 ? -3.652 19.048 6.978 1.00 85.06 718 HIS A CA 1
ATOM 5567 C C . HIS A 1 718 ? -5.123 19.446 6.825 1.00 85.06 718 HIS A C 1
ATOM 5569 O O . HIS A 1 718 ? -5.725 19.125 5.806 1.00 85.06 718 HIS A O 1
ATOM 5575 N N . GLN A 1 719 ? -5.686 20.126 7.830 1.00 84.12 719 GLN A N 1
ATOM 5576 C CA . GLN A 1 719 ? -7.050 20.692 7.820 1.00 84.12 719 GLN A CA 1
ATOM 5577 C C . GLN A 1 719 ? -8.144 19.737 7.285 1.00 84.12 719 GLN A C 1
ATOM 5579 O O . GLN A 1 719 ? -8.761 20.013 6.254 1.00 84.12 719 GLN A O 1
ATOM 5584 N N . PRO A 1 720 ? -8.397 18.585 7.942 1.00 90.25 720 PRO A N 1
ATOM 5585 C CA . PRO A 1 720 ? -9.478 17.695 7.532 1.00 90.25 720 PRO A CA 1
ATOM 5586 C C . PRO A 1 720 ? -10.861 18.305 7.789 1.00 90.25 720 PRO A C 1
ATOM 5588 O O . PRO A 1 720 ? -11.059 19.058 8.744 1.00 90.25 720 PRO A O 1
ATOM 5591 N N . ARG A 1 721 ? -11.851 17.901 6.987 1.00 89.12 721 ARG A N 1
ATOM 5592 C CA . ARG A 1 721 ? -13.270 18.119 7.309 1.00 89.12 721 ARG A CA 1
ATOM 5593 C C . ARG A 1 721 ? -13.672 17.309 8.542 1.00 89.12 721 ARG A C 1
ATOM 5595 O O . ARG A 1 721 ? -13.059 16.278 8.811 1.00 89.12 721 ARG A O 1
ATOM 5602 N N . THR A 1 722 ? -14.737 17.723 9.222 1.00 89.44 722 THR A N 1
ATOM 5603 C CA . THR A 1 722 ? -15.269 17.034 10.409 1.00 89.44 722 THR A CA 1
ATOM 5604 C C . THR A 1 722 ? -15.516 15.543 10.160 1.00 89.44 722 THR A C 1
ATOM 5606 O O . THR A 1 722 ? -15.019 14.720 10.911 1.00 89.44 722 THR A O 1
ATOM 5609 N N . GLU A 1 723 ? -16.138 15.188 9.031 1.00 88.50 723 GLU A N 1
ATOM 5610 C CA . GLU A 1 723 ? -16.391 13.788 8.638 1.00 88.50 723 GLU A CA 1
ATOM 5611 C C . GLU A 1 723 ? -15.112 12.937 8.585 1.00 88.50 723 GLU A C 1
ATOM 5613 O O . GLU A 1 723 ? -15.113 11.771 8.958 1.00 88.50 723 GLU A O 1
ATOM 5618 N N . ILE A 1 724 ? -14.001 13.526 8.131 1.00 91.12 724 ILE A N 1
ATOM 5619 C CA . ILE A 1 724 ? -12.697 12.860 8.099 1.00 91.12 724 ILE A CA 1
ATOM 5620 C C . ILE A 1 724 ? -12.103 12.776 9.508 1.00 91.12 724 ILE A C 1
ATOM 5622 O O . ILE A 1 724 ? -11.482 11.773 9.855 1.00 91.12 724 ILE A O 1
ATOM 5626 N N . LEU A 1 725 ? -12.264 13.832 10.307 1.00 90.94 725 LEU A N 1
ATOM 5627 C CA . LEU A 1 725 ? -11.759 13.888 11.675 1.00 90.94 725 LEU A CA 1
ATOM 5628 C C . LEU A 1 725 ? -12.385 12.792 12.553 1.00 90.94 725 LEU A C 1
ATOM 5630 O O . LEU A 1 725 ? -11.679 12.198 13.367 1.00 90.94 725 LEU A O 1
ATOM 5634 N N . ASP A 1 726 ? -13.662 12.485 12.326 1.00 89.00 726 ASP A N 1
ATOM 5635 C CA . ASP A 1 726 ? -14.426 11.459 13.047 1.00 89.00 726 ASP A CA 1
ATOM 5636 C C . ASP A 1 726 ? -13.973 10.020 12.731 1.00 89.00 726 ASP A C 1
ATOM 5638 O O . ASP A 1 726 ? -14.272 9.091 13.482 1.00 89.00 726 ASP A O 1
ATOM 5642 N N . LEU A 1 727 ? -13.211 9.809 11.648 1.00 89.62 727 LEU A N 1
ATOM 5643 C CA . LEU A 1 727 ? -12.644 8.496 11.310 1.00 89.62 727 LEU A CA 1
ATOM 5644 C C . LEU A 1 727 ? -11.415 8.132 12.158 1.00 89.62 727 LEU A C 1
ATOM 5646 O O . LEU A 1 727 ? -11.011 6.962 12.178 1.00 89.62 727 LEU A O 1
ATOM 5650 N N . PHE A 1 728 ? -10.789 9.110 12.819 1.00 92.69 728 PHE A N 1
ATOM 5651 C CA . PHE A 1 728 ? -9.584 8.894 13.615 1.00 92.69 728 PHE A CA 1
ATOM 5652 C C . PHE A 1 728 ? -9.923 8.475 15.042 1.00 92.69 728 PHE A C 1
ATOM 5654 O O . PHE A 1 728 ? -10.672 9.145 15.746 1.00 92.69 728 PHE A O 1
ATOM 5661 N N . ASP A 1 729 ? -9.286 7.404 15.518 1.00 90.56 729 ASP A N 1
ATOM 5662 C CA . ASP A 1 729 ? -9.439 6.970 16.910 1.00 90.56 729 ASP A CA 1
ATOM 5663 C C . ASP A 1 729 ? -8.714 7.923 17.868 1.00 90.56 729 ASP A C 1
ATOM 5665 O O . ASP A 1 729 ? -9.127 8.112 19.013 1.00 90.56 729 ASP A O 1
ATOM 5669 N N . LYS A 1 730 ? -7.597 8.505 17.406 1.00 94.00 730 LYS A N 1
ATOM 5670 C CA . LYS A 1 730 ? -6.815 9.498 18.148 1.00 94.00 730 LYS A CA 1
ATOM 5671 C C . LYS A 1 730 ? -6.206 10.540 17.217 1.00 94.00 730 LYS A C 1
ATOM 5673 O O . LYS A 1 730 ? -5.882 10.262 16.062 1.00 94.00 730 LYS A O 1
ATOM 5678 N N . ILE A 1 731 ? -5.943 11.711 17.777 1.00 95.31 731 ILE A N 1
ATOM 5679 C CA . ILE A 1 731 ? -5.209 12.801 17.152 1.00 95.31 731 ILE A CA 1
ATOM 5680 C C . ILE A 1 731 ? -3.962 13.135 17.981 1.00 95.31 731 ILE A C 1
ATOM 5682 O O . ILE A 1 731 ? -3.998 13.129 19.210 1.00 95.31 731 ILE A O 1
ATOM 5686 N N . LEU A 1 732 ? -2.856 13.420 17.298 1.00 94.88 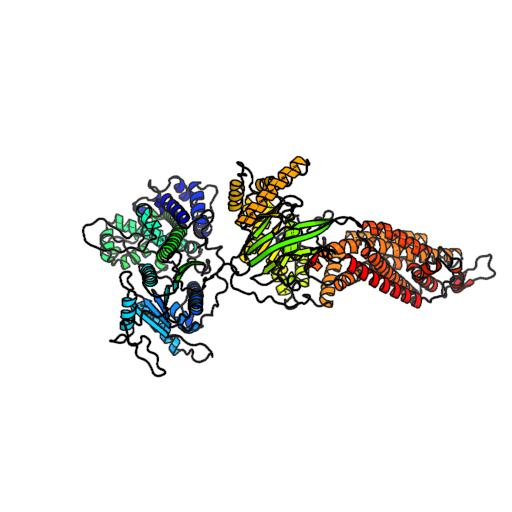732 LEU A N 1
ATOM 5687 C CA . LEU A 1 732 ? -1.618 13.953 17.859 1.00 94.88 732 LEU A CA 1
ATOM 5688 C C . LEU A 1 732 ? -1.462 15.398 17.376 1.00 94.88 732 LEU A C 1
ATOM 5690 O O . LEU A 1 732 ? -1.187 15.626 16.196 1.00 94.88 732 LEU A O 1
ATOM 5694 N N . LEU A 1 733 ? -1.633 16.365 18.278 1.00 95.25 733 LEU A N 1
ATOM 5695 C CA . LEU A 1 733 ? -1.462 17.787 17.977 1.00 95.25 733 LEU A CA 1
ATOM 5696 C C . LEU A 1 733 ? -0.020 18.210 18.264 1.00 95.25 733 LEU A C 1
ATOM 5698 O O . LEU A 1 733 ? 0.432 18.182 19.411 1.00 95.25 733 LEU A O 1
ATOM 5702 N N . LEU A 1 734 ? 0.693 18.621 17.217 1.00 93.94 734 LEU A N 1
ATOM 5703 C CA . LEU A 1 734 ? 2.072 19.097 17.288 1.00 93.94 734 LEU A CA 1
ATOM 5704 C C . LEU A 1 734 ? 2.160 20.589 16.972 1.00 93.94 734 LEU A C 1
ATOM 5706 O O . LEU A 1 734 ? 1.523 21.086 16.040 1.00 93.94 734 LEU A O 1
ATOM 5710 N N . SER A 1 735 ? 3.035 21.289 17.691 1.00 94.38 735 SER A N 1
ATOM 5711 C CA . SER A 1 735 ? 3.460 22.645 17.343 1.00 94.38 735 SER A CA 1
ATOM 5712 C C . SER A 1 735 ? 4.913 22.885 17.724 1.00 94.38 735 SER A C 1
ATOM 5714 O O . SER A 1 735 ? 5.319 22.605 18.845 1.00 94.38 735 SER A O 1
ATOM 5716 N N . VAL A 1 736 ? 5.717 23.399 16.789 1.00 90.75 736 VAL A N 1
ATOM 5717 C CA . VAL A 1 736 ? 7.157 23.672 16.984 1.00 90.75 736 VAL A CA 1
ATOM 5718 C C . VAL A 1 736 ? 7.905 22.479 17.623 1.00 90.75 736 VAL A C 1
ATOM 5720 O O . VAL A 1 736 ? 8.741 22.644 18.508 1.00 90.75 736 VAL A O 1
ATOM 5723 N N . GLY A 1 737 ? 7.567 21.253 17.209 1.00 89.25 737 GLY A N 1
ATOM 5724 C CA . GLY A 1 737 ? 8.152 20.010 17.723 1.00 89.25 737 GLY A CA 1
ATOM 5725 C C . GLY A 1 737 ? 7.617 19.531 19.076 1.00 89.25 737 GLY A C 1
ATOM 5726 O O . GLY A 1 737 ? 8.017 18.462 19.530 1.00 89.25 737 GLY A O 1
ATOM 5727 N N . LYS A 1 738 ? 6.726 20.292 19.718 1.00 92.38 738 LYS A N 1
ATOM 5728 C CA . LYS A 1 738 ? 6.128 19.993 21.024 1.00 92.38 738 LYS A CA 1
ATOM 5729 C C . LYS A 1 738 ? 4.784 19.293 20.870 1.00 92.38 738 LYS A C 1
ATOM 5731 O O . LYS A 1 738 ? 3.973 19.692 20.033 1.00 92.38 738 LYS A O 1
ATOM 5736 N N . THR A 1 739 ? 4.544 18.288 21.710 1.00 92.12 739 THR A N 1
ATOM 5737 C CA . THR A 1 739 ? 3.240 17.614 21.813 1.00 92.12 739 THR A CA 1
ATOM 5738 C C . THR A 1 739 ? 2.298 18.437 22.676 1.00 92.12 739 THR A C 1
ATOM 5740 O O . THR A 1 739 ? 2.610 18.727 23.825 1.00 92.12 739 THR A O 1
ATOM 5743 N N . LEU A 1 740 ? 1.161 18.836 22.114 1.00 93.12 740 LEU A N 1
ATOM 5744 C CA . LEU A 1 740 ? 0.144 19.610 22.831 1.00 93.12 740 LEU A CA 1
ATOM 5745 C C . LEU A 1 740 ? -1.038 18.749 23.262 1.00 93.12 740 LEU A C 1
ATOM 5747 O O . LEU A 1 740 ? -1.711 19.077 24.229 1.00 93.12 740 LEU A O 1
ATOM 5751 N N . TRP A 1 741 ? -1.295 17.663 22.534 1.00 93.38 741 TRP A N 1
ATOM 5752 C CA . TRP A 1 741 ? -2.331 16.700 22.870 1.00 93.38 741 TRP A CA 1
ATOM 5753 C C . TRP A 1 741 ? -2.090 15.369 22.163 1.00 93.38 741 TRP A C 1
ATOM 5755 O O . TRP A 1 741 ? -1.681 15.356 20.998 1.00 93.38 741 TRP A O 1
ATOM 5765 N N . PHE A 1 742 ? -2.411 14.267 22.839 1.00 92.81 742 PHE A N 1
ATOM 5766 C CA . PHE A 1 742 ? -2.541 12.941 22.247 1.00 92.81 742 PHE A CA 1
ATOM 5767 C C . PHE A 1 742 ? -3.751 12.214 22.846 1.00 92.81 742 PHE A C 1
ATOM 5769 O O . PHE A 1 742 ? -3.773 11.916 24.037 1.00 92.81 742 PHE A O 1
ATOM 5776 N N . GLY A 1 743 ? -4.761 11.912 22.032 1.00 90.88 743 GLY A N 1
ATOM 5777 C CA . GLY A 1 743 ? -6.004 11.301 22.516 1.00 90.88 743 GLY A CA 1
ATOM 5778 C C . GLY A 1 743 ? -7.152 11.446 21.524 1.00 90.88 743 GLY A C 1
ATOM 5779 O O . GLY A 1 743 ? -6.916 11.790 20.370 1.00 90.88 743 GLY A O 1
ATOM 5780 N N . SER A 1 744 ? -8.389 11.191 21.952 1.00 92.19 744 SER A N 1
ATOM 5781 C CA . SER A 1 744 ? -9.574 11.394 21.105 1.00 92.19 744 SER A CA 1
ATOM 5782 C C . SER A 1 744 ? -9.804 12.883 20.804 1.00 92.19 744 SER A C 1
ATOM 5784 O O . SER A 1 744 ? -9.317 13.761 21.524 1.00 92.19 744 SER A O 1
ATOM 5786 N N . THR A 1 745 ? -10.563 13.169 19.746 1.00 89.44 745 THR A N 1
ATOM 5787 C CA . THR A 1 745 ? -10.953 14.536 19.366 1.00 89.44 745 THR A CA 1
ATOM 5788 C C . THR A 1 745 ? -11.795 15.214 20.452 1.00 89.44 745 THR A C 1
ATOM 5790 O O . THR A 1 745 ? -11.538 16.368 20.784 1.00 89.44 745 THR A O 1
ATOM 5793 N N . ASN A 1 746 ? -12.750 14.501 21.058 1.00 89.12 746 ASN A N 1
ATOM 5794 C CA . ASN A 1 746 ? -13.639 15.066 22.082 1.00 89.12 746 ASN A CA 1
ATOM 5795 C C . ASN A 1 746 ? -12.876 15.454 23.352 1.00 89.12 746 ASN A C 1
ATOM 5797 O O . ASN A 1 746 ? -12.985 16.584 23.817 1.00 89.12 746 ASN A O 1
ATOM 5801 N N . SER A 1 747 ? -12.007 14.569 23.844 1.00 89.81 747 SER A N 1
ATOM 5802 C CA . SER A 1 747 ? -11.173 14.869 25.011 1.00 89.81 747 SER A CA 1
ATOM 5803 C C . SER A 1 747 ? -10.157 15.987 24.731 1.00 89.81 747 SER A C 1
ATOM 5805 O O . SER A 1 747 ? -9.769 16.711 25.645 1.00 89.81 747 SER A O 1
ATOM 5807 N N . ALA A 1 748 ? -9.755 16.183 23.467 1.00 90.81 748 ALA A N 1
ATOM 5808 C CA . ALA A 1 748 ? -8.961 17.347 23.076 1.00 90.81 748 ALA A CA 1
ATOM 5809 C C . ALA A 1 748 ? -9.756 18.651 23.237 1.00 90.81 748 ALA A C 1
ATOM 5811 O O . ALA A 1 748 ? -9.226 19.630 23.754 1.00 90.81 748 ALA A O 1
ATOM 5812 N N . LEU A 1 749 ? -11.026 18.678 22.817 1.00 92.56 749 LEU A N 1
ATOM 5813 C CA . LEU A 1 749 ? -11.886 19.858 22.964 1.00 92.56 749 LEU A CA 1
ATOM 5814 C C . LEU A 1 749 ? -12.077 20.234 24.437 1.00 92.56 749 LEU A C 1
ATOM 5816 O O . LEU A 1 749 ? -11.949 21.408 24.782 1.00 92.56 749 LEU A O 1
ATOM 5820 N N . GLU A 1 750 ? -12.307 19.247 25.303 1.00 91.94 750 GLU A N 1
ATOM 5821 C CA . GLU A 1 750 ? -12.399 19.439 26.756 1.00 91.94 750 GLU A CA 1
ATOM 5822 C C . GLU A 1 750 ? -11.105 20.027 27.328 1.00 91.94 750 GLU A C 1
ATOM 5824 O O . GLU A 1 750 ? -11.135 21.043 28.021 1.00 91.94 750 GLU A O 1
ATOM 5829 N N . HIS A 1 751 ? -9.953 19.450 26.972 1.00 91.00 751 HIS A N 1
ATOM 5830 C CA . HIS A 1 751 ? -8.655 19.931 27.440 1.00 91.00 751 HIS A CA 1
ATOM 5831 C C . HIS A 1 751 ? -8.370 21.378 27.014 1.00 91.00 751 HIS A C 1
ATOM 5833 O O . HIS A 1 751 ? -7.888 22.186 27.808 1.00 91.00 751 HIS A O 1
ATOM 5839 N N . PHE A 1 752 ? -8.675 21.737 25.766 1.00 93.75 752 PHE A N 1
ATOM 5840 C CA . PHE A 1 752 ? -8.477 23.104 25.284 1.00 93.75 752 PHE A CA 1
ATOM 5841 C C . PHE A 1 752 ? -9.457 24.085 25.946 1.00 93.75 752 PHE A C 1
ATOM 5843 O O . PHE A 1 752 ? -9.053 25.202 26.280 1.00 93.75 752 PHE A O 1
ATOM 5850 N N . ALA A 1 753 ? -10.695 23.661 26.223 1.00 92.94 753 ALA A N 1
ATOM 5851 C CA . ALA A 1 753 ? -11.672 24.455 26.963 1.00 92.94 753 ALA A CA 1
ATOM 5852 C C . ALA A 1 753 ? -11.225 24.723 28.414 1.00 92.94 753 ALA A C 1
ATOM 5854 O O . ALA A 1 753 ? -11.262 25.878 28.843 1.00 92.94 753 ALA A O 1
ATOM 5855 N N . GLU A 1 754 ? -10.714 23.709 29.129 1.00 92.12 754 GLU A N 1
ATOM 5856 C CA . GLU A 1 754 ? -10.106 23.854 30.470 1.00 92.12 754 GLU A CA 1
ATOM 5857 C C . GLU A 1 754 ? -8.965 24.888 30.471 1.00 92.12 754 GLU A C 1
ATOM 5859 O O . GLU A 1 754 ? -8.788 25.648 31.423 1.00 92.12 754 GLU A O 1
ATOM 5864 N N . MET A 1 755 ? -8.206 24.956 29.375 1.00 91.75 755 MET A N 1
ATOM 5865 C CA . MET A 1 755 ? -7.077 25.875 29.208 1.00 91.75 755 MET A CA 1
ATOM 5866 C C . MET A 1 755 ? -7.481 27.300 28.787 1.00 91.75 755 MET A C 1
ATOM 5868 O O . MET A 1 755 ? -6.601 28.155 28.623 1.00 91.75 755 MET A O 1
ATOM 5872 N N . GLY A 1 756 ? -8.785 27.573 28.653 1.00 92.50 756 GLY A N 1
ATOM 5873 C CA . GLY A 1 756 ? -9.346 28.880 28.297 1.00 92.50 756 GLY A CA 1
ATOM 5874 C C . GLY A 1 756 ? -9.601 29.082 26.801 1.00 92.50 756 GLY A C 1
ATOM 5875 O O . GLY A 1 756 ? -9.807 30.215 26.369 1.00 92.50 756 GLY A O 1
ATOM 5876 N N . TYR A 1 757 ? -9.590 28.007 26.010 1.00 94.19 757 TYR A N 1
ATOM 5877 C CA . TYR A 1 757 ? -9.840 28.024 24.569 1.00 94.19 757 TYR A CA 1
ATOM 5878 C C . TYR A 1 757 ? -11.044 27.124 24.234 1.00 94.19 757 TYR A C 1
ATOM 5880 O O . TYR A 1 757 ? -10.858 25.989 23.802 1.00 94.19 757 TYR A O 1
ATOM 5888 N N . PRO A 1 758 ? -12.293 27.570 24.462 1.00 93.75 758 PRO A N 1
ATOM 5889 C CA . PRO A 1 758 ? -13.473 26.806 24.063 1.00 93.75 758 PRO A CA 1
ATOM 5890 C C . PRO A 1 758 ? -13.678 26.851 22.542 1.00 93.75 758 PRO A C 1
ATOM 5892 O O . PRO A 1 758 ? -13.365 27.852 21.893 1.00 93.75 758 PRO A O 1
ATOM 5895 N N . LEU A 1 759 ? -14.252 25.783 21.980 1.00 93.31 759 LEU A N 1
ATOM 5896 C CA . LEU A 1 759 ? -14.602 25.712 20.560 1.00 93.31 759 LEU A CA 1
ATOM 5897 C C . LEU A 1 759 ? -15.657 26.781 20.207 1.00 93.31 759 LEU A C 1
ATOM 5899 O O . LEU A 1 759 ? -16.748 26.766 20.786 1.00 93.31 759 LEU A O 1
ATOM 5903 N N . PRO A 1 760 ? -15.391 27.687 19.248 1.00 92.19 760 PRO A N 1
ATOM 5904 C CA . PRO A 1 760 ? -16.390 28.649 18.798 1.00 92.19 760 PRO A CA 1
ATOM 5905 C C . PRO A 1 760 ? -17.561 27.972 18.067 1.00 92.19 760 PRO A C 1
ATOM 5907 O O . PRO A 1 760 ? -17.410 26.934 17.420 1.00 92.19 760 PRO A O 1
ATOM 5910 N N . ALA A 1 761 ? -18.748 28.578 18.145 1.00 89.06 761 ALA A N 1
ATOM 5911 C CA . ALA A 1 761 ? -19.951 28.026 17.529 1.00 89.06 761 ALA A CA 1
ATOM 5912 C C . ALA A 1 761 ? -19.813 27.905 16.001 1.00 89.06 761 ALA A C 1
ATOM 5914 O O . ALA A 1 761 ? -19.415 28.855 15.332 1.00 89.06 761 ALA A O 1
ATOM 5915 N N . LYS A 1 762 ? -20.234 26.755 15.452 1.00 87.50 762 LYS A N 1
ATOM 5916 C CA . LYS A 1 762 ? -20.198 26.428 14.010 1.00 87.50 762 LYS A CA 1
ATOM 5917 C C . LYS A 1 762 ? -18.793 26.404 13.388 1.00 87.50 762 LYS A C 1
ATOM 5919 O O . LYS A 1 762 ? -18.674 26.477 12.167 1.00 87.50 762 LYS A O 1
ATOM 5924 N N . THR A 1 763 ? -17.749 26.265 14.199 1.00 90.38 763 THR A N 1
ATOM 5925 C CA . THR A 1 763 ? -16.376 26.109 13.711 1.00 90.38 763 THR A CA 1
ATOM 5926 C C . THR A 1 763 ? -16.005 24.632 13.631 1.00 90.38 763 THR A C 1
ATOM 5928 O O . THR A 1 763 ? -16.350 23.843 14.509 1.00 90.38 763 THR A O 1
ATOM 5931 N N . ASN A 1 764 ? -15.291 24.251 12.575 1.00 91.75 764 ASN A N 1
ATOM 5932 C CA . ASN A 1 764 ? -14.715 22.918 12.447 1.00 91.75 764 ASN A CA 1
ATOM 5933 C C . ASN A 1 764 ? -13.645 22.710 13.542 1.00 91.75 764 ASN A C 1
ATOM 5935 O O . ASN A 1 764 ? -12.728 23.531 13.646 1.00 91.75 764 ASN A O 1
ATOM 5939 N N . PRO A 1 765 ? -13.717 21.631 14.345 1.00 93.38 765 PRO A N 1
ATOM 5940 C CA . PRO A 1 765 ? -12.726 21.348 15.381 1.00 93.38 765 PRO A CA 1
ATOM 5941 C C . PRO A 1 765 ? -11.279 21.329 14.878 1.00 93.38 765 PRO A C 1
ATOM 5943 O O . PRO A 1 765 ? -10.388 21.804 15.578 1.00 93.38 765 PRO A O 1
ATOM 5946 N N . SER A 1 766 ? -11.024 20.817 13.668 1.00 91.88 766 SER A N 1
ATOM 5947 C CA . SER A 1 766 ? -9.660 20.750 13.128 1.00 91.88 766 SER A CA 1
ATOM 5948 C C . SER A 1 766 ? -9.077 22.137 12.844 1.00 91.88 766 SER A C 1
ATOM 5950 O O . SER A 1 766 ? -7.919 22.389 13.182 1.00 91.88 766 SER A O 1
ATOM 5952 N N . ASP A 1 767 ? -9.888 23.043 12.291 1.00 92.50 767 ASP A N 1
ATOM 5953 C CA . ASP A 1 767 ? -9.517 24.437 12.040 1.00 92.50 767 ASP A CA 1
ATOM 5954 C C . ASP A 1 767 ? -9.276 25.164 13.366 1.00 92.50 767 ASP A C 1
ATOM 5956 O O . ASP A 1 767 ? -8.232 25.789 13.546 1.00 92.50 767 ASP A O 1
ATOM 5960 N N . PHE A 1 768 ? -10.165 24.966 14.345 1.00 94.69 768 PHE A N 1
ATOM 5961 C CA . PHE A 1 768 ? -9.998 25.498 15.697 1.00 94.69 768 PHE A CA 1
ATOM 5962 C C . PHE A 1 768 ? -8.675 25.058 16.344 1.00 94.69 768 PHE A C 1
ATOM 5964 O O . PHE A 1 768 ? -7.920 25.901 16.837 1.00 94.69 768 PHE A O 1
ATOM 5971 N N . PHE A 1 769 ? -8.354 23.758 16.325 1.00 94.50 769 PHE A N 1
ATOM 5972 C CA . PHE A 1 769 ? -7.089 23.281 16.883 1.00 94.50 769 PHE A CA 1
ATOM 5973 C C . PHE A 1 769 ? -5.902 23.940 16.188 1.00 94.50 769 PHE A C 1
ATOM 5975 O O . PHE A 1 769 ? -4.981 24.397 16.863 1.00 94.50 769 PHE A O 1
ATOM 5982 N N . LEU A 1 770 ? -5.919 24.020 14.856 1.00 92.62 770 LEU A N 1
ATOM 5983 C CA . LEU A 1 770 ? -4.828 24.605 14.083 1.00 92.62 770 LEU A CA 1
ATOM 5984 C C . LEU A 1 770 ? -4.650 26.101 14.361 1.00 92.62 770 LEU A C 1
ATOM 5986 O O . LEU A 1 770 ? -3.509 26.536 14.526 1.00 92.62 770 LEU A O 1
ATOM 5990 N N . ASP A 1 771 ? -5.731 26.862 14.505 1.00 91.31 771 ASP A N 1
ATOM 5991 C CA . ASP A 1 771 ? -5.681 28.285 14.853 1.00 91.31 771 ASP A CA 1
ATOM 5992 C C . ASP A 1 771 ? -5.044 28.514 16.233 1.00 91.31 771 ASP A C 1
ATOM 5994 O O . ASP A 1 771 ? -4.199 29.400 16.410 1.00 91.31 771 ASP A O 1
ATOM 5998 N N . VAL A 1 772 ? -5.385 27.674 17.216 1.00 92.88 772 VAL A N 1
ATOM 5999 C CA . VAL A 1 772 ? -4.834 27.779 18.575 1.00 92.88 772 VAL A CA 1
ATOM 6000 C C . VAL A 1 772 ? -3.372 27.326 18.626 1.00 92.88 772 VAL A C 1
ATOM 6002 O O . VAL A 1 772 ? -2.549 27.952 19.300 1.00 92.88 772 VAL A O 1
ATOM 6005 N N . ILE A 1 773 ? -3.001 26.259 17.919 1.00 92.75 773 ILE A N 1
ATOM 6006 C CA . ILE A 1 773 ? -1.656 25.675 18.048 1.00 92.75 773 ILE A CA 1
ATOM 6007 C C . ILE A 1 773 ? -0.621 26.286 17.100 1.00 92.75 773 ILE A C 1
ATOM 6009 O O . ILE A 1 773 ? 0.570 26.034 17.276 1.00 92.75 773 ILE A O 1
ATOM 6013 N N . THR A 1 774 ? -1.017 27.083 16.107 1.00 91.69 774 THR A N 1
ATOM 6014 C CA . THR A 1 774 ? -0.074 27.666 15.139 1.00 91.69 774 THR A CA 1
ATOM 6015 C C . THR A 1 774 ? 0.725 28.826 15.740 1.00 91.69 774 THR A C 1
ATOM 6017 O O . THR A 1 774 ? 0.197 29.671 16.465 1.00 91.69 774 THR A O 1
ATOM 6020 N N . LEU A 1 775 ? 2.025 28.859 15.430 1.00 89.75 775 LEU A N 1
ATOM 6021 C CA . LEU A 1 775 ? 2.922 29.963 15.765 1.00 89.75 775 LEU A CA 1
ATOM 6022 C C . LEU A 1 775 ? 2.695 31.123 14.785 1.00 89.75 775 LEU A C 1
ATOM 6024 O O . LEU A 1 775 ? 2.854 30.942 13.577 1.00 89.75 775 LEU A O 1
ATOM 6028 N N . ASP A 1 776 ? 2.371 32.310 15.295 1.00 88.69 776 ASP A N 1
ATOM 6029 C CA . ASP A 1 776 ? 2.165 33.494 14.458 1.00 88.69 776 ASP A CA 1
ATOM 6030 C C . ASP A 1 776 ? 3.506 34.179 14.175 1.00 88.69 776 ASP A C 1
ATOM 6032 O O . ASP A 1 776 ? 4.182 34.648 15.084 1.00 88.69 776 ASP A O 1
ATOM 6036 N N . GLY A 1 777 ? 3.924 34.196 12.911 1.00 85.75 777 GLY A N 1
ATOM 6037 C CA . GLY A 1 777 ? 5.193 34.787 12.485 1.00 85.75 777 GLY A CA 1
ATOM 6038 C C . GLY A 1 777 ? 5.091 36.212 11.942 1.00 85.75 777 GLY A C 1
ATOM 6039 O O . GLY A 1 777 ? 6.079 36.691 11.396 1.00 85.75 777 GLY A O 1
ATOM 6040 N N . ARG A 1 778 ? 3.922 36.865 12.009 1.00 88.50 778 ARG A N 1
ATOM 6041 C CA . ARG A 1 778 ? 3.696 38.166 11.348 1.00 88.50 778 ARG A CA 1
ATOM 6042 C C . ARG A 1 778 ? 4.420 39.333 12.021 1.00 88.50 778 ARG A C 1
ATOM 6044 O O . ARG A 1 778 ? 4.889 40.222 11.318 1.00 88.50 778 ARG A O 1
ATOM 6051 N N . THR A 1 779 ? 4.517 39.324 13.350 1.00 91.75 779 THR A N 1
ATOM 6052 C CA . THR A 1 779 ? 5.285 40.297 14.148 1.00 91.75 779 THR A CA 1
ATOM 6053 C C . THR A 1 779 ? 6.029 39.588 15.278 1.00 91.75 779 THR A C 1
ATOM 6055 O O . THR A 1 779 ? 5.651 38.480 15.673 1.00 91.75 779 THR A O 1
ATOM 6058 N N . ASP A 1 780 ? 7.079 40.213 15.816 1.00 89.38 780 ASP A N 1
ATOM 6059 C CA . ASP A 1 780 ? 7.853 39.641 16.925 1.00 89.38 780 ASP A CA 1
ATOM 6060 C C . ASP A 1 780 ? 7.011 39.516 18.205 1.00 89.38 780 ASP A C 1
ATOM 6062 O O . ASP A 1 780 ? 7.124 38.525 18.934 1.00 89.38 780 ASP A O 1
ATOM 6066 N N . GLU A 1 781 ? 6.094 40.457 18.444 1.00 90.00 781 GLU A N 1
ATOM 6067 C CA . GLU A 1 781 ? 5.143 40.407 19.556 1.00 90.00 781 GLU A CA 1
ATOM 6068 C C . GLU A 1 781 ? 4.171 39.230 19.405 1.00 90.00 781 GLU A C 1
ATOM 6070 O O . GLU A 1 781 ? 4.031 38.428 20.329 1.00 90.00 781 GLU A O 1
ATOM 6075 N N . ALA A 1 782 ? 3.550 39.065 18.228 1.00 87.50 782 ALA A N 1
ATOM 6076 C CA . ALA A 1 782 ? 2.619 37.965 17.966 1.00 87.50 782 ALA A CA 1
ATOM 6077 C C . ALA A 1 782 ? 3.315 36.599 18.064 1.00 87.50 782 ALA A C 1
ATOM 6079 O O . ALA A 1 782 ? 2.755 35.633 18.601 1.00 87.50 782 ALA A O 1
ATOM 6080 N N . ARG A 1 783 ? 4.575 36.528 17.619 1.00 90.19 783 ARG A N 1
ATOM 6081 C CA . ARG A 1 783 ? 5.429 35.347 17.764 1.00 90.19 783 ARG A CA 1
ATOM 6082 C C . ARG A 1 783 ? 5.680 35.012 19.225 1.00 90.19 783 ARG A C 1
ATOM 6084 O O . ARG A 1 783 ? 5.558 33.848 19.605 1.00 90.19 783 ARG A O 1
ATOM 6091 N N . LYS A 1 784 ? 6.012 36.006 20.050 1.00 91.12 784 LYS A N 1
ATOM 6092 C CA . LYS A 1 784 ? 6.252 35.806 21.482 1.00 91.12 784 LYS A CA 1
ATOM 6093 C C . LYS A 1 784 ? 4.985 35.330 22.198 1.00 91.12 784 LYS A C 1
ATOM 6095 O O . LYS A 1 784 ? 5.031 34.305 22.875 1.00 91.12 784 LYS A O 1
ATOM 6100 N N . THR A 1 785 ? 3.848 35.990 21.975 1.00 91.50 785 THR A N 1
ATOM 6101 C CA . THR A 1 785 ? 2.561 35.626 22.595 1.00 91.50 785 THR A CA 1
ATOM 6102 C C . THR A 1 785 ? 2.091 34.227 22.187 1.00 91.50 785 THR A C 1
ATOM 6104 O O . THR A 1 785 ? 1.666 33.436 23.031 1.00 91.50 785 THR A O 1
ATOM 6107 N N . SER A 1 786 ? 2.186 33.878 20.899 1.00 91.75 786 SER A N 1
ATOM 6108 C CA . SER A 1 786 ? 1.809 32.537 20.429 1.00 91.75 786 SER A CA 1
ATOM 6109 C C . SER A 1 786 ? 2.749 31.451 20.966 1.00 91.75 786 SER A C 1
ATOM 6111 O O . SER A 1 786 ? 2.284 30.371 21.331 1.00 91.75 786 SER A O 1
ATOM 6113 N N . LEU A 1 787 ? 4.048 31.737 21.105 1.00 92.19 787 LEU A N 1
ATOM 6114 C CA . LEU A 1 787 ? 5.009 30.812 21.707 1.00 92.19 787 LEU A CA 1
ATOM 6115 C C . LEU A 1 787 ? 4.743 30.583 23.203 1.00 92.19 787 LEU A C 1
ATOM 6117 O O . LEU A 1 787 ? 4.810 29.445 23.665 1.00 92.19 787 LEU A O 1
ATOM 6121 N N . GLU A 1 788 ? 4.411 31.636 23.953 1.00 93.06 788 GLU A N 1
ATOM 6122 C CA . GLU A 1 788 ? 4.007 31.540 25.363 1.00 93.06 788 GLU A CA 1
ATOM 6123 C C . GLU A 1 788 ? 2.757 30.661 25.526 1.00 93.06 788 GLU A C 1
ATOM 6125 O O . GLU A 1 788 ? 2.750 29.753 26.361 1.00 93.06 788 GLU A O 1
ATOM 6130 N N . ARG A 1 789 ? 1.747 30.842 24.661 1.00 94.06 789 ARG A N 1
ATOM 6131 C CA . ARG A 1 789 ? 0.552 29.981 24.605 1.00 94.06 789 ARG A CA 1
ATOM 6132 C C . ARG A 1 789 ? 0.904 28.513 24.349 1.00 94.06 789 ARG A C 1
ATOM 6134 O O . ARG A 1 789 ? 0.451 27.641 25.087 1.00 94.06 789 ARG A O 1
ATOM 6141 N N . ILE A 1 790 ? 1.724 28.234 23.332 1.00 93.75 790 ILE A N 1
ATOM 6142 C CA . ILE A 1 790 ? 2.158 26.870 22.978 1.00 93.75 790 ILE A CA 1
ATOM 6143 C C . ILE A 1 790 ? 2.914 26.219 24.144 1.00 93.75 790 ILE A C 1
ATOM 6145 O O . ILE A 1 790 ? 2.674 25.056 24.463 1.00 93.75 790 ILE A O 1
ATOM 6149 N N . ASN A 1 791 ? 3.805 26.963 24.807 1.00 93.25 791 ASN A N 1
ATOM 6150 C CA . ASN A 1 791 ? 4.546 26.469 25.968 1.00 93.25 791 ASN A CA 1
ATOM 6151 C C . ASN A 1 791 ? 3.612 26.126 27.131 1.00 93.25 791 ASN A C 1
ATOM 6153 O O . ASN A 1 791 ? 3.771 25.065 27.728 1.00 93.25 791 ASN A O 1
ATOM 6157 N N . LYS A 1 792 ? 2.622 26.983 27.413 1.00 93.62 792 LYS A N 1
ATOM 6158 C CA . LYS A 1 792 ? 1.615 26.742 28.453 1.00 93.62 792 LYS A CA 1
ATOM 6159 C C . LYS A 1 792 ? 0.829 25.453 28.187 1.00 93.62 792 LYS A C 1
ATOM 6161 O O . LYS A 1 792 ? 0.695 24.635 29.091 1.00 93.62 792 LYS A O 1
ATOM 6166 N N . LEU A 1 793 ? 0.357 25.256 26.953 1.00 92.38 793 LEU A N 1
ATOM 6167 C CA . LEU A 1 793 ? -0.371 24.046 26.545 1.00 92.38 793 LEU A CA 1
ATOM 6168 C C . LEU A 1 793 ? 0.501 22.785 26.656 1.00 92.38 793 LEU A C 1
ATOM 6170 O O . LEU A 1 793 ? 0.074 21.790 27.229 1.00 92.38 793 LEU A O 1
ATOM 6174 N N . HIS A 1 794 ? 1.744 22.842 26.173 1.00 91.56 794 HIS A N 1
ATOM 6175 C CA . HIS A 1 794 ? 2.686 21.723 26.260 1.00 91.56 794 HIS A CA 1
ATOM 6176 C C . HIS A 1 794 ? 2.986 21.314 27.710 1.00 91.56 794 HIS A C 1
ATOM 6178 O O . HIS A 1 794 ? 3.024 20.125 28.020 1.00 91.56 794 HIS A O 1
ATOM 6184 N N . THR A 1 795 ? 3.220 22.284 28.599 1.00 90.94 795 THR A N 1
ATOM 6185 C CA . THR A 1 795 ? 3.487 22.003 30.016 1.00 90.94 795 THR A CA 1
ATOM 6186 C C . THR A 1 795 ? 2.269 21.373 30.685 1.00 90.94 795 THR A C 1
ATOM 6188 O O . THR A 1 795 ? 2.414 20.324 31.303 1.00 90.94 795 THR A O 1
ATOM 6191 N N . ALA A 1 796 ? 1.073 21.935 30.479 1.00 89.56 796 ALA A N 1
ATOM 6192 C CA . ALA A 1 796 ? -0.163 21.390 31.040 1.00 89.56 796 ALA A CA 1
ATOM 6193 C C . ALA A 1 796 ? -0.434 19.948 30.575 1.00 89.56 796 ALA A C 1
ATOM 6195 O O . ALA A 1 796 ? -0.809 19.091 31.375 1.00 89.56 796 ALA A O 1
ATOM 6196 N N . TYR A 1 797 ? -0.198 19.660 29.291 1.00 88.19 797 TYR A N 1
ATOM 6197 C CA . TYR A 1 797 ? -0.316 18.306 28.760 1.00 88.19 797 TYR A CA 1
ATOM 6198 C C . TYR A 1 797 ? 0.697 17.347 29.402 1.00 88.19 797 TYR A C 1
ATOM 6200 O O . TYR A 1 797 ? 0.318 16.271 29.862 1.00 88.19 797 TYR A O 1
ATOM 6208 N N . ASN A 1 798 ? 1.975 17.730 29.482 1.00 85.56 798 ASN A N 1
ATOM 6209 C CA . ASN A 1 798 ? 3.012 16.872 30.060 1.00 85.56 798 ASN A CA 1
ATOM 6210 C C . ASN A 1 798 ? 2.833 16.638 31.567 1.00 85.56 798 ASN A C 1
ATOM 6212 O O . ASN A 1 798 ? 3.135 15.548 32.038 1.00 85.56 798 ASN A O 1
ATOM 6216 N N . GLU A 1 799 ? 2.339 17.617 32.324 1.00 85.00 799 GLU A N 1
ATOM 6217 C CA . GLU A 1 799 ? 2.049 17.443 33.754 1.00 85.00 799 GLU A CA 1
ATOM 6218 C C . GLU A 1 799 ? 0.897 16.455 33.981 1.00 85.00 799 GLU A C 1
ATOM 6220 O O . GLU A 1 799 ? 0.979 15.609 34.870 1.00 85.00 799 GLU A O 1
ATOM 6225 N N . LYS A 1 800 ? -0.156 16.521 33.154 1.00 80.19 800 LYS A N 1
ATOM 6226 C CA . LYS A 1 800 ? -1.357 15.680 33.295 1.00 80.19 800 LYS A CA 1
ATOM 6227 C C . LYS A 1 800 ? -1.188 14.283 32.674 1.00 80.19 800 LYS A C 1
ATOM 6229 O O . LYS A 1 800 ? -1.757 13.321 33.181 1.00 80.19 800 LYS A O 1
ATOM 6234 N N . TYR A 1 801 ? -0.404 14.155 31.598 1.00 73.44 801 TYR A N 1
ATOM 6235 C CA . TYR A 1 801 ? -0.351 12.947 30.757 1.00 73.44 801 TYR A CA 1
ATOM 6236 C C . TYR A 1 801 ? 1.068 12.481 30.376 1.00 73.44 801 TYR A C 1
ATOM 6238 O O . TYR A 1 801 ? 1.216 11.566 29.564 1.00 73.44 801 TYR A O 1
ATOM 6246 N N . GLY A 1 802 ? 2.124 13.076 30.941 1.00 59.22 802 GLY A N 1
ATOM 6247 C CA . GLY A 1 802 ? 3.517 12.888 30.505 1.00 59.22 802 GLY A CA 1
ATOM 6248 C C . GLY A 1 802 ? 4.107 11.482 30.658 1.00 59.22 802 GLY A C 1
ATOM 6249 O O . GLY A 1 802 ? 5.142 11.206 30.052 1.00 59.22 802 GLY A O 1
ATOM 6250 N N . SER A 1 803 ? 3.465 10.572 31.401 1.00 60.16 803 SER A N 1
ATOM 6251 C CA . SER A 1 803 ? 3.875 9.164 31.472 1.00 60.16 803 SER A CA 1
ATOM 6252 C C . SER A 1 803 ? 2.724 8.215 31.132 1.00 60.16 803 SER A C 1
ATOM 6254 O O . SER A 1 803 ? 1.804 8.021 31.924 1.00 60.16 803 SER A O 1
ATOM 6256 N N . HIS A 1 804 ? 2.797 7.556 29.974 1.00 59.88 804 HIS A N 1
ATOM 6257 C CA . HIS A 1 804 ? 1.945 6.405 29.668 1.00 59.88 804 HIS A CA 1
ATOM 6258 C C . HIS A 1 804 ? 2.594 5.126 30.225 1.00 59.88 804 HIS A C 1
ATOM 6260 O O . HIS A 1 804 ? 3.324 4.425 29.524 1.00 59.88 804 HIS A O 1
ATOM 6266 N N . THR A 1 805 ? 2.352 4.831 31.504 1.00 52.25 805 THR A N 1
ATOM 6267 C CA . THR A 1 805 ? 2.897 3.664 32.230 1.00 52.25 805 THR A CA 1
ATOM 6268 C C . THR A 1 805 ? 2.019 2.413 32.152 1.00 52.25 805 THR A C 1
ATOM 6270 O O . THR A 1 805 ? 2.317 1.417 32.806 1.00 52.25 805 THR A O 1
ATOM 6273 N N . SER A 1 806 ? 0.956 2.410 31.338 1.00 55.12 806 SER A N 1
ATOM 6274 C CA . SER A 1 806 ? 0.086 1.236 31.204 1.00 55.12 806 SER A CA 1
ATOM 6275 C C . SER A 1 806 ? 0.877 0.010 30.711 1.00 55.12 806 SER A C 1
ATOM 6277 O O . SER A 1 806 ? 1.646 0.151 29.755 1.00 55.12 806 SER A O 1
ATOM 6279 N N . PRO A 1 807 ? 0.705 -1.188 31.293 1.00 52.72 807 PRO A N 1
ATOM 6280 C CA . PRO A 1 807 ? 1.407 -2.394 30.850 1.00 52.72 807 PRO A CA 1
ATOM 6281 C C . PRO A 1 807 ? 1.120 -2.711 29.372 1.00 52.72 807 PRO A C 1
ATOM 6283 O O . PRO A 1 807 ? 0.069 -2.351 28.838 1.00 52.72 807 PRO A O 1
ATOM 6286 N N . PHE A 1 808 ? 2.080 -3.336 28.683 1.00 56.59 808 PHE A N 1
ATOM 6287 C CA . PHE A 1 808 ? 1.874 -3.783 27.302 1.00 56.59 808 PHE A CA 1
ATOM 6288 C C . PHE A 1 808 ? 0.856 -4.935 27.266 1.00 56.59 808 PHE A C 1
ATOM 6290 O O . PHE A 1 808 ? 0.897 -5.796 28.148 1.00 56.59 808 PHE A O 1
ATOM 6297 N N . PRO A 1 809 ? -0.029 -4.996 26.253 1.00 53.69 809 PRO A N 1
ATOM 6298 C CA . PRO A 1 809 ? -0.859 -6.172 26.020 1.00 53.69 809 PRO A CA 1
ATOM 6299 C C . PRO A 1 809 ? 0.035 -7.411 25.868 1.00 53.69 809 PRO A C 1
ATOM 6301 O O . PRO A 1 809 ? 1.001 -7.409 25.103 1.00 53.69 809 PRO A O 1
ATOM 6304 N N . SER A 1 810 ? -0.248 -8.462 26.630 1.00 38.88 810 SER A N 1
ATOM 6305 C CA . SER A 1 810 ? 0.573 -9.669 26.713 1.00 38.88 810 SER A CA 1
ATOM 6306 C C . SER A 1 810 ? 0.469 -10.518 25.442 1.00 38.88 810 SER A C 1
ATOM 6308 O O . SER A 1 810 ? -0.365 -11.410 25.356 1.00 38.88 810 SER A O 1
ATOM 6310 N N . GLN A 1 811 ? 1.331 -10.262 24.450 1.00 45.97 811 GLN A N 1
ATOM 6311 C CA . GLN A 1 811 ? 1.735 -11.230 23.417 1.00 45.97 811 GLN A CA 1
ATOM 6312 C C . GLN A 1 811 ? 2.953 -10.715 22.622 1.00 45.97 811 GLN A C 1
ATOM 6314 O O . GLN A 1 811 ? 2.869 -9.772 21.831 1.00 45.97 811 GLN A O 1
ATOM 6319 N N . LEU A 1 812 ? 4.100 -11.374 22.809 1.00 40.53 812 LEU A N 1
ATOM 6320 C CA . LEU A 1 812 ? 5.307 -11.169 22.007 1.00 40.53 812 LEU A CA 1
ATOM 6321 C C . LEU A 1 812 ? 5.088 -11.783 20.618 1.00 40.53 812 LEU A C 1
ATOM 6323 O O . LEU A 1 812 ? 5.060 -13.007 20.462 1.00 40.53 812 LEU A O 1
ATOM 6327 N N . LEU A 1 813 ? 4.930 -10.946 19.591 1.00 44.22 813 LEU A N 1
ATOM 6328 C CA . LEU A 1 813 ? 5.054 -11.408 18.212 1.00 44.22 813 LEU A CA 1
ATOM 6329 C C . LEU A 1 813 ? 6.486 -11.911 18.022 1.00 44.22 813 LEU A C 1
ATOM 6331 O O . LEU A 1 813 ? 7.429 -11.126 18.081 1.00 44.22 813 LEU A O 1
ATOM 6335 N N . LYS A 1 814 ? 6.657 -13.201 17.715 1.00 42.12 814 LYS A N 1
ATOM 6336 C CA . LYS A 1 814 ? 7.898 -13.671 17.093 1.00 42.12 814 LYS A CA 1
ATOM 6337 C C . LYS A 1 814 ? 8.000 -13.006 15.722 1.00 42.12 814 LYS A C 1
ATOM 6339 O O . LYS A 1 814 ? 7.385 -13.456 14.758 1.00 42.12 814 LYS A O 1
ATOM 6344 N N . MET A 1 815 ? 8.721 -11.893 15.658 1.00 49.34 815 MET A N 1
ATOM 6345 C CA . MET A 1 815 ? 9.026 -11.222 14.403 1.00 49.34 815 MET A CA 1
ATOM 6346 C C . MET A 1 815 ? 9.942 -12.127 13.580 1.00 49.34 815 MET A C 1
ATOM 6348 O O . MET A 1 815 ? 10.954 -12.611 14.083 1.00 49.34 815 MET A O 1
ATOM 6352 N N . ASP A 1 816 ? 9.579 -12.374 12.321 1.00 47.91 816 ASP A N 1
ATOM 6353 C CA . ASP A 1 816 ? 10.430 -13.105 11.383 1.00 47.91 816 ASP A CA 1
ATOM 6354 C C . ASP A 1 816 ? 11.705 -12.275 11.145 1.00 47.91 816 ASP A C 1
ATOM 6356 O O . ASP A 1 816 ? 11.688 -11.207 10.526 1.00 47.91 816 ASP A O 1
ATOM 6360 N N . THR A 1 817 ? 12.809 -12.730 11.736 1.00 45.94 817 THR A N 1
ATOM 6361 C CA . THR A 1 817 ? 14.113 -12.055 11.754 1.00 45.94 817 THR A CA 1
ATOM 6362 C C . THR A 1 817 ? 14.928 -12.299 10.485 1.00 45.94 817 THR A C 1
ATOM 6364 O O . THR A 1 817 ? 16.090 -11.890 10.414 1.00 45.94 817 THR A O 1
ATOM 6367 N N . SER A 1 818 ? 14.356 -12.948 9.465 1.00 50.41 818 SER A N 1
ATOM 6368 C CA . SER A 1 818 ? 15.090 -13.279 8.247 1.00 50.41 818 SER A CA 1
ATOM 6369 C C . SER A 1 818 ? 15.451 -12.025 7.432 1.00 50.41 818 SER A C 1
ATOM 6371 O O . SER A 1 818 ? 14.646 -11.404 6.739 1.00 50.41 818 SER A O 1
ATOM 6373 N N . GLN A 1 819 ? 16.727 -11.639 7.514 1.00 53.25 819 GLN A N 1
ATOM 6374 C CA . GLN A 1 819 ? 17.326 -10.611 6.670 1.00 53.25 819 GLN A CA 1
ATOM 6375 C C . GLN A 1 819 ? 17.702 -11.196 5.310 1.00 53.25 819 GLN A C 1
ATOM 6377 O O . GLN A 1 819 ? 18.825 -11.656 5.110 1.00 53.25 819 GLN A O 1
ATOM 6382 N N . THR A 1 820 ? 16.798 -11.130 4.340 1.00 63.66 820 THR A N 1
ATOM 6383 C CA . THR A 1 820 ? 17.181 -11.297 2.934 1.00 63.66 820 THR A CA 1
ATOM 6384 C C . THR A 1 820 ? 16.404 -10.330 2.051 1.00 63.66 820 THR A C 1
ATOM 6386 O O . THR A 1 820 ? 15.270 -9.964 2.348 1.00 63.66 820 THR A O 1
ATOM 6389 N N . TRP A 1 821 ? 17.040 -9.881 0.966 1.00 79.56 821 TRP A N 1
ATOM 6390 C CA . TRP A 1 821 ? 16.296 -9.292 -0.147 1.00 79.56 821 TRP A CA 1
ATOM 6391 C C . TRP A 1 821 ? 15.264 -10.325 -0.624 1.00 79.56 821 TRP A C 1
ATOM 6393 O O . TRP A 1 821 ? 15.635 -11.499 -0.713 1.00 79.56 821 TRP A O 1
ATOM 6403 N N . PRO A 1 822 ? 14.017 -9.933 -0.944 1.00 82.75 822 PRO A N 1
ATOM 6404 C CA . PRO A 1 822 ? 12.959 -10.895 -1.272 1.00 82.75 822 PRO A CA 1
ATOM 6405 C C . PRO A 1 822 ? 13.312 -11.822 -2.444 1.00 82.75 822 PRO A C 1
ATOM 6407 O O . PRO A 1 822 ? 12.883 -12.977 -2.485 1.00 82.75 822 PRO A O 1
ATOM 6410 N N . LEU A 1 823 ? 14.120 -11.313 -3.380 1.00 87.62 823 LEU A N 1
ATOM 6411 C CA . LEU A 1 823 ? 14.602 -12.020 -4.558 1.00 87.62 823 LEU A CA 1
ATOM 6412 C C . LEU A 1 823 ? 16.131 -12.149 -4.579 1.00 87.62 823 LEU A C 1
ATOM 6414 O O . LEU A 1 823 ? 16.877 -11.371 -3.979 1.00 87.62 823 LEU A O 1
ATOM 6418 N N . SER A 1 824 ? 16.608 -13.130 -5.348 1.00 90.44 824 SER A N 1
ATOM 6419 C CA . SER A 1 824 ? 18.021 -13.221 -5.721 1.00 90.44 824 SER A CA 1
ATOM 6420 C C . SER A 1 824 ? 18.394 -12.150 -6.753 1.00 90.44 824 SER A C 1
ATOM 6422 O O . SER A 1 824 ? 17.555 -11.685 -7.524 1.00 90.44 824 SER A O 1
ATOM 6424 N N . TRP A 1 825 ? 19.677 -11.783 -6.823 1.00 93.44 825 TRP A N 1
ATOM 6425 C CA . TRP A 1 825 ? 20.144 -10.730 -7.735 1.00 93.44 825 TRP A CA 1
ATOM 6426 C C . TRP A 1 825 ? 19.775 -10.957 -9.219 1.00 93.44 825 TRP A C 1
ATOM 6428 O O . TRP A 1 825 ? 19.333 -9.999 -9.853 1.00 93.44 825 TRP A O 1
ATOM 6438 N N . PRO A 1 826 ? 19.887 -12.177 -9.792 1.00 94.44 826 PRO A N 1
ATOM 6439 C CA . PRO A 1 826 ? 19.483 -12.413 -11.181 1.00 94.44 826 PRO A CA 1
ATOM 6440 C C . PRO A 1 826 ? 17.971 -12.279 -11.399 1.00 94.44 826 PRO A C 1
ATOM 6442 O O . PRO A 1 826 ? 17.545 -11.753 -12.424 1.00 94.44 826 PRO A O 1
ATOM 6445 N N . GLN A 1 827 ? 17.158 -12.708 -10.428 1.00 92.38 827 GLN A N 1
ATOM 6446 C CA . GLN A 1 827 ? 15.702 -12.552 -10.482 1.00 92.38 827 GLN A CA 1
ATOM 6447 C C . GLN A 1 827 ? 15.305 -11.073 -10.397 1.00 92.38 827 GLN A C 1
ATOM 6449 O O . GLN A 1 827 ? 14.499 -10.620 -11.207 1.00 92.38 827 GLN A O 1
ATOM 6454 N N . GLU A 1 828 ? 15.921 -10.304 -9.486 1.00 94.62 828 GLU A N 1
ATOM 6455 C CA . GLU A 1 828 ? 15.755 -8.843 -9.424 1.00 94.62 828 GLU A CA 1
ATOM 6456 C C . GLU A 1 828 ? 16.072 -8.207 -10.785 1.00 94.62 828 GLU A C 1
ATOM 6458 O O . GLU A 1 828 ? 15.281 -7.422 -11.310 1.00 94.62 828 GLU A O 1
ATOM 6463 N N . LEU A 1 829 ? 17.221 -8.564 -11.376 1.00 96.00 829 LEU A N 1
ATOM 6464 C CA . LEU A 1 829 ? 17.651 -8.037 -12.669 1.00 96.00 829 LEU A CA 1
ATOM 6465 C C . LEU A 1 829 ? 16.644 -8.364 -13.777 1.00 96.00 829 LEU A C 1
ATOM 6467 O O . LEU A 1 829 ? 16.310 -7.478 -14.557 1.00 96.00 829 LEU A O 1
ATOM 6471 N N . MET A 1 830 ? 16.152 -9.604 -13.844 1.00 95.44 830 MET A N 1
ATOM 6472 C CA . MET A 1 830 ? 15.216 -10.043 -14.882 1.00 95.44 830 MET A CA 1
ATOM 6473 C C . MET A 1 830 ? 13.879 -9.297 -14.801 1.00 95.44 830 MET A C 1
ATOM 6475 O O . MET A 1 830 ? 13.377 -8.826 -15.824 1.00 95.44 830 MET A O 1
ATOM 6479 N N . VAL A 1 831 ? 13.331 -9.127 -13.594 1.00 95.56 831 VAL A N 1
ATOM 6480 C CA . VAL A 1 831 ? 12.083 -8.377 -13.378 1.00 95.56 831 VAL A CA 1
ATOM 6481 C C . VAL A 1 831 ? 12.267 -6.902 -13.747 1.00 95.56 831 VAL A C 1
ATOM 6483 O O . VAL A 1 831 ? 11.453 -6.341 -14.482 1.00 95.56 831 VAL A O 1
ATOM 6486 N N . LEU A 1 832 ? 13.361 -6.274 -13.299 1.00 96.19 832 LEU A N 1
ATOM 6487 C CA . LEU A 1 832 ? 13.655 -4.866 -13.591 1.00 96.19 832 LEU A CA 1
ATOM 6488 C C . LEU A 1 832 ? 13.926 -4.627 -15.078 1.00 96.19 832 LEU A C 1
ATOM 6490 O O . LEU A 1 832 ? 13.435 -3.647 -15.636 1.00 96.19 832 LEU A O 1
ATOM 6494 N N . PHE A 1 833 ? 14.665 -5.525 -15.729 1.00 96.00 833 PHE A N 1
ATOM 6495 C CA . PHE A 1 833 ? 14.881 -5.497 -17.172 1.00 96.00 833 PHE A CA 1
ATOM 6496 C C . PHE A 1 833 ? 13.548 -5.601 -17.919 1.00 96.00 833 PHE A C 1
ATOM 6498 O O . PHE A 1 833 ? 13.261 -4.752 -18.758 1.00 96.00 833 PHE A O 1
ATOM 6505 N N . GLY A 1 834 ? 12.692 -6.566 -17.561 1.00 96.00 834 GLY A N 1
ATOM 6506 C CA . GLY A 1 834 ? 11.366 -6.730 -18.162 1.00 96.00 834 GLY A CA 1
ATOM 6507 C C . GLY A 1 834 ? 10.473 -5.496 -17.994 1.00 96.00 834 GLY A C 1
ATOM 6508 O O . GLY A 1 834 ? 9.861 -5.045 -18.964 1.00 96.00 834 GLY A O 1
ATOM 6509 N N . ARG A 1 835 ? 10.448 -4.901 -16.791 1.00 96.19 835 ARG A N 1
ATOM 6510 C CA . ARG A 1 835 ? 9.736 -3.641 -16.511 1.00 96.19 835 ARG A CA 1
ATOM 6511 C C . ARG A 1 835 ? 10.250 -2.499 -17.386 1.00 96.19 835 ARG A C 1
ATOM 6513 O O . ARG A 1 835 ? 9.456 -1.824 -18.035 1.00 96.19 835 ARG A O 1
ATOM 6520 N N . ASN A 1 836 ? 11.568 -2.306 -17.426 1.00 95.06 836 ASN A N 1
ATOM 6521 C CA . ASN A 1 836 ? 12.191 -1.224 -18.187 1.00 95.06 836 ASN A CA 1
ATOM 6522 C C . ASN A 1 836 ? 11.994 -1.383 -19.700 1.00 95.06 836 ASN A C 1
ATOM 6524 O O . ASN A 1 836 ? 11.779 -0.390 -20.384 1.00 95.06 836 ASN A O 1
ATOM 6528 N N . MET A 1 837 ? 12.043 -2.612 -20.222 1.00 94.69 837 MET A N 1
ATOM 6529 C CA . MET A 1 837 ? 11.765 -2.892 -21.634 1.00 94.69 837 MET A CA 1
ATOM 6530 C C . MET A 1 837 ? 10.319 -2.547 -21.992 1.00 94.69 837 MET A C 1
ATOM 6532 O O . MET A 1 837 ? 10.057 -1.954 -23.035 1.00 94.69 837 MET A O 1
ATOM 6536 N N . ARG A 1 838 ? 9.369 -2.883 -21.113 1.00 94.81 838 ARG A N 1
ATOM 6537 C CA . ARG A 1 838 ? 7.949 -2.578 -21.317 1.00 94.81 838 ARG A CA 1
ATOM 6538 C C . ARG A 1 838 ? 7.667 -1.076 -21.278 1.00 94.81 838 ARG A C 1
ATOM 6540 O O . ARG A 1 838 ? 6.897 -0.598 -22.104 1.00 94.81 838 ARG A O 1
ATOM 6547 N N . ASP A 1 839 ? 8.301 -0.361 -20.352 1.00 92.62 839 ASP A N 1
ATOM 6548 C CA . ASP A 1 839 ? 8.281 1.105 -20.278 1.00 92.62 839 ASP A CA 1
ATOM 6549 C C . ASP A 1 839 ? 8.845 1.727 -21.568 1.00 92.62 839 ASP A C 1
ATOM 6551 O O . ASP A 1 839 ? 8.172 2.524 -22.217 1.00 92.62 839 ASP A O 1
ATOM 6555 N N . LEU A 1 840 ? 10.016 1.259 -22.016 1.00 90.19 840 LEU A N 1
ATOM 6556 C CA . LEU A 1 840 ? 10.687 1.741 -23.225 1.00 90.19 840 LEU A CA 1
ATOM 6557 C C . LEU A 1 840 ? 9.848 1.551 -24.496 1.00 90.19 840 LEU A C 1
ATOM 6559 O O . LEU A 1 840 ? 9.677 2.492 -25.261 1.00 90.19 840 LEU A O 1
ATOM 6563 N N . PHE A 1 841 ? 9.301 0.354 -24.728 1.00 90.50 841 PHE A N 1
ATOM 6564 C CA . PHE A 1 841 ? 8.507 0.074 -25.933 1.00 90.50 841 PHE A CA 1
ATOM 6565 C C . PHE A 1 841 ? 7.171 0.821 -25.984 1.00 90.50 841 PHE A C 1
ATOM 6567 O O . PHE A 1 841 ? 6.556 0.917 -27.048 1.00 90.50 841 PHE A O 1
ATOM 6574 N N . ARG A 1 842 ? 6.693 1.323 -24.842 1.00 91.31 842 ARG A N 1
ATOM 6575 C CA . ARG A 1 842 ? 5.452 2.099 -24.758 1.00 91.31 842 ARG A CA 1
ATOM 6576 C C . ARG A 1 842 ? 5.671 3.597 -24.879 1.00 91.31 842 ARG A C 1
ATOM 6578 O O . ARG A 1 842 ? 4.709 4.297 -25.191 1.00 91.31 842 ARG A O 1
ATOM 6585 N N . ASP A 1 843 ? 6.907 4.067 -24.743 1.00 88.19 843 ASP A N 1
ATOM 6586 C CA . ASP A 1 843 ? 7.284 5.440 -25.063 1.00 88.19 843 ASP A CA 1
ATOM 6587 C C . ASP A 1 843 ? 7.364 5.644 -26.588 1.00 88.19 843 ASP A C 1
ATOM 6589 O O . ASP A 1 843 ? 8.425 5.746 -27.212 1.00 88.19 843 ASP A O 1
ATOM 6593 N N . LYS A 1 844 ? 6.185 5.673 -27.219 1.00 88.00 844 LYS A N 1
ATOM 6594 C CA . LYS A 1 844 ? 6.037 5.874 -28.667 1.00 88.00 844 LYS A CA 1
ATOM 6595 C C . LYS A 1 844 ? 6.577 7.230 -29.119 1.00 88.00 844 LYS A C 1
ATOM 6597 O O . LYS A 1 844 ? 6.987 7.350 -30.271 1.00 88.00 844 LYS A O 1
ATOM 6602 N N . GLY A 1 845 ? 6.566 8.230 -28.233 1.00 87.06 845 GLY A N 1
ATOM 6603 C CA . GLY A 1 845 ? 7.094 9.562 -28.510 1.00 87.06 845 GLY A CA 1
ATOM 6604 C C . GLY A 1 845 ? 8.603 9.519 -28.722 1.00 87.06 845 GLY A C 1
ATOM 6605 O O . GLY A 1 845 ? 9.081 9.951 -29.771 1.00 87.06 845 GLY A O 1
ATOM 6606 N N . ALA A 1 846 ? 9.339 8.919 -27.781 1.00 84.88 846 ALA A N 1
ATOM 6607 C CA . ALA A 1 846 ? 10.784 8.750 -27.904 1.00 84.88 846 ALA A CA 1
ATOM 6608 C C . ALA A 1 846 ? 11.162 7.895 -29.123 1.00 84.88 846 ALA A C 1
ATOM 6610 O O . ALA A 1 846 ? 11.992 8.311 -29.930 1.00 84.88 846 ALA A O 1
ATOM 6611 N N . ILE A 1 847 ? 10.507 6.741 -29.312 1.00 89.81 847 ILE A N 1
ATOM 6612 C CA . ILE A 1 847 ? 10.777 5.850 -30.454 1.00 89.81 847 ILE A CA 1
ATOM 6613 C C . ILE A 1 847 ? 10.503 6.562 -31.786 1.00 89.81 847 ILE A C 1
ATOM 6615 O O . ILE A 1 847 ? 11.328 6.506 -32.700 1.00 89.81 847 ILE A O 1
ATOM 6619 N N . GLY A 1 848 ? 9.366 7.256 -31.898 1.00 90.31 848 GLY A N 1
ATOM 6620 C CA . GLY A 1 848 ? 8.998 8.008 -33.096 1.00 90.31 848 GLY A CA 1
ATOM 6621 C C . GLY A 1 848 ? 9.992 9.125 -33.414 1.00 90.31 848 GLY A C 1
ATOM 6622 O O . GLY A 1 848 ? 10.406 9.258 -34.566 1.00 90.31 848 GLY A O 1
ATOM 6623 N N . ALA A 1 849 ? 10.436 9.874 -32.400 1.00 88.44 849 ALA A N 1
ATOM 6624 C CA . ALA A 1 849 ? 11.452 10.913 -32.558 1.00 88.44 849 ALA A CA 1
ATOM 6625 C C . ALA A 1 849 ? 12.792 10.336 -33.043 1.00 88.44 849 ALA A C 1
ATOM 6627 O O . ALA A 1 849 ? 13.394 10.881 -33.967 1.00 88.44 849 ALA A O 1
ATOM 6628 N N . THR A 1 850 ? 13.230 9.204 -32.484 1.00 88.44 850 THR A N 1
ATOM 6629 C CA . THR A 1 850 ? 14.466 8.526 -32.899 1.00 88.44 850 THR A CA 1
ATOM 6630 C C . THR A 1 850 ? 14.400 8.026 -34.344 1.00 88.44 850 THR A C 1
ATOM 6632 O O . THR A 1 850 ? 15.341 8.238 -35.108 1.00 88.44 850 THR A O 1
ATOM 6635 N N . ILE A 1 851 ? 13.289 7.402 -34.752 1.00 91.12 851 ILE A N 1
ATOM 6636 C CA . ILE A 1 851 ? 13.095 6.939 -36.137 1.00 91.12 851 ILE A CA 1
ATOM 6637 C C . ILE A 1 851 ? 13.052 8.132 -37.099 1.00 91.12 851 ILE A C 1
ATOM 6639 O O . ILE A 1 851 ? 13.728 8.114 -38.128 1.00 91.12 851 ILE A O 1
ATOM 6643 N N . GLY A 1 852 ? 12.302 9.183 -36.757 1.00 91.44 852 GLY A N 1
ATOM 6644 C CA . GLY A 1 852 ? 12.207 10.398 -37.568 1.00 91.44 852 GLY A CA 1
ATOM 6645 C C . GLY A 1 852 ? 13.561 11.086 -37.751 1.00 91.44 852 GLY A C 1
ATOM 6646 O O . GLY A 1 852 ? 13.931 11.424 -38.876 1.00 91.44 852 GLY A O 1
ATOM 6647 N N . GLN A 1 853 ? 14.339 11.218 -36.670 1.00 90.06 853 GLN A N 1
ATOM 6648 C CA . GLN A 1 853 ? 15.701 11.753 -36.715 1.00 90.06 853 GLN A CA 1
ATOM 6649 C C . GLN A 1 853 ? 16.614 10.902 -37.609 1.00 90.06 853 GLN A C 1
ATOM 6651 O O . GLN A 1 853 ? 17.360 11.456 -38.417 1.00 90.06 853 GLN A O 1
ATOM 6656 N N . ALA A 1 854 ? 16.556 9.571 -37.486 1.00 90.94 854 ALA A N 1
ATOM 6657 C CA . ALA A 1 854 ? 17.369 8.665 -38.292 1.00 90.94 854 ALA A CA 1
ATOM 6658 C C . ALA A 1 854 ? 17.043 8.790 -39.788 1.00 90.94 854 ALA A C 1
ATOM 6660 O O . ALA A 1 854 ? 17.959 8.960 -40.587 1.00 90.94 854 ALA A O 1
ATOM 6661 N N . ILE A 1 855 ? 15.760 8.780 -40.168 1.00 93.75 855 ILE A N 1
ATOM 6662 C CA . ILE A 1 855 ? 15.330 8.934 -41.569 1.00 93.75 855 ILE A CA 1
ATOM 6663 C C . ILE A 1 855 ? 15.793 10.281 -42.131 1.00 93.75 855 ILE A C 1
ATOM 6665 O O . ILE A 1 855 ? 16.373 10.325 -43.216 1.00 93.75 855 ILE A O 1
ATOM 6669 N N . PHE A 1 856 ? 15.579 11.371 -41.389 1.00 93.75 856 PHE A N 1
ATOM 6670 C CA . PHE A 1 856 ? 16.008 12.705 -41.806 1.00 93.75 856 PHE A CA 1
ATOM 6671 C C . PHE A 1 856 ? 17.519 12.762 -42.062 1.00 93.75 856 PHE A C 1
ATOM 6673 O O . PHE A 1 856 ? 17.950 13.247 -43.108 1.00 93.75 856 PHE A O 1
ATOM 6680 N N . LEU A 1 857 ? 18.323 12.220 -41.142 1.00 91.00 857 LEU A N 1
ATOM 6681 C CA . LEU A 1 857 ? 19.778 12.200 -41.280 1.00 91.00 857 LEU A CA 1
ATOM 6682 C C . LEU A 1 857 ? 20.260 11.278 -42.401 1.00 91.00 857 LEU A C 1
ATOM 6684 O O . LEU A 1 857 ? 21.204 11.643 -43.098 1.00 91.00 857 LEU A O 1
ATOM 6688 N N . VAL A 1 858 ? 19.623 10.121 -42.603 1.00 95.38 858 VAL A N 1
ATOM 6689 C CA . VAL A 1 858 ? 19.931 9.218 -43.722 1.00 95.38 858 VAL A CA 1
ATOM 6690 C C . VAL A 1 858 ? 19.690 9.916 -45.054 1.00 95.38 858 VAL A C 1
ATOM 6692 O O . VAL A 1 858 ? 20.558 9.866 -45.918 1.00 95.38 858 VAL A O 1
ATOM 6695 N N . LEU A 1 859 ? 18.550 10.594 -45.216 1.00 94.94 859 LEU A N 1
ATOM 6696 C CA . LEU A 1 859 ? 18.249 11.332 -46.442 1.00 94.94 859 LEU A CA 1
ATOM 6697 C C . LEU A 1 859 ? 19.248 12.473 -46.643 1.00 94.94 859 LEU A C 1
ATOM 6699 O O . LEU A 1 859 ? 19.900 12.538 -47.680 1.00 94.94 859 LEU A O 1
ATOM 6703 N N . LEU A 1 860 ? 19.420 13.332 -45.636 1.00 93.62 860 LEU A N 1
ATOM 6704 C CA . LEU A 1 860 ? 20.310 14.485 -45.732 1.00 93.62 860 LEU A CA 1
ATOM 6705 C C . LEU A 1 860 ? 21.746 14.060 -46.067 1.00 93.62 860 LEU A C 1
ATOM 6707 O O . LEU A 1 860 ? 22.314 14.516 -47.054 1.00 93.62 860 LEU A O 1
ATOM 6711 N N . MET A 1 861 ? 22.326 13.158 -45.276 1.00 91.88 861 MET A N 1
ATOM 6712 C CA . MET A 1 861 ? 23.733 12.776 -45.426 1.00 91.88 861 MET A CA 1
ATOM 6713 C C . MET A 1 861 ? 23.954 11.806 -46.580 1.00 91.88 861 MET A C 1
ATOM 6715 O O . MET A 1 861 ? 24.978 11.882 -47.253 1.00 91.88 861 MET A O 1
ATOM 6719 N N . GLY A 1 862 ? 22.991 10.927 -46.846 1.00 93.25 862 GLY A N 1
ATOM 6720 C CA . GLY A 1 862 ? 23.063 9.991 -47.956 1.00 93.25 862 GLY A CA 1
ATOM 6721 C C . GLY A 1 862 ? 23.047 10.688 -49.313 1.00 93.25 862 GLY A C 1
ATOM 6722 O O . GLY A 1 862 ? 23.723 10.217 -50.219 1.00 93.25 862 GLY A O 1
ATOM 6723 N N . PHE A 1 863 ? 22.335 11.815 -49.451 1.00 93.62 863 PHE A N 1
ATOM 6724 C CA . PHE A 1 863 ? 22.390 12.641 -50.663 1.00 93.62 863 PHE A CA 1
ATOM 6725 C C . PHE A 1 863 ? 23.630 13.541 -50.717 1.00 93.62 863 PHE A C 1
ATOM 6727 O O . PHE A 1 863 ? 24.212 13.683 -51.788 1.00 93.62 863 PHE A O 1
ATOM 6734 N N . VAL A 1 864 ? 24.068 14.119 -49.590 1.00 94.06 864 VAL A N 1
ATOM 6735 C CA . VAL A 1 864 ? 25.272 14.976 -49.546 1.00 94.06 864 VAL A CA 1
ATOM 6736 C C . VAL A 1 864 ? 26.540 14.200 -49.914 1.00 94.06 864 VAL A C 1
ATOM 6738 O O . VAL A 1 864 ? 27.382 14.717 -50.639 1.00 94.06 864 VAL A O 1
ATOM 6741 N N . PHE A 1 865 ? 26.669 12.960 -49.439 1.00 94.25 865 PHE A N 1
ATOM 6742 C CA . PHE A 1 865 ? 27.836 12.106 -49.680 1.00 94.25 865 PHE A CA 1
ATOM 6743 C C . PHE A 1 865 ? 27.539 10.978 -50.679 1.00 94.25 865 PHE A C 1
ATOM 6745 O O . PHE A 1 865 ? 28.161 9.922 -50.608 1.00 94.25 865 PHE A O 1
ATOM 6752 N N . PHE A 1 866 ? 26.567 11.159 -51.578 1.00 95.19 866 PHE A N 1
ATOM 6753 C CA . PHE A 1 866 ? 26.111 10.095 -52.473 1.00 95.19 866 PHE A CA 1
ATOM 6754 C C . PHE A 1 866 ? 27.230 9.616 -53.409 1.00 95.19 866 PHE A C 1
ATOM 6756 O O . PHE A 1 866 ? 27.734 10.399 -54.208 1.00 95.19 866 PHE A O 1
ATOM 6763 N N . ARG A 1 867 ? 27.571 8.321 -53.336 1.00 92.69 867 ARG A N 1
ATOM 6764 C CA . ARG A 1 867 ? 28.566 7.630 -54.182 1.00 92.69 867 ARG A CA 1
ATOM 6765 C C . ARG A 1 867 ? 29.871 8.410 -54.383 1.00 92.69 867 ARG A C 1
ATOM 6767 O O . ARG A 1 867 ? 30.124 8.953 -55.454 1.00 92.69 867 ARG A O 1
ATOM 6774 N N . LEU A 1 868 ? 30.723 8.406 -53.362 1.00 92.31 868 LEU A N 1
ATOM 6775 C CA . LEU A 1 868 ? 32.009 9.104 -53.397 1.00 92.31 868 LEU A CA 1
ATOM 6776 C C . LEU A 1 868 ? 33.016 8.436 -54.341 1.00 92.31 868 LEU A C 1
ATOM 6778 O O . LEU A 1 868 ? 33.329 7.250 -54.193 1.00 92.31 868 LEU A O 1
ATOM 6782 N N . ASP A 1 869 ? 33.594 9.237 -55.235 1.00 89.75 869 ASP A N 1
ATOM 6783 C CA . ASP A 1 869 ? 34.678 8.829 -56.127 1.00 89.75 869 ASP A CA 1
ATOM 6784 C C . ASP A 1 869 ? 35.972 8.481 -55.364 1.00 89.75 869 ASP A C 1
ATOM 6786 O O . ASP A 1 869 ? 36.200 8.898 -54.229 1.00 89.75 869 ASP A O 1
ATOM 6790 N N . ASN A 1 870 ? 36.851 7.696 -55.995 1.00 89.31 870 ASN A N 1
ATOM 6791 C CA . ASN A 1 870 ? 38.164 7.331 -55.445 1.00 89.31 870 ASN A CA 1
ATOM 6792 C C . ASN A 1 870 ? 39.249 8.356 -55.839 1.00 89.31 870 ASN A C 1
ATOM 6794 O O . ASN A 1 870 ? 40.330 7.960 -56.270 1.00 89.31 870 ASN A O 1
ATOM 6798 N N . ASP A 1 871 ? 38.970 9.657 -55.771 1.00 88.12 871 ASP A N 1
ATOM 6799 C CA . ASP A 1 871 ? 39.920 10.743 -56.054 1.00 88.12 871 ASP A CA 1
ATOM 6800 C C . ASP A 1 871 ? 40.260 11.549 -54.783 1.00 88.12 871 ASP A C 1
ATOM 6802 O O . ASP A 1 871 ? 39.775 11.252 -53.690 1.00 88.12 871 ASP A O 1
ATOM 6806 N N . ALA A 1 872 ? 41.123 12.564 -54.893 1.00 84.25 872 ALA A N 1
ATOM 6807 C CA . ALA A 1 872 ? 41.556 13.353 -53.734 1.00 84.25 872 ALA A CA 1
ATOM 6808 C C . ALA A 1 872 ? 40.385 14.045 -52.997 1.00 84.25 872 ALA A C 1
ATOM 6810 O O . ALA A 1 872 ? 40.376 14.102 -51.764 1.00 84.25 872 ALA A O 1
ATOM 6811 N N . ALA A 1 873 ? 39.374 14.523 -53.733 1.00 87.00 873 ALA A N 1
ATOM 6812 C CA . ALA A 1 873 ? 38.173 15.133 -53.159 1.00 87.00 873 ALA A CA 1
ATOM 6813 C C . ALA A 1 873 ? 37.280 14.094 -52.455 1.00 87.00 873 ALA A C 1
ATOM 6815 O O . ALA A 1 873 ? 36.745 14.347 -51.368 1.00 87.00 873 ALA A O 1
ATOM 6816 N N . GLY A 1 874 ? 37.169 12.897 -53.031 1.00 88.94 874 GLY A N 1
ATOM 6817 C CA . GLY A 1 874 ? 36.485 11.753 -52.447 1.00 88.94 874 GLY A CA 1
ATOM 6818 C C . GLY A 1 874 ? 37.140 11.260 -51.158 1.00 88.94 874 GLY A C 1
ATOM 6819 O O . GLY A 1 874 ? 36.436 10.985 -50.187 1.00 88.94 874 GLY A O 1
ATOM 6820 N N . VAL A 1 875 ? 38.477 11.246 -51.082 1.00 89.06 875 VAL A N 1
ATOM 6821 C CA . VAL A 1 875 ? 39.223 10.938 -49.844 1.00 89.06 875 VAL A CA 1
ATOM 6822 C C . VAL A 1 875 ? 38.855 11.919 -48.736 1.00 89.06 875 VAL A C 1
ATOM 6824 O O . VAL A 1 875 ? 38.457 11.492 -47.652 1.00 89.06 875 VAL A O 1
ATOM 6827 N N . GLN A 1 876 ? 38.925 13.228 -49.005 1.00 89.12 876 GLN A N 1
ATOM 6828 C CA . GLN A 1 876 ? 38.558 14.254 -48.024 1.00 89.12 876 GLN A CA 1
ATOM 6829 C C . GLN A 1 876 ? 37.097 14.105 -47.569 1.00 89.12 876 GLN A C 1
ATOM 6831 O O . GLN A 1 876 ? 36.803 14.206 -46.375 1.00 89.12 876 GLN A O 1
ATOM 6836 N N . SER A 1 877 ? 36.193 13.802 -48.504 1.00 92.81 877 SER A N 1
ATOM 6837 C CA . SER A 1 877 ? 34.773 13.569 -48.220 1.00 92.81 877 SER A CA 1
ATOM 6838 C C . SER A 1 877 ? 34.537 12.319 -47.361 1.00 92.81 877 SER A C 1
ATOM 6840 O O . SER A 1 877 ? 33.772 12.391 -46.400 1.00 92.81 877 SER A O 1
ATOM 6842 N N . ARG A 1 878 ? 35.232 11.199 -47.621 1.00 93.62 878 ARG A N 1
ATOM 6843 C CA . ARG A 1 878 ? 35.148 9.962 -46.812 1.00 93.62 878 ARG A CA 1
ATOM 6844 C C . ARG A 1 878 ? 35.656 10.173 -45.391 1.00 93.62 878 ARG A C 1
ATOM 6846 O O . ARG A 1 878 ? 34.995 9.773 -44.434 1.00 93.62 878 ARG A O 1
ATOM 6853 N N . VAL A 1 879 ? 36.799 10.842 -45.254 1.00 91.56 879 VAL A N 1
ATOM 6854 C CA . VAL A 1 879 ? 37.391 11.223 -43.962 1.00 91.56 879 VAL A CA 1
ATOM 6855 C C . VAL A 1 879 ? 36.392 12.062 -43.149 1.00 91.56 879 VAL A C 1
ATOM 6857 O O . VAL A 1 879 ? 36.087 11.731 -42.000 1.00 91.56 879 VAL A O 1
ATOM 6860 N N . GLY A 1 880 ? 35.807 13.096 -43.765 1.00 91.69 880 GLY A N 1
ATOM 6861 C CA . GLY A 1 880 ? 34.789 13.940 -43.132 1.00 91.69 880 GLY A CA 1
ATOM 6862 C C . GLY A 1 880 ? 33.517 13.177 -42.744 1.00 91.69 880 GLY A C 1
ATOM 6863 O O . GLY A 1 880 ? 33.021 13.334 -41.627 1.00 91.69 880 GLY A O 1
ATOM 6864 N N . PHE A 1 881 ? 33.019 12.309 -43.625 1.00 94.81 881 PHE A N 1
ATOM 6865 C CA . PHE A 1 881 ? 31.825 11.495 -43.392 1.00 94.81 881 PHE A CA 1
ATOM 6866 C C . PHE A 1 881 ? 31.993 10.507 -42.225 1.00 94.81 881 PHE A C 1
ATOM 6868 O O . PHE A 1 881 ? 31.126 10.419 -41.354 1.00 94.81 881 PHE A O 1
ATOM 6875 N N . LEU A 1 882 ? 33.118 9.786 -42.157 1.00 94.69 882 LEU A N 1
ATOM 6876 C CA . LEU A 1 882 ? 33.378 8.832 -41.072 1.00 94.69 882 LEU A CA 1
ATOM 6877 C C . LEU A 1 882 ? 33.535 9.538 -39.721 1.00 94.69 882 LEU A C 1
ATOM 6879 O O . LEU A 1 882 ? 33.048 9.039 -38.703 1.00 94.69 882 LEU A O 1
ATOM 6883 N N . PHE A 1 883 ? 34.151 10.724 -39.707 1.00 93.00 883 PHE A N 1
ATOM 6884 C CA . PHE A 1 883 ? 34.197 11.556 -38.507 1.00 93.00 883 PHE A CA 1
ATOM 6885 C C . PHE A 1 883 ? 32.789 12.004 -38.098 1.00 93.00 883 PHE A C 1
ATOM 6887 O O . PHE A 1 883 ? 32.409 11.854 -36.936 1.00 93.00 883 PHE A O 1
ATOM 6894 N N . PHE A 1 884 ? 31.979 12.464 -39.057 1.00 92.38 884 PHE A N 1
ATOM 6895 C CA . PHE A 1 884 ? 30.587 12.842 -38.826 1.00 92.38 884 PHE A CA 1
ATOM 6896 C C . PHE A 1 884 ? 29.758 11.696 -38.230 1.00 92.38 884 PHE A C 1
ATOM 6898 O O . PHE A 1 884 ? 29.017 11.935 -37.276 1.00 92.38 884 PHE A O 1
ATOM 6905 N N . ILE A 1 885 ? 29.909 10.453 -38.709 1.00 93.75 885 ILE A N 1
ATOM 6906 C CA . ILE A 1 885 ? 29.223 9.293 -38.115 1.00 93.75 885 ILE A CA 1
ATOM 6907 C C . ILE A 1 885 ? 29.546 9.170 -36.623 1.00 93.75 885 ILE A C 1
ATOM 6909 O O . ILE A 1 885 ? 28.624 9.033 -35.817 1.00 93.75 885 ILE A O 1
ATOM 6913 N N . CYS A 1 886 ? 30.818 9.272 -36.227 1.00 94.44 886 CYS A N 1
ATOM 6914 C CA . CYS A 1 886 ? 31.199 9.215 -34.813 1.00 94.44 886 CYS A CA 1
ATOM 6915 C C . CYS A 1 886 ? 30.555 10.345 -33.994 1.00 94.44 886 CYS A C 1
ATOM 6917 O O . CYS A 1 886 ? 30.057 10.102 -32.889 1.00 94.44 886 CYS A O 1
ATOM 6919 N N . ILE A 1 887 ? 30.535 11.573 -34.522 1.00 93.06 887 ILE A N 1
ATOM 6920 C CA . ILE A 1 887 ? 29.919 12.733 -33.856 1.00 93.06 887 ILE A CA 1
ATOM 6921 C C . ILE A 1 887 ? 28.427 12.503 -33.681 1.00 93.06 887 ILE A C 1
ATOM 6923 O O . ILE A 1 887 ? 27.910 12.595 -32.568 1.00 93.06 887 ILE A O 1
ATOM 6927 N N . ASN A 1 888 ? 27.743 12.181 -34.773 1.00 91.88 888 ASN A N 1
ATOM 6928 C CA . ASN A 1 888 ? 26.302 12.064 -34.784 1.00 91.88 888 ASN A CA 1
ATOM 6929 C C . ASN A 1 888 ? 25.825 10.915 -33.888 1.00 91.88 888 ASN A C 1
ATOM 6931 O O . ASN A 1 888 ? 24.884 11.096 -33.123 1.00 91.88 888 ASN A O 1
ATOM 6935 N N . GLN A 1 889 ? 26.524 9.775 -33.895 1.00 93.12 889 GLN A N 1
ATOM 6936 C CA . GLN A 1 889 ? 26.258 8.684 -32.952 1.00 93.12 889 GLN A CA 1
ATOM 6937 C C . GLN A 1 889 ? 26.487 9.124 -31.495 1.00 93.12 889 GLN A C 1
ATOM 6939 O O . GLN A 1 889 ? 25.700 8.784 -30.617 1.00 93.12 889 GLN A O 1
ATOM 6944 N N . THR A 1 890 ? 27.524 9.926 -31.223 1.00 94.81 890 THR A N 1
ATOM 6945 C CA . THR A 1 890 ? 27.787 10.434 -29.865 1.00 94.81 890 THR A CA 1
ATOM 6946 C C . THR A 1 890 ? 26.665 11.356 -29.390 1.00 94.81 890 THR A C 1
ATOM 6948 O O . THR A 1 890 ? 26.083 11.113 -28.338 1.00 94.81 890 THR A O 1
ATOM 6951 N N . PHE A 1 891 ? 26.319 12.394 -30.156 1.00 93.19 891 PHE A N 1
ATOM 6952 C CA . PHE A 1 891 ? 25.254 13.333 -29.782 1.00 93.19 891 PHE A CA 1
ATOM 6953 C C . PHE A 1 891 ? 23.878 12.659 -29.733 1.00 93.19 891 PHE A C 1
ATOM 6955 O O . PHE A 1 891 ? 23.140 12.856 -28.766 1.00 93.19 891 PHE A O 1
ATOM 6962 N N . GLY A 1 892 ? 23.559 11.844 -30.742 1.00 90.31 892 GLY A N 1
ATOM 6963 C CA . GLY A 1 892 ? 22.274 11.159 -30.873 1.00 90.31 892 GLY A CA 1
ATOM 6964 C C . GLY A 1 892 ? 21.988 10.180 -29.736 1.00 90.31 892 GLY A C 1
ATOM 6965 O O . GLY A 1 892 ? 20.843 10.071 -29.310 1.00 90.31 892 GLY A O 1
ATOM 6966 N N . VAL A 1 893 ? 23.018 9.524 -29.188 1.00 93.62 893 VAL A N 1
ATOM 6967 C CA . VAL A 1 893 ? 22.865 8.620 -28.037 1.00 93.62 893 VAL A CA 1
ATOM 6968 C C . VAL A 1 893 ? 22.958 9.372 -26.707 1.00 93.62 893 VAL A C 1
ATOM 6970 O O . VAL A 1 893 ? 22.169 9.118 -25.796 1.00 93.62 893 VAL A O 1
ATOM 6973 N N . VAL A 1 894 ? 23.909 10.301 -26.564 1.00 94.75 894 VAL A N 1
ATOM 6974 C CA . VAL A 1 894 ? 24.218 10.909 -25.260 1.00 94.75 894 VAL A CA 1
ATOM 6975 C C . VAL A 1 894 ? 23.138 11.879 -24.799 1.00 94.75 894 VAL A C 1
ATOM 6977 O O . VAL A 1 894 ? 22.751 11.827 -23.629 1.00 94.75 894 VAL A O 1
ATOM 6980 N N . MET A 1 895 ? 22.623 12.737 -25.686 1.00 92.56 895 MET A N 1
ATOM 6981 C CA . MET A 1 895 ? 21.677 13.784 -25.275 1.00 92.56 895 MET A CA 1
ATOM 6982 C C . MET A 1 895 ? 20.361 13.219 -24.732 1.00 92.56 895 MET A C 1
ATOM 6984 O O . MET A 1 895 ? 19.965 13.621 -23.633 1.00 92.56 895 MET A O 1
ATOM 6988 N N . PRO A 1 896 ? 19.695 12.253 -25.393 1.00 90.38 896 PRO A N 1
ATOM 6989 C CA . PRO A 1 896 ? 18.472 11.672 -24.844 1.00 90.38 896 PRO A CA 1
ATOM 6990 C C . PRO A 1 896 ? 18.734 10.858 -23.565 1.00 90.38 896 PRO A C 1
ATOM 6992 O O . PRO A 1 896 ? 17.949 10.906 -22.619 1.00 90.38 896 PRO A O 1
ATOM 6995 N N . ALA A 1 897 ? 19.861 10.138 -23.493 1.00 92.62 897 ALA A N 1
ATOM 6996 C CA . ALA A 1 897 ? 20.148 9.227 -22.385 1.00 92.62 897 ALA A CA 1
ATOM 6997 C C . ALA A 1 897 ? 20.621 9.922 -21.090 1.00 92.62 897 ALA A C 1
ATOM 6999 O O . ALA A 1 897 ? 20.405 9.382 -20.000 1.00 92.62 897 ALA A O 1
ATOM 7000 N N . ILE A 1 898 ? 21.215 11.122 -21.167 1.00 94.00 898 ILE A N 1
ATOM 7001 C CA . ILE A 1 898 ? 21.710 11.883 -19.999 1.00 94.00 898 ILE A CA 1
ATOM 7002 C C . ILE A 1 898 ? 20.608 12.159 -18.963 1.00 94.00 898 ILE A C 1
ATOM 7004 O O . ILE A 1 898 ? 20.864 12.126 -17.756 1.00 94.00 898 ILE A O 1
ATOM 7008 N N . GLY A 1 899 ? 19.376 12.411 -19.417 1.00 90.69 899 GLY A N 1
ATOM 7009 C CA . GLY A 1 899 ? 18.247 12.758 -18.548 1.00 90.69 899 GLY A CA 1
ATOM 7010 C C . GLY A 1 899 ? 17.635 11.578 -17.786 1.00 90.69 899 GLY A C 1
ATOM 7011 O O . GLY A 1 899 ? 16.873 11.791 -16.846 1.00 90.69 899 GLY A O 1
ATOM 7012 N N . VAL A 1 900 ? 17.980 10.337 -18.142 1.00 91.06 900 VAL A N 1
ATOM 7013 C CA . VAL A 1 900 ? 17.300 9.133 -17.637 1.00 91.06 900 VAL A CA 1
ATOM 7014 C C . VAL A 1 900 ? 17.587 8.882 -16.154 1.00 91.06 900 VAL A C 1
ATOM 7016 O O . VAL A 1 900 ? 16.663 8.710 -15.361 1.00 91.06 900 VAL A O 1
ATOM 7019 N N . PHE A 1 901 ? 18.861 8.854 -15.749 1.00 91.75 901 PHE A N 1
ATOM 7020 C CA . PHE A 1 901 ? 19.233 8.512 -14.370 1.00 91.75 901 PHE A CA 1
ATOM 7021 C C . PHE A 1 901 ? 18.817 9.545 -13.312 1.00 91.75 901 PHE A C 1
ATOM 7023 O O . PHE A 1 901 ? 18.430 9.112 -12.224 1.00 91.75 901 PHE A O 1
ATOM 7030 N N . PRO A 1 902 ? 18.843 10.867 -13.573 1.00 90.69 902 PRO A N 1
ATOM 7031 C CA . PRO A 1 902 ? 18.272 11.850 -12.655 1.00 90.69 902 PRO A CA 1
ATOM 7032 C C . PRO A 1 902 ? 16.795 11.585 -12.337 1.00 90.69 902 PRO A C 1
ATOM 7034 O O . PRO A 1 902 ? 16.412 11.630 -11.170 1.00 90.69 902 PRO A O 1
ATOM 7037 N N . THR A 1 903 ? 15.994 11.225 -13.345 1.00 87.12 903 THR A N 1
ATOM 7038 C CA . THR A 1 903 ? 14.567 10.905 -13.179 1.00 87.12 903 THR A CA 1
ATOM 7039 C C . THR A 1 903 ? 14.361 9.550 -12.503 1.00 87.12 903 THR A C 1
ATOM 7041 O O . THR A 1 903 ? 13.604 9.439 -11.547 1.00 87.12 903 THR A O 1
ATOM 7044 N N . VAL A 1 904 ? 15.092 8.509 -12.918 1.00 89.31 904 VAL A N 1
ATOM 7045 C CA . VAL A 1 904 ? 15.002 7.171 -12.298 1.00 89.31 904 VAL A CA 1
ATOM 7046 C C . VAL A 1 904 ? 15.437 7.194 -10.829 1.00 89.31 904 VAL A C 1
ATOM 7048 O O . VAL A 1 904 ? 14.920 6.427 -10.016 1.00 89.31 904 VAL A O 1
ATOM 7051 N N . ARG A 1 905 ? 16.373 8.076 -10.456 1.00 89.69 905 ARG A N 1
ATOM 7052 C CA . ARG A 1 905 ? 16.892 8.191 -9.086 1.00 89.69 905 ARG A CA 1
ATOM 7053 C C . ARG A 1 905 ? 15.803 8.503 -8.063 1.00 89.69 905 ARG A C 1
ATOM 7055 O O . ARG A 1 905 ? 15.910 8.010 -6.942 1.00 89.69 905 ARG A O 1
ATOM 7062 N N . THR A 1 906 ? 14.803 9.313 -8.404 1.00 86.00 906 THR A N 1
ATOM 7063 C CA . THR A 1 906 ? 13.746 9.701 -7.453 1.00 86.00 906 THR A CA 1
ATOM 7064 C C . THR A 1 906 ? 12.871 8.497 -7.104 1.00 86.00 906 THR A C 1
ATOM 7066 O O . THR A 1 906 ? 12.773 8.140 -5.932 1.00 86.00 906 THR A O 1
ATOM 7069 N N . ILE A 1 907 ? 12.380 7.777 -8.118 1.00 90.31 907 ILE A N 1
ATOM 7070 C CA . ILE A 1 907 ? 11.619 6.526 -7.958 1.00 90.31 907 ILE A CA 1
ATOM 7071 C C . ILE A 1 907 ? 12.466 5.466 -7.240 1.00 90.31 907 ILE A C 1
ATOM 7073 O O . ILE A 1 907 ? 12.011 4.817 -6.298 1.00 90.31 907 ILE A O 1
ATOM 7077 N N . PHE A 1 908 ? 13.735 5.323 -7.633 1.00 91.69 908 PHE A N 1
ATOM 7078 C CA . PHE A 1 908 ? 14.648 4.354 -7.033 1.00 91.69 908 PHE A CA 1
ATOM 7079 C C . PHE A 1 908 ? 14.895 4.603 -5.542 1.00 91.69 908 PHE A C 1
ATOM 7081 O O . PHE A 1 908 ? 14.966 3.643 -4.778 1.00 91.69 908 PHE A O 1
ATOM 7088 N N . LYS A 1 909 ? 15.043 5.862 -5.106 1.00 87.69 909 LYS A N 1
ATOM 7089 C CA . LYS A 1 909 ? 15.236 6.184 -3.683 1.00 87.69 909 LYS A CA 1
ATOM 7090 C C . LYS A 1 909 ? 14.063 5.683 -2.842 1.00 87.69 909 LYS A C 1
ATOM 7092 O O . LYS A 1 909 ? 14.311 5.045 -1.818 1.00 87.69 909 LYS A O 1
ATOM 7097 N N . ARG A 1 910 ? 12.831 5.897 -3.313 1.00 86.75 910 ARG A N 1
ATOM 7098 C CA . ARG A 1 910 ? 11.609 5.400 -2.671 1.00 86.75 910 ARG A CA 1
ATOM 7099 C C . ARG A 1 910 ? 11.552 3.872 -2.658 1.00 86.75 910 ARG A C 1
ATOM 7101 O O . ARG A 1 910 ? 11.468 3.271 -1.590 1.00 86.75 910 ARG A O 1
ATOM 7108 N N . GLU A 1 911 ? 11.666 3.228 -3.823 1.00 88.88 911 GLU A N 1
ATOM 7109 C CA . GLU A 1 911 ? 11.577 1.758 -3.939 1.00 88.88 911 GLU A CA 1
ATOM 7110 C C . GLU A 1 911 ? 12.682 1.057 -3.127 1.00 88.88 911 GLU A C 1
ATOM 7112 O O . GLU A 1 911 ? 12.461 0.024 -2.496 1.00 88.88 911 GLU A O 1
ATOM 7117 N N . ARG A 1 912 ? 13.876 1.655 -3.044 1.00 85.75 912 ARG A N 1
ATOM 7118 C CA . ARG A 1 912 ? 14.960 1.138 -2.203 1.00 85.75 912 ARG A CA 1
ATOM 7119 C C . ARG A 1 912 ? 14.703 1.335 -0.709 1.00 85.75 912 ARG A C 1
ATOM 7121 O O . ARG A 1 912 ? 15.071 0.458 0.074 1.00 85.75 912 ARG A O 1
ATOM 7128 N N . ALA A 1 913 ? 14.113 2.460 -0.301 1.00 79.94 913 ALA A N 1
ATOM 7129 C CA . ALA A 1 913 ? 13.736 2.693 1.094 1.00 79.94 913 ALA A CA 1
ATOM 7130 C C . ALA A 1 913 ? 12.675 1.684 1.568 1.00 79.94 913 ALA A C 1
ATOM 7132 O O . ALA A 1 913 ? 12.737 1.235 2.711 1.00 79.94 913 ALA A O 1
ATOM 7133 N N . ALA A 1 914 ? 11.783 1.258 0.667 1.00 79.88 914 ALA A N 1
ATOM 7134 C CA . ALA A 1 914 ? 10.813 0.179 0.881 1.00 79.88 914 ALA A CA 1
ATOM 7135 C C . ALA A 1 914 ? 11.412 -1.244 0.798 1.00 79.88 914 ALA A C 1
ATOM 7137 O O . ALA A 1 914 ? 10.713 -2.222 1.034 1.00 79.88 914 ALA A O 1
ATOM 7138 N N . GLY A 1 915 ? 12.706 -1.387 0.484 1.00 80.44 915 GLY A N 1
ATOM 7139 C CA . GLY A 1 915 ? 13.382 -2.688 0.457 1.00 80.44 915 GLY A CA 1
ATOM 7140 C C . GLY A 1 915 ? 13.134 -3.532 -0.799 1.00 80.44 915 GLY A C 1
ATOM 7141 O O . GLY A 1 915 ? 13.385 -4.731 -0.757 1.00 80.44 915 GLY A O 1
ATOM 7142 N N . CYS A 1 916 ? 12.699 -2.939 -1.917 1.00 86.62 916 CYS A N 1
ATOM 7143 C CA . CYS A 1 916 ? 12.332 -3.698 -3.118 1.00 86.62 916 CYS A CA 1
ATOM 7144 C C . CYS A 1 916 ? 13.519 -4.396 -3.811 1.00 86.62 916 CYS A C 1
ATOM 7146 O O . CYS A 1 916 ? 13.389 -5.538 -4.231 1.00 86.62 916 CYS A O 1
ATOM 7148 N N . TYR A 1 917 ? 14.659 -3.716 -4.005 1.00 90.81 917 TYR A N 1
ATOM 7149 C CA . TYR A 1 917 ? 15.796 -4.267 -4.768 1.00 90.81 917 TYR A CA 1
ATOM 7150 C C . TYR A 1 917 ? 17.109 -3.484 -4.579 1.00 90.81 917 TYR A C 1
ATOM 7152 O O . TYR A 1 917 ? 17.158 -2.388 -4.003 1.00 90.81 917 TYR A O 1
ATOM 7160 N N . ARG A 1 918 ? 18.210 -4.054 -5.088 1.00 91.38 918 ARG A N 1
ATOM 7161 C CA . ARG A 1 918 ? 19.580 -3.528 -4.957 1.00 91.38 918 ARG A CA 1
ATOM 7162 C C . ARG A 1 918 ? 19.895 -2.422 -5.975 1.00 91.38 918 ARG A C 1
ATOM 7164 O O . ARG A 1 918 ? 19.302 -2.300 -7.040 1.00 91.38 918 ARG A O 1
ATOM 7171 N N . ALA A 1 919 ? 20.918 -1.616 -5.679 1.00 92.12 919 ALA A N 1
ATOM 7172 C CA . ALA A 1 919 ? 21.373 -0.567 -6.604 1.00 92.12 919 ALA A CA 1
ATOM 7173 C C . ALA A 1 919 ? 21.959 -1.127 -7.903 1.00 92.12 919 ALA A C 1
ATOM 7175 O O . ALA A 1 919 ? 21.766 -0.546 -8.966 1.00 92.12 919 ALA A O 1
ATOM 7176 N N . SER A 1 920 ? 22.686 -2.241 -7.802 1.00 93.75 920 SER A N 1
ATOM 7177 C CA . SER A 1 920 ? 23.360 -2.867 -8.936 1.00 93.75 920 SER A CA 1
ATOM 7178 C C . SER A 1 920 ? 22.374 -3.483 -9.925 1.00 93.75 920 SER A C 1
ATOM 7180 O O . SER A 1 920 ? 22.533 -3.269 -11.121 1.00 93.75 920 SER A O 1
ATOM 7182 N N . SER A 1 921 ? 21.332 -4.176 -9.447 1.00 94.56 921 SER A N 1
ATOM 7183 C CA . SER A 1 921 ? 20.278 -4.746 -10.300 1.00 94.56 921 SER A CA 1
ATOM 7184 C C . SER A 1 921 ? 19.488 -3.650 -11.024 1.00 94.56 921 SER A C 1
ATOM 7186 O O . SER A 1 921 ? 19.261 -3.755 -12.225 1.00 94.56 921 SER A O 1
ATOM 7188 N N . CYS A 1 922 ? 19.178 -2.541 -10.342 1.00 94.25 922 CYS A N 1
ATOM 7189 C CA . CYS A 1 922 ? 18.567 -1.352 -10.949 1.00 94.25 922 CYS A CA 1
ATOM 7190 C C . CYS A 1 922 ? 19.425 -0.730 -12.056 1.00 94.25 922 CYS A C 1
ATOM 7192 O O . CYS A 1 922 ? 18.960 -0.536 -13.180 1.00 94.25 922 CYS A O 1
ATOM 7194 N N . PHE A 1 923 ? 20.683 -0.420 -11.733 1.00 95.38 923 PHE A N 1
ATOM 7195 C CA . PHE A 1 923 ? 21.590 0.279 -12.637 1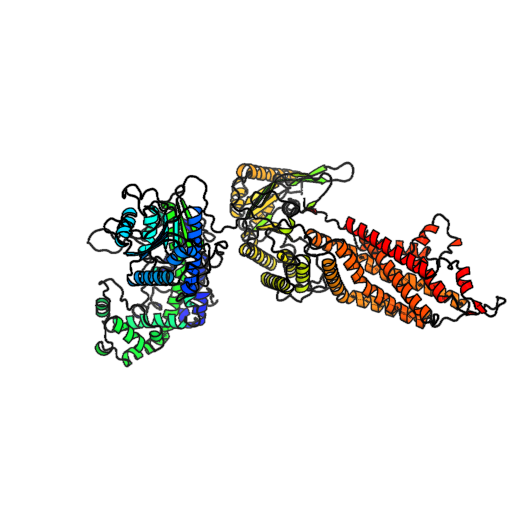.00 95.38 923 PHE A CA 1
ATOM 7196 C C . PHE A 1 923 ? 21.877 -0.557 -13.888 1.00 95.38 923 PHE A C 1
ATOM 7198 O O . PHE A 1 923 ? 21.681 -0.081 -15.004 1.00 95.38 923 PHE A O 1
ATOM 7205 N N . ILE A 1 924 ? 22.260 -1.826 -13.705 1.00 95.44 924 ILE A N 1
ATOM 7206 C CA . ILE A 1 924 ? 22.550 -2.744 -14.814 1.00 95.44 924 ILE A CA 1
ATOM 7207 C C . ILE A 1 924 ? 21.276 -3.043 -15.609 1.00 95.44 924 ILE A C 1
ATOM 7209 O O . ILE A 1 924 ? 21.307 -3.000 -16.835 1.00 95.44 924 ILE A O 1
ATOM 7213 N N . GLY A 1 925 ? 20.139 -3.262 -14.941 1.00 95.38 925 GLY A N 1
ATOM 7214 C CA . GLY A 1 925 ? 18.857 -3.493 -15.608 1.00 95.38 925 GLY A CA 1
ATOM 7215 C C . GLY A 1 925 ? 18.435 -2.330 -16.504 1.00 95.38 925 GLY A C 1
ATOM 7216 O O . GLY A 1 925 ? 17.923 -2.566 -17.597 1.00 95.38 925 GLY A O 1
ATOM 7217 N N . LYS A 1 926 ? 18.683 -1.076 -16.092 1.00 94.31 926 LYS A N 1
ATOM 7218 C CA . LYS A 1 926 ? 18.394 0.101 -16.929 1.00 94.31 926 LYS A CA 1
ATOM 7219 C C . LYS A 1 926 ? 19.365 0.216 -18.104 1.00 94.31 926 LYS A C 1
ATOM 7221 O O . LYS A 1 926 ? 18.912 0.444 -19.223 1.00 94.31 926 LYS A O 1
ATOM 7226 N N . VAL A 1 927 ? 20.661 -0.021 -17.876 1.00 94.69 927 VAL A N 1
ATOM 7227 C CA . VAL A 1 927 ? 21.688 -0.016 -18.934 1.00 94.69 927 VAL A CA 1
ATOM 7228 C C . VAL A 1 927 ? 21.369 -1.047 -20.014 1.00 94.69 927 VAL A C 1
ATOM 7230 O O . VAL A 1 927 ? 21.284 -0.696 -21.188 1.00 94.69 927 VAL A O 1
ATOM 7233 N N . LEU A 1 928 ? 21.116 -2.298 -19.619 1.00 95.38 928 LEU A N 1
ATOM 7234 C CA . LEU A 1 928 ? 20.801 -3.383 -20.549 1.00 95.38 928 LEU A CA 1
ATOM 7235 C C . LEU A 1 928 ? 19.502 -3.123 -21.315 1.00 95.38 928 LEU A C 1
ATOM 7237 O O . LEU A 1 928 ? 19.447 -3.369 -22.516 1.00 95.38 928 LEU A O 1
ATOM 7241 N N . SER A 1 929 ? 18.474 -2.586 -20.649 1.00 94.88 929 SER A N 1
ATOM 7242 C CA . SER A 1 929 ? 17.193 -2.288 -21.305 1.00 94.88 929 SER A CA 1
ATOM 7243 C C . SER A 1 929 ? 17.282 -1.197 -22.374 1.00 94.88 929 SER A C 1
ATOM 7245 O O . SER A 1 929 ? 16.422 -1.134 -23.241 1.00 94.88 929 SER A O 1
ATOM 7247 N N . ALA A 1 930 ? 18.312 -0.346 -22.344 1.00 93.44 930 ALA A N 1
ATOM 7248 C CA . ALA A 1 930 ? 18.479 0.736 -23.311 1.00 93.44 930 ALA A CA 1
ATOM 7249 C C . ALA A 1 930 ? 19.264 0.327 -24.569 1.00 93.44 930 ALA A C 1
ATOM 7251 O O . ALA A 1 930 ? 19.162 1.004 -25.594 1.00 93.44 930 ALA A O 1
ATOM 7252 N N . LEU A 1 931 ? 20.015 -0.782 -24.522 1.00 93.75 931 LEU A N 1
ATOM 7253 C CA . LEU A 1 931 ? 20.807 -1.264 -25.659 1.00 93.75 931 LEU A CA 1
ATOM 7254 C C . LEU A 1 931 ? 19.968 -1.526 -26.920 1.00 93.75 931 LEU A C 1
ATOM 7256 O O . LEU A 1 931 ? 20.405 -1.096 -27.983 1.00 93.75 931 LEU A O 1
ATOM 7260 N N . PRO A 1 932 ? 18.767 -2.142 -26.862 1.00 91.94 932 PRO A N 1
ATOM 7261 C CA . PRO A 1 932 ? 17.980 -2.404 -28.067 1.00 91.94 932 PRO A CA 1
ATOM 7262 C C . PRO A 1 932 ? 17.580 -1.135 -28.826 1.00 91.94 932 PRO A C 1
ATOM 7264 O O . PRO A 1 932 ? 17.709 -1.093 -30.049 1.00 91.94 932 PRO A O 1
ATOM 7267 N N . LEU A 1 933 ? 17.136 -0.083 -28.124 1.00 89.12 933 LEU A N 1
ATOM 7268 C CA . LEU A 1 933 ? 16.798 1.193 -28.767 1.00 89.12 933 LEU A CA 1
ATOM 7269 C C . LEU A 1 933 ? 18.058 1.903 -29.280 1.00 89.12 933 LEU A C 1
ATOM 7271 O O . LEU A 1 933 ? 18.064 2.408 -30.398 1.00 89.12 933 LEU A O 1
ATOM 7275 N N . CYS A 1 934 ? 19.140 1.879 -28.497 1.00 92.69 934 CYS A N 1
ATOM 7276 C CA . CYS A 1 934 ? 20.429 2.437 -28.900 1.00 92.69 934 CYS A CA 1
ATOM 7277 C C . CYS A 1 934 ? 20.925 1.789 -30.205 1.00 92.69 934 CYS A C 1
ATOM 7279 O O . CYS A 1 934 ? 21.071 2.470 -31.218 1.00 92.69 934 CYS A O 1
ATOM 7281 N N . TRP A 1 935 ? 21.070 0.464 -30.231 1.00 94.88 935 TRP A N 1
ATOM 7282 C CA . TRP A 1 935 ? 21.563 -0.270 -31.396 1.00 94.88 935 TRP A CA 1
ATOM 7283 C C . TRP A 1 935 ? 20.632 -0.166 -32.598 1.00 94.88 935 TRP A C 1
ATOM 7285 O O . TRP A 1 935 ? 21.111 0.054 -33.705 1.00 94.88 935 TRP A O 1
ATOM 7295 N N . SER A 1 936 ? 19.314 -0.278 -32.409 1.00 92.12 936 SER A N 1
ATOM 7296 C CA . SER A 1 936 ? 18.374 -0.129 -33.528 1.00 92.12 936 SER A CA 1
ATOM 7297 C C . SER A 1 936 ? 18.452 1.263 -34.153 1.00 92.12 936 SER A C 1
ATOM 7299 O O . SER A 1 936 ? 18.512 1.357 -35.376 1.00 92.12 936 SER A O 1
ATOM 7301 N N . SER A 1 937 ? 18.552 2.327 -33.348 1.00 90.69 937 SER A N 1
ATOM 7302 C CA . SER A 1 937 ? 18.731 3.692 -33.859 1.00 90.69 937 SER A CA 1
ATOM 7303 C C . SER A 1 937 ? 20.044 3.864 -34.629 1.00 90.69 937 SER A C 1
ATOM 7305 O O . SER A 1 937 ? 20.056 4.425 -35.727 1.00 90.69 937 SER A O 1
ATOM 7307 N N . SER A 1 938 ? 21.139 3.306 -34.104 1.00 93.38 938 SER A N 1
ATOM 7308 C CA . SER A 1 938 ? 22.450 3.374 -34.738 1.00 93.38 938 SER A CA 1
ATOM 7309 C C . SER A 1 938 ? 22.488 2.606 -36.058 1.00 93.38 938 SER A C 1
ATOM 7311 O O . SER A 1 938 ? 23.032 3.119 -37.032 1.00 93.38 938 SER A O 1
ATOM 7313 N N . LEU A 1 939 ? 21.891 1.412 -36.116 1.00 94.81 939 LEU A N 1
ATOM 7314 C CA . LEU A 1 939 ? 21.840 0.578 -37.322 1.00 94.81 939 LEU A CA 1
ATOM 7315 C C . LEU A 1 939 ? 20.903 1.151 -38.386 1.00 94.81 939 LEU A C 1
ATOM 7317 O O . LEU A 1 939 ? 21.276 1.182 -39.558 1.00 94.81 939 LEU A O 1
ATOM 7321 N N . LEU A 1 940 ? 19.726 1.642 -37.979 1.00 94.12 940 LEU A N 1
ATOM 7322 C CA . LEU A 1 940 ? 18.742 2.256 -38.875 1.00 94.12 940 LEU A CA 1
ATOM 7323 C C . LEU A 1 940 ? 19.348 3.428 -39.652 1.00 94.12 940 LEU A C 1
ATOM 7325 O O . LEU A 1 940 ? 19.015 3.633 -40.815 1.00 94.12 940 LEU A O 1
ATOM 7329 N N . MET A 1 941 ? 20.266 4.163 -39.024 1.00 92.50 941 MET A N 1
ATOM 7330 C CA . MET A 1 941 ? 20.991 5.245 -39.673 1.00 92.50 941 MET A CA 1
ATOM 7331 C C . MET A 1 941 ? 22.238 4.764 -40.434 1.00 92.50 941 MET A C 1
ATOM 7333 O O . MET A 1 941 ? 22.450 5.143 -41.583 1.00 92.50 941 MET A O 1
ATOM 7337 N N . SER A 1 942 ? 23.098 3.957 -39.810 1.00 94.00 942 SER A N 1
ATOM 7338 C CA . SER A 1 942 ? 24.424 3.654 -40.365 1.00 94.00 942 SER A CA 1
ATOM 7339 C C . SER A 1 942 ? 24.413 2.625 -41.499 1.00 94.00 942 SER A C 1
ATOM 7341 O O . SER A 1 942 ? 25.268 2.722 -42.376 1.00 94.00 942 SER A O 1
ATOM 7343 N N . ILE A 1 943 ? 23.466 1.675 -41.529 1.00 96.19 943 ILE A N 1
ATOM 7344 C CA . ILE A 1 943 ? 23.400 0.668 -42.604 1.00 96.19 943 ILE A CA 1
ATOM 7345 C C . ILE A 1 943 ? 23.058 1.315 -43.957 1.00 96.19 943 ILE A C 1
ATOM 7347 O O . ILE A 1 943 ? 23.821 1.101 -44.898 1.00 96.19 943 ILE A O 1
ATOM 7351 N N . PRO A 1 944 ? 21.982 2.119 -44.104 1.00 96.44 944 PRO A N 1
ATOM 7352 C CA . PRO A 1 944 ? 21.686 2.758 -45.387 1.00 96.44 944 PRO A CA 1
ATOM 7353 C C . PRO A 1 944 ? 22.808 3.692 -45.844 1.00 96.44 944 PRO A C 1
ATOM 7355 O O . PRO A 1 944 ? 23.203 3.658 -47.007 1.00 96.44 944 PRO A O 1
ATOM 7358 N N . LEU A 1 945 ? 23.370 4.477 -44.917 1.00 96.00 945 LEU A N 1
ATOM 7359 C CA . LEU A 1 945 ? 24.443 5.420 -45.226 1.00 96.00 945 LEU A CA 1
ATOM 7360 C C . LEU A 1 945 ? 25.705 4.730 -45.757 1.00 96.00 945 LEU A C 1
ATOM 7362 O O . LEU A 1 945 ? 26.319 5.250 -46.682 1.00 96.00 945 LEU A O 1
ATOM 7366 N N . TYR A 1 946 ? 26.065 3.552 -45.238 1.00 96.75 946 TYR A N 1
ATOM 7367 C CA . TYR A 1 946 ? 27.207 2.779 -45.738 1.00 96.75 946 TYR A CA 1
ATOM 7368 C C . TYR A 1 946 ? 27.116 2.526 -47.253 1.00 96.75 946 TYR A C 1
ATOM 7370 O O . TYR A 1 946 ? 28.074 2.755 -47.994 1.00 96.75 946 TYR A O 1
ATOM 7378 N N . TRP A 1 947 ? 25.930 2.122 -47.719 1.00 96.38 947 TRP A N 1
ATOM 7379 C CA . TRP A 1 947 ? 25.674 1.815 -49.126 1.00 96.38 947 TRP A CA 1
ATOM 7380 C C . TRP A 1 947 ? 25.424 3.060 -49.983 1.00 96.38 947 TRP A C 1
ATOM 7382 O O . TRP A 1 947 ? 25.860 3.097 -51.132 1.00 96.38 947 TRP A O 1
ATOM 7392 N N . MET A 1 948 ? 24.756 4.090 -49.449 1.00 96.12 948 MET A N 1
ATOM 7393 C CA . MET A 1 948 ? 24.517 5.348 -50.175 1.00 96.12 948 MET A CA 1
ATOM 7394 C C . MET A 1 948 ? 25.818 6.098 -50.469 1.00 96.12 948 MET A C 1
ATOM 7396 O O . MET A 1 948 ? 25.974 6.647 -51.559 1.00 96.12 948 MET A O 1
ATOM 7400 N N . VAL A 1 949 ? 26.761 6.083 -49.523 1.00 95.62 949 VAL A N 1
ATOM 7401 C CA . VAL A 1 949 ? 28.071 6.726 -49.688 1.00 95.62 949 VAL A CA 1
ATOM 7402 C C . VAL A 1 949 ? 28.988 5.948 -50.631 1.00 95.62 949 VAL A C 1
ATOM 7404 O O . VAL A 1 949 ? 29.849 6.540 -51.279 1.00 95.62 949 VAL A O 1
ATOM 7407 N N . GLY A 1 950 ? 28.776 4.638 -50.771 1.00 94.31 950 GLY A N 1
ATOM 7408 C CA . GLY A 1 950 ? 29.627 3.779 -51.595 1.00 94.31 950 GLY A CA 1
ATOM 7409 C C . GLY A 1 950 ? 30.952 3.434 -50.914 1.00 94.31 950 GLY A C 1
ATOM 7410 O O . GLY A 1 950 ? 31.995 3.451 -51.565 1.00 94.31 950 GLY A O 1
ATOM 7411 N N . LEU A 1 951 ? 30.913 3.141 -49.607 1.00 95.06 951 LEU A N 1
ATOM 7412 C CA . LEU A 1 951 ? 32.060 2.582 -48.879 1.00 95.06 951 LEU A CA 1
ATOM 7413 C C . LEU A 1 951 ? 32.451 1.200 -49.441 1.00 95.06 951 LEU A C 1
ATOM 7415 O O . LEU A 1 951 ? 31.694 0.603 -50.212 1.00 95.06 951 LEU A O 1
ATOM 7419 N N . GLN A 1 952 ? 33.634 0.684 -49.081 1.00 94.81 952 GLN A N 1
ATOM 7420 C CA . GLN A 1 952 ? 34.165 -0.557 -49.676 1.00 94.81 952 GLN A CA 1
ATOM 7421 C C . GLN A 1 952 ? 33.161 -1.731 -49.606 1.00 94.81 952 GLN A C 1
ATOM 7423 O O . GLN A 1 952 ? 32.846 -2.152 -48.500 1.00 94.81 952 GLN A O 1
ATOM 7428 N N . PRO A 1 953 ? 32.717 -2.346 -50.723 1.00 92.06 953 PRO A N 1
ATOM 7429 C CA . PRO A 1 953 ? 31.638 -3.349 -50.737 1.00 92.06 953 PRO A CA 1
ATOM 7430 C C . PRO A 1 953 ? 32.053 -4.757 -50.251 1.00 92.06 953 PRO A C 1
ATOM 7432 O O . PRO A 1 953 ? 31.463 -5.759 -50.654 1.00 92.06 953 PRO A O 1
ATOM 7435 N N . ASP A 1 954 ? 33.070 -4.855 -49.395 1.00 95.00 954 ASP A N 1
ATOM 7436 C CA . ASP A 1 954 ? 33.548 -6.114 -48.826 1.00 95.00 954 ASP A CA 1
ATOM 7437 C C . ASP A 1 954 ? 32.757 -6.514 -47.568 1.00 95.00 954 ASP A C 1
ATOM 7439 O O . ASP A 1 954 ? 32.448 -5.692 -46.701 1.00 95.00 954 ASP A O 1
ATOM 7443 N N . VAL A 1 955 ? 32.457 -7.811 -47.443 1.00 94.81 955 VAL A N 1
ATOM 7444 C CA . VAL A 1 955 ? 31.638 -8.349 -46.346 1.00 94.81 955 VAL A CA 1
ATOM 7445 C C . VAL A 1 955 ? 32.323 -8.161 -44.990 1.00 94.81 955 VAL A C 1
ATOM 7447 O O . VAL A 1 955 ? 31.672 -7.758 -44.022 1.00 94.81 955 VAL A O 1
ATOM 7450 N N . ALA A 1 956 ? 33.631 -8.414 -44.899 1.00 95.50 956 ALA A N 1
ATOM 7451 C CA . ALA A 1 956 ? 34.369 -8.255 -43.650 1.00 95.50 956 ALA A CA 1
ATOM 7452 C C . ALA A 1 956 ? 34.472 -6.775 -43.256 1.00 95.50 956 ALA A C 1
ATOM 7454 O O . ALA A 1 956 ? 34.288 -6.441 -42.080 1.00 95.50 956 ALA A O 1
ATOM 7455 N N . LYS A 1 957 ? 34.684 -5.875 -44.225 1.00 95.81 957 LYS A N 1
ATOM 7456 C CA . LYS A 1 957 ? 34.689 -4.420 -44.002 1.00 95.81 957 LYS A CA 1
ATOM 7457 C C . LYS A 1 957 ? 33.330 -3.907 -43.524 1.00 95.81 957 LYS A C 1
ATOM 7459 O O . LYS A 1 957 ? 33.289 -3.110 -42.584 1.00 95.81 957 LYS A O 1
ATOM 7464 N N . PHE A 1 958 ? 32.227 -4.394 -44.093 1.00 97.25 958 PHE A N 1
ATOM 7465 C CA . PHE A 1 958 ? 30.875 -4.027 -43.665 1.00 97.25 958 PHE A CA 1
ATOM 7466 C C . PHE A 1 958 ? 30.600 -4.438 -42.212 1.00 97.25 958 PHE A C 1
ATOM 7468 O O . PHE A 1 958 ? 30.217 -3.604 -41.388 1.00 97.25 958 PHE A O 1
ATOM 7475 N N . PHE A 1 959 ? 30.845 -5.701 -41.850 1.00 97.31 959 PHE A N 1
ATOM 7476 C CA . PHE A 1 959 ? 30.608 -6.160 -40.476 1.00 97.31 959 PHE A CA 1
ATOM 7477 C C . PHE A 1 959 ? 31.571 -5.527 -39.465 1.00 97.31 959 PHE A C 1
ATOM 7479 O O . PHE A 1 959 ? 31.172 -5.259 -38.330 1.00 97.31 959 PHE A O 1
ATOM 7486 N N . THR A 1 960 ? 32.803 -5.213 -39.872 1.00 97.38 960 THR A N 1
ATOM 7487 C CA . THR A 1 960 ? 33.755 -4.461 -39.040 1.00 97.38 960 THR A CA 1
ATOM 7488 C C . THR A 1 960 ? 33.257 -3.037 -38.786 1.00 97.38 960 THR A C 1
ATOM 7490 O O . THR A 1 960 ? 33.254 -2.588 -37.640 1.00 97.38 960 THR A O 1
ATOM 7493 N N . PHE A 1 961 ? 32.749 -2.349 -39.816 1.00 97.75 961 PHE A N 1
ATOM 7494 C CA . PHE A 1 961 ? 32.112 -1.035 -39.682 1.00 97.75 961 PHE A CA 1
ATOM 7495 C C . PHE A 1 961 ? 30.930 -1.079 -38.703 1.00 97.75 961 PHE A C 1
ATOM 7497 O O . PHE A 1 961 ? 30.881 -0.293 -37.755 1.00 97.75 961 PHE A O 1
ATOM 7504 N N . VAL A 1 962 ? 30.015 -2.038 -38.883 1.00 97.50 962 VAL A N 1
ATOM 7505 C CA . VAL A 1 962 ? 28.855 -2.222 -37.998 1.00 97.50 962 VAL A CA 1
ATOM 7506 C C . VAL A 1 962 ? 29.299 -2.487 -36.557 1.00 97.50 962 VAL A C 1
ATOM 7508 O O . VAL A 1 962 ? 28.777 -1.862 -35.635 1.00 97.50 962 VAL A O 1
ATOM 7511 N N . CYS A 1 963 ? 30.292 -3.355 -36.350 1.00 97.69 963 CYS A N 1
ATOM 7512 C CA . CYS A 1 963 ? 30.843 -3.654 -35.028 1.00 97.69 963 CYS A CA 1
ATOM 7513 C C . CYS A 1 963 ? 31.394 -2.394 -34.342 1.00 97.69 963 CYS A C 1
ATOM 7515 O O . CYS A 1 963 ? 31.035 -2.109 -33.199 1.00 97.69 963 CYS A O 1
ATOM 7517 N N . ILE A 1 964 ? 32.196 -1.591 -35.050 1.00 97.69 964 ILE A N 1
ATOM 7518 C CA . ILE A 1 964 ? 32.751 -0.341 -34.512 1.00 97.69 964 ILE A CA 1
ATOM 7519 C C . ILE A 1 964 ? 31.631 0.639 -34.143 1.00 97.69 964 ILE A C 1
ATOM 7521 O O . ILE A 1 964 ? 31.672 1.223 -33.062 1.00 97.69 964 ILE A O 1
ATOM 7525 N N . VAL A 1 965 ? 30.604 0.791 -34.987 1.00 97.00 965 VAL A N 1
ATOM 7526 C CA . VAL A 1 965 ? 29.451 1.671 -34.713 1.00 97.00 965 VAL A CA 1
ATOM 7527 C C . VAL A 1 965 ? 28.646 1.200 -33.493 1.00 97.00 965 VAL A C 1
ATOM 7529 O O . VAL A 1 965 ? 28.249 2.019 -32.659 1.00 97.00 965 VAL A O 1
ATOM 7532 N N . LEU A 1 966 ? 28.418 -0.108 -33.343 1.00 97.06 966 LEU A N 1
ATOM 7533 C CA . LEU A 1 966 ? 27.709 -0.675 -32.189 1.00 97.06 966 LEU A CA 1
ATOM 7534 C C . LEU A 1 966 ? 28.508 -0.535 -30.887 1.00 97.06 966 LEU A C 1
ATOM 7536 O O . LEU A 1 966 ? 27.951 -0.186 -29.843 1.00 97.06 966 LEU A O 1
ATOM 7540 N N . VAL A 1 967 ? 29.824 -0.746 -30.935 1.00 97.38 967 VAL A N 1
ATOM 7541 C CA . VAL A 1 967 ? 30.701 -0.517 -29.778 1.00 97.38 967 VAL A CA 1
ATOM 7542 C C . VAL A 1 967 ? 30.725 0.969 -29.423 1.00 97.38 967 VAL A C 1
ATOM 7544 O O . VAL A 1 967 ? 30.531 1.318 -28.261 1.00 97.38 967 VAL A O 1
ATOM 7547 N N . HIS A 1 968 ? 30.869 1.854 -30.411 1.00 96.94 968 HIS A N 1
ATOM 7548 C CA . HIS A 1 968 ? 30.867 3.304 -30.207 1.00 96.94 968 HIS A CA 1
ATOM 7549 C C . HIS A 1 968 ? 29.568 3.801 -29.561 1.00 96.94 968 HIS A C 1
ATOM 7551 O O . HIS A 1 968 ? 29.611 4.500 -28.551 1.00 96.94 968 HIS A O 1
ATOM 7557 N N . SER A 1 969 ? 28.411 3.394 -30.089 1.00 96.38 969 SER A N 1
ATOM 7558 C CA . SER A 1 969 ? 27.097 3.752 -29.530 1.00 96.38 969 SER A CA 1
ATOM 7559 C C . SER A 1 969 ? 26.893 3.205 -28.111 1.00 96.38 969 SER A C 1
ATOM 7561 O O . SER A 1 969 ? 26.372 3.906 -27.243 1.00 96.38 969 SER A O 1
ATOM 7563 N N . THR A 1 970 ? 27.386 1.998 -27.819 1.00 96.75 970 THR A N 1
ATOM 7564 C CA . THR A 1 970 ? 27.354 1.423 -26.463 1.00 96.75 970 THR A CA 1
ATOM 7565 C C . THR A 1 970 ? 28.205 2.232 -25.482 1.00 96.75 970 THR A C 1
ATOM 7567 O O . THR A 1 970 ? 27.757 2.550 -24.381 1.00 96.75 970 THR A O 1
ATOM 7570 N N . VAL A 1 971 ? 29.419 2.622 -25.875 1.00 96.69 971 VAL A N 1
ATOM 7571 C CA . VAL A 1 971 ? 30.312 3.433 -25.033 1.00 96.69 971 VAL A CA 1
ATOM 7572 C C . VAL A 1 971 ? 29.756 4.849 -24.843 1.00 96.69 971 VAL A C 1
ATOM 7574 O O . VAL A 1 971 ? 29.815 5.389 -23.736 1.00 96.69 971 VAL A O 1
ATOM 7577 N N . ALA A 1 972 ? 29.141 5.429 -25.878 1.00 96.75 972 ALA A N 1
ATOM 7578 C CA . ALA A 1 972 ? 28.422 6.698 -25.787 1.00 96.75 972 ALA A CA 1
ATOM 7579 C C . ALA A 1 972 ? 27.253 6.618 -24.786 1.00 96.75 972 ALA A C 1
ATOM 7581 O O . ALA A 1 972 ? 27.084 7.518 -23.962 1.00 96.75 972 ALA A O 1
ATOM 7582 N N . LEU A 1 973 ? 26.503 5.511 -24.771 1.00 96.50 973 LEU A N 1
ATOM 7583 C CA . LEU A 1 973 ? 25.458 5.261 -23.774 1.00 96.50 973 LEU A CA 1
ATOM 7584 C C . LEU A 1 973 ? 26.035 5.171 -22.349 1.00 96.50 973 LEU A C 1
ATOM 7586 O O . LEU A 1 973 ? 25.500 5.788 -21.424 1.00 96.50 973 LEU A O 1
ATOM 7590 N N . CYS A 1 974 ? 27.155 4.462 -22.161 1.00 96.44 974 CYS A N 1
ATOM 7591 C CA . CYS A 1 974 ? 27.858 4.410 -20.874 1.00 96.44 974 CYS A CA 1
ATOM 7592 C C . CYS A 1 974 ? 28.299 5.807 -20.409 1.00 96.44 974 CYS A C 1
ATOM 7594 O O . CYS A 1 974 ? 28.139 6.136 -19.232 1.00 96.44 974 CYS A O 1
ATOM 7596 N N . MET A 1 975 ? 28.798 6.649 -21.320 1.00 95.69 975 MET A N 1
ATOM 7597 C CA . MET A 1 975 ? 29.148 8.043 -21.029 1.00 95.69 975 MET A CA 1
ATOM 7598 C C . MET A 1 975 ? 27.923 8.855 -20.593 1.00 95.69 975 MET A C 1
ATOM 7600 O O . MET A 1 975 ? 27.972 9.553 -19.580 1.00 95.69 975 MET A O 1
ATOM 7604 N N . ALA A 1 976 ? 26.806 8.728 -21.311 1.00 96.25 976 ALA A N 1
ATOM 7605 C CA . ALA A 1 976 ? 25.566 9.429 -20.996 1.00 96.25 976 ALA A CA 1
ATOM 7606 C C . ALA A 1 976 ? 25.065 9.098 -19.586 1.00 96.25 976 ALA A C 1
ATOM 7608 O O . ALA A 1 976 ? 24.730 9.983 -18.800 1.00 96.25 976 ALA A O 1
ATOM 7609 N N . TYR A 1 977 ? 25.077 7.814 -19.234 1.00 95.75 977 TYR A N 1
ATOM 7610 C CA . TYR A 1 977 ? 24.671 7.338 -17.917 1.00 95.75 977 TYR A CA 1
ATOM 7611 C C . TYR A 1 977 ? 25.667 7.665 -16.813 1.00 95.75 977 TYR A C 1
ATOM 7613 O O . TYR A 1 977 ? 25.251 7.896 -15.676 1.00 95.75 977 TYR A O 1
ATOM 7621 N N . CYS A 1 978 ? 26.954 7.751 -17.134 1.00 96.06 978 CYS A N 1
ATOM 7622 C CA . CYS A 1 978 ? 27.975 8.254 -16.230 1.00 96.06 978 CYS A CA 1
ATOM 7623 C C . CYS A 1 978 ? 27.698 9.716 -15.839 1.00 96.06 978 CYS A C 1
ATOM 7625 O O . CYS A 1 978 ? 27.560 10.024 -14.651 1.00 96.06 978 CYS A O 1
ATOM 7627 N N . ILE A 1 979 ? 27.502 10.589 -16.835 1.00 95.44 979 ILE A N 1
ATOM 7628 C CA . ILE A 1 979 ? 27.172 12.009 -16.639 1.00 95.44 979 ILE A CA 1
ATOM 7629 C C . ILE A 1 979 ? 25.828 12.147 -15.909 1.00 95.44 979 ILE A C 1
ATOM 7631 O O . ILE A 1 979 ? 25.751 12.801 -14.869 1.00 95.44 979 ILE A O 1
ATOM 7635 N N . GLY A 1 980 ? 24.784 11.462 -16.386 1.00 95.19 980 GLY A N 1
ATOM 7636 C CA . GLY A 1 980 ? 23.448 11.459 -15.778 1.00 95.19 980 GLY A CA 1
ATOM 7637 C C . GLY A 1 980 ? 23.446 10.994 -14.315 1.00 95.19 980 GLY A C 1
ATOM 7638 O O . GLY A 1 980 ? 22.686 11.490 -13.483 1.00 95.19 980 GLY A O 1
ATOM 7639 N N . SER A 1 981 ? 24.341 10.072 -13.954 1.00 94.94 981 SER A N 1
ATOM 7640 C CA . SER A 1 981 ? 24.488 9.596 -12.572 1.00 94.94 981 SER A CA 1
ATOM 7641 C C . SER A 1 981 ? 25.226 10.579 -11.657 1.00 94.94 981 SER A C 1
ATOM 7643 O O . SER A 1 981 ? 25.018 10.542 -10.441 1.00 94.94 981 SER A O 1
ATOM 7645 N N . ALA A 1 982 ? 26.053 11.465 -12.215 1.00 94.00 982 ALA A N 1
ATOM 7646 C CA . ALA A 1 982 ? 26.783 12.489 -11.472 1.00 94.00 982 ALA A CA 1
ATOM 7647 C C . ALA A 1 982 ? 25.929 13.735 -11.189 1.00 94.00 982 ALA A C 1
ATOM 7649 O O . ALA A 1 982 ? 26.040 14.335 -10.120 1.00 94.00 982 ALA A O 1
ATOM 7650 N N . VAL A 1 983 ? 25.063 14.119 -12.131 1.00 93.69 983 VAL A N 1
ATOM 7651 C CA . VAL A 1 983 ? 24.297 15.371 -12.045 1.00 93.69 983 VAL A CA 1
ATOM 7652 C C . VAL A 1 983 ? 23.094 15.276 -11.089 1.00 93.69 983 VAL A C 1
ATOM 7654 O O . VAL A 1 983 ? 22.552 14.184 -10.859 1.00 93.69 983 VAL A O 1
ATOM 7657 N N . PRO A 1 984 ? 22.661 16.406 -10.493 1.00 89.31 984 PRO A N 1
ATOM 7658 C CA . PRO A 1 984 ? 21.518 16.436 -9.579 1.00 89.31 984 PRO A CA 1
ATOM 7659 C C . PRO A 1 984 ? 20.167 16.370 -10.303 1.00 89.31 984 PRO A C 1
ATOM 7661 O O . PRO A 1 984 ? 19.233 15.773 -9.778 1.00 89.31 984 PRO A O 1
ATOM 7664 N N . ASN A 1 985 ? 20.066 16.960 -11.496 1.00 91.06 985 ASN A N 1
ATOM 7665 C CA . ASN A 1 985 ? 18.854 17.005 -12.311 1.00 91.06 985 ASN A CA 1
ATOM 7666 C C . ASN A 1 985 ? 19.207 16.896 -13.807 1.00 91.06 985 ASN A C 1
ATOM 7668 O O . ASN A 1 985 ? 20.366 17.057 -14.197 1.00 91.06 985 ASN A O 1
ATOM 7672 N N . ALA A 1 986 ? 18.206 16.607 -14.643 1.00 90.94 986 ALA A N 1
ATOM 7673 C CA . ALA A 1 986 ? 18.405 16.414 -16.080 1.00 90.94 986 ALA A CA 1
ATOM 7674 C C . ALA A 1 986 ? 18.888 17.691 -16.795 1.00 90.94 986 ALA A C 1
ATOM 7676 O O . ALA A 1 986 ? 19.712 17.600 -17.698 1.00 90.94 986 ALA A O 1
ATOM 7677 N N . GLN A 1 987 ? 18.436 18.874 -16.361 1.00 93.62 987 GLN A N 1
ATOM 7678 C CA . GLN A 1 987 ? 18.793 20.163 -16.969 1.00 93.62 987 GLN A CA 1
ATOM 7679 C C . GLN A 1 987 ? 20.298 20.450 -16.877 1.00 93.62 987 GLN A C 1
ATOM 7681 O O . GLN A 1 987 ? 20.923 20.789 -17.876 1.00 93.62 987 GLN A O 1
ATOM 7686 N N . VAL A 1 988 ? 20.906 20.233 -15.705 1.00 93.62 988 VAL A N 1
ATOM 7687 C CA . VAL A 1 988 ? 22.362 20.358 -15.525 1.00 93.62 988 VAL A CA 1
ATOM 7688 C C . VAL A 1 988 ? 23.106 19.370 -16.427 1.00 93.62 988 VAL A C 1
ATOM 7690 O O . VAL A 1 988 ? 24.127 19.718 -17.016 1.00 93.62 988 VAL A O 1
ATOM 7693 N N . GLY A 1 989 ? 22.572 18.156 -16.586 1.00 93.44 989 GLY A N 1
ATOM 7694 C CA . GLY A 1 989 ? 23.097 17.173 -17.532 1.00 93.44 989 GLY A CA 1
ATOM 7695 C C . GLY A 1 989 ? 23.098 17.674 -18.976 1.00 93.44 989 GLY A C 1
ATOM 7696 O O . GLY A 1 989 ? 24.118 17.557 -19.647 1.00 93.44 989 GLY A O 1
ATOM 7697 N N . GLN A 1 990 ? 21.996 18.273 -19.437 1.00 92.25 990 GLN A N 1
ATOM 7698 C CA . GLN A 1 990 ? 21.877 18.808 -20.802 1.00 92.25 990 GLN A CA 1
ATOM 7699 C C . GLN A 1 990 ? 22.801 20.004 -21.070 1.00 92.25 990 GLN A C 1
ATOM 7701 O O . GLN A 1 990 ? 23.166 20.246 -22.214 1.00 92.25 990 GLN A O 1
ATOM 7706 N N . ILE A 1 991 ? 23.224 20.730 -20.031 1.00 93.81 991 ILE A N 1
ATOM 7707 C CA . ILE A 1 991 ? 24.224 21.802 -20.152 1.00 93.81 991 ILE A CA 1
ATOM 7708 C C . ILE A 1 991 ? 25.644 21.218 -20.218 1.00 93.81 991 ILE A C 1
ATOM 7710 O O . ILE A 1 991 ? 26.451 21.625 -21.052 1.00 93.81 991 ILE A O 1
ATOM 7714 N N . LEU A 1 992 ? 25.965 20.249 -19.352 1.00 93.00 992 LEU A N 1
ATOM 7715 C CA . LEU A 1 992 ? 27.308 19.660 -19.268 1.00 93.00 992 LEU A CA 1
ATOM 7716 C C . LEU A 1 992 ? 27.620 18.684 -20.410 1.00 93.00 992 LEU A C 1
ATOM 7718 O O . LEU A 1 992 ? 28.773 18.589 -20.830 1.00 93.00 992 LEU A O 1
ATOM 7722 N N . GLY A 1 993 ? 26.615 17.969 -20.918 1.00 93.56 993 GLY A N 1
ATOM 7723 C CA . GLY A 1 993 ? 26.762 16.989 -21.995 1.00 93.56 993 GLY A CA 1
ATOM 7724 C C . GLY A 1 993 ? 27.462 17.561 -23.234 1.00 93.56 993 GLY A C 1
ATOM 7725 O O . GLY A 1 993 ? 28.528 17.059 -23.594 1.00 93.56 993 GLY A O 1
ATOM 7726 N N . PRO A 1 994 ? 26.937 18.635 -23.858 1.00 94.06 994 PRO A N 1
ATOM 7727 C CA . PRO A 1 994 ? 27.553 19.256 -25.030 1.00 94.06 994 PRO A CA 1
ATOM 7728 C C . PRO A 1 994 ? 28.980 19.748 -24.777 1.00 94.06 994 PRO A C 1
ATOM 7730 O O . PRO A 1 994 ? 29.831 19.607 -25.653 1.00 94.06 994 PRO A O 1
ATOM 7733 N N . LEU A 1 995 ? 29.271 20.279 -23.583 1.00 93.81 995 LEU A N 1
ATOM 7734 C CA . LEU A 1 995 ? 30.612 20.749 -23.217 1.00 93.81 995 LEU A CA 1
ATOM 7735 C C . LEU A 1 995 ? 31.625 19.596 -23.203 1.00 93.81 995 LEU A C 1
ATOM 7737 O O . LEU A 1 995 ? 32.694 19.705 -23.802 1.00 93.81 995 LEU A O 1
ATOM 7741 N N . ILE A 1 996 ? 31.269 18.468 -22.580 1.00 93.56 996 ILE A N 1
ATOM 7742 C CA . ILE A 1 996 ? 32.124 17.273 -22.525 1.00 93.56 996 ILE A CA 1
ATOM 7743 C C . ILE A 1 996 ? 32.321 16.688 -23.929 1.00 93.56 996 ILE A C 1
ATOM 7745 O O . ILE A 1 996 ? 33.449 16.386 -24.322 1.00 93.56 996 ILE A O 1
ATOM 7749 N N . ILE A 1 997 ? 31.244 16.574 -24.714 1.00 93.69 997 ILE A N 1
ATOM 7750 C CA . ILE A 1 997 ? 31.328 16.051 -26.083 1.00 93.69 997 ILE A CA 1
ATOM 7751 C C . ILE A 1 997 ? 32.184 16.964 -26.966 1.00 93.69 997 ILE A C 1
ATOM 7753 O O . ILE A 1 997 ? 32.970 16.458 -27.758 1.00 93.69 997 ILE A O 1
ATOM 7757 N N . THR A 1 998 ? 32.095 18.288 -26.807 1.00 92.19 998 THR A N 1
ATOM 7758 C CA . THR A 1 998 ? 32.916 19.249 -27.566 1.00 92.19 998 THR A CA 1
ATOM 7759 C C . THR A 1 998 ? 34.408 19.037 -27.311 1.00 92.19 998 THR A C 1
ATOM 7761 O O . THR A 1 998 ? 35.199 19.051 -28.252 1.00 92.19 998 THR A O 1
ATOM 7764 N N . VAL A 1 999 ? 34.813 18.758 -26.067 1.00 91.31 999 VAL A N 1
ATOM 7765 C CA . VAL A 1 999 ? 36.210 18.402 -25.765 1.00 91.31 999 VAL A CA 1
ATOM 7766 C C . VAL A 1 999 ? 36.599 17.109 -26.489 1.00 91.31 999 VAL A C 1
ATOM 7768 O O . VAL A 1 999 ? 37.615 17.069 -27.177 1.00 91.31 999 VAL A O 1
ATOM 7771 N N . PHE A 1 1000 ? 35.780 16.059 -26.408 1.00 90.69 1000 PHE A N 1
ATOM 7772 C CA . PHE A 1 1000 ? 36.082 14.781 -27.069 1.00 90.69 1000 PHE A CA 1
ATOM 7773 C C . PHE A 1 1000 ? 36.073 14.864 -28.599 1.00 90.69 1000 PHE A C 1
ATOM 7775 O O . PHE A 1 1000 ? 36.829 14.135 -29.243 1.00 90.69 1000 PHE A O 1
ATOM 7782 N N . LEU A 1 1001 ? 35.275 15.772 -29.159 1.00 90.81 1001 LEU A N 1
ATOM 7783 C CA . LEU A 1 1001 ? 35.239 16.124 -30.574 1.00 90.81 1001 LEU A CA 1
ATOM 7784 C C . LEU A 1 1001 ? 36.553 16.782 -31.015 1.00 90.81 1001 LEU A C 1
ATOM 7786 O O . LEU A 1 1001 ? 37.152 16.339 -31.993 1.00 90.81 1001 LEU A O 1
ATOM 7790 N N . LEU A 1 1002 ? 37.026 17.802 -30.287 1.00 89.56 1002 LEU A N 1
ATOM 7791 C CA . LEU A 1 1002 ? 38.270 18.516 -30.607 1.00 89.56 1002 LEU A CA 1
ATOM 7792 C C . LEU A 1 1002 ? 39.476 17.568 -30.649 1.00 89.56 1002 LEU A C 1
ATOM 7794 O O . LEU A 1 1002 ? 40.283 17.629 -31.574 1.00 89.56 1002 LEU A O 1
ATOM 7798 N N . PHE A 1 1003 ? 39.554 16.641 -29.692 1.00 87.25 1003 PHE A N 1
ATOM 7799 C CA . PHE A 1 1003 ? 40.614 15.630 -29.614 1.00 87.25 1003 PHE A CA 1
ATOM 7800 C C . PHE A 1 1003 ? 40.246 14.302 -30.305 1.00 87.25 1003 PHE A C 1
ATOM 7802 O O . PHE A 1 1003 ? 40.875 13.276 -30.053 1.00 87.25 1003 PHE A O 1
ATOM 7809 N N . GLY A 1 1004 ? 39.235 14.301 -31.181 1.00 83.50 1004 GLY A N 1
ATOM 7810 C CA . GLY A 1 1004 ? 38.757 13.116 -31.903 1.00 83.50 1004 GLY A CA 1
ATOM 7811 C C . GLY A 1 1004 ? 39.641 12.674 -33.078 1.00 83.50 1004 GLY A C 1
ATOM 7812 O O . GLY A 1 1004 ? 39.372 11.637 -33.673 1.00 83.50 1004 GLY A O 1
ATOM 7813 N N . GLY A 1 1005 ? 40.690 13.436 -33.412 1.00 78.69 1005 GLY A N 1
ATOM 7814 C CA . GLY A 1 1005 ? 41.715 13.070 -34.400 1.00 78.69 1005 GLY A CA 1
ATOM 7815 C C . GLY A 1 1005 ? 41.571 13.702 -35.790 1.00 78.69 1005 GLY A C 1
ATOM 7816 O O . GLY A 1 1005 ? 42.537 13.672 -36.542 1.00 78.69 1005 GLY A O 1
ATOM 7817 N N . GLN A 1 1006 ? 40.419 14.302 -36.120 1.00 84.06 1006 GLN A N 1
ATOM 7818 C CA . GLN A 1 1006 ? 40.209 14.989 -37.407 1.00 84.06 1006 GLN A CA 1
ATOM 7819 C C . GLN A 1 1006 ? 40.455 16.503 -37.343 1.00 84.06 1006 GLN A C 1
ATOM 7821 O O . GLN A 1 1006 ? 41.096 17.061 -38.226 1.00 84.06 1006 GLN A O 1
ATOM 7826 N N . LEU A 1 1007 ? 39.924 17.183 -36.320 1.00 84.12 1007 LEU A N 1
ATOM 7827 C CA . LEU A 1 1007 ? 40.020 18.647 -36.198 1.00 84.12 1007 LEU A CA 1
ATOM 7828 C C . LEU A 1 1007 ? 41.416 19.113 -35.776 1.00 84.12 1007 LEU A C 1
ATOM 7830 O O . LEU A 1 1007 ? 41.870 20.179 -36.182 1.00 84.12 1007 LEU A O 1
ATOM 7834 N N . LEU A 1 1008 ? 42.085 18.311 -34.949 1.00 81.44 1008 LEU A N 1
ATOM 7835 C CA . LEU A 1 1008 ? 43.448 18.540 -34.494 1.00 81.44 1008 LEU A CA 1
ATOM 7836 C C . LEU A 1 1008 ? 44.302 17.336 -34.871 1.00 81.44 1008 LEU A C 1
ATOM 7838 O O . LEU A 1 1008 ? 43.967 16.200 -34.529 1.00 81.44 1008 LEU A O 1
ATOM 7842 N N . ASN A 1 1009 ? 45.435 17.594 -35.523 1.00 72.75 1009 ASN A N 1
ATOM 7843 C CA . ASN A 1 1009 ? 46.421 16.556 -35.771 1.00 72.75 1009 ASN A CA 1
ATOM 7844 C C . ASN A 1 1009 ? 47.125 16.192 -34.450 1.00 72.75 1009 ASN A C 1
ATOM 7846 O O . ASN A 1 1009 ? 47.688 17.047 -33.759 1.00 72.75 1009 ASN A O 1
ATOM 7850 N N . VAL A 1 1010 ? 47.118 14.900 -34.128 1.00 64.94 1010 VAL A N 1
ATOM 7851 C CA . VAL A 1 1010 ? 47.697 14.275 -32.926 1.00 64.94 1010 VAL A CA 1
ATOM 7852 C C . VAL A 1 1010 ? 49.161 14.664 -32.696 1.00 64.94 1010 VAL A C 1
ATOM 7854 O O . VAL A 1 1010 ? 49.609 14.830 -31.554 1.00 64.94 1010 VAL A O 1
ATOM 7857 N N . GLY A 1 1011 ? 49.916 14.835 -33.785 1.00 68.69 1011 GLY A N 1
ATOM 7858 C CA . GLY A 1 1011 ? 51.321 15.232 -33.752 1.00 68.69 1011 GLY A CA 1
ATOM 7859 C C . GLY A 1 1011 ? 51.537 16.654 -33.229 1.00 68.69 1011 GLY A C 1
ATOM 7860 O O . GLY A 1 1011 ? 52.505 16.892 -32.513 1.00 68.69 1011 GLY A O 1
ATOM 7861 N N . SER A 1 1012 ? 50.604 17.565 -33.524 1.00 75.06 1012 SER A N 1
ATOM 7862 C CA . SER A 1 1012 ? 50.709 19.003 -33.223 1.00 75.06 1012 SER A CA 1
ATOM 7863 C C . SER A 1 1012 ? 50.136 19.432 -31.868 1.00 75.06 1012 SER A C 1
ATOM 7865 O O . SER A 1 1012 ? 50.319 20.577 -31.460 1.00 75.06 1012 SER A O 1
ATOM 7867 N N . VAL A 1 1013 ? 49.441 18.543 -31.151 1.00 82.00 1013 VAL A N 1
ATOM 7868 C CA . VAL A 1 1013 ? 48.861 18.869 -29.838 1.00 82.00 1013 VAL A CA 1
ATOM 7869 C C . VAL A 1 1013 ? 49.961 18.937 -28.774 1.00 82.00 1013 VAL A C 1
ATOM 7871 O O . VAL A 1 1013 ? 50.737 17.994 -28.609 1.00 82.00 1013 VAL A O 1
ATOM 7874 N N . SER A 1 1014 ? 49.992 20.036 -28.011 1.00 84.56 1014 SER A N 1
ATOM 7875 C CA . SER A 1 1014 ? 50.898 20.205 -26.866 1.00 84.56 1014 SER A CA 1
ATOM 7876 C C . SER A 1 1014 ? 50.762 19.058 -25.858 1.00 84.56 1014 SER A C 1
ATOM 7878 O O . SER A 1 1014 ? 49.660 18.568 -25.590 1.00 84.56 1014 SER A O 1
ATOM 7880 N N . TRP A 1 1015 ? 51.880 18.665 -25.244 1.00 85.12 1015 TRP A N 1
ATOM 7881 C CA . TRP A 1 1015 ? 51.945 17.564 -24.277 1.00 85.12 1015 TRP A CA 1
ATOM 7882 C C . TRP A 1 1015 ? 50.949 17.719 -23.113 1.00 85.12 1015 TRP A C 1
ATOM 7884 O O . TRP A 1 1015 ? 50.441 16.715 -22.617 1.00 85.12 1015 TRP A O 1
ATOM 7894 N N . VAL A 1 1016 ? 50.604 18.961 -22.745 1.00 87.25 1016 VAL A N 1
ATOM 7895 C CA . VAL A 1 1016 ? 49.638 19.293 -21.680 1.00 87.25 1016 VAL A CA 1
ATOM 7896 C C . VAL A 1 1016 ? 48.235 18.746 -21.968 1.00 87.25 1016 VAL A C 1
ATOM 7898 O O . VAL A 1 1016 ? 47.556 18.289 -21.053 1.00 87.25 1016 VAL A O 1
ATOM 7901 N N . PHE A 1 1017 ? 47.797 18.767 -23.231 1.00 87.38 1017 PHE A N 1
ATOM 7902 C CA . PHE A 1 1017 ? 46.440 18.363 -23.631 1.00 87.38 1017 PHE A CA 1
ATOM 7903 C C . PHE A 1 1017 ? 46.397 17.039 -24.394 1.00 87.38 1017 PHE A C 1
ATOM 7905 O O . PHE A 1 1017 ? 45.322 16.475 -24.581 1.00 87.38 1017 PHE A O 1
ATOM 7912 N N . ARG A 1 1018 ? 47.553 16.499 -24.801 1.00 84.25 1018 ARG A N 1
ATOM 7913 C CA . ARG A 1 1018 ? 47.649 15.261 -25.590 1.00 84.25 1018 ARG A CA 1
ATOM 7914 C C . ARG A 1 1018 ? 46.950 14.065 -24.931 1.00 84.25 1018 ARG A C 1
ATOM 7916 O O . ARG A 1 1018 ? 46.430 13.205 -25.633 1.00 84.25 1018 ARG A O 1
ATOM 7923 N N . TRP A 1 1019 ? 46.879 14.017 -23.600 1.00 87.38 1019 TRP A N 1
ATOM 7924 C CA . TRP A 1 1019 ? 46.211 12.926 -22.885 1.00 87.38 1019 TRP A CA 1
ATOM 7925 C C . TRP A 1 1019 ? 44.687 12.871 -23.101 1.00 87.38 1019 TRP A C 1
ATOM 7927 O O . TRP A 1 1019 ? 44.107 11.789 -23.013 1.00 87.38 1019 TRP A O 1
ATOM 7937 N N . LEU A 1 1020 ? 44.040 13.998 -23.440 1.00 88.75 1020 LEU A N 1
ATOM 7938 C CA . LEU A 1 1020 ? 42.590 14.072 -23.684 1.00 88.75 1020 LEU A CA 1
ATOM 7939 C C . LEU A 1 1020 ? 42.156 13.214 -24.874 1.00 88.75 1020 LEU A C 1
ATOM 7941 O O . LEU A 1 1020 ? 41.047 12.684 -24.897 1.00 88.75 1020 LEU A O 1
ATOM 7945 N N . GLN A 1 1021 ? 43.049 13.019 -25.839 1.00 85.81 1021 GLN A N 1
ATOM 7946 C CA . GLN A 1 1021 ? 42.803 12.119 -26.954 1.00 85.81 1021 GLN A CA 1
ATOM 7947 C C . GLN A 1 1021 ? 42.667 10.660 -26.501 1.00 85.81 1021 GLN A C 1
ATOM 7949 O O . GLN A 1 1021 ? 41.858 9.924 -27.067 1.00 85.81 1021 GLN A O 1
ATOM 7954 N N . TYR A 1 1022 ? 43.433 10.229 -25.492 1.00 87.81 1022 TYR A N 1
ATOM 7955 C CA . TYR A 1 1022 ? 43.430 8.832 -25.049 1.00 87.81 1022 TYR A CA 1
ATOM 7956 C C . TYR A 1 1022 ? 42.186 8.450 -24.248 1.00 87.81 1022 TYR A C 1
ATOM 7958 O O . TYR A 1 1022 ? 41.907 7.261 -24.105 1.00 87.81 1022 TYR A O 1
ATOM 7966 N N . ILE A 1 1023 ? 41.442 9.434 -23.745 1.00 90.69 1023 ILE A N 1
ATOM 7967 C CA . ILE A 1 1023 ? 40.157 9.221 -23.068 1.00 90.69 1023 ILE A CA 1
ATOM 7968 C C . ILE A 1 1023 ? 38.954 9.509 -23.978 1.00 90.69 1023 ILE A C 1
ATOM 7970 O O . ILE A 1 1023 ? 37.820 9.226 -23.596 1.00 90.69 1023 ILE A O 1
ATOM 7974 N N . SER A 1 1024 ? 39.182 10.070 -25.173 1.00 92.00 1024 SER A N 1
ATOM 7975 C CA . SER A 1 1024 ? 38.120 10.387 -26.126 1.00 92.00 1024 SER A CA 1
ATOM 7976 C C . SER A 1 1024 ? 37.577 9.119 -26.778 1.00 92.00 1024 SER A C 1
ATOM 7978 O O . SER A 1 1024 ? 38.284 8.413 -27.499 1.00 92.00 1024 SER A O 1
ATOM 7980 N N . ILE A 1 1025 ? 36.278 8.885 -26.594 1.00 91.56 1025 ILE A N 1
ATOM 7981 C CA . ILE A 1 1025 ? 35.552 7.766 -27.214 1.00 91.56 1025 ILE A CA 1
ATOM 7982 C C . ILE A 1 1025 ? 35.454 7.918 -28.744 1.00 91.56 1025 ILE A C 1
ATOM 7984 O O . ILE A 1 1025 ? 35.308 6.934 -29.463 1.00 91.56 1025 ILE A O 1
ATOM 7988 N N . ILE A 1 1026 ? 35.566 9.153 -29.255 1.00 94.00 1026 ILE A N 1
ATOM 7989 C CA . ILE A 1 1026 ? 35.507 9.463 -30.692 1.00 94.00 1026 ILE A CA 1
ATOM 7990 C C . ILE A 1 1026 ? 36.818 9.061 -31.378 1.00 94.00 1026 ILE A C 1
ATOM 7992 O O . ILE A 1 1026 ? 36.781 8.500 -32.469 1.00 94.00 1026 ILE A O 1
ATOM 7996 N N . SER A 1 1027 ? 37.963 9.297 -30.728 1.00 91.75 1027 SER A N 1
ATOM 7997 C CA . SER A 1 1027 ? 39.304 9.083 -31.297 1.00 91.75 1027 SER A CA 1
ATOM 7998 C C . SER A 1 1027 ? 39.531 7.640 -31.762 1.00 91.75 1027 SER A C 1
ATOM 8000 O O . SER A 1 1027 ? 39.930 7.407 -32.903 1.00 91.75 1027 SER A O 1
ATOM 8002 N N . TYR A 1 1028 ? 39.236 6.650 -30.914 1.00 93.00 1028 TYR A N 1
ATOM 8003 C CA . TYR A 1 1028 ? 39.471 5.242 -31.256 1.00 93.00 1028 TYR A CA 1
ATOM 8004 C C . TYR A 1 1028 ? 38.465 4.702 -32.271 1.00 93.00 1028 TYR A C 1
ATOM 8006 O O . TYR A 1 1028 ? 38.859 3.960 -33.170 1.00 93.00 1028 TYR A O 1
ATOM 8014 N N . SER A 1 1029 ? 37.193 5.100 -32.172 1.00 95.25 1029 SER A N 1
ATOM 8015 C CA . SER A 1 1029 ? 36.175 4.726 -33.162 1.00 95.25 1029 SER A CA 1
ATOM 8016 C C . SER A 1 1029 ? 36.530 5.288 -34.532 1.00 95.25 1029 SER A C 1
ATOM 8018 O O . SER A 1 1029 ? 36.499 4.565 -35.522 1.00 95.25 1029 SER A O 1
ATOM 8020 N N . TYR A 1 1030 ? 36.957 6.552 -34.582 1.00 94.25 1030 TYR A N 1
ATOM 8021 C CA . TYR A 1 1030 ? 37.376 7.207 -35.812 1.00 94.25 1030 TYR A CA 1
ATOM 8022 C C . TYR A 1 1030 ? 38.601 6.534 -36.447 1.00 94.25 1030 TYR A C 1
ATOM 8024 O O . TYR A 1 1030 ? 38.553 6.185 -37.624 1.00 94.25 1030 TYR A O 1
ATOM 8032 N N . LYS A 1 1031 ? 39.654 6.253 -35.663 1.00 92.31 1031 LYS A N 1
ATOM 8033 C CA . LYS A 1 1031 ? 40.826 5.481 -36.123 1.00 92.31 1031 LYS A CA 1
ATOM 8034 C C . LYS A 1 1031 ? 40.431 4.131 -36.723 1.00 92.31 1031 LYS A C 1
ATOM 8036 O O . LYS A 1 1031 ? 40.878 3.796 -37.818 1.00 92.31 1031 LYS A O 1
ATOM 8041 N N . GLY A 1 1032 ? 39.564 3.385 -36.033 1.00 94.81 1032 GLY A N 1
ATOM 8042 C CA . GLY A 1 1032 ? 39.070 2.091 -36.502 1.00 94.81 1032 GLY A CA 1
ATOM 8043 C C . GLY A 1 1032 ? 38.276 2.194 -37.807 1.00 94.81 1032 GLY A C 1
ATOM 8044 O O . GLY A 1 1032 ? 38.500 1.396 -38.713 1.00 94.81 1032 GLY A O 1
ATOM 8045 N N . LEU A 1 1033 ? 37.388 3.187 -37.930 1.00 95.88 1033 LEU A N 1
ATOM 8046 C CA . LEU A 1 1033 ? 36.599 3.417 -39.145 1.00 95.88 1033 LEU A CA 1
ATOM 8047 C C . LEU A 1 1033 ? 37.474 3.818 -40.339 1.00 95.88 1033 LEU A C 1
ATOM 8049 O O . LEU A 1 1033 ? 37.275 3.296 -41.432 1.00 95.88 1033 LEU A O 1
ATOM 8053 N N . ILE A 1 1034 ? 38.459 4.696 -40.128 1.00 94.06 1034 ILE A N 1
ATOM 8054 C CA . ILE A 1 1034 ? 39.407 5.124 -41.167 1.00 94.06 1034 ILE A CA 1
ATOM 8055 C C . ILE A 1 1034 ? 40.259 3.946 -41.643 1.00 94.06 1034 ILE A C 1
ATOM 8057 O O . ILE A 1 1034 ? 40.348 3.703 -42.843 1.00 94.06 1034 ILE A O 1
ATOM 8061 N N . GLN A 1 1035 ? 40.839 3.167 -40.727 1.00 93.88 1035 GLN A N 1
ATOM 8062 C CA . GLN A 1 1035 ? 41.592 1.964 -41.098 1.00 93.88 1035 GLN A CA 1
ATOM 8063 C C . GLN A 1 1035 ? 40.706 0.960 -41.849 1.00 93.88 1035 GLN A C 1
ATOM 8065 O O . GLN A 1 1035 ? 41.126 0.389 -42.854 1.00 93.88 1035 GLN A O 1
ATOM 8070 N N . ASN A 1 1036 ? 39.464 0.760 -41.401 1.00 95.94 1036 ASN A N 1
ATOM 8071 C CA . ASN A 1 1036 ? 38.533 -0.132 -42.081 1.00 95.94 1036 ASN A CA 1
ATOM 8072 C C . ASN A 1 1036 ? 38.256 0.331 -43.522 1.00 95.94 1036 ASN A C 1
ATOM 8074 O O . ASN A 1 1036 ? 38.332 -0.484 -44.436 1.00 95.94 1036 ASN A O 1
ATOM 8078 N N . GLU A 1 1037 ? 38.017 1.623 -43.745 1.00 95.31 1037 GLU A N 1
ATOM 8079 C CA . GLU A 1 1037 ? 37.668 2.157 -45.067 1.00 95.31 1037 GLU A CA 1
ATOM 8080 C C . GLU A 1 1037 ? 38.856 2.335 -46.023 1.00 95.31 1037 GLU A C 1
ATOM 8082 O O . GLU A 1 1037 ? 38.682 2.195 -47.229 1.00 95.31 1037 GLU A O 1
ATOM 8087 N N . PHE A 1 1038 ? 40.057 2.650 -45.536 1.00 93.69 1038 PHE A N 1
ATOM 8088 C CA . PHE A 1 1038 ? 41.180 2.999 -46.416 1.00 93.69 1038 PHE A CA 1
ATOM 8089 C C . PHE A 1 1038 ? 42.177 1.860 -46.654 1.00 93.69 1038 PHE A C 1
ATOM 8091 O O . PHE A 1 1038 ? 42.791 1.827 -47.720 1.00 93.69 1038 PHE A O 1
ATOM 8098 N N . LEU A 1 1039 ? 42.325 0.902 -45.730 1.00 91.00 1039 LEU A N 1
ATOM 8099 C CA . LEU A 1 1039 ? 43.244 -0.227 -45.933 1.00 91.00 1039 LEU A CA 1
ATOM 8100 C C . LEU A 1 1039 ? 42.802 -1.070 -47.135 1.00 91.00 1039 LEU A C 1
ATOM 8102 O O . LEU A 1 1039 ? 41.684 -1.604 -47.136 1.00 91.00 1039 LEU A O 1
ATOM 8106 N N . GLY A 1 1040 ? 43.690 -1.202 -48.124 1.00 87.00 1040 GLY A N 1
ATOM 8107 C CA . GLY A 1 1040 ? 43.441 -1.947 -49.363 1.00 87.00 1040 GLY A CA 1
ATOM 8108 C C . GLY A 1 1040 ? 42.647 -1.196 -50.442 1.00 87.00 1040 GLY A C 1
ATOM 8109 O O . GLY A 1 1040 ? 42.348 -1.784 -51.480 1.00 87.00 1040 GLY A O 1
ATOM 8110 N N . LEU A 1 1041 ? 42.311 0.085 -50.238 1.00 90.25 1041 LEU A N 1
ATOM 8111 C CA . LEU A 1 1041 ? 41.619 0.906 -51.239 1.00 90.25 1041 LEU A CA 1
ATOM 8112 C C . LEU A 1 1041 ? 42.606 1.471 -52.272 1.00 90.25 1041 LEU A C 1
ATOM 8114 O O . LEU A 1 1041 ? 43.645 2.013 -51.900 1.00 90.25 1041 LEU A O 1
ATOM 8118 N N . SER A 1 1042 ? 42.274 1.412 -53.562 1.00 88.00 1042 SER A N 1
ATOM 8119 C CA . SER A 1 1042 ? 43.043 2.075 -54.623 1.00 88.00 1042 SER A CA 1
ATOM 8120 C C . SER A 1 1042 ? 42.462 3.456 -54.952 1.00 88.00 1042 SER A C 1
ATOM 8122 O O . SER A 1 1042 ? 41.296 3.589 -55.333 1.00 88.00 1042 SER A O 1
ATOM 8124 N N . LEU A 1 1043 ? 43.286 4.495 -54.804 1.00 87.44 1043 LEU A N 1
ATOM 8125 C CA . LEU A 1 1043 ? 42.910 5.902 -54.974 1.00 87.44 1043 LEU A CA 1
ATOM 8126 C C . LEU A 1 1043 ? 43.613 6.501 -56.194 1.00 87.44 1043 LEU A C 1
ATOM 8128 O O . LEU A 1 1043 ? 44.782 6.211 -56.427 1.00 87.44 1043 LEU A O 1
ATOM 8132 N N . ARG A 1 1044 ? 42.922 7.332 -56.979 1.00 85.06 1044 ARG A N 1
ATOM 8133 C CA . ARG A 1 1044 ? 43.469 8.045 -58.145 1.00 85.06 1044 ARG A CA 1
ATOM 8134 C C . ARG A 1 1044 ? 44.283 9.252 -57.683 1.00 85.06 1044 ARG A C 1
ATOM 8136 O O . ARG A 1 1044 ? 43.839 10.017 -56.828 1.00 85.06 1044 ARG A O 1
ATOM 8143 N N . CYS A 1 1045 ? 45.469 9.428 -58.254 1.00 77.62 1045 CYS A N 1
ATOM 8144 C CA . CYS A 1 1045 ? 46.331 10.562 -57.926 1.00 77.62 1045 CYS A CA 1
ATOM 8145 C C . CYS A 1 1045 ? 45.783 11.873 -58.516 1.00 77.62 1045 CYS A C 1
ATOM 8147 O O . CYS A 1 1045 ? 45.145 11.871 -59.570 1.00 77.62 1045 CYS A O 1
ATOM 8149 N N . SER A 1 1046 ? 46.037 12.999 -57.840 1.00 74.25 1046 SER A N 1
ATOM 8150 C CA . SER A 1 1046 ? 45.763 14.323 -58.402 1.00 74.25 1046 SER A CA 1
ATOM 8151 C C . SER A 1 1046 ? 46.701 14.598 -59.589 1.00 74.25 1046 SER A C 1
ATOM 8153 O O . SER A 1 1046 ? 47.796 14.031 -59.637 1.00 74.25 1046 SER A O 1
ATOM 8155 N N . PRO A 1 1047 ? 46.331 15.498 -60.521 1.00 69.12 1047 PRO A N 1
ATOM 8156 C CA . PRO A 1 1047 ? 47.177 15.854 -61.668 1.00 69.12 1047 PRO A CA 1
ATOM 8157 C C . PRO A 1 1047 ? 48.579 16.372 -61.291 1.00 69.12 1047 PRO A C 1
ATOM 8159 O O . PRO A 1 1047 ? 49.483 16.374 -62.120 1.00 69.12 1047 PRO A O 1
ATOM 8162 N N . GLU A 1 1048 ? 48.763 16.809 -60.043 1.00 65.75 1048 GLU A N 1
ATOM 8163 C CA . GLU A 1 1048 ? 50.008 17.353 -59.489 1.00 65.75 1048 GLU A CA 1
ATOM 8164 C C . GLU A 1 1048 ? 50.952 16.266 -58.930 1.00 65.75 1048 GLU A C 1
ATOM 8166 O O . GLU A 1 1048 ? 52.133 16.528 -58.692 1.00 65.75 1048 GLU A O 1
ATOM 8171 N N . MET A 1 1049 ? 50.464 15.036 -58.726 1.00 67.56 1049 MET A N 1
ATOM 8172 C CA . MET A 1 1049 ? 51.245 13.911 -58.201 1.00 67.56 1049 MET A CA 1
ATOM 8173 C C . MET A 1 1049 ? 51.809 13.028 -59.328 1.00 67.56 1049 MET A C 1
ATOM 8175 O O . MET A 1 1049 ? 51.123 12.696 -60.289 1.00 67.56 1049 MET A O 1
ATOM 8179 N N . ARG A 1 1050 ? 53.066 12.572 -59.194 1.00 71.56 1050 ARG A N 1
ATOM 8180 C CA . ARG A 1 1050 ? 53.758 11.689 -60.165 1.00 71.56 1050 ARG A CA 1
ATOM 8181 C C . ARG A 1 1050 ? 53.313 10.213 -60.085 1.00 71.56 1050 ARG A C 1
ATOM 8183 O O . ARG A 1 1050 ? 54.149 9.314 -60.129 1.00 71.56 1050 ARG A O 1
ATOM 8190 N N . CYS A 1 1051 ? 52.022 9.942 -59.921 1.00 72.75 1051 CYS A N 1
ATOM 8191 C CA . CYS A 1 1051 ? 51.463 8.587 -59.862 1.00 72.75 1051 CYS A CA 1
ATOM 8192 C C . CYS A 1 1051 ? 50.107 8.522 -60.576 1.00 72.75 1051 CYS A C 1
ATOM 8194 O O . CYS A 1 1051 ? 49.480 9.550 -60.793 1.00 72.75 1051 CYS A O 1
ATOM 8196 N N . VAL A 1 1052 ? 49.653 7.322 -60.958 1.00 69.69 1052 VAL A N 1
ATOM 8197 C CA . VAL A 1 1052 ? 48.297 7.105 -61.512 1.00 69.69 1052 VAL A CA 1
ATOM 8198 C C . VAL A 1 1052 ? 47.327 6.714 -60.395 1.00 69.69 1052 VAL A C 1
ATOM 8200 O O . VAL A 1 1052 ? 46.219 7.243 -60.306 1.00 69.69 1052 VAL A O 1
ATOM 8203 N N . THR A 1 1053 ? 47.770 5.832 -59.497 1.00 76.81 1053 THR A N 1
ATOM 8204 C CA . THR A 1 1053 ? 47.037 5.429 -58.294 1.00 76.81 1053 THR A CA 1
ATOM 8205 C C . THR A 1 1053 ? 47.971 5.260 -57.100 1.00 76.81 1053 THR A C 1
ATOM 8207 O O . THR A 1 1053 ? 49.125 4.871 -57.280 1.00 76.81 1053 THR A O 1
ATOM 8210 N N . TYR A 1 1054 ? 47.461 5.481 -55.890 1.00 81.38 1054 TYR A N 1
ATOM 8211 C CA . TYR A 1 1054 ? 48.149 5.217 -54.628 1.00 81.38 1054 TYR A CA 1
ATOM 8212 C C . TYR A 1 1054 ? 47.266 4.395 -53.674 1.00 81.38 1054 TYR A C 1
ATOM 8214 O O . TYR A 1 1054 ? 46.045 4.329 -53.839 1.00 81.38 1054 TYR A O 1
ATOM 8222 N N . LEU A 1 1055 ? 47.893 3.710 -52.713 1.00 85.12 1055 LEU A N 1
ATOM 8223 C CA . LEU A 1 1055 ? 47.203 2.850 -51.749 1.00 85.12 1055 LEU A CA 1
ATOM 8224 C C . LEU A 1 1055 ? 46.598 3.702 -50.624 1.00 85.12 1055 LEU A C 1
ATOM 8226 O O . LEU A 1 1055 ? 47.278 4.573 -50.087 1.00 85.12 1055 LEU A O 1
ATOM 8230 N N . GLY A 1 1056 ? 45.360 3.424 -50.214 1.00 82.69 1056 GLY A N 1
ATOM 8231 C CA . GLY A 1 1056 ? 44.704 4.111 -49.095 1.00 82.69 1056 GLY A CA 1
ATOM 8232 C C . GLY A 1 1056 ? 45.460 3.988 -47.766 1.00 82.69 1056 GLY A C 1
ATOM 8233 O O . GLY A 1 1056 ? 45.324 4.844 -46.896 1.00 82.69 1056 GLY A O 1
ATOM 8234 N N . ASP A 1 1057 ? 46.348 3.006 -47.637 1.00 86.50 1057 ASP A N 1
ATOM 8235 C CA . ASP A 1 1057 ? 47.306 2.864 -46.542 1.00 86.50 1057 ASP A CA 1
ATOM 8236 C C . ASP A 1 1057 ? 48.163 4.126 -46.338 1.00 86.50 1057 ASP A C 1
ATOM 8238 O O . ASP A 1 1057 ? 48.438 4.495 -45.197 1.00 86.50 1057 ASP A O 1
ATOM 8242 N N . THR A 1 1058 ? 48.513 4.860 -47.405 1.00 82.88 1058 THR A N 1
ATOM 8243 C CA . THR A 1 1058 ? 49.256 6.124 -47.261 1.00 82.88 1058 THR A CA 1
ATOM 8244 C C . THR A 1 1058 ? 48.402 7.242 -46.667 1.00 82.88 1058 THR A C 1
ATOM 8246 O O . THR A 1 1058 ? 48.940 8.158 -46.055 1.00 82.88 1058 THR A O 1
ATOM 8249 N N . VAL A 1 1059 ? 47.072 7.186 -46.818 1.00 83.06 1059 VAL A N 1
ATOM 8250 C CA . VAL A 1 1059 ? 46.153 8.117 -46.144 1.00 83.06 1059 VAL A CA 1
ATOM 8251 C C . VAL A 1 1059 ? 46.179 7.840 -44.642 1.00 83.06 1059 VAL A C 1
ATOM 8253 O O . VAL A 1 1059 ? 46.327 8.758 -43.841 1.00 83.06 1059 VAL A O 1
ATOM 8256 N N . VAL A 1 1060 ? 46.107 6.568 -44.242 1.00 84.94 1060 VAL A N 1
ATOM 8257 C CA . VAL A 1 1060 ? 46.144 6.171 -42.825 1.00 84.94 1060 VAL A CA 1
ATOM 8258 C C . VAL A 1 1060 ? 47.444 6.628 -42.149 1.00 84.94 1060 VAL A C 1
ATOM 8260 O O . VAL A 1 1060 ? 47.392 7.157 -41.033 1.00 84.94 1060 VAL A O 1
ATOM 8263 N N . THR A 1 1061 ? 48.586 6.479 -42.828 1.00 82.69 1061 THR A N 1
ATOM 8264 C CA . THR A 1 1061 ? 49.894 6.915 -42.310 1.00 82.69 1061 THR A CA 1
ATOM 8265 C C . THR A 1 1061 ? 50.031 8.440 -42.299 1.00 82.69 1061 THR A C 1
ATOM 8267 O O . THR A 1 1061 ? 50.505 9.007 -41.316 1.00 82.69 1061 THR A O 1
ATOM 8270 N N . GLN A 1 1062 ? 49.531 9.141 -43.326 1.00 79.19 1062 GLN A N 1
ATOM 8271 C CA . GLN A 1 1062 ? 49.557 10.609 -43.398 1.00 79.19 1062 GLN A CA 1
ATOM 8272 C C . GLN A 1 1062 ? 48.793 11.272 -42.242 1.00 79.19 1062 GLN A C 1
ATOM 8274 O O . GLN A 1 1062 ? 49.234 12.293 -41.712 1.00 79.19 1062 GLN A O 1
ATOM 8279 N N . PHE A 1 1063 ? 47.668 10.690 -41.822 1.00 75.25 1063 PHE A N 1
ATOM 8280 C CA . PHE A 1 1063 ? 46.904 11.173 -40.669 1.00 75.25 1063 PHE A CA 1
ATOM 8281 C C . PHE A 1 1063 ? 47.425 10.639 -39.317 1.00 75.25 1063 PHE A C 1
ATOM 8283 O O . PHE A 1 1063 ? 46.859 10.976 -38.275 1.00 75.25 1063 PHE A O 1
ATOM 8290 N N . ALA A 1 1064 ? 48.498 9.835 -39.304 1.00 75.88 1064 ALA A N 1
ATOM 8291 C CA . ALA A 1 1064 ? 49.040 9.166 -38.116 1.00 75.88 1064 ALA A CA 1
ATOM 8292 C C . ALA A 1 1064 ? 47.985 8.326 -37.359 1.00 75.88 1064 ALA A C 1
ATOM 8294 O O . ALA A 1 1064 ? 47.905 8.333 -36.124 1.00 75.88 1064 ALA A O 1
ATOM 8295 N N . LEU A 1 1065 ? 47.136 7.610 -38.108 1.00 79.12 1065 LEU A N 1
ATOM 8296 C CA . LEU A 1 1065 ? 46.022 6.809 -37.579 1.00 79.12 1065 LEU A CA 1
ATOM 8297 C C . LEU A 1 1065 ? 46.290 5.297 -37.632 1.00 79.12 1065 LEU A C 1
ATOM 8299 O O . LEU A 1 1065 ? 45.390 4.517 -37.339 1.00 79.12 1065 LEU A O 1
ATOM 8303 N N . GLU A 1 1066 ? 47.514 4.886 -37.965 1.00 77.50 1066 GLU A N 1
ATOM 8304 C CA . GLU A 1 1066 ? 47.955 3.485 -38.079 1.00 77.50 1066 GLU A CA 1
ATOM 8305 C C . GLU A 1 1066 ? 48.012 2.732 -36.739 1.00 77.50 1066 GLU A C 1
ATOM 8307 O O . GLU A 1 1066 ? 47.858 1.511 -36.697 1.00 77.50 1066 GLU A O 1
ATOM 8312 N N . THR A 1 1067 ? 48.195 3.454 -35.627 1.00 78.31 1067 THR A N 1
ATOM 8313 C CA . THR A 1 1067 ? 48.254 2.879 -34.281 1.00 78.31 1067 THR A CA 1
ATOM 8314 C C . THR A 1 1067 ? 47.217 3.508 -33.336 1.00 78.31 1067 THR A C 1
ATOM 8316 O O . THR A 1 1067 ? 47.044 4.738 -33.286 1.00 78.31 1067 THR A O 1
ATOM 8319 N N . PRO A 1 1068 ? 46.511 2.694 -32.527 1.00 86.88 1068 PRO A N 1
ATOM 8320 C CA . PRO A 1 1068 ? 46.498 1.224 -32.510 1.00 86.88 1068 PRO A CA 1
ATOM 8321 C C . PRO A 1 1068 ? 45.651 0.620 -33.654 1.00 86.88 1068 PRO A C 1
ATOM 8323 O O . PRO A 1 1068 ? 44.868 1.327 -34.280 1.00 86.88 1068 PRO A O 1
ATOM 8326 N N . THR A 1 1069 ? 45.800 -0.683 -33.931 1.00 93.00 1069 THR A N 1
ATOM 8327 C CA . THR A 1 1069 ? 45.008 -1.376 -34.977 1.00 93.00 1069 THR A CA 1
ATOM 8328 C C . THR A 1 1069 ? 43.505 -1.397 -34.658 1.00 93.00 1069 THR A C 1
ATOM 8330 O O . THR A 1 1069 ? 43.119 -1.257 -33.494 1.00 93.00 1069 THR A O 1
ATOM 8333 N N . ILE A 1 1070 ? 42.668 -1.684 -35.661 1.00 93.50 1070 ILE A N 1
ATOM 8334 C CA . ILE A 1 1070 ? 41.198 -1.769 -35.555 1.00 93.50 1070 ILE A CA 1
ATOM 8335 C C . ILE A 1 1070 ? 40.712 -2.503 -34.289 1.00 93.50 1070 ILE A C 1
ATOM 8337 O O . ILE A 1 1070 ? 39.946 -1.944 -33.505 1.00 93.50 1070 ILE A O 1
ATOM 8341 N N . TRP A 1 1071 ? 41.158 -3.739 -34.043 1.00 94.81 1071 TRP A N 1
ATOM 8342 C CA . TRP A 1 1071 ? 40.660 -4.533 -32.908 1.00 94.81 1071 TRP A CA 1
ATOM 8343 C C . TRP A 1 1071 ? 41.153 -4.029 -31.552 1.00 94.81 1071 TRP A C 1
ATOM 8345 O O . TRP A 1 1071 ? 40.427 -4.114 -30.562 1.00 94.81 1071 TRP A O 1
ATOM 8355 N N . TYR A 1 1072 ? 42.343 -3.428 -31.504 1.00 95.19 1072 TYR A N 1
ATOM 8356 C CA . TYR A 1 1072 ? 42.804 -2.733 -30.305 1.00 95.19 1072 TYR A CA 1
ATOM 8357 C C . TYR A 1 1072 ? 41.994 -1.455 -30.052 1.00 95.19 1072 TYR A C 1
ATOM 8359 O O . TYR A 1 1072 ? 41.667 -1.183 -28.902 1.00 95.19 1072 TYR A O 1
ATOM 8367 N N . CYS A 1 1073 ? 41.603 -0.703 -31.089 1.00 94.06 1073 CYS A N 1
ATOM 8368 C CA . CYS A 1 1073 ? 40.669 0.421 -30.943 1.00 94.06 1073 CYS A CA 1
ATOM 8369 C C . CYS A 1 1073 ? 39.329 -0.037 -30.349 1.00 94.06 1073 CYS A C 1
ATOM 8371 O O . CYS A 1 1073 ? 38.836 0.579 -29.403 1.00 94.06 1073 CYS A O 1
ATOM 8373 N N . VAL A 1 1074 ? 38.768 -1.139 -30.861 1.00 95.81 1074 VAL A N 1
ATOM 8374 C CA . VAL A 1 1074 ? 37.532 -1.743 -30.336 1.00 95.81 1074 VAL A CA 1
ATOM 8375 C C . VAL A 1 1074 ? 37.698 -2.143 -28.868 1.00 95.81 1074 VAL A C 1
ATOM 8377 O O . VAL A 1 1074 ? 36.860 -1.784 -28.040 1.00 95.81 1074 VAL A O 1
ATOM 8380 N N . LEU A 1 1075 ? 38.793 -2.829 -28.526 1.00 96.50 1075 LEU A N 1
ATOM 8381 C CA . LEU A 1 1075 ? 39.093 -3.245 -27.156 1.00 96.50 1075 LEU A CA 1
ATOM 8382 C C . LEU A 1 1075 ? 39.238 -2.045 -26.211 1.00 96.50 1075 LEU A C 1
ATOM 8384 O O . LEU A 1 1075 ? 38.640 -2.044 -25.138 1.00 96.50 1075 LEU A O 1
ATOM 8388 N N . ILE A 1 1076 ? 39.987 -1.010 -26.607 1.00 95.56 1076 ILE A N 1
ATOM 8389 C CA . ILE A 1 1076 ? 40.182 0.200 -25.796 1.00 95.56 1076 ILE A CA 1
ATOM 8390 C C . ILE A 1 1076 ? 38.844 0.894 -25.542 1.00 95.56 1076 ILE A C 1
ATOM 8392 O O . ILE A 1 1076 ? 38.550 1.242 -24.399 1.00 95.56 1076 ILE A O 1
ATOM 8396 N N . ASN A 1 1077 ? 38.002 1.039 -26.565 1.00 95.25 1077 ASN A N 1
ATOM 8397 C CA . ASN A 1 1077 ? 36.663 1.594 -26.394 1.00 95.25 1077 ASN A CA 1
ATOM 8398 C C . ASN A 1 1077 ? 35.799 0.741 -25.458 1.00 95.25 1077 ASN A C 1
ATOM 8400 O O . ASN A 1 1077 ? 35.139 1.294 -24.582 1.00 95.25 1077 ASN A O 1
ATOM 8404 N N . CYS A 1 1078 ? 35.840 -0.589 -25.568 1.00 96.44 1078 CYS A N 1
ATOM 8405 C CA . CYS A 1 1078 ? 35.144 -1.470 -24.627 1.00 96.44 1078 CYS A CA 1
ATOM 8406 C C . CYS A 1 1078 ? 35.635 -1.254 -23.185 1.00 96.44 1078 CYS A C 1
ATOM 8408 O O . CYS A 1 1078 ? 34.819 -1.109 -22.274 1.00 96.44 1078 CYS A O 1
ATOM 8410 N N . CYS A 1 1079 ? 36.952 -1.156 -22.975 1.00 96.75 1079 CYS A N 1
ATOM 8411 C CA . CYS A 1 1079 ? 37.546 -0.861 -21.670 1.00 96.75 1079 CYS A CA 1
ATOM 8412 C C . CYS A 1 1079 ? 37.114 0.513 -21.131 1.00 96.75 1079 CYS A C 1
ATOM 8414 O O . CYS A 1 1079 ? 36.752 0.620 -19.958 1.00 96.75 1079 CYS A O 1
ATOM 8416 N N . LEU A 1 1080 ? 37.086 1.551 -21.978 1.00 95.69 1080 LEU A N 1
ATOM 8417 C CA . LEU A 1 1080 ? 36.561 2.874 -21.621 1.00 95.69 1080 LEU A CA 1
ATOM 8418 C C . LEU A 1 1080 ? 35.077 2.801 -21.246 1.00 95.69 1080 LEU A C 1
ATOM 8420 O O . LEU A 1 1080 ? 34.670 3.394 -20.249 1.00 95.69 1080 LEU A O 1
ATOM 8424 N N . GLY A 1 1081 ? 34.276 2.031 -21.985 1.00 95.94 1081 GLY A N 1
ATOM 8425 C CA . GLY A 1 1081 ? 32.870 1.780 -21.674 1.00 95.94 1081 GLY A CA 1
ATOM 8426 C C . GLY A 1 1081 ? 32.681 1.140 -20.299 1.00 95.94 1081 GLY A C 1
ATOM 8427 O O . GLY A 1 1081 ? 31.902 1.644 -19.491 1.00 95.94 1081 GLY A O 1
ATOM 8428 N N . VAL A 1 1082 ? 33.439 0.082 -19.990 1.00 96.38 1082 VAL A N 1
ATOM 8429 C CA . VAL A 1 1082 ? 33.416 -0.585 -18.674 1.00 96.38 1082 VAL A CA 1
ATOM 8430 C C . VAL A 1 1082 ? 33.851 0.369 -17.559 1.00 96.38 1082 VAL A C 1
ATOM 8432 O O . VAL A 1 1082 ? 33.209 0.417 -16.508 1.00 96.38 1082 VAL A O 1
ATOM 8435 N N . PHE A 1 1083 ? 34.895 1.171 -17.788 1.00 96.62 1083 PHE A N 1
ATOM 8436 C CA . PHE A 1 1083 ? 35.349 2.184 -16.835 1.00 96.62 1083 PHE A CA 1
ATOM 8437 C C . PHE A 1 1083 ? 34.264 3.236 -16.559 1.00 96.62 1083 PHE A C 1
ATOM 8439 O O . PHE A 1 1083 ? 33.935 3.494 -15.399 1.00 96.62 1083 PHE A O 1
ATOM 8446 N N . LEU A 1 1084 ? 33.653 3.796 -17.608 1.00 96.50 1084 LEU A N 1
ATOM 8447 C CA . LEU A 1 1084 ? 32.563 4.770 -17.501 1.00 96.50 1084 LEU A CA 1
ATOM 8448 C C . LEU A 1 1084 ? 31.332 4.179 -16.810 1.00 96.50 1084 LEU A C 1
ATOM 8450 O O . LEU A 1 1084 ? 30.694 4.864 -16.011 1.00 96.50 1084 LEU A O 1
ATOM 8454 N N . LEU A 1 1085 ? 31.019 2.909 -17.074 1.00 95.31 1085 LEU A N 1
ATOM 8455 C CA . LEU A 1 1085 ? 29.929 2.188 -16.426 1.00 95.31 1085 LEU A CA 1
ATOM 8456 C C . LEU A 1 1085 ? 30.194 2.004 -14.926 1.00 95.31 1085 LEU A C 1
ATOM 8458 O O . LEU A 1 1085 ? 29.313 2.277 -14.111 1.00 95.31 1085 LEU A O 1
ATOM 8462 N N . GLY A 1 1086 ? 31.409 1.591 -14.552 1.00 96.38 1086 GLY A N 1
ATOM 8463 C CA . GLY A 1 1086 ? 31.831 1.473 -13.156 1.00 96.38 1086 GLY A CA 1
ATOM 8464 C C . GLY A 1 1086 ? 31.780 2.819 -12.433 1.00 96.38 1086 GLY A C 1
ATOM 8465 O O . GLY A 1 1086 ? 31.192 2.928 -11.355 1.00 96.38 1086 GLY A O 1
ATOM 8466 N N . LEU A 1 1087 ? 32.307 3.873 -13.058 1.00 96.44 1087 LEU A N 1
ATOM 8467 C CA . LEU A 1 1087 ? 32.279 5.232 -12.521 1.00 96.44 1087 LEU A CA 1
ATOM 8468 C C . LEU A 1 1087 ? 30.836 5.751 -12.388 1.00 96.44 1087 LEU A C 1
ATOM 8470 O O . LEU A 1 1087 ? 30.449 6.234 -11.323 1.00 96.44 1087 LEU A O 1
ATOM 8474 N N . GLY A 1 1088 ? 30.000 5.536 -13.405 1.00 95.94 1088 GLY A N 1
ATOM 8475 C CA . GLY A 1 1088 ? 28.571 5.842 -13.381 1.00 95.94 1088 GLY A CA 1
ATOM 8476 C C . GLY A 1 1088 ? 27.829 5.116 -12.260 1.00 95.94 1088 GLY A C 1
ATOM 8477 O O . GLY A 1 1088 ? 27.079 5.750 -11.520 1.00 95.94 1088 GLY A O 1
ATOM 8478 N N . TYR A 1 1089 ? 28.104 3.825 -12.050 1.00 95.75 1089 TYR A N 1
ATOM 8479 C CA . TYR A 1 1089 ? 27.545 3.067 -10.932 1.00 95.75 1089 TYR A CA 1
ATOM 8480 C C . TYR A 1 1089 ? 27.981 3.643 -9.581 1.00 95.75 1089 TYR A C 1
ATOM 8482 O O . TYR A 1 1089 ? 27.144 3.806 -8.693 1.00 95.75 1089 TYR A O 1
ATOM 8490 N N . THR A 1 1090 ? 29.258 4.004 -9.408 1.00 95.12 1090 THR A N 1
ATOM 8491 C CA . THR A 1 1090 ? 29.724 4.606 -8.145 1.00 95.12 1090 THR A CA 1
ATOM 8492 C C . THR A 1 1090 ? 29.059 5.952 -7.867 1.00 95.12 1090 THR A C 1
ATOM 8494 O O . THR A 1 1090 ? 28.654 6.209 -6.728 1.00 95.12 1090 THR A O 1
ATOM 8497 N N . PHE A 1 1091 ? 28.877 6.791 -8.892 1.00 94.81 1091 PHE A N 1
ATOM 8498 C CA . PHE A 1 1091 ? 28.126 8.035 -8.770 1.00 94.81 1091 PHE A CA 1
ATOM 8499 C C . PHE A 1 1091 ? 26.670 7.766 -8.430 1.00 94.81 1091 PHE A C 1
ATOM 8501 O O . PHE A 1 1091 ? 26.197 8.295 -7.428 1.00 94.81 1091 PHE A O 1
ATOM 8508 N N . PHE A 1 1092 ? 25.995 6.881 -9.165 1.00 92.75 1092 PHE A N 1
ATOM 8509 C CA . PHE A 1 1092 ? 24.613 6.503 -8.895 1.00 92.75 1092 PHE A CA 1
ATOM 8510 C C . PHE A 1 1092 ? 24.452 5.969 -7.470 1.00 92.75 1092 PHE A C 1
ATOM 8512 O O . PHE A 1 1092 ? 23.555 6.392 -6.746 1.00 92.75 1092 PHE A O 1
ATOM 8519 N N . GLN A 1 1093 ? 25.346 5.095 -7.009 1.00 90.25 1093 GLN A N 1
ATOM 8520 C CA . GLN A 1 1093 ? 25.302 4.535 -5.663 1.00 90.25 1093 GLN A CA 1
ATOM 8521 C C . GLN A 1 1093 ? 25.509 5.603 -4.580 1.00 90.25 1093 GLN A C 1
ATOM 8523 O O . GLN A 1 1093 ? 24.899 5.493 -3.516 1.00 90.25 1093 GLN A O 1
ATOM 8528 N N . ARG A 1 1094 ? 26.353 6.616 -4.821 1.00 87.69 1094 ARG A N 1
ATOM 8529 C CA . ARG A 1 1094 ? 26.593 7.731 -3.887 1.00 87.69 1094 ARG A CA 1
ATOM 8530 C C . ARG A 1 1094 ? 25.437 8.731 -3.874 1.00 87.69 1094 ARG A C 1
ATOM 8532 O O . ARG A 1 1094 ? 24.952 9.066 -2.797 1.00 87.69 1094 ARG A O 1
ATOM 8539 N N . THR A 1 1095 ? 24.970 9.170 -5.041 1.00 85.00 1095 THR A N 1
ATOM 8540 C CA . THR A 1 1095 ? 23.906 10.182 -5.189 1.00 85.00 1095 THR A CA 1
ATOM 8541 C C . THR A 1 1095 ? 22.511 9.632 -4.883 1.00 85.00 1095 THR A C 1
ATOM 8543 O O . THR A 1 1095 ? 21.605 10.378 -4.498 1.00 85.00 1095 THR A O 1
ATOM 8546 N N . SER A 1 1096 ? 22.343 8.314 -5.001 1.00 79.69 1096 SER A N 1
ATOM 8547 C CA . SER A 1 1096 ? 21.085 7.602 -4.753 1.00 79.69 1096 SER A CA 1
ATOM 8548 C C . SER A 1 1096 ? 21.036 6.908 -3.393 1.00 79.69 1096 SER A C 1
ATOM 8550 O O . SER A 1 1096 ? 20.189 6.040 -3.173 1.00 79.69 1096 SER A O 1
ATOM 8552 N N . ARG A 1 1097 ? 21.928 7.269 -2.460 1.00 73.88 1097 ARG A N 1
ATOM 8553 C CA . ARG A 1 1097 ? 21.723 6.910 -1.054 1.00 73.88 1097 ARG A CA 1
ATOM 8554 C C . ARG A 1 1097 ? 20.433 7.594 -0.582 1.00 73.88 1097 ARG A C 1
ATOM 8556 O O . ARG A 1 1097 ? 20.281 8.794 -0.831 1.00 73.88 1097 ARG A O 1
ATOM 8563 N N . PRO A 1 1098 ? 19.493 6.860 0.034 1.00 65.88 1098 PRO A N 1
ATOM 8564 C CA . PRO A 1 1098 ? 18.324 7.496 0.620 1.00 65.88 1098 PRO A CA 1
ATOM 8565 C C . PRO A 1 1098 ? 18.801 8.490 1.686 1.00 65.88 1098 PRO A C 1
ATOM 8567 O O . PRO A 1 1098 ? 19.737 8.198 2.433 1.00 65.88 1098 PRO A O 1
ATOM 8570 N N . LEU A 1 1099 ? 18.200 9.684 1.692 1.00 57.66 1099 LEU A N 1
ATOM 8571 C CA . LEU A 1 1099 ? 18.496 10.735 2.676 1.00 57.66 1099 LEU A CA 1
ATOM 8572 C C . LEU A 1 1099 ? 18.183 10.253 4.095 1.00 57.66 1099 LEU A C 1
ATOM 8574 O O . LEU A 1 1099 ? 18.881 10.608 5.039 1.00 57.66 1099 LEU A O 1
ATOM 8578 N N . LEU A 1 1100 ? 17.158 9.412 4.202 1.00 57.25 1100 LEU A N 1
ATOM 8579 C CA . LEU A 1 1100 ? 16.657 8.831 5.430 1.00 57.25 1100 LEU A CA 1
ATOM 8580 C C . LEU A 1 1100 ? 17.163 7.387 5.541 1.00 57.25 1100 LEU A C 1
ATOM 8582 O O . LEU A 1 1100 ? 16.973 6.586 4.621 1.00 57.25 1100 LEU A O 1
ATOM 8586 N N . ARG A 1 1101 ? 17.846 7.056 6.640 1.00 58.09 1101 ARG A N 1
ATOM 8587 C CA . ARG A 1 1101 ? 18.295 5.690 6.941 1.00 58.09 1101 ARG A CA 1
ATOM 8588 C C . ARG A 1 1101 ? 17.463 5.113 8.071 1.00 58.09 1101 ARG A C 1
ATOM 8590 O O . ARG A 1 1101 ? 17.141 5.823 9.017 1.00 58.09 1101 ARG A O 1
ATOM 8597 N N . LEU A 1 1102 ? 17.216 3.810 7.975 1.00 54.66 1102 LEU A N 1
ATOM 8598 C CA . LEU A 1 1102 ? 16.731 3.016 9.096 1.00 54.66 1102 LEU A CA 1
ATOM 8599 C C . LEU A 1 1102 ? 17.832 2.894 10.123 1.00 54.66 1102 LEU A C 1
ATOM 8601 O O . LEU A 1 1102 ? 18.833 2.217 9.888 1.00 54.66 1102 LEU A O 1
ATOM 8605 N N . LYS A 1 1103 ? 17.648 3.658 11.195 1.00 53.09 1103 LYS A N 1
ATOM 8606 C CA . LYS A 1 1103 ? 18.483 3.687 12.385 1.00 53.09 1103 LYS A CA 1
ATOM 8607 C C . LYS A 1 1103 ? 17.752 3.119 13.574 1.00 53.09 1103 LYS A C 1
ATOM 8609 O O . LYS A 1 1103 ? 16.503 3.184 13.596 1.00 53.09 1103 LYS A O 1
#

Foldseek 3Di:
DDAFPPDDDLLSLLVLLLVLCLVVVLLFVDDLQQCPVQVSCPDPSHDPQCNCCLVVDDLVNLLCCLPPVDDDPPHDPVSNVLSCCLQRSFDDQQLFDALPPFPFDDDDPLLCPPDDPLRNQLLRLLLSVLLVVCVVVVAQEEEEFQCQQVSNVCCNQFVRVGAYEYEEQDPVRLVNNVVSVVVVVVVDPPPDPDTNGHHYHYANDDQAQPDELLVVLQVSLVRRDDVVSWDDDDDDDDDTPQPPDSPPRQQPHAYEYEYDCLEDRRVLSSLSNCLRGNHFKYKYLLAADDFPDLDDDDDDDDDDSGGRDWFPSCVVVVVSDDRDPRLRVLLNDASCVCNDPVCNVLVLLVSVLSSLLVVVCVVLVNQVLLCVQQVHPPPDDRDLDDDDSVQRVPDNLSVNQSSCVSSVHHCVVSVNDPVNRVVSCVVCVSVSVVSSNSVSSSNSSNSSSNSSSVSRVQNSLCVSCDPQFWDWDWHQRGDCVSPVSRIMIMIGTDDDDDDDPDSDDAQKKKWWFQKWKWDWDDDDPPTDIATQAGGDTDMFFFLAAEEEEEDPSLNRVVVLCVLLLFAFPDVPMDIDTFIDMLNHGDDLLQSLLAEFEQDPDLFDQQLAFLLLRLLLLLLLQAAPVDDSVNSSVLSVVLCVLLVVVVRRRWGNHDPVGDTDDPLSSLSSSVSSRCSSVHQEYEYEASCPPHDQVSSLSNLVSVSVCSSVSRHTYYYYHYDHALSSLVSGQWYFYGGSNFTLDIGHLVVVQVLCVVVVQHDDPPDGSSVSSHVLRYQDPPDPVSNVVSVVSNVVSRVVCCVVPVDPPDRRRPDDPPRPPDDDRSDDLVSLLVSLLVVLLSSVVSPCVVLVVLLVVLVVLLVVLLVVLFAQDQEPVSLVSLLVVLLVLLLCLLCSQQLVLLQPLLSVLVVLLSCVQSSRDDLVSNLVSNLVSCLVSLLVSQCSRPVSSCVRNPFDPDPVLSVLLSLLSSLSSSLSSLLNLLLSLQDNHSVVSNVVSVVLSVLLSCLLLPVDQLVPDDPVSSVSNLLRSNNLSSLLNLCSRQAQDWHAYDPPDPDGIDGSVVVCVVSPSPPPYNVVSSVSSNVSSVVSNVSSSVSNVVSSPNSTRSD

Sequence (1103 aa):
MQIPTPFESVPSYLDALAAIIHEFSFLHLHHAVDFYNDDYFNSSVFPPEWRALKQTMSLNDLLQLASYGTTKQEWPESLHRFVRLTRTTPINRAQCALATNLPLKQFPKDMKNGLSPKKQHEVQYLAALINSIASQRGIERIMDIGAGQGYLDLSLAFQYGKTVIGVDDDQVQTCGAKRRSDLLETKSFVKHGDVRAGKLFHVNRRVHANETFASLVEQIGKAAGDEDGKIASSESGKQDLFGNGANEAAASENWLLCGLHACGDLTPAVMKHFLQSEASALVVVGCCYNMLTENKPEGPSLHSAVGFPLSAYMLSRSPIFHLGFAARTLACQATCRWADDENGTDNFRRHHFRALLQHVLCQHGLTDRARANSKASVDQDIIIGRLKPSAFTQGFPFYAKLALSRLKMDAGVEGLTDSVLQAYEDAFREREIEIAIVWTLRSMMGEVFESMLLADRYLYLTEQLGVDGGTVELLPLFEPVLSPRNMALVAVKTEPDNVVVNVGQGSNEIRWSGINYSVPFGKGKEKITKQLLVNATGYVRQGQVVAIMGGSGAGKSTMLNTLAGRIADQKESELTGDILINGEARNPSTWRNICSYVEQDDLMFTNLSVEETLTYAAQLRLPSKFTEAEKKEKVDKIIMQLNLNNCRKTWIGDSLVRGISGGERKRVSIGVELVTDPKILFLDEPTSGLDSSNALGILETIKKLAVERGMIVLMTIHQPRTEILDLFDKILLLSVGKTLWFGSTNSALEHFAEMGYPLPAKTNPSDFFLDVITLDGRTDEARKTSLERINKLHTAYNEKYGSHTSPFPSQLLKMDTSQTWPLSWPQELMVLFGRNMRDLFRDKGAIGATIGQAIFLVLLMGFVFFRLDNDAAGVQSRVGFLFFICINQTFGVVMPAIGVFPTVRTIFKRERAAGCYRASSCFIGKVLSALPLCWSSSLLMSIPLYWMVGLQPDVAKFFTFVCIVLVHSTVALCMAYCIGSAVPNAQVGQILGPLIITVFLLFGGQLLNVGSVSWVFRWLQYISIISYSYKGLIQNEFLGLSLRCSPEMRCVTYLGDTVVTQFALETPTIWYCVLINCCLGVFLLGLGYTFFQRTSRPLLRLK

Organism: NCBI:txid246404

pLDDT: mean 81.32, std 15.59, range [26.73, 97.75]